Protein 1NE5 (pdb70)

Secondary structure (DSSP, 8-state):
----GGGTS---SEE--HHHHHHHHHHTSS-EEEESS-EEE-

Solvent-accessible surface area: 3560 Å² total; per-residue (Å²): 198,228,108,68,18,60,128,147,26,187,10,53,121,146,39,159,68,132,99,0,33,59,37,2,97,115,76,56,109,131,8,11,60,4,122,137,96,109,3,124,59,117

InterPro domains:
  IPR012622 Potassium channel toxin gamma/Ergtoxin [PF08086] (21-61)
  IPR012622 Potassium channel toxin gamma/Ergtoxin [PS60026] (25-61)
  IPR036574 Knottin, scorpion toxin-like superfamily [G3DSA:3.30.30.10] (21-62)
  IPR036574 Knottin, scorpion toxin-like superfamily [SSF57095] (21-61)

GO terms:
  GO:0005576 extracellular region (C, EXP)

Radius of gyration: 8.89 Å; Cα contacts (8 Å, |Δi|>4): 90; chains: 1; bounding box: 24×22×12 Å

Sequence (42 aa):
DRDSCVDKSRCAKYGYYQECQDCCKNAGHNGGTCMFFKCKCADRDSCVDKSRCAKYGYYQECQDCCKNAGHNGGTCMFFKCKCADRDSCVDKSRCAKYGYYQECQDCCKNAGHNGGTCMFFKCKCADRDSCVDKSRCAKYGYYQECQDCCKNAGHNGGTCMFFKCKCADRDSCVDKSRCAKYGYYQECQDCCKNAGHNGGTCMFFKCKCADRDSCVDKSRCAKYGYYQECQDCCKNAGHNGGTCMFFKCKCADRDSCVDKSRCAKYGYYQECQDCCKNAGHNGGTCMFFKCKCADRDSCVDKSRCAKYGYYQECQDCCKNAGHNGGTCMFFKCKCADRDSCVDKSRCAKYGYYQECQDCCKNAGHNGGTCMFFKCKCADRDSCVDKSRCAKYGYYQECQDCCKNAGHNGGTCMFFKCKCADRDSCVDKSRCAKYGYYQECQDCCKNAGHNGGTCMFFKCKCADRDSCVDKSRCAKYGYYQECQDCCKNAGHNGGTCMFFKCKCADRDSCVDKSRCAKYGYYQECQDCCKNAGHNGGTCMFFKCKCADRDSCVDKSRCAKYGYYQECQDCCKNAGHNGGTCMFFKCKCADRDSCVDKSRCAKYGYYQECQDCCKNAGHNGGTCMFFKCKCADRDSCVDKSRCAKYGYYQECQDCCKNAGHNGGTCMFFKCKCADRDSCVDKSRCAKYGYYQECQDCCKNAGHNGGTCMFFKCKCADRDSCVDKSRCAKYGYYQECQDCCKNAGHNGGTCMFFKCKCADRDSCVDKSRCAKYGYYQECQDCCKNAGHNGGTCMFFKCKCADRDSCVDKSRCAKYGYYQECQDCCKNAGHNGGTCMFFKCKCA

Nearest PDB structures (foldseek):
  1ne5-assembly1_A  TM=9.470E-01  e=3.489E-07  unclassified
  1px9-assembly1_A  TM=7.264E-01  e=2.891E-05  Centruroides noxius
  7c2p-assembly4_D  TM=6.410E-01  e=8.863E-01  Elaeis guineensis
  7c31-assembly1_A  TM=5.500E-01  e=1.179E+00  Vitis vinifera
  1ne5-assembly1_A  TM=1.004E+00  e=2.932E-07  unclassified

B-factor: mean 1.0, std 0.0, range [1.0, 1.0]

CATH classification: 3.30.30.10

Foldseek 3Di:
DVCLCQPPDWDDQWFDDCVLQVSNVVVPDRGFTDHGRGRGGD

Organism: Centruroides noxius (NCBI:txid6878)

Structure (mmCIF, N/CA/C/O backbone):
data_1NE5
#
_entry.id   1NE5
#
loop_
_atom_site.group_PDB
_atom_site.id
_atom_site.type_symbol
_atom_site.label_atom_id
_atom_site.label_alt_id
_atom_site.label_comp_id
_atom_site.label_asym_id
_atom_site.label_entity_id
_atom_site.label_seq_id
_atom_site.pdbx_PDB_ins_code
_atom_site.Cartn_x
_atom_site.Cartn_y
_atom_site.Cartn_z
_atom_site.occupancy
_atom_site.B_iso_or_equiv
_atom_site.auth_seq_id
_atom_site.auth_comp_id
_atom_site.auth_asym_id
_atom_site.auth_atom_id
_atom_site.pdbx_PDB_model_num
ATOM 1 N N . ASP A 1 1 ? -10.669 15.256 -3.119 1.00 0.00 1 ASP A N 1
ATOM 2 C CA . ASP A 1 1 ? -10.756 14.134 -4.091 1.00 0.00 1 ASP A CA 1
ATOM 3 C C . ASP A 1 1 ? -9.408 13.877 -4.759 1.00 0.00 1 ASP A C 1
ATOM 4 O O . ASP A 1 1 ? -9.329 13.709 -5.976 1.00 0.00 1 ASP A O 1
ATOM 15 N N . ARG A 1 2 ? -8.351 13.849 -3.953 1.00 0.00 2 ARG A N 1
ATOM 16 C CA . ARG A 1 2 ? -7.007 13.612 -4.465 1.00 0.00 2 ARG A CA 1
ATOM 17 C C . ARG A 1 2 ? -6.152 12.881 -3.434 1.00 0.00 2 ARG A C 1
ATOM 18 O O . ARG A 1 2 ? -5.014 13.270 -3.166 1.00 0.00 2 ARG A O 1
ATOM 39 N N . ASP A 1 3 ? -6.707 11.820 -2.859 1.00 0.00 3 ASP A N 1
ATOM 40 C CA . ASP A 1 3 ? -5.995 11.034 -1.858 1.00 0.00 3 ASP A CA 1
ATOM 41 C C . ASP A 1 3 ? -4.799 10.320 -2.478 1.00 0.00 3 ASP A C 1
ATOM 42 O O . ASP A 1 3 ? -3.651 10.716 -2.273 1.00 0.00 3 ASP A O 1
ATOM 51 N N . SER A 1 4 ? -5.075 9.265 -3.239 1.00 0.00 4 SER A N 1
ATOM 52 C CA . SER A 1 4 ? -4.021 8.495 -3.892 1.00 0.00 4 SER A CA 1
ATOM 53 C C . SER A 1 4 ? -3.030 7.948 -2.869 1.00 0.00 4 SER A C 1
ATOM 54 O O . SER A 1 4 ? -2.094 8.639 -2.466 1.00 0.00 4 SER A O 1
ATOM 62 N N . CYS A 1 5 ? -3.242 6.703 -2.453 1.00 0.00 5 CYS A N 1
ATOM 63 C CA . CYS A 1 5 ? -2.368 6.064 -1.478 1.00 0.00 5 CYS A CA 1
ATOM 64 C C . CYS A 1 5 ? -0.963 5.871 -2.045 1.00 0.00 5 CYS A C 1
ATOM 65 O O . CYS A 1 5 ? 0.013 5.797 -1.298 1.00 0.00 5 CYS A O 1
ATOM 72 N N . VAL A 1 6 ? -0.867 5.790 -3.370 1.00 0.00 6 VAL A N 1
ATOM 73 C CA . VAL A 1 6 ? 0.420 5.606 -4.036 1.00 0.00 6 VAL A CA 1
ATOM 74 C C . VAL A 1 6 ? 1.430 6.660 -3.593 1.00 0.00 6 VAL A C 1
ATOM 75 O O . VAL A 1 6 ? 2.596 6.349 -3.344 1.00 0.00 6 VAL A O 1
ATOM 88 N N . ASP A 1 7 ? 0.978 7.905 -3.497 1.00 0.00 7 ASP A N 1
ATOM 89 C CA . ASP A 1 7 ? 1.845 9.003 -3.084 1.00 0.00 7 ASP A CA 1
ATOM 90 C C . ASP A 1 7 ? 1.536 9.437 -1.654 1.00 0.00 7 ASP A C 1
ATOM 91 O O . ASP A 1 7 ? 1.781 10.583 -1.278 1.00 0.00 7 ASP A O 1
ATOM 100 N N . LYS A 1 8 ? 0.995 8.516 -0.861 1.00 0.00 8 LYS A N 1
ATOM 101 C CA . LYS A 1 8 ? 0.653 8.808 0.525 1.00 0.00 8 LYS A CA 1
ATOM 102 C C . LYS A 1 8 ? 1.186 7.722 1.455 1.00 0.00 8 LYS A C 1
ATOM 103 O O . LYS A 1 8 ? 1.891 8.010 2.421 1.00 0.00 8 LYS A O 1
ATOM 122 N N . SER A 1 9 ? 0.841 6.473 1.156 1.00 0.00 9 SER A N 1
ATOM 123 C CA . SER A 1 9 ? 1.284 5.343 1.964 1.00 0.00 9 SER A CA 1
ATOM 124 C C . SER A 1 9 ? 2.539 4.711 1.372 1.00 0.00 9 SER A C 1
ATOM 125 O O . SER A 1 9 ? 2.554 4.308 0.211 1.00 0.00 9 SER A O 1
ATOM 133 N N . ARG A 1 10 ? 3.591 4.629 2.181 1.00 0.00 10 ARG A N 1
ATOM 134 C CA . ARG A 1 10 ? 4.852 4.044 1.736 1.00 0.00 10 ARG A CA 1
ATOM 135 C C . ARG A 1 10 ? 4.682 2.560 1.425 1.00 0.00 10 ARG A C 1
ATOM 136 O O . ARG A 1 10 ? 3.562 2.067 1.296 1.00 0.00 10 ARG A O 1
ATOM 157 N N . CYS A 1 11 ? 5.802 1.853 1.306 1.00 0.00 11 CYS A N 1
ATOM 158 C CA . CYS A 1 11 ? 5.778 0.428 1.008 1.00 0.00 11 CYS A CA 1
ATOM 159 C C . CYS A 1 11 ? 7.191 -0.148 1.007 1.00 0.00 11 CYS A C 1
ATOM 160 O O . CYS A 1 11 ? 8.171 0.589 1.110 1.00 0.00 11 CYS A O 1
ATOM 167 N N . ALA A 1 12 ? 7.291 -1.468 0.888 1.00 0.00 12 ALA A N 1
ATOM 168 C CA . ALA A 1 12 ? 8.582 -2.140 0.870 1.00 0.00 12 ALA A CA 1
ATOM 169 C C . ALA A 1 12 ? 9.119 -2.246 -0.554 1.00 0.00 12 ALA A C 1
ATOM 170 O O . ALA A 1 12 ? 8.493 -1.763 -1.498 1.00 0.00 12 ALA A O 1
ATOM 177 N N . LYS A 1 13 ? 10.283 -2.872 -0.703 1.00 0.00 13 LYS A N 1
ATOM 178 C CA . LYS A 1 13 ? 10.907 -3.033 -2.015 1.00 0.00 13 LYS A CA 1
ATOM 179 C C . LYS A 1 13 ? 9.901 -3.523 -3.055 1.00 0.00 13 LYS A C 1
ATOM 180 O O . LYS A 1 13 ? 9.804 -2.966 -4.147 1.00 0.00 13 LYS A O 1
ATOM 199 N N . TYR A 1 14 ? 9.153 -4.566 -2.708 1.00 0.00 14 TYR A N 1
ATOM 200 C CA . TYR A 1 14 ? 8.154 -5.122 -3.616 1.00 0.00 14 TYR A CA 1
ATOM 201 C C . TYR A 1 14 ? 7.493 -6.354 -3.012 1.00 0.00 14 TYR A C 1
ATOM 202 O O . TYR A 1 14 ? 8.023 -6.967 -2.086 1.00 0.00 14 TYR A O 1
ATOM 220 N N . GLY A 1 15 ? 6.332 -6.715 -3.549 1.00 0.00 15 GLY A N 1
ATOM 221 C CA . GLY A 1 15 ? 5.617 -7.877 -3.054 1.00 0.00 15 GLY A CA 1
ATOM 222 C C . GLY A 1 15 ? 4.251 -7.529 -2.497 1.00 0.00 15 GLY A C 1
ATOM 223 O O . GLY A 1 15 ? 3.501 -6.766 -3.105 1.00 0.00 15 GLY A O 1
ATOM 227 N N . TYR A 1 16 ? 3.925 -8.093 -1.338 1.00 0.00 16 TYR A N 1
ATOM 228 C CA . TYR A 1 16 ? 2.639 -7.842 -0.700 1.00 0.00 16 TYR A CA 1
ATOM 229 C C . TYR A 1 16 ? 2.814 -7.069 0.603 1.00 0.00 16 TYR A C 1
ATOM 230 O O . TYR A 1 16 ? 3.432 -7.559 1.549 1.00 0.00 16 TYR A O 1
ATOM 248 N N . TYR A 1 17 ? 2.262 -5.862 0.647 1.00 0.00 17 TYR A N 1
ATOM 249 C CA . TYR A 1 17 ? 2.350 -5.020 1.835 1.00 0.00 17 TYR A CA 1
ATOM 250 C C . TYR A 1 17 ? 0.958 -4.749 2.399 1.00 0.00 17 TYR A C 1
ATOM 251 O O . TYR A 1 17 ? 0.182 -3.985 1.825 1.00 0.00 17 TYR A O 1
ATOM 269 N N . GLN A 1 18 ? 0.647 -5.392 3.522 1.00 0.00 18 GLN A N 1
ATOM 270 C CA . GLN A 1 18 ? -0.656 -5.238 4.166 1.00 0.00 18 GLN A CA 1
ATOM 271 C C . GLN A 1 18 ? -1.066 -3.771 4.270 1.00 0.00 18 GLN A C 1
ATOM 272 O O . GLN A 1 18 ? -2.253 -3.449 4.258 1.00 0.00 18 GLN A O 1
ATOM 286 N N . GLU A 1 19 ? -0.080 -2.888 4.369 1.00 0.00 19 GLU A N 1
ATOM 287 C CA . GLU A 1 19 ? -0.351 -1.459 4.472 1.00 0.00 19 GLU A CA 1
ATOM 288 C C . GLU A 1 19 ? -0.991 -0.938 3.189 1.00 0.00 19 GLU A C 1
ATOM 289 O O . GLU A 1 19 ? -1.968 -0.188 3.228 1.00 0.00 19 GLU A O 1
ATOM 301 N N . CYS A 1 20 ? -0.432 -1.340 2.053 1.00 0.00 20 CYS A N 1
ATOM 302 C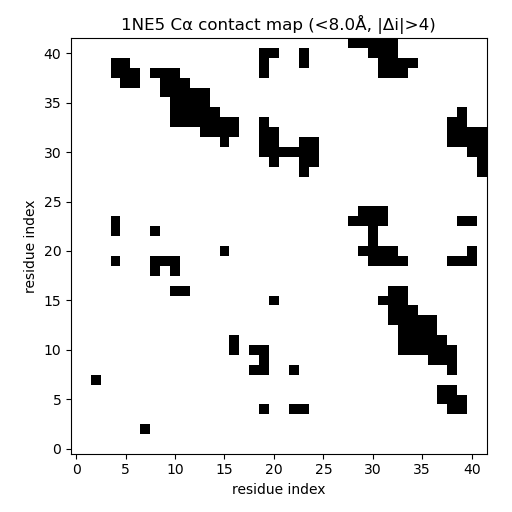 CA . CYS A 1 20 ? -0.943 -0.916 0.755 1.00 0.00 20 CYS A CA 1
ATOM 303 C C . CYS A 1 20 ? -2.331 -1.491 0.498 1.00 0.00 20 CYS A C 1
ATOM 304 O O . CYS A 1 20 ? -3.283 -0.751 0.245 1.00 0.00 20 CYS A O 1
ATOM 311 N N . GLN A 1 21 ? -2.442 -2.815 0.560 1.00 0.00 21 GLN A N 1
ATOM 312 C CA . GLN A 1 21 ? -3.718 -3.486 0.328 1.00 0.00 21 GLN A CA 1
ATOM 313 C C . GLN A 1 21 ? -4.806 -2.930 1.245 1.00 0.00 21 GLN A C 1
ATOM 314 O O . GLN A 1 21 ? -5.981 -2.887 0.875 1.00 0.00 21 GLN A O 1
ATOM 328 N N . ASP A 1 22 ? -4.406 -2.499 2.437 1.00 0.00 22 ASP A N 1
ATOM 329 C CA . ASP A 1 22 ? -5.346 -1.943 3.402 1.00 0.00 22 ASP A CA 1
ATOM 330 C C . ASP A 1 22 ? -5.863 -0.589 2.930 1.00 0.00 22 ASP A C 1
ATOM 331 O O . ASP A 1 22 ? -7.059 -0.309 3.006 1.00 0.00 22 ASP A O 1
ATOM 340 N N . CYS A 1 23 ? -4.955 0.247 2.436 1.00 0.00 23 CYS A N 1
ATOM 341 C CA . CYS A 1 23 ? -5.317 1.569 1.946 1.00 0.00 23 CYS A CA 1
ATOM 342 C C . CYS A 1 23 ? -6.349 1.471 0.830 1.00 0.00 23 CYS A C 1
ATOM 343 O O . CYS A 1 23 ? -7.455 1.999 0.941 1.00 0.00 23 CYS A O 1
ATOM 350 N N . CYS A 1 24 ? -5.975 0.790 -0.247 1.00 0.00 24 CYS A N 1
ATOM 351 C CA . CYS A 1 24 ? -6.859 0.613 -1.395 1.00 0.00 24 CYS A CA 1
ATOM 352 C C . CYS A 1 24 ? -8.233 0.108 -0.959 1.00 0.00 24 CYS A C 1
ATOM 353 O O . CYS A 1 24 ? -9.255 0.743 -1.225 1.00 0.00 24 CYS A O 1
ATOM 360 N N . LYS A 1 25 ? -8.249 -1.039 -0.285 1.00 0.00 25 LYS A N 1
ATOM 361 C CA . LYS A 1 25 ? -9.489 -1.636 0.194 1.00 0.00 25 LYS A CA 1
ATOM 362 C C . LYS A 1 25 ? -10.335 -0.617 0.960 1.00 0.00 25 LYS A C 1
ATOM 363 O O . LYS A 1 25 ? -11.559 -0.596 0.835 1.00 0.00 25 LYS A O 1
ATOM 382 N N . ASN A 1 26 ? -9.674 0.221 1.751 1.00 0.00 26 ASN A N 1
ATOM 383 C CA . ASN A 1 26 ? -10.366 1.238 2.537 1.00 0.00 26 ASN A CA 1
ATOM 384 C C . ASN A 1 26 ? -10.890 2.361 1.646 1.00 0.00 26 ASN A C 1
ATOM 385 O O . ASN A 1 26 ? -11.841 3.056 2.005 1.00 0.00 26 ASN A O 1
ATOM 396 N N . ALA A 1 27 ? -10.265 2.535 0.487 1.00 0.00 27 ALA A N 1
ATOM 397 C CA . ALA A 1 27 ? -10.672 3.575 -0.449 1.00 0.00 27 ALA A CA 1
ATOM 398 C C . ALA A 1 27 ? -11.953 3.182 -1.174 1.00 0.00 27 ALA A C 1
ATOM 399 O O . ALA A 1 27 ? -12.784 4.031 -1.494 1.00 0.00 27 ALA A O 1
ATOM 406 N N . GLY A 1 28 ? -12.103 1.888 -1.427 1.00 0.00 28 GLY A N 1
ATOM 407 C CA . GLY A 1 28 ? -13.280 1.396 -2.109 1.00 0.00 28 GLY A CA 1
ATOM 408 C C . GLY A 1 28 ? -12.960 0.304 -3.110 1.00 0.00 28 GLY A C 1
ATOM 409 O O . GLY A 1 28 ? -13.582 0.221 -4.168 1.00 0.00 28 GLY A O 1
ATOM 413 N N . HIS A 1 29 ? -11.986 -0.537 -2.775 1.00 0.00 29 HIS A N 1
ATOM 414 C CA . HIS A 1 29 ? -11.585 -1.627 -3.653 1.00 0.00 29 HIS A CA 1
ATOM 415 C C . HIS A 1 29 ? -11.318 -2.899 -2.845 1.00 0.00 29 HIS A C 1
ATOM 416 O O . HIS A 1 29 ? -11.907 -3.097 -1.782 1.00 0.00 29 HIS A O 1
ATOM 431 N N . ASN A 1 30 ? -10.438 -3.761 -3.349 1.00 0.00 30 ASN A N 1
ATOM 432 C CA . ASN A 1 30 ? -10.113 -5.007 -2.666 1.00 0.00 30 ASN A CA 1
ATOM 433 C C . ASN A 1 30 ? -8.728 -4.939 -2.031 1.00 0.00 30 ASN A C 1
ATOM 434 O O . ASN A 1 30 ? -8.539 -5.349 -0.886 1.00 0.00 30 ASN A O 1
ATOM 445 N N . GLY A 1 31 ? -7.760 -4.421 -2.781 1.00 0.00 31 GLY A N 1
ATOM 446 C CA . GLY A 1 31 ? -6.408 -4.313 -2.270 1.00 0.00 31 GLY A CA 1
ATOM 447 C C . GLY A 1 31 ? -5.443 -3.766 -3.301 1.00 0.00 31 GLY A C 1
ATOM 448 O O . GLY A 1 31 ? -5.834 -3.006 -4.187 1.00 0.00 31 GLY A O 1
ATOM 452 N N . GLY A 1 32 ? -4.179 -4.154 -3.184 1.00 0.00 32 GLY A N 1
ATOM 453 C CA . GLY A 1 32 ? -3.172 -3.690 -4.118 1.00 0.00 32 GLY A CA 1
ATOM 454 C C . GLY A 1 32 ? -1.879 -4.474 -4.014 1.00 0.00 32 GLY A C 1
ATOM 455 O O . GLY A 1 32 ? -1.838 -5.538 -3.396 1.00 0.00 32 GLY A O 1
ATOM 459 N N . THR A 1 33 ? -0.820 -3.947 -4.620 1.00 0.00 33 THR A N 1
ATOM 460 C CA . THR A 1 33 ? 0.480 -4.605 -4.593 1.00 0.00 33 THR A CA 1
ATOM 461 C C . THR A 1 33 ? 1.594 -3.602 -4.308 1.00 0.00 33 THR A C 1
ATOM 462 O O . THR A 1 33 ? 1.379 -2.390 -4.347 1.00 0.00 33 THR A O 1
ATOM 473 N N . CYS A 1 34 ? 2.785 -4.118 -4.020 1.00 0.00 34 CYS A N 1
ATOM 474 C CA . CYS A 1 34 ? 3.937 -3.274 -3.726 1.00 0.00 34 CYS A CA 1
ATOM 475 C C . CYS A 1 34 ? 4.925 -3.285 -4.889 1.00 0.00 34 CYS A C 1
ATOM 476 O O . CYS A 1 34 ? 5.326 -4.348 -5.365 1.00 0.00 34 CYS A O 1
ATOM 483 N N . MET A 1 35 ? 5.308 -2.095 -5.345 1.00 0.00 35 MET A N 1
ATOM 484 C CA . MET A 1 35 ? 6.241 -1.970 -6.459 1.00 0.00 35 MET A CA 1
ATOM 485 C C . MET A 1 35 ? 7.306 -0.911 -6.182 1.00 0.00 35 MET A C 1
ATOM 486 O O . MET A 1 35 ? 7.064 0.283 -6.345 1.00 0.00 35 MET A O 1
ATOM 500 N N . PHE A 1 36 ? 8.492 -1.356 -5.778 1.00 0.00 36 PHE A N 1
ATOM 501 C CA . PHE A 1 36 ? 9.602 -0.451 -5.498 1.00 0.00 36 PHE A CA 1
ATOM 502 C C . PHE A 1 36 ? 9.169 0.722 -4.617 1.00 0.00 36 PHE A C 1
ATOM 503 O O . PHE A 1 36 ? 9.168 1.873 -5.053 1.00 0.00 36 PHE A O 1
ATOM 520 N N . PHE A 1 37 ? 8.819 0.421 -3.372 1.00 0.00 37 PHE A N 1
ATOM 521 C CA . PHE A 1 37 ? 8.404 1.444 -2.420 1.00 0.00 37 PHE A CA 1
ATOM 522 C C . PHE A 1 37 ? 7.187 2.225 -2.912 1.00 0.00 37 PHE A C 1
ATOM 523 O O . PHE A 1 37 ? 6.904 3.317 -2.420 1.00 0.00 37 PHE A O 1
ATOM 540 N N . LYS A 1 38 ? 6.458 1.659 -3.871 1.00 0.00 38 LYS A N 1
ATOM 541 C CA . LYS A 1 38 ? 5.265 2.311 -4.401 1.00 0.00 38 LYS A CA 1
ATOM 542 C C . LYS A 1 38 ? 4.021 1.506 -4.045 1.00 0.00 38 LYS A C 1
ATOM 543 O O . LYS A 1 38 ? 4.031 0.276 -4.092 1.00 0.00 38 LYS A O 1
ATOM 562 N N . CYS A 1 39 ? 2.954 2.205 -3.678 1.00 0.00 39 CYS A N 1
ATOM 563 C CA . CYS A 1 39 ? 1.708 1.551 -3.303 1.00 0.00 39 CYS A CA 1
ATOM 564 C C . CYS A 1 39 ? 0.674 1.646 -4.419 1.00 0.00 39 CYS A C 1
ATOM 565 O O . CYS A 1 39 ? 0.092 2.704 -4.652 1.00 0.00 39 CYS A O 1
ATOM 572 N N . LYS A 1 40 ? 0.445 0.528 -5.099 1.00 0.00 40 LYS A N 1
ATOM 573 C CA . LYS A 1 40 ? -0.526 0.478 -6.183 1.00 0.00 40 LYS A CA 1
ATOM 574 C C . LYS A 1 40 ? -1.712 -0.395 -5.790 1.00 0.00 40 LYS A C 1
ATOM 575 O O . LYS A 1 40 ? -1.626 -1.179 -4.847 1.00 0.00 40 LYS A O 1
ATOM 594 N N . CYS A 1 41 ? -2.819 -0.252 -6.510 1.00 0.00 41 CYS A N 1
ATOM 595 C CA . CYS A 1 41 ? -4.014 -1.025 -6.225 1.00 0.00 41 CYS A CA 1
ATOM 596 C C . CYS A 1 41 ? -4.051 -2.301 -7.056 1.00 0.00 41 CYS A C 1
ATOM 597 O O . CYS A 1 41 ? -3.092 -2.632 -7.752 1.00 0.00 41 CYS A O 1
ATOM 604 N N . ALA A 1 42 ? -5.168 -3.013 -6.973 1.00 0.00 42 ALA A N 1
ATOM 605 C CA . ALA A 1 42 ? -5.341 -4.257 -7.715 1.00 0.00 42 ALA A CA 1
ATOM 606 C C . ALA A 1 42 ? -6.620 -4.228 -8.544 1.00 0.00 42 ALA A C 1
ATOM 607 O O . ALA A 1 42 ? -6.569 -4.638 -9.722 1.00 0.00 42 ALA A O 1
ATOM 615 N N . ASP A 1 1 ? -10.132 16.722 -4.499 1.00 0.00 1 ASP A N 2
ATOM 616 C CA . ASP A 1 1 ? -10.859 15.426 -4.544 1.00 0.00 1 ASP A CA 2
ATOM 617 C C . ASP A 1 1 ? -9.999 14.332 -5.171 1.00 0.00 1 ASP A C 2
ATOM 618 O O . ASP A 1 1 ? -10.130 14.030 -6.357 1.00 0.00 1 ASP A O 2
ATOM 629 N N . ARG A 1 2 ? -9.122 13.742 -4.365 1.00 0.00 2 ARG A N 2
ATOM 630 C CA . ARG A 1 2 ? -8.241 12.681 -4.837 1.00 0.00 2 ARG A CA 2
ATOM 631 C C . ARG A 1 2 ? -7.366 12.159 -3.704 1.00 0.00 2 ARG A C 2
ATOM 632 O O . ARG A 1 2 ? -6.440 12.835 -3.257 1.00 0.00 2 ARG A O 2
ATOM 653 N N . ASP A 1 3 ? -7.670 10.952 -3.246 1.00 0.00 3 ASP A N 2
ATOM 654 C CA . ASP A 1 3 ? -6.916 10.332 -2.164 1.00 0.00 3 ASP A CA 2
ATOM 655 C C . ASP A 1 3 ? -5.510 9.956 -2.625 1.00 0.00 3 ASP A C 2
ATOM 656 O O . ASP A 1 3 ? -4.527 10.575 -2.220 1.00 0.00 3 ASP A O 2
ATOM 665 N N . SER A 1 4 ? -5.424 8.937 -3.474 1.00 0.00 4 SER A N 2
ATOM 666 C CA . SER A 1 4 ? -4.139 8.478 -3.991 1.00 0.00 4 SER A CA 2
ATOM 667 C C . SER A 1 4 ? -3.209 8.068 -2.852 1.00 0.00 4 SER A C 2
ATOM 668 O O . SER A 1 4 ? -2.502 8.900 -2.285 1.00 0.00 4 SER A O 2
ATOM 676 N N . CYS A 1 5 ? -3.218 6.780 -2.524 1.00 0.00 5 CYS A N 2
ATOM 677 C CA . CYS A 1 5 ? -2.376 6.259 -1.454 1.00 0.00 5 CYS A CA 2
ATOM 678 C C . CYS A 1 5 ? -0.977 5.919 -1.965 1.00 0.00 5 CYS A C 2
ATOM 679 O O . CYS A 1 5 ? -0.034 5.806 -1.183 1.00 0.00 5 CYS A O 2
ATOM 686 N N . VAL A 1 6 ? -0.848 5.756 -3.280 1.00 0.00 6 VAL A N 2
ATOM 687 C CA . VAL A 1 6 ? 0.438 5.428 -3.890 1.00 0.00 6 VAL A CA 2
ATOM 688 C C . VAL A 1 6 ? 1.542 6.360 -3.400 1.00 0.00 6 VAL A C 2
ATOM 689 O O . VAL A 1 6 ? 2.627 5.912 -3.031 1.00 0.00 6 VAL A O 2
ATOM 702 N N . ASP A 1 7 ? 1.256 7.658 -3.400 1.00 0.00 7 ASP A N 2
ATOM 703 C CA . ASP A 1 7 ? 2.225 8.653 -2.954 1.00 0.00 7 ASP A CA 2
ATOM 704 C C . ASP A 1 7 ? 2.018 8.999 -1.482 1.00 0.00 7 ASP A C 2
ATOM 705 O O . ASP A 1 7 ? 2.947 9.434 -0.802 1.00 0.00 7 ASP A O 2
ATOM 714 N N . LYS A 1 8 ? 0.795 8.804 -0.997 1.00 0.00 8 LYS A N 2
ATOM 715 C CA . LYS A 1 8 ? 0.469 9.098 0.394 1.00 0.00 8 LYS A CA 2
ATOM 716 C C . LYS A 1 8 ? 1.227 8.173 1.343 1.00 0.00 8 LYS A C 2
ATOM 717 O O . LYS A 1 8 ? 2.085 8.619 2.104 1.00 0.00 8 LYS A O 2
ATOM 736 N N . SER A 1 9 ? 0.903 6.885 1.294 1.00 0.00 9 SER A N 2
ATOM 737 C CA . SER A 1 9 ? 1.552 5.901 2.152 1.00 0.00 9 SER A CA 2
ATOM 738 C C . SER A 1 9 ? 2.798 5.326 1.483 1.00 0.00 9 SER A C 2
ATOM 739 O O . SER A 1 9 ? 2.977 5.447 0.271 1.00 0.00 9 SER A O 2
ATOM 747 N N . ARG A 1 10 ? 3.658 4.703 2.285 1.00 0.00 10 ARG A N 2
ATOM 748 C CA . ARG A 1 10 ? 4.888 4.110 1.778 1.00 0.00 10 ARG A CA 2
ATOM 749 C C . ARG A 1 10 ? 4.686 2.635 1.440 1.00 0.00 10 ARG A C 2
ATOM 750 O O . ARG A 1 10 ? 3.555 2.161 1.337 1.00 0.00 10 ARG A O 2
ATOM 771 N N . CYS A 1 11 ? 5.792 1.917 1.268 1.00 0.00 11 CYS A N 2
ATOM 772 C CA . CYS A 1 11 ? 5.740 0.498 0.940 1.00 0.00 11 CYS A CA 2
ATOM 773 C C . CYS A 1 11 ? 7.127 -0.132 1.038 1.00 0.00 11 CYS A C 2
ATOM 774 O O . CYS A 1 11 ? 8.121 0.564 1.250 1.00 0.00 11 CYS A O 2
ATOM 781 N N . ALA A 1 12 ? 7.189 -1.451 0.877 1.00 0.00 12 ALA A N 2
ATOM 782 C CA . ALA A 1 12 ? 8.452 -2.172 0.943 1.00 0.00 12 ALA A CA 2
ATOM 783 C C . ALA A 1 12 ? 9.101 -2.251 -0.435 1.00 0.00 12 ALA A C 2
ATOM 784 O O . ALA A 1 12 ? 8.570 -1.718 -1.409 1.00 0.00 12 ALA A O 2
ATOM 791 N N . LYS A 1 13 ? 10.252 -2.913 -0.514 1.00 0.00 13 LYS A N 2
ATOM 792 C CA . LYS A 1 13 ? 10.972 -3.056 -1.768 1.00 0.00 13 LYS A CA 2
ATOM 793 C C . LYS A 1 13 ? 10.058 -3.555 -2.886 1.00 0.00 13 LYS A C 2
ATOM 794 O O . LYS A 1 13 ? 10.086 -3.035 -4.000 1.00 0.00 13 LYS A O 2
ATOM 813 N N . TYR A 1 14 ? 9.247 -4.563 -2.580 1.00 0.00 14 TYR A N 2
ATOM 814 C CA . TYR A 1 14 ? 8.323 -5.126 -3.563 1.00 0.00 14 TYR A CA 2
ATOM 815 C C . TYR A 1 14 ? 7.611 -6.353 -3.005 1.00 0.00 14 TYR A C 2
ATOM 816 O O . TYR A 1 14 ? 8.105 -7.004 -2.084 1.00 0.00 14 TYR A O 2
ATOM 834 N N . GLY A 1 15 ? 6.449 -6.663 -3.570 1.00 0.00 15 GLY A N 2
ATOM 835 C CA . GLY A 1 15 ? 5.690 -7.815 -3.116 1.00 0.00 15 GLY A CA 2
ATOM 836 C C . GLY A 1 15 ? 4.348 -7.436 -2.522 1.00 0.00 15 GLY A C 2
ATOM 837 O O . GLY A 1 15 ? 3.614 -6.631 -3.093 1.00 0.00 15 GLY A O 2
ATOM 841 N N . TYR A 1 16 ? 4.026 -8.022 -1.373 1.00 0.00 16 TYR A N 2
ATOM 842 C CA . TYR A 1 16 ? 2.762 -7.746 -0.701 1.00 0.00 16 TYR A CA 2
ATOM 843 C C . TYR A 1 16 ? 2.980 -6.905 0.554 1.00 0.00 16 TYR A C 2
ATOM 844 O O . TYR A 1 16 ? 3.841 -7.212 1.377 1.00 0.00 16 TYR A O 2
ATOM 862 N N . TYR A 1 17 ? 2.188 -5.847 0.691 1.00 0.00 17 TYR A N 2
ATOM 863 C CA . TYR A 1 17 ? 2.287 -4.960 1.846 1.00 0.00 17 TYR A CA 2
ATOM 864 C C . TYR A 1 17 ? 0.909 -4.718 2.454 1.00 0.00 17 TYR A C 2
ATOM 865 O O . TYR A 1 17 ? 0.071 -4.035 1.866 1.00 0.00 17 TYR A O 2
ATOM 883 N N . GLN A 1 18 ? 0.681 -5.289 3.633 1.00 0.00 18 GLN A N 2
ATOM 884 C CA . GLN A 1 18 ? -0.599 -5.146 4.324 1.00 0.00 18 GLN A CA 2
ATOM 885 C C . GLN A 1 18 ? -1.032 -3.684 4.398 1.00 0.00 18 GLN A C 2
ATOM 886 O O . GLN A 1 18 ? -2.226 -3.382 4.407 1.00 0.00 18 GLN A O 2
ATOM 900 N N . GLU A 1 19 ? -0.060 -2.782 4.449 1.00 0.00 19 GLU A N 2
ATOM 901 C CA . GLU A 1 19 ? -0.349 -1.355 4.518 1.00 0.00 19 GLU A CA 2
ATOM 902 C C . GLU A 1 19 ? -0.997 -0.873 3.225 1.00 0.00 19 GLU A C 2
ATOM 903 O O . GLU A 1 19 ? -1.928 -0.066 3.246 1.00 0.00 19 GLU A O 2
ATOM 915 N N . CYS A 1 20 ? -0.499 -1.374 2.100 1.00 0.00 20 CYS A N 2
ATOM 916 C CA . CYS A 1 20 ? -1.025 -0.997 0.795 1.00 0.00 20 CYS A CA 2
ATOM 917 C C . CYS A 1 20 ? -2.409 -1.595 0.570 1.00 0.00 20 CYS A C 2
ATOM 918 O O . CYS A 1 20 ? -3.368 -0.876 0.283 1.00 0.00 20 CYS A O 2
ATOM 925 N N . GLN A 1 21 ? -2.509 -2.915 0.698 1.00 0.00 21 GLN A N 2
ATOM 926 C CA . GLN A 1 21 ? -3.779 -3.606 0.505 1.00 0.00 21 GLN A CA 2
ATOM 927 C C . GLN A 1 21 ? -4.861 -3.026 1.412 1.00 0.00 21 GLN A C 2
ATOM 928 O O . GLN A 1 21 ? -6.035 -2.979 1.043 1.00 0.00 21 GLN A O 2
ATOM 942 N N . ASP A 1 22 ? -4.456 -2.580 2.598 1.00 0.00 22 ASP A N 2
ATOM 943 C CA . ASP A 1 22 ? -5.388 -1.999 3.555 1.00 0.00 22 ASP A CA 2
ATOM 944 C C . ASP A 1 22 ? -5.897 -0.652 3.061 1.00 0.00 22 ASP A C 2
ATOM 945 O O . ASP A 1 22 ? -7.096 -0.377 3.100 1.00 0.00 22 ASP A O 2
ATOM 954 N N . CYS A 1 23 ? -4.979 0.184 2.589 1.00 0.00 23 CYS A N 2
ATOM 955 C CA . CYS A 1 23 ? -5.329 1.501 2.081 1.00 0.00 23 CYS A CA 2
ATOM 956 C C . CYS A 1 23 ? -6.350 1.397 0.955 1.00 0.00 23 CYS A C 2
ATOM 957 O O . CYS A 1 23 ? -7.420 2.004 1.010 1.00 0.00 23 CYS A O 2
ATOM 964 N N . CYS A 1 24 ? -6.001 0.629 -0.069 1.00 0.00 24 CYS A N 2
ATOM 965 C CA . CYS A 1 24 ? -6.870 0.438 -1.225 1.00 0.00 24 CYS A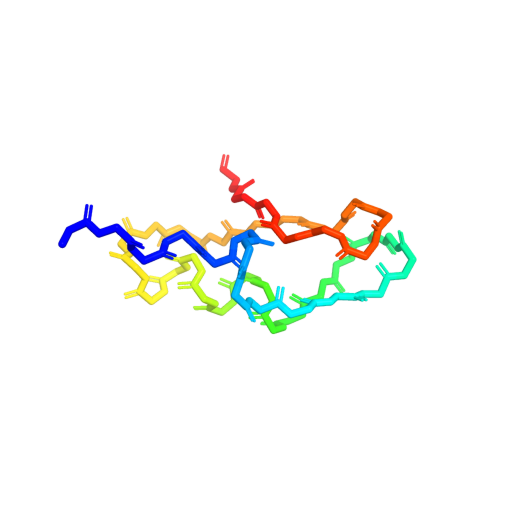 CA 2
ATOM 966 C C . CYS A 1 24 ? -8.270 -0.014 -0.808 1.00 0.00 24 CYS A C 2
ATOM 967 O O . CYS A 1 24 ? -9.260 0.661 -1.094 1.00 0.00 24 CYS A O 2
ATOM 974 N N . LYS A 1 25 ? -8.351 -1.163 -0.139 1.00 0.00 25 LYS A N 2
ATOM 975 C CA . LYS A 1 25 ? -9.635 -1.701 0.304 1.00 0.00 25 LYS A CA 2
ATOM 976 C C . LYS A 1 25 ? -10.425 -0.663 1.100 1.00 0.00 25 LYS A C 2
ATOM 977 O O . LYS A 1 25 ? -11.656 -0.673 1.097 1.00 0.00 25 LYS A O 2
ATOM 996 N N . ASN A 1 26 ? -9.712 0.233 1.773 1.00 0.00 26 ASN A N 2
ATOM 997 C CA . ASN A 1 26 ? -10.350 1.279 2.564 1.00 0.00 26 ASN A CA 2
ATOM 998 C C . ASN A 1 26 ? -10.831 2.418 1.671 1.00 0.00 26 ASN A C 2
ATOM 999 O O . ASN A 1 26 ? -11.741 3.162 2.034 1.00 0.00 26 ASN A O 2
ATOM 1010 N N . ALA A 1 27 ? -10.214 2.547 0.501 1.00 0.00 27 ALA A N 2
ATOM 1011 C CA . ALA A 1 27 ? -10.579 3.596 -0.442 1.00 0.00 27 ALA A CA 2
ATOM 1012 C C . ALA A 1 27 ? -11.854 3.231 -1.191 1.00 0.00 27 ALA A C 2
ATOM 1013 O O . ALA A 1 27 ? -12.644 4.102 -1.556 1.00 0.00 27 ALA A O 2
ATOM 1020 N N . GLY A 1 28 ? -12.047 1.938 -1.415 1.00 0.00 28 GLY A N 2
ATOM 1021 C CA . GLY A 1 28 ? -13.224 1.473 -2.117 1.00 0.00 28 GLY A CA 2
ATOM 1022 C C . GLY A 1 28 ? -12.907 0.394 -3.132 1.00 0.00 28 GLY A C 2
ATOM 1023 O O . GLY A 1 28 ? -13.492 0.359 -4.215 1.00 0.00 28 GLY A O 2
ATOM 1027 N N . HIS A 1 29 ? -11.975 -0.490 -2.786 1.00 0.00 29 HIS A N 2
ATOM 1028 C CA . HIS A 1 29 ? -11.582 -1.572 -3.677 1.00 0.00 29 HIS A CA 2
ATOM 1029 C C . HIS A 1 29 ? -11.329 -2.858 -2.887 1.00 0.00 29 HIS A C 2
ATOM 1030 O O . HIS A 1 29 ? -11.935 -3.076 -1.838 1.00 0.00 29 HIS A O 2
ATOM 1045 N N . ASN A 1 30 ? -10.436 -3.707 -3.392 1.00 0.00 30 ASN A N 2
ATOM 1046 C CA . ASN A 1 30 ? -10.118 -4.966 -2.727 1.00 0.00 30 ASN A CA 2
ATOM 1047 C C . ASN A 1 30 ? -8.706 -4.941 -2.150 1.00 0.00 30 ASN A C 2
ATOM 1048 O O . ASN A 1 30 ? -8.503 -5.233 -0.972 1.00 0.00 30 ASN A O 2
ATOM 1059 N N . GLY A 1 31 ? -7.733 -4.590 -2.986 1.00 0.00 31 GLY A N 2
ATOM 1060 C CA . GLY A 1 31 ? -6.356 -4.536 -2.534 1.00 0.00 31 GLY A CA 2
ATOM 1061 C C . GLY A 1 31 ? -5.425 -3.967 -3.584 1.00 0.00 31 GLY A C 2
ATOM 1062 O O . GLY A 1 31 ? -5.840 -3.168 -4.423 1.00 0.00 31 GLY A O 2
ATOM 1066 N N . GLY A 1 32 ? -4.163 -4.377 -3.538 1.00 0.00 32 GLY A N 2
ATOM 1067 C CA . GLY A 1 32 ? -3.191 -3.891 -4.498 1.00 0.00 32 GLY A CA 2
ATOM 1068 C C . GLY A 1 32 ? -1.879 -4.649 -4.432 1.00 0.00 32 GLY A C 2
ATOM 1069 O O . GLY A 1 32 ? -1.840 -5.798 -3.994 1.00 0.00 32 GLY A O 2
ATOM 1073 N N . THR A 1 33 ? -0.802 -4.003 -4.871 1.00 0.00 33 THR A N 2
ATOM 1074 C CA . THR A 1 33 ? 0.516 -4.625 -4.861 1.00 0.00 33 THR A CA 2
ATOM 1075 C C . THR A 1 33 ? 1.603 -3.598 -4.551 1.00 0.00 33 THR A C 2
ATOM 1076 O O . THR A 1 33 ? 1.371 -2.391 -4.626 1.00 0.00 33 THR A O 2
ATOM 1087 N N . CYS A 1 34 ? 2.788 -4.089 -4.204 1.00 0.00 34 CYS A N 2
ATOM 1088 C CA . CYS A 1 34 ? 3.914 -3.220 -3.882 1.00 0.00 34 CYS A CA 2
ATOM 1089 C C . CYS A 1 34 ? 4.958 -3.253 -4.993 1.00 0.00 34 CYS A C 2
ATOM 1090 O O . CYS A 1 34 ? 5.389 -4.325 -5.421 1.00 0.00 34 CYS A O 2
ATOM 1097 N N . MET A 1 35 ? 5.356 -2.073 -5.461 1.00 0.00 35 MET A N 2
ATOM 1098 C CA . MET A 1 35 ? 6.343 -1.968 -6.530 1.00 0.00 35 MET A CA 2
ATOM 1099 C C . MET A 1 35 ? 7.402 -0.914 -6.214 1.00 0.00 35 MET A C 2
ATOM 1100 O O . MET A 1 35 ? 7.175 0.280 -6.400 1.00 0.00 35 MET A O 2
ATOM 1114 N N . PHE A 1 36 ? 8.563 -1.362 -5.751 1.00 0.00 36 PHE A N 2
ATOM 1115 C CA . PHE A 1 36 ? 9.662 -0.459 -5.427 1.00 0.00 36 PHE A CA 2
ATOM 1116 C C . PHE A 1 36 ? 9.193 0.713 -4.564 1.00 0.00 36 PHE A C 2
ATOM 1117 O O . PHE A 1 36 ? 9.277 1.872 -4.969 1.00 0.00 36 PHE A O 2
ATOM 1134 N N . PHE A 1 37 ? 8.716 0.400 -3.363 1.00 0.00 37 PHE A N 2
ATOM 1135 C CA . PHE A 1 37 ? 8.250 1.420 -2.429 1.00 0.00 37 PHE A CA 2
ATOM 1136 C C . PHE A 1 37 ? 7.019 2.158 -2.953 1.00 0.00 37 PHE A C 2
ATOM 1137 O O . PHE A 1 37 ? 6.672 3.228 -2.455 1.00 0.00 37 PHE A O 2
ATOM 1154 N N . LYS A 1 38 ? 6.348 1.576 -3.945 1.00 0.00 38 LYS A N 2
ATOM 1155 C CA . LYS A 1 38 ? 5.145 2.183 -4.505 1.00 0.00 38 LYS A CA 2
ATOM 1156 C C . LYS A 1 38 ? 3.914 1.377 -4.108 1.00 0.00 38 LYS A C 2
ATOM 1157 O O . LYS A 1 38 ? 3.942 0.147 -4.099 1.00 0.00 38 LYS A O 2
ATOM 1176 N N . CYS A 1 39 ? 2.839 2.078 -3.769 1.00 0.00 39 CYS A N 2
ATOM 1177 C CA . CYS A 1 39 ? 1.602 1.424 -3.358 1.00 0.00 39 CYS A CA 2
ATOM 1178 C C . CYS A 1 39 ? 0.525 1.552 -4.429 1.00 0.00 39 CYS A C 2
ATOM 1179 O O . CYS A 1 39 ? -0.160 2.570 -4.515 1.00 0.00 39 CYS A O 2
ATOM 1186 N N . LYS A 1 40 ? 0.372 0.507 -5.235 1.00 0.00 40 LYS A N 2
ATOM 1187 C CA . LYS A 1 40 ? -0.633 0.499 -6.290 1.00 0.00 40 LYS A CA 2
ATOM 1188 C C . LYS A 1 40 ? -1.792 -0.412 -5.909 1.00 0.00 40 LYS A C 2
ATOM 1189 O O . LYS A 1 40 ? -1.670 -1.241 -5.008 1.00 0.00 40 LYS A O 2
ATOM 1208 N N . CYS A 1 41 ? -2.919 -0.250 -6.591 1.00 0.00 41 CYS A N 2
ATOM 1209 C CA . CYS A 1 41 ? -4.097 -1.050 -6.318 1.00 0.00 41 CYS A CA 2
ATOM 1210 C C . CYS A 1 41 ? -4.211 -2.213 -7.298 1.00 0.00 41 CYS A C 2
ATOM 1211 O O . CYS A 1 41 ? -3.304 -2.461 -8.093 1.00 0.00 41 CYS A O 2
ATOM 1218 N N . ALA A 1 42 ? -5.333 -2.921 -7.235 1.00 0.00 42 ALA A N 2
ATOM 1219 C CA . ALA A 1 42 ? -5.570 -4.059 -8.115 1.00 0.00 42 ALA A CA 2
ATOM 1220 C C . ALA A 1 42 ? -7.038 -4.471 -8.095 1.00 0.00 42 ALA A C 2
ATOM 1221 O O . ALA A 1 42 ? -7.435 -5.194 -7.156 1.00 0.00 42 ALA A O 2
ATOM 1229 N N . ASP A 1 1 ? -11.766 13.387 -4.483 1.00 0.00 1 ASP A N 3
ATOM 1230 C CA . ASP A 1 1 ? -11.312 14.520 -5.331 1.00 0.00 1 ASP A CA 3
ATOM 1231 C C . ASP A 1 1 ? -9.825 14.403 -5.656 1.00 0.00 1 ASP A C 3
ATOM 1232 O O . ASP A 1 1 ? -9.397 14.710 -6.768 1.00 0.00 1 ASP A O 3
ATOM 1243 N N . ARG A 1 2 ? -9.046 13.956 -4.677 1.00 0.00 2 ARG A N 3
ATOM 1244 C CA . ARG A 1 2 ? -7.608 13.796 -4.855 1.00 0.00 2 ARG A CA 3
ATOM 1245 C C . ARG A 1 2 ? -6.965 13.223 -3.598 1.00 0.00 2 ARG A C 3
ATOM 1246 O O . ARG A 1 2 ? -6.833 13.909 -2.585 1.00 0.00 2 ARG A O 3
ATOM 1267 N N . ASP A 1 3 ? -6.569 11.960 -3.674 1.00 0.00 3 ASP A N 3
ATOM 1268 C CA . ASP A 1 3 ? -5.938 11.285 -2.545 1.00 0.00 3 ASP A CA 3
ATOM 1269 C C . ASP A 1 3 ? -4.698 10.518 -2.994 1.00 0.00 3 ASP A C 3
ATOM 1270 O O . ASP A 1 3 ? -3.571 10.912 -2.697 1.00 0.00 3 ASP A O 3
ATOM 1279 N N . SER A 1 4 ? -4.915 9.420 -3.715 1.00 0.00 4 SER A N 3
ATOM 1280 C CA . SER A 1 4 ? -3.815 8.598 -4.207 1.00 0.00 4 SER A CA 3
ATOM 1281 C C . SER A 1 4 ? -2.929 8.124 -3.059 1.00 0.00 4 SER A C 3
ATOM 1282 O O . SER A 1 4 ? -2.087 8.872 -2.563 1.00 0.00 4 SER A O 3
ATOM 1290 N N . CYS A 1 5 ? -3.124 6.878 -2.642 1.00 0.00 5 CYS A N 3
ATOM 1291 C CA . CYS A 1 5 ? -2.340 6.305 -1.554 1.00 0.00 5 CYS A CA 3
ATOM 1292 C C . CYS A 1 5 ? -0.930 5.948 -2.022 1.00 0.00 5 CYS A C 3
ATOM 1293 O O . CYS A 1 5 ? -0.013 5.823 -1.213 1.00 0.00 5 CYS A O 3
ATOM 1300 N N . VAL A 1 6 ? -0.765 5.787 -3.335 1.00 0.00 6 VAL A N 3
ATOM 1301 C CA . VAL A 1 6 ? 0.534 5.446 -3.908 1.00 0.00 6 VAL A CA 3
ATOM 1302 C C . VAL A 1 6 ? 1.635 6.359 -3.376 1.00 0.00 6 VAL A C 3
ATOM 1303 O O . VAL A 1 6 ? 2.648 5.890 -2.856 1.00 0.00 6 VAL A O 3
ATOM 1316 N N . ASP A 1 7 ? 1.430 7.665 -3.513 1.00 0.00 7 ASP A N 3
ATOM 1317 C CA . ASP A 1 7 ? 2.405 8.644 -3.048 1.00 0.00 7 ASP A CA 3
ATOM 1318 C C . ASP A 1 7 ? 2.193 8.967 -1.571 1.00 0.00 7 ASP A C 3
ATOM 1319 O O . ASP A 1 7 ? 3.136 9.319 -0.862 1.00 0.00 7 ASP A O 3
ATOM 1328 N N . LYS A 1 8 ? 0.951 8.848 -1.115 1.00 0.00 8 LYS A N 3
ATOM 1329 C CA . LYS A 1 8 ? 0.617 9.130 0.276 1.00 0.00 8 LYS A CA 3
ATOM 1330 C C . LYS A 1 8 ? 1.273 8.119 1.211 1.00 0.00 8 LYS A C 3
ATOM 1331 O O . LYS A 1 8 ? 2.146 8.470 2.006 1.00 0.00 8 LYS A O 3
ATOM 1350 N N . SER A 1 9 ? 0.846 6.865 1.114 1.00 0.00 9 SER A N 3
ATOM 1351 C CA . SER A 1 9 ? 1.392 5.805 1.955 1.00 0.00 9 SER A CA 3
ATOM 1352 C C . SER A 1 9 ? 2.652 5.209 1.336 1.00 0.00 9 SER A C 3
ATOM 1353 O O . SER A 1 9 ? 2.832 5.237 0.118 1.00 0.00 9 SER A O 3
ATOM 1361 N N . ARG A 1 10 ? 3.522 4.673 2.185 1.00 0.00 10 ARG A N 3
ATOM 1362 C CA . ARG A 1 10 ? 4.768 4.070 1.729 1.00 0.00 10 ARG A CA 3
ATOM 1363 C C . ARG A 1 10 ? 4.565 2.601 1.368 1.00 0.00 10 ARG A C 3
ATOM 1364 O O . ARG A 1 10 ? 3.434 2.142 1.204 1.00 0.00 10 ARG A O 3
ATOM 1385 N N . CYS A 1 11 ? 5.668 1.871 1.242 1.00 0.00 11 CYS A N 3
ATOM 1386 C CA . CYS A 1 11 ? 5.617 0.457 0.899 1.00 0.00 11 CYS A CA 3
ATOM 1387 C C . CYS A 1 11 ? 7.004 -0.172 0.998 1.00 0.00 11 CYS A C 3
ATOM 1388 O O . CYS A 1 11 ? 7.998 0.523 1.205 1.00 0.00 11 CYS A O 3
ATOM 1395 N N . ALA A 1 12 ? 7.066 -1.492 0.847 1.00 0.00 12 ALA A N 3
ATOM 1396 C CA . ALA A 1 12 ? 8.330 -2.212 0.918 1.00 0.00 12 ALA A CA 3
ATOM 1397 C C . ALA A 1 12 ? 8.982 -2.299 -0.459 1.00 0.00 12 ALA A C 3
ATOM 1398 O O . ALA A 1 12 ? 8.433 -1.809 -1.446 1.00 0.00 12 ALA A O 3
ATOM 1405 N N . LYS A 1 13 ? 10.160 -2.917 -0.519 1.00 0.00 13 LYS A N 3
ATOM 1406 C CA . LYS A 1 13 ? 10.889 -3.059 -1.778 1.00 0.00 13 LYS A CA 3
ATOM 1407 C C . LYS A 1 13 ? 9.970 -3.530 -2.903 1.00 0.00 13 LYS A C 3
ATOM 1408 O O . LYS A 1 13 ? 10.009 -2.998 -4.012 1.00 0.00 13 LYS A O 3
ATOM 1427 N N . TYR A 1 14 ? 9.136 -4.523 -2.610 1.00 0.00 14 TYR A N 3
ATOM 1428 C CA . TYR A 1 14 ? 8.200 -5.053 -3.596 1.00 0.00 14 TYR A CA 3
ATOM 1429 C C . TYR A 1 14 ? 7.458 -6.268 -3.050 1.00 0.00 14 TYR A C 3
ATOM 1430 O O . TYR A 1 14 ? 7.840 -6.835 -2.026 1.00 0.00 14 TYR A O 3
ATOM 1448 N N . GLY A 1 15 ? 6.394 -6.665 -3.740 1.00 0.00 15 GLY A N 3
ATOM 1449 C CA . GLY A 1 15 ? 5.619 -7.814 -3.308 1.00 0.00 15 GLY A CA 3
ATOM 1450 C C . GLY A 1 15 ? 4.291 -7.425 -2.690 1.00 0.00 15 GLY A C 3
ATOM 1451 O O . GLY A 1 15 ? 3.564 -6.595 -3.236 1.00 0.00 15 GLY A O 3
ATOM 1455 N N . TYR A 1 16 ? 3.972 -8.031 -1.552 1.00 0.00 16 TYR A N 3
ATOM 1456 C CA . TYR A 1 16 ? 2.722 -7.749 -0.859 1.00 0.00 16 TYR A CA 3
ATOM 1457 C C . TYR A 1 16 ? 2.968 -6.926 0.401 1.00 0.00 16 TYR A C 3
ATOM 1458 O O . TYR A 1 16 ? 3.908 -7.185 1.151 1.00 0.00 16 TYR A O 3
ATOM 1476 N N . TYR A 1 17 ? 2.110 -5.938 0.628 1.00 0.00 17 TYR A N 3
ATOM 1477 C CA . TYR A 1 17 ? 2.224 -5.076 1.799 1.00 0.00 17 TYR A CA 3
ATOM 1478 C C . TYR A 1 17 ? 0.862 -4.889 2.459 1.00 0.00 17 TYR A C 3
ATOM 1479 O O . TYR A 1 17 ? -0.009 -4.201 1.925 1.00 0.00 17 TYR A O 3
ATOM 1497 N N . GLN A 1 18 ? 0.683 -5.515 3.619 1.00 0.00 18 GLN A N 3
ATOM 1498 C CA . GLN A 1 18 ? -0.576 -5.433 4.358 1.00 0.00 18 GLN A CA 3
ATOM 1499 C C . GLN A 1 18 ? -1.094 -3.998 4.429 1.00 0.00 18 GLN A C 3
ATOM 1500 O O . GLN A 1 18 ? -2.301 -3.759 4.354 1.00 0.00 18 GLN A O 3
ATOM 1514 N N . GLU A 1 19 ? -0.180 -3.046 4.575 1.00 0.00 19 GLU A N 3
ATOM 1515 C CA . GLU A 1 19 ? -0.550 -1.639 4.658 1.00 0.00 19 GLU A CA 3
ATOM 1516 C C . GLU A 1 19 ? -1.217 -1.172 3.368 1.00 0.00 19 GLU A C 3
ATOM 1517 O O . GLU A 1 19 ? -2.249 -0.500 3.398 1.00 0.00 19 GLU A O 3
ATOM 1529 N N . CYS A 1 20 ? -0.619 -1.527 2.236 1.00 0.00 20 CYS A N 3
ATOM 1530 C CA . CYS A 1 20 ? -1.154 -1.139 0.938 1.00 0.00 20 CYS A CA 3
ATOM 1531 C C . CYS A 1 20 ? -2.570 -1.671 0.744 1.00 0.00 20 CYS A C 3
ATOM 1532 O O . CYS A 1 20 ? -3.487 -0.913 0.424 1.00 0.00 20 CYS A O 3
ATOM 1539 N N . GLN A 1 21 ? -2.743 -2.974 0.938 1.00 0.00 21 GLN A N 3
ATOM 1540 C CA . GLN A 1 21 ? -4.051 -3.600 0.782 1.00 0.00 21 GLN A CA 3
ATOM 1541 C C . GLN A 1 21 ? -5.088 -2.921 1.674 1.00 0.00 21 GLN A C 3
ATOM 1542 O O . GLN A 1 21 ? -6.254 -2.792 1.301 1.00 0.00 21 GLN A O 3
ATOM 1556 N N . ASP A 1 22 ? -4.653 -2.487 2.854 1.00 0.00 22 ASP A N 3
ATOM 1557 C CA . ASP A 1 22 ? -5.542 -1.821 3.799 1.00 0.00 22 ASP A CA 3
ATOM 1558 C C . ASP A 1 22 ? -5.996 -0.470 3.259 1.00 0.00 22 ASP A C 3
ATOM 1559 O O . ASP A 1 22 ? -7.136 -0.055 3.472 1.00 0.00 22 ASP A O 3
ATOM 1568 N N . CYS A 1 23 ? -5.096 0.214 2.562 1.00 0.00 23 CYS A N 3
ATOM 1569 C CA . CYS A 1 23 ? -5.401 1.521 1.992 1.00 0.00 23 CYS A CA 3
ATOM 1570 C C . CYS A 1 23 ? -6.419 1.406 0.865 1.00 0.00 23 CYS A C 3
ATOM 1571 O O . CYS A 1 23 ? -7.519 1.954 0.948 1.00 0.00 23 CYS A O 3
ATOM 1578 N N . CYS A 1 24 ? -6.044 0.690 -0.191 1.00 0.00 24 CYS A N 3
ATOM 1579 C CA . CYS A 1 24 ? -6.919 0.499 -1.341 1.00 0.00 24 CYS A CA 3
ATOM 1580 C C . CYS A 1 24 ? -8.323 0.099 -0.891 1.00 0.00 24 CYS A C 3
ATOM 1581 O O . CYS A 1 24 ? -9.317 0.696 -1.312 1.00 0.00 24 CYS A O 3
ATOM 1588 N N . LYS A 1 25 ? -8.395 -0.902 -0.019 1.00 0.00 25 LYS A N 3
ATOM 1589 C CA . LYS A 1 25 ? -9.673 -1.371 0.508 1.00 0.00 25 LYS A CA 3
ATOM 1590 C C . LYS A 1 25 ? -10.460 -0.209 1.108 1.00 0.00 25 LYS A C 3
ATOM 1591 O O . LYS A 1 25 ? -11.637 -0.016 0.804 1.00 0.00 25 LYS A O 3
ATOM 1610 N N . ASN A 1 26 ? -9.792 0.560 1.961 1.00 0.00 26 ASN A N 3
ATOM 1611 C CA . ASN A 1 26 ? -10.409 1.706 2.612 1.00 0.00 26 ASN A CA 3
ATOM 1612 C C . ASN A 1 26 ? -10.942 2.694 1.580 1.00 0.00 26 ASN A C 3
ATOM 1613 O O . ASN A 1 26 ? -11.876 3.448 1.854 1.00 0.00 26 ASN A O 3
ATOM 1624 N N . ALA A 1 27 ? -10.347 2.680 0.392 1.00 0.00 27 ALA A N 3
ATOM 1625 C CA . ALA A 1 27 ? -10.770 3.570 -0.681 1.00 0.00 27 ALA A CA 3
ATOM 1626 C C . ALA A 1 27 ? -12.034 3.043 -1.348 1.00 0.00 27 ALA A C 3
ATOM 1627 O O . ALA A 1 27 ? -12.868 3.814 -1.823 1.00 0.00 27 ALA A O 3
ATOM 1634 N N . GLY A 1 28 ? -12.165 1.721 -1.378 1.00 0.00 28 GLY A N 3
ATOM 1635 C CA . GLY A 1 28 ? -13.324 1.101 -1.982 1.00 0.00 28 GLY A CA 3
ATOM 1636 C C . GLY A 1 28 ? -12.948 0.014 -2.969 1.00 0.00 28 GLY A C 3
ATOM 1637 O O . GLY A 1 28 ? -13.578 -0.128 -4.016 1.00 0.00 28 GLY A O 3
ATOM 1641 N N . HIS A 1 29 ? -11.912 -0.749 -2.636 1.00 0.00 29 HIS A N 3
ATOM 1642 C CA . HIS A 1 29 ? -11.447 -1.825 -3.503 1.00 0.00 29 HIS A CA 3
ATOM 1643 C C . HIS A 1 29 ? -11.171 -3.098 -2.697 1.00 0.00 29 HIS A C 3
ATOM 1644 O O . HIS A 1 29 ? -11.837 -3.356 -1.693 1.00 0.00 29 HIS A O 3
ATOM 1659 N N . ASN A 1 30 ? -10.197 -3.897 -3.136 1.00 0.00 30 ASN A N 3
ATOM 1660 C CA . ASN A 1 30 ? -9.858 -5.137 -2.446 1.00 0.00 30 ASN A CA 3
ATOM 1661 C C . ASN A 1 30 ? -8.416 -5.118 -1.949 1.00 0.00 30 ASN A C 3
ATOM 1662 O O . ASN A 1 30 ? -8.120 -5.619 -0.865 1.00 0.00 30 ASN A O 3
ATOM 1673 N N . GLY A 1 31 ? -7.517 -4.544 -2.746 1.00 0.00 31 GLY A N 3
ATOM 1674 C CA . GLY A 1 31 ? -6.123 -4.483 -2.354 1.00 0.00 31 GLY A CA 3
ATOM 1675 C C . GLY A 1 31 ? -5.242 -3.900 -3.437 1.00 0.00 31 GLY A C 3
ATOM 1676 O O . GLY A 1 31 ? -5.697 -3.096 -4.250 1.00 0.00 31 GLY A O 3
ATOM 1680 N N . GLY A 1 32 ? -3.979 -4.307 -3.449 1.00 0.00 32 GLY A N 3
ATOM 1681 C CA . GLY A 1 32 ? -3.051 -3.810 -4.446 1.00 0.00 32 GLY A CA 3
ATOM 1682 C C . GLY A 1 32 ? -1.722 -4.538 -4.418 1.00 0.00 32 GLY A C 3
ATOM 1683 O O . GLY A 1 32 ? -1.611 -5.619 -3.841 1.00 0.00 32 GLY A O 3
ATOM 1687 N N . THR A 1 33 ? -0.711 -3.945 -5.047 1.00 0.00 33 THR A N 3
ATOM 1688 C CA . THR A 1 33 ? 0.617 -4.546 -5.094 1.00 0.00 33 THR A CA 3
ATOM 1689 C C . THR A 1 33 ? 1.692 -3.529 -4.722 1.00 0.00 33 THR A C 3
ATOM 1690 O O . THR A 1 33 ? 1.452 -2.321 -4.734 1.00 0.00 33 THR A O 3
ATOM 1701 N N . CYS A 1 34 ? 2.877 -4.030 -4.391 1.00 0.00 34 CYS A N 3
ATOM 1702 C CA . CYS A 1 34 ? 3.995 -3.173 -4.015 1.00 0.00 34 CYS A CA 3
ATOM 1703 C C . CYS A 1 34 ? 5.070 -3.180 -5.096 1.00 0.00 34 CYS A C 3
ATOM 1704 O O . CYS A 1 34 ? 5.558 -4.240 -5.493 1.00 0.00 34 CYS A O 3
ATOM 1711 N N . MET A 1 35 ? 5.430 -1.991 -5.572 1.00 0.00 35 MET A N 3
ATOM 1712 C CA . MET A 1 35 ? 6.442 -1.860 -6.615 1.00 0.00 35 MET A CA 3
ATOM 1713 C C . MET A 1 35 ? 7.502 -0.827 -6.241 1.00 0.00 35 MET A C 3
ATOM 1714 O O . MET A 1 35 ? 7.301 0.374 -6.411 1.00 0.00 35 MET A O 3
ATOM 1728 N N . PHE A 1 36 ? 8.640 -1.303 -5.745 1.00 0.00 36 PHE A N 3
ATOM 1729 C CA . PHE A 1 36 ? 9.739 -0.423 -5.364 1.00 0.00 36 PHE A CA 3
ATOM 1730 C C . PHE A 1 36 ? 9.254 0.728 -4.482 1.00 0.00 36 PHE A C 3
ATOM 1731 O O . PHE A 1 36 ? 9.376 1.899 -4.844 1.00 0.00 36 PHE A O 3
ATOM 1748 N N . PHE A 1 37 ? 8.714 0.385 -3.317 1.00 0.00 37 PHE A N 3
ATOM 1749 C CA . PHE A 1 37 ? 8.222 1.383 -2.372 1.00 0.00 37 PHE A CA 3
ATOM 1750 C C . PHE A 1 37 ? 7.000 2.125 -2.908 1.00 0.00 37 PHE A C 3
ATOM 1751 O O . PHE A 1 37 ? 6.623 3.171 -2.381 1.00 0.00 37 PHE A O 3
ATOM 1768 N N . LYS A 1 38 ? 6.370 1.574 -3.943 1.00 0.00 38 LYS A N 3
ATOM 1769 C CA . LYS A 1 38 ? 5.178 2.189 -4.519 1.00 0.00 38 LYS A CA 3
ATOM 1770 C C . LYS A 1 38 ? 3.930 1.440 -4.070 1.00 0.00 38 LYS A C 3
ATOM 1771 O O . LYS A 1 38 ? 3.931 0.212 -3.980 1.00 0.00 38 LYS A O 3
ATOM 1790 N N . CYS A 1 39 ? 2.870 2.183 -3.777 1.00 0.00 39 CYS A N 3
ATOM 1791 C CA . CYS A 1 39 ? 1.624 1.581 -3.326 1.00 0.00 39 CYS A CA 3
ATOM 1792 C C . CYS A 1 39 ? 0.552 1.643 -4.409 1.00 0.00 39 CYS A C 3
ATOM 1793 O O . CYS A 1 39 ? -0.193 2.617 -4.503 1.00 0.00 39 CYS A O 3
ATOM 1800 N N . LYS A 1 40 ? 0.471 0.592 -5.218 1.00 0.00 40 LYS A N 3
ATOM 1801 C CA . LYS A 1 40 ? -0.521 0.528 -6.284 1.00 0.00 40 LYS A CA 3
ATOM 1802 C C . LYS A 1 40 ? -1.681 -0.371 -5.874 1.00 0.00 40 LYS A C 3
ATOM 1803 O O . LYS A 1 40 ? -1.555 -1.172 -4.949 1.00 0.00 40 LYS A O 3
ATOM 1822 N N . CYS A 1 41 ? -2.810 -0.232 -6.559 1.00 0.00 41 CYS A N 3
ATOM 1823 C CA . CYS A 1 41 ? -3.986 -1.027 -6.256 1.00 0.00 41 CYS A CA 3
ATOM 1824 C C . CYS A 1 41 ? -4.069 -2.250 -7.159 1.00 0.00 41 CYS A C 3
ATOM 1825 O O . CYS A 1 41 ? -3.149 -2.536 -7.926 1.00 0.00 41 CYS A O 3
ATOM 1832 N N . ALA A 1 42 ? -5.181 -2.968 -7.061 1.00 0.00 42 ALA A N 3
ATOM 1833 C CA . ALA A 1 42 ? -5.394 -4.163 -7.868 1.00 0.00 42 ALA A CA 3
ATOM 1834 C C . ALA A 1 42 ? -6.482 -3.936 -8.912 1.00 0.00 42 ALA A C 3
ATOM 1835 O O . ALA A 1 42 ? -7.403 -3.137 -8.641 1.00 0.00 42 ALA A O 3
ATOM 1843 N N . ASP A 1 1 ? -11.589 12.740 -3.764 1.00 0.00 1 ASP A N 4
ATOM 1844 C CA . ASP A 1 1 ? -11.799 12.589 -5.228 1.00 0.00 1 ASP A CA 4
ATOM 1845 C C . ASP A 1 1 ? -10.556 12.024 -5.907 1.00 0.00 1 ASP A C 4
ATOM 1846 O O . ASP A 1 1 ? -10.651 11.154 -6.775 1.00 0.00 1 ASP A O 4
ATOM 1857 N N . ARG A 1 2 ? -9.391 12.523 -5.509 1.00 0.00 2 ARG A N 4
ATOM 1858 C CA . ARG A 1 2 ? -8.128 12.068 -6.079 1.00 0.00 2 ARG A CA 4
ATOM 1859 C C . ARG A 1 2 ? -7.094 11.823 -4.983 1.00 0.00 2 ARG A C 4
ATOM 1860 O O . ARG A 1 2 ? -5.967 12.313 -5.054 1.00 0.00 2 ARG A O 4
ATOM 1881 N N . ASP A 1 3 ? -7.489 11.059 -3.970 1.00 0.00 3 ASP A N 4
ATOM 1882 C CA . ASP A 1 3 ? -6.601 10.746 -2.856 1.00 0.00 3 ASP A CA 4
ATOM 1883 C C . ASP A 1 3 ? -5.350 10.023 -3.343 1.00 0.00 3 ASP A C 4
ATOM 1884 O O . ASP A 1 3 ? -4.247 10.571 -3.302 1.00 0.00 3 ASP A O 4
ATOM 1893 N N . SER A 1 4 ? -5.526 8.788 -3.801 1.00 0.00 4 SER A N 4
ATOM 1894 C CA . SER A 1 4 ? -4.411 7.988 -4.294 1.00 0.00 4 SER A CA 4
ATOM 1895 C C . SER A 1 4 ? -3.390 7.737 -3.188 1.00 0.00 4 SER A C 4
ATOM 1896 O O . SER A 1 4 ? -2.607 8.621 -2.840 1.00 0.00 4 SER A O 4
ATOM 1904 N N . CYS A 1 5 ? -3.406 6.527 -2.640 1.00 0.00 5 CYS A N 4
ATOM 1905 C CA . CYS A 1 5 ? -2.481 6.158 -1.574 1.00 0.00 5 CYS A CA 4
ATOM 1906 C C . CYS A 1 5 ? -1.070 5.933 -2.116 1.00 0.00 5 CYS A C 4
ATOM 1907 O O . CYS A 1 5 ? -0.106 5.884 -1.351 1.00 0.00 5 CYS A O 4
ATOM 1914 N N . VAL A 1 6 ? -0.954 5.797 -3.434 1.00 0.00 6 VAL A N 4
ATOM 1915 C CA . VAL A 1 6 ? 0.341 5.576 -4.072 1.00 0.00 6 VAL A CA 4
ATOM 1916 C C . VAL A 1 6 ? 1.368 6.611 -3.621 1.00 0.00 6 VAL A C 4
ATOM 1917 O O . VAL A 1 6 ? 2.560 6.318 -3.531 1.00 0.00 6 VAL A O 4
ATOM 1930 N N . ASP A 1 7 ? 0.897 7.822 -3.341 1.00 0.00 7 ASP A N 4
ATOM 1931 C CA . ASP A 1 7 ? 1.774 8.900 -2.900 1.00 0.00 7 ASP A CA 4
ATOM 1932 C C . ASP A 1 7 ? 1.406 9.359 -1.493 1.00 0.00 7 ASP A C 4
ATOM 1933 O O . ASP A 1 7 ? 1.567 10.529 -1.148 1.00 0.00 7 ASP A O 4
ATOM 1942 N N . LYS A 1 8 ? 0.907 8.429 -0.684 1.00 0.00 8 LYS A N 4
ATOM 1943 C CA . LYS A 1 8 ? 0.514 8.738 0.686 1.00 0.00 8 LYS A CA 4
ATOM 1944 C C . LYS A 1 8 ? 1.122 7.741 1.667 1.00 0.00 8 LYS A C 4
ATOM 1945 O O . LYS A 1 8 ? 1.749 8.129 2.653 1.00 0.00 8 LYS A O 4
ATOM 1964 N N . SER A 1 9 ? 0.930 6.455 1.393 1.00 0.00 9 SER A N 4
ATOM 1965 C CA . SER A 1 9 ? 1.455 5.403 2.254 1.00 0.00 9 SER A CA 4
ATOM 1966 C C . SER A 1 9 ? 2.675 4.735 1.626 1.00 0.00 9 SER A C 4
ATOM 1967 O O . SER A 1 9 ? 2.630 4.291 0.478 1.00 0.00 9 SER A O 4
ATOM 1975 N N . ARG A 1 10 ? 3.762 4.669 2.387 1.00 0.00 10 ARG A N 4
ATOM 1976 C CA . ARG A 1 10 ? 4.994 4.058 1.917 1.00 0.00 10 ARG A CA 4
ATOM 1977 C C . ARG A 1 10 ? 4.775 2.598 1.530 1.00 0.00 10 ARG A C 4
ATOM 1978 O O . ARG A 1 10 ? 3.640 2.151 1.362 1.00 0.00 10 ARG A O 4
ATOM 1999 N N . CYS A 1 11 ? 5.872 1.860 1.392 1.00 0.00 11 CYS A N 4
ATOM 2000 C CA . CYS A 1 11 ? 5.815 0.451 1.028 1.00 0.00 11 CYS A CA 4
ATOM 2001 C C . CYS A 1 11 ? 7.208 -0.168 1.074 1.00 0.00 11 CYS A C 4
ATOM 2002 O O . CYS A 1 11 ? 8.202 0.533 1.262 1.00 0.00 11 CYS A O 4
ATOM 2009 N N . ALA A 1 12 ? 7.276 -1.483 0.896 1.00 0.00 12 ALA A N 4
ATOM 2010 C CA . ALA A 1 12 ? 8.549 -2.190 0.915 1.00 0.00 12 ALA A CA 4
ATOM 2011 C C . ALA A 1 12 ? 9.155 -2.244 -0.483 1.00 0.00 12 ALA A C 4
ATOM 2012 O O . ALA A 1 12 ? 8.626 -1.647 -1.421 1.00 0.00 12 ALA A O 4
ATOM 2019 N N . LYS A 1 13 ? 10.270 -2.955 -0.619 1.00 0.00 13 LYS A N 4
ATOM 2020 C CA . LYS A 1 13 ? 10.946 -3.077 -1.905 1.00 0.00 13 LYS A CA 4
ATOM 2021 C C . LYS A 1 13 ? 9.984 -3.560 -2.988 1.00 0.00 13 LYS A C 4
ATOM 2022 O O . LYS A 1 13 ? 9.981 -3.043 -4.103 1.00 0.00 13 LYS A O 4
ATOM 2041 N N . TYR A 1 14 ? 9.163 -4.550 -2.651 1.00 0.00 14 TYR A N 4
ATOM 2042 C CA . TYR A 1 14 ? 8.190 -5.096 -3.594 1.00 0.00 14 TYR A CA 4
ATOM 2043 C C . TYR A 1 14 ? 7.526 -6.346 -3.031 1.00 0.00 14 TYR A C 4
ATOM 2044 O O . TYR A 1 14 ? 8.049 -6.983 -2.115 1.00 0.00 14 TYR A O 4
ATOM 2062 N N . GLY A 1 15 ? 6.372 -6.696 -3.588 1.00 0.00 15 GLY A N 4
ATOM 2063 C CA . GLY A 1 15 ? 5.659 -7.874 -3.130 1.00 0.00 15 GLY A CA 4
ATOM 2064 C C . GLY A 1 15 ? 4.356 -7.541 -2.433 1.00 0.00 15 GLY A C 4
ATOM 2065 O O . GLY A 1 15 ? 3.566 -6.736 -2.925 1.00 0.00 15 GLY A O 4
ATOM 2069 N N . TYR A 1 16 ? 4.129 -8.173 -1.286 1.00 0.00 16 TYR A N 4
ATOM 2070 C CA . TYR A 1 16 ? 2.911 -7.952 -0.517 1.00 0.00 16 TYR A CA 4
ATOM 2071 C C . TYR A 1 16 ? 3.153 -6.982 0.636 1.00 0.00 16 TYR A C 4
ATOM 2072 O O . TYR A 1 16 ? 4.213 -6.996 1.262 1.00 0.00 16 TYR A O 4
ATOM 2090 N N . TYR A 1 17 ? 2.156 -6.149 0.913 1.00 0.00 17 TYR A N 4
ATOM 2091 C CA . TYR A 1 17 ? 2.244 -5.174 1.994 1.00 0.00 17 TYR A CA 4
ATOM 2092 C C . TYR A 1 17 ? 0.852 -4.836 2.519 1.00 0.00 17 TYR A C 4
ATOM 2093 O O . TYR A 1 17 ? 0.112 -4.071 1.898 1.00 0.00 17 TYR A O 4
ATOM 2111 N N . GLN A 1 18 ? 0.497 -5.423 3.659 1.00 0.00 18 GLN A N 4
ATOM 2112 C CA . GLN A 1 18 ? -0.811 -5.203 4.269 1.00 0.00 18 GLN A CA 4
ATOM 2113 C C . GLN A 1 18 ? -1.161 -3.718 4.329 1.00 0.00 18 GLN A C 4
ATOM 2114 O O . GLN A 1 18 ? -2.333 -3.348 4.290 1.00 0.00 18 GLN A O 4
ATOM 2128 N N . GLU A 1 19 ? -0.141 -2.874 4.424 1.00 0.00 19 GLU A N 4
ATOM 2129 C CA . GLU A 1 19 ? -0.354 -1.433 4.490 1.00 0.00 19 GLU A CA 4
ATOM 2130 C C . GLU A 1 19 ? -0.988 -0.918 3.202 1.00 0.00 19 GLU A C 4
ATOM 2131 O O . GLU A 1 19 ? -1.968 -0.171 3.232 1.00 0.00 19 GLU A O 4
ATOM 2143 N N . CYS A 1 20 ? -0.421 -1.322 2.069 1.00 0.00 20 CYS A N 4
ATOM 2144 C CA . CYS A 1 20 ? -0.925 -0.902 0.768 1.00 0.00 20 CYS A CA 4
ATOM 2145 C C . CYS A 1 20 ? -2.316 -1.470 0.507 1.00 0.00 20 CYS A C 4
ATOM 2146 O O . CYS A 1 20 ? -3.261 -0.727 0.239 1.00 0.00 20 CYS A O 4
ATOM 2153 N N . GLN A 1 21 ? -2.433 -2.793 0.578 1.00 0.00 21 GLN A N 4
ATOM 2154 C CA . GLN A 1 21 ? -3.711 -3.460 0.341 1.00 0.00 21 GLN A CA 4
ATOM 2155 C C . GLN A 1 21 ? -4.800 -2.910 1.258 1.00 0.00 21 GLN A C 4
ATOM 2156 O O . GLN A 1 21 ? -5.972 -2.857 0.883 1.00 0.00 21 GLN A O 4
ATOM 2170 N N . ASP A 1 22 ? -4.405 -2.501 2.460 1.00 0.00 22 ASP A N 4
ATOM 2171 C CA . ASP A 1 22 ? -5.348 -1.955 3.429 1.00 0.00 22 ASP A CA 4
ATOM 2172 C C . ASP A 1 22 ? -5.882 -0.607 2.960 1.00 0.00 22 ASP A C 4
ATOM 2173 O O . ASP A 1 22 ? -7.083 -0.350 3.023 1.00 0.00 22 ASP A O 4
ATOM 2182 N N . CYS A 1 23 ? -4.981 0.248 2.487 1.00 0.00 23 CYS A N 4
ATOM 2183 C CA . CYS A 1 23 ? -5.359 1.569 2.005 1.00 0.00 23 CYS A CA 4
ATOM 2184 C C . CYS A 1 23 ? -6.370 1.467 0.870 1.00 0.00 23 CYS A C 4
ATOM 2185 O O . CYS A 1 23 ? -7.499 1.947 0.982 1.00 0.00 23 CYS A O 4
ATOM 2192 N N . CYS A 1 24 ? -5.957 0.835 -0.224 1.00 0.00 24 CYS A N 4
ATOM 2193 C CA . CYS A 1 24 ? -6.822 0.662 -1.388 1.00 0.00 24 CYS A CA 4
ATOM 2194 C C . CYS A 1 24 ? -8.200 0.147 -0.976 1.00 0.00 24 CYS A C 4
ATOM 2195 O O . CYS A 1 24 ? -9.222 0.760 -1.286 1.00 0.00 24 CYS A O 4
ATOM 2202 N N . LYS A 1 25 ? -8.216 -0.979 -0.270 1.00 0.00 25 LYS A N 4
ATOM 2203 C CA . LYS A 1 25 ? -9.460 -1.581 0.194 1.00 0.00 25 LYS A CA 4
ATOM 2204 C C . LYS A 1 25 ? -10.283 -0.580 1.004 1.00 0.00 25 LYS A C 4
ATOM 2205 O O . LYS A 1 25 ? -11.513 -0.624 0.996 1.00 0.00 25 LYS A O 4
ATOM 2224 N N . ASN A 1 26 ? -9.596 0.318 1.704 1.00 0.00 26 ASN A N 4
ATOM 2225 C CA . ASN A 1 26 ? -10.263 1.326 2.519 1.00 0.00 26 ASN A CA 4
ATOM 2226 C C . ASN A 1 26 ? -10.852 2.434 1.652 1.00 0.00 26 ASN A C 4
ATOM 2227 O O . ASN A 1 26 ? -11.787 3.123 2.058 1.00 0.00 26 ASN A O 4
ATOM 2238 N N . ALA A 1 27 ? -10.298 2.603 0.457 1.00 0.00 27 ALA A N 4
ATOM 2239 C CA . ALA A 1 27 ? -10.771 3.631 -0.461 1.00 0.00 27 ALA A CA 4
ATOM 2240 C C . ALA A 1 27 ? -12.059 3.195 -1.149 1.00 0.00 27 ALA A C 4
ATOM 2241 O O . ALA A 1 27 ? -13.024 3.955 -1.225 1.00 0.00 27 ALA A O 4
ATOM 2248 N N . GLY A 1 28 ? -12.063 1.966 -1.646 1.00 0.00 28 GLY A N 4
ATOM 2249 C CA . GLY A 1 28 ? -13.231 1.440 -2.322 1.00 0.00 28 GLY A CA 4
ATOM 2250 C C . GLY A 1 28 ? -12.885 0.319 -3.280 1.00 0.00 28 GLY A C 4
ATOM 2251 O O . GLY A 1 28 ? -13.464 0.218 -4.362 1.00 0.00 28 GLY A O 4
ATOM 2255 N N . HIS A 1 29 ? -11.937 -0.524 -2.885 1.00 0.00 29 HIS A N 4
ATOM 2256 C CA . HIS A 1 29 ? -11.515 -1.639 -3.719 1.00 0.00 29 HIS A CA 4
ATOM 2257 C C . HIS A 1 29 ? -11.265 -2.889 -2.869 1.00 0.00 29 HIS A C 4
ATOM 2258 O O . HIS A 1 29 ? -11.890 -3.067 -1.824 1.00 0.00 29 HIS A O 4
ATOM 2273 N N . ASN A 1 30 ? -10.358 -3.754 -3.320 1.00 0.00 30 ASN A N 4
ATOM 2274 C CA . ASN A 1 30 ? -10.047 -4.980 -2.594 1.00 0.00 30 ASN A CA 4
ATOM 2275 C C . ASN A 1 30 ? -8.648 -4.920 -1.993 1.00 0.00 30 ASN A C 4
ATOM 2276 O O . ASN A 1 30 ? -8.427 -5.364 -0.866 1.00 0.00 30 ASN A O 4
ATOM 2287 N N . GLY A 1 31 ? -7.703 -4.372 -2.751 1.00 0.00 31 GLY A N 4
ATOM 2288 C CA . GLY A 1 31 ? -6.339 -4.269 -2.270 1.00 0.00 31 GLY A CA 4
ATOM 2289 C C . GLY A 1 31 ? -5.392 -3.737 -3.325 1.00 0.00 31 GLY A C 4
ATOM 2290 O O . GLY A 1 31 ? -5.794 -2.970 -4.200 1.00 0.00 31 GLY A O 4
ATOM 2294 N N . GLY A 1 32 ? -4.133 -4.147 -3.240 1.00 0.00 32 GLY A N 4
ATOM 2295 C CA . GLY A 1 32 ? -3.141 -3.699 -4.199 1.00 0.00 32 GLY A CA 4
ATOM 2296 C C . GLY A 1 32 ? -1.848 -4.486 -4.108 1.00 0.00 32 GLY A C 4
ATOM 2297 O O . GLY A 1 32 ? -1.812 -5.566 -3.517 1.00 0.00 32 GLY A O 4
ATOM 2301 N N . THR A 1 33 ? -0.786 -3.945 -4.694 1.00 0.00 33 THR A N 4
ATOM 2302 C CA . THR A 1 33 ? 0.515 -4.603 -4.677 1.00 0.00 33 THR A CA 4
ATOM 2303 C C . THR A 1 33 ? 1.636 -3.593 -4.455 1.00 0.00 33 THR A C 4
ATOM 2304 O O . THR A 1 33 ? 1.455 -2.393 -4.665 1.00 0.00 33 THR A O 4
ATOM 2315 N N . CYS A 1 34 ? 2.796 -4.087 -4.033 1.00 0.00 34 CYS A N 4
ATOM 2316 C CA . CYS A 1 34 ? 3.948 -3.229 -3.784 1.00 0.00 34 CYS A CA 4
ATOM 2317 C C . CYS A 1 34 ? 4.919 -3.274 -4.960 1.00 0.00 34 CYS A C 4
ATOM 2318 O O . CYS A 1 34 ? 5.305 -4.349 -5.419 1.00 0.00 34 CYS A O 4
ATOM 2325 N N . MET A 1 35 ? 5.303 -2.096 -5.445 1.00 0.00 35 MET A N 4
ATOM 2326 C CA . MET A 1 35 ? 6.221 -1.995 -6.573 1.00 0.00 35 MET A CA 4
ATOM 2327 C C . MET A 1 35 ? 7.308 -0.955 -6.315 1.00 0.00 35 MET A C 4
ATOM 2328 O O . MET A 1 35 ? 7.115 0.232 -6.569 1.00 0.00 35 MET A O 4
ATOM 2342 N N . PHE A 1 36 ? 8.455 -1.408 -5.821 1.00 0.00 36 PHE A N 4
ATOM 2343 C CA . PHE A 1 36 ? 9.576 -0.518 -5.541 1.00 0.00 36 PHE A CA 4
ATOM 2344 C C . PHE A 1 36 ? 9.133 0.697 -4.725 1.00 0.00 36 PHE A C 4
ATOM 2345 O O . PHE A 1 36 ? 9.237 1.837 -5.177 1.00 0.00 36 PHE A O 4
ATOM 2362 N N . PHE A 1 37 ? 8.651 0.441 -3.514 1.00 0.00 37 PHE A N 4
ATOM 2363 C CA . PHE A 1 37 ? 8.203 1.505 -2.621 1.00 0.00 37 PHE A CA 4
ATOM 2364 C C . PHE A 1 37 ? 7.001 2.260 -3.189 1.00 0.00 37 PHE A C 4
ATOM 2365 O O . PHE A 1 37 ? 6.676 3.354 -2.729 1.00 0.00 37 PHE A O 4
ATOM 2382 N N . LYS A 1 38 ? 6.330 1.665 -4.173 1.00 0.00 38 LYS A N 4
ATOM 2383 C CA . LYS A 1 38 ? 5.154 2.287 -4.774 1.00 0.00 38 LYS A CA 4
ATOM 2384 C C . LYS A 1 38 ? 3.899 1.497 -4.416 1.00 0.00 38 LYS A C 4
ATOM 2385 O O . LYS A 1 38 ? 3.803 0.303 -4.699 1.00 0.00 38 LYS A O 4
ATOM 2404 N N . CYS A 1 39 ? 2.946 2.166 -3.781 1.00 0.00 39 CYS A N 4
ATOM 2405 C CA . CYS A 1 39 ? 1.704 1.522 -3.371 1.00 0.00 39 CYS A CA 4
ATOM 2406 C C . CYS A 1 39 ? 0.643 1.618 -4.462 1.00 0.00 39 CYS A C 4
ATOM 2407 O O . CYS A 1 39 ? -0.018 2.646 -4.613 1.00 0.00 39 CYS A O 4
ATOM 2414 N N . LYS A 1 40 ? 0.476 0.534 -5.212 1.00 0.00 40 LYS A N 4
ATOM 2415 C CA . LYS A 1 40 ? -0.513 0.489 -6.280 1.00 0.00 40 LYS A CA 4
ATOM 2416 C C . LYS A 1 40 ? -1.694 -0.381 -5.869 1.00 0.00 40 LYS A C 4
ATOM 2417 O O . LYS A 1 40 ? -1.593 -1.171 -4.931 1.00 0.00 40 LYS A O 4
ATOM 2436 N N . CYS A 1 41 ? -2.814 -0.230 -6.566 1.00 0.00 41 CYS A N 4
ATOM 2437 C CA . CYS A 1 41 ? -4.007 -1.000 -6.264 1.00 0.00 41 CYS A CA 4
ATOM 2438 C C . CYS A 1 41 ? -4.065 -2.273 -7.097 1.00 0.00 41 CYS A C 4
ATOM 2439 O O . CYS A 1 41 ? -3.121 -2.605 -7.814 1.00 0.00 41 CYS A O 4
ATOM 2446 N N . ALA A 1 42 ? -5.183 -2.981 -6.997 1.00 0.00 42 ALA A N 4
ATOM 2447 C CA . ALA A 1 42 ? -5.374 -4.220 -7.739 1.00 0.00 42 ALA A CA 4
ATOM 2448 C C . ALA A 1 42 ? -6.813 -4.349 -8.229 1.00 0.00 42 ALA A C 4
ATOM 2449 O O . ALA A 1 42 ? -7.584 -3.383 -8.053 1.00 0.00 42 ALA A O 4
ATOM 2457 N N . ASP A 1 1 ? -3.470 11.730 -8.439 1.00 0.00 1 ASP A N 5
ATOM 2458 C CA . ASP A 1 1 ? -2.180 11.699 -7.700 1.00 0.00 1 ASP A CA 5
ATOM 2459 C C . ASP A 1 1 ? -2.232 10.707 -6.542 1.00 0.00 1 ASP A C 5
ATOM 2460 O O . ASP A 1 1 ? -1.381 9.825 -6.428 1.00 0.00 1 ASP A O 5
ATOM 2471 N N . ARG A 1 2 ? -3.237 10.859 -5.684 1.00 0.00 2 ARG A N 5
ATOM 2472 C CA . ARG A 1 2 ? -3.400 9.976 -4.534 1.00 0.00 2 ARG A CA 5
ATOM 2473 C C . ARG A 1 2 ? -4.702 9.188 -4.634 1.00 0.00 2 ARG A C 5
ATOM 2474 O O . ARG A 1 2 ? -5.578 9.304 -3.776 1.00 0.00 2 ARG A O 5
ATOM 2495 N N . ASP A 1 3 ? -4.823 8.388 -5.687 1.00 0.00 3 ASP A N 5
ATOM 2496 C CA . ASP A 1 3 ? -6.018 7.581 -5.901 1.00 0.00 3 ASP A CA 5
ATOM 2497 C C . ASP A 1 3 ? -5.785 6.136 -5.467 1.00 0.00 3 ASP A C 5
ATOM 2498 O O . ASP A 1 3 ? -6.714 5.451 -5.038 1.00 0.00 3 ASP A O 5
ATOM 2507 N N . SER A 1 4 ? -4.543 5.679 -5.584 1.00 0.00 4 SER A N 5
ATOM 2508 C CA . SER A 1 4 ? -4.192 4.315 -5.204 1.00 0.00 4 SER A CA 5
ATOM 2509 C C . SER A 1 4 ? -3.247 4.303 -4.005 1.00 0.00 4 SER A C 5
ATOM 2510 O O . SER A 1 4 ? -2.465 3.369 -3.828 1.00 0.00 4 SER A O 5
ATOM 2518 N N . CYS A 1 5 ? -3.324 5.345 -3.182 1.00 0.00 5 CYS A N 5
ATOM 2519 C CA . CYS A 1 5 ? -2.477 5.451 -1.999 1.00 0.00 5 CYS A CA 5
ATOM 2520 C C . CYS A 1 5 ? -0.999 5.340 -2.367 1.00 0.00 5 CYS A C 5
ATOM 2521 O O . CYS A 1 5 ? -0.170 4.962 -1.539 1.00 0.00 5 CYS A O 5
ATOM 2528 N N . VAL A 1 6 ? -0.675 5.670 -3.614 1.00 0.00 6 VAL A N 5
ATOM 2529 C CA . VAL A 1 6 ? 0.702 5.604 -4.090 1.00 0.00 6 VAL A CA 5
ATOM 2530 C C . VAL A 1 6 ? 1.601 6.580 -3.337 1.00 0.00 6 VAL A C 5
ATOM 2531 O O . VAL A 1 6 ? 2.655 6.200 -2.829 1.00 0.00 6 VAL A O 5
ATOM 2544 N N . ASP A 1 7 ? 1.181 7.840 -3.272 1.00 0.00 7 ASP A N 5
ATOM 2545 C CA . ASP A 1 7 ? 1.953 8.868 -2.586 1.00 0.00 7 ASP A CA 5
ATOM 2546 C C . ASP A 1 7 ? 1.343 9.205 -1.228 1.00 0.00 7 ASP A C 5
ATOM 2547 O O . ASP A 1 7 ? 1.527 10.308 -0.712 1.00 0.00 7 ASP A O 5
ATOM 2556 N N . LYS A 1 8 ? 0.619 8.251 -0.650 1.00 0.00 8 LYS A N 5
ATOM 2557 C CA . LYS A 1 8 ? -0.011 8.454 0.649 1.00 0.00 8 LYS A CA 5
ATOM 2558 C C . LYS A 1 8 ? 0.579 7.508 1.690 1.00 0.00 8 LYS A C 5
ATOM 2559 O O . LYS A 1 8 ? 0.917 7.921 2.800 1.00 0.00 8 LYS A O 5
ATOM 2578 N N . SER A 1 9 ? 0.703 6.237 1.323 1.00 0.00 9 SER A N 5
ATOM 2579 C CA . SER A 1 9 ? 1.256 5.228 2.221 1.00 0.00 9 SER A CA 5
ATOM 2580 C C . SER A 1 9 ? 2.565 4.674 1.669 1.00 0.00 9 SER A C 5
ATOM 2581 O O . SER A 1 9 ? 2.716 4.502 0.460 1.00 0.00 9 SER A O 5
ATOM 2589 N N . ARG A 1 10 ? 3.510 4.397 2.562 1.00 0.00 10 ARG A N 5
ATOM 2590 C CA . ARG A 1 10 ? 4.805 3.865 2.166 1.00 0.00 10 ARG A CA 5
ATOM 2591 C C . ARG A 1 10 ? 4.738 2.355 1.966 1.00 0.00 10 ARG A C 5
ATOM 2592 O O . ARG A 1 10 ? 3.918 1.673 2.579 1.00 0.00 10 ARG A O 5
ATOM 2613 N N . CYS A 1 11 ? 5.608 1.841 1.104 1.00 0.00 11 CYS A N 5
ATOM 2614 C CA . CYS A 1 11 ? 5.653 0.413 0.821 1.00 0.00 11 CYS A CA 5
ATOM 2615 C C . CYS A 1 11 ? 7.096 -0.086 0.798 1.00 0.00 11 CYS A C 5
ATOM 2616 O O . CYS A 1 11 ? 8.036 0.706 0.856 1.00 0.00 11 CYS A O 5
ATOM 2623 N N . ALA A 1 12 ? 7.265 -1.402 0.711 1.00 0.00 12 ALA A N 5
ATOM 2624 C CA . ALA A 1 12 ? 8.593 -2.001 0.677 1.00 0.00 12 ALA A CA 5
ATOM 2625 C C . ALA A 1 12 ? 9.097 -2.112 -0.757 1.00 0.00 12 ALA A C 5
ATOM 2626 O O . ALA A 1 12 ? 8.431 -1.669 -1.691 1.00 0.00 12 ALA A O 5
ATOM 2633 N N . LYS A 1 13 ? 10.279 -2.699 -0.929 1.00 0.00 13 LYS A N 5
ATOM 2634 C CA . LYS A 1 13 ? 10.873 -2.858 -2.254 1.00 0.00 13 LYS A CA 5
ATOM 2635 C C . LYS A 1 13 ? 9.855 -3.392 -3.261 1.00 0.00 13 LYS A C 5
ATOM 2636 O O . LYS A 1 13 ? 9.743 -2.878 -4.372 1.00 0.00 13 LYS A O 5
ATOM 2655 N N . TYR A 1 14 ? 9.113 -4.421 -2.865 1.00 0.00 14 TYR A N 5
ATOM 2656 C CA . TYR A 1 14 ? 8.103 -5.011 -3.734 1.00 0.00 14 TYR A CA 5
ATOM 2657 C C . TYR A 1 14 ? 7.454 -6.222 -3.074 1.00 0.00 14 TYR A C 5
ATOM 2658 O O . TYR A 1 14 ? 7.988 -6.781 -2.116 1.00 0.00 14 TYR A O 5
ATOM 2676 N N . GLY A 1 15 ? 6.300 -6.624 -3.596 1.00 0.00 15 GLY A N 5
ATOM 2677 C CA . GLY A 1 15 ? 5.600 -7.771 -3.046 1.00 0.00 15 GLY A CA 5
ATOM 2678 C C . GLY A 1 15 ? 4.259 -7.406 -2.439 1.00 0.00 15 GLY A C 5
ATOM 2679 O O . GLY A 1 15 ? 3.478 -6.669 -3.040 1.00 0.00 15 GLY A O 5
ATOM 2683 N N . TYR A 1 16 ? 3.988 -7.932 -1.248 1.00 0.00 16 TYR A N 5
ATOM 2684 C CA . TYR A 1 16 ? 2.731 -7.667 -0.561 1.00 0.00 16 TYR A CA 5
ATOM 2685 C C . TYR A 1 16 ? 2.961 -6.909 0.743 1.00 0.00 16 TYR A C 5
ATOM 2686 O O . TYR A 1 16 ? 3.801 -7.292 1.556 1.00 0.00 16 TYR A O 5
ATOM 2704 N N . TYR A 1 17 ? 2.198 -5.838 0.939 1.00 0.00 17 TYR A N 5
ATOM 2705 C CA . TYR A 1 17 ? 2.305 -5.029 2.148 1.00 0.00 17 TYR A CA 5
ATOM 2706 C C . TYR A 1 17 ? 0.918 -4.696 2.687 1.00 0.00 17 TYR A C 5
ATOM 2707 O O . TYR A 1 17 ? 0.179 -3.911 2.090 1.00 0.00 17 TYR A O 5
ATOM 2725 N N . GLN A 1 18 ? 0.566 -5.309 3.814 1.00 0.00 18 GLN A N 5
ATOM 2726 C CA . GLN A 1 18 ? -0.740 -5.098 4.438 1.00 0.00 18 GLN A CA 5
ATOM 2727 C C . GLN A 1 18 ? -1.113 -3.618 4.478 1.00 0.00 18 GLN A C 5
ATOM 2728 O O . GLN A 1 18 ? -2.289 -3.264 4.399 1.00 0.00 18 GLN A O 5
ATOM 2742 N N . GLU A 1 19 ? -0.108 -2.758 4.600 1.00 0.00 19 GLU A N 5
ATOM 2743 C CA . GLU A 1 19 ? -0.341 -1.320 4.647 1.00 0.00 19 GLU A CA 5
ATOM 2744 C C . GLU A 1 19 ? -0.953 -0.827 3.340 1.00 0.00 19 GLU A C 5
ATOM 2745 O O . GLU A 1 19 ? -1.892 -0.031 3.344 1.00 0.00 19 GLU A O 5
ATOM 2757 N N . CYS A 1 20 ? -0.413 -1.305 2.225 1.00 0.00 20 CYS A N 5
ATOM 2758 C CA . CYS A 1 20 ? -0.903 -0.913 0.909 1.00 0.00 20 CYS A CA 5
ATOM 2759 C C . CYS A 1 20 ? -2.291 -1.487 0.647 1.00 0.00 20 CYS A C 5
ATOM 2760 O O . CYS A 1 20 ? -3.238 -0.747 0.378 1.00 0.00 20 CYS A O 5
ATOM 2767 N N . GLN A 1 21 ? -2.406 -2.809 0.723 1.00 0.00 21 GLN A N 5
ATOM 2768 C CA . GLN A 1 21 ? -3.682 -3.479 0.488 1.00 0.00 21 GLN A CA 5
ATOM 2769 C C . GLN A 1 21 ? -4.778 -2.900 1.379 1.00 0.00 21 GLN A C 5
ATOM 2770 O O . GLN A 1 21 ? -5.946 -2.848 0.989 1.00 0.00 21 GLN A O 5
ATOM 2784 N N . ASP A 1 22 ? -4.393 -2.460 2.573 1.00 0.00 22 ASP A N 5
ATOM 2785 C CA . ASP A 1 22 ? -5.341 -1.881 3.516 1.00 0.00 22 ASP A CA 5
ATOM 2786 C C . ASP A 1 22 ? -5.834 -0.528 3.017 1.00 0.00 22 ASP A C 5
ATOM 2787 O O . ASP A 1 22 ? -7.030 -0.245 3.038 1.00 0.00 22 ASP A O 5
ATOM 2796 N N . CYS A 1 23 ? -4.901 0.300 2.562 1.00 0.00 23 CYS A N 5
ATOM 2797 C CA . CYS A 1 23 ? -5.231 1.621 2.050 1.00 0.00 23 CYS A CA 5
ATOM 2798 C C . CYS A 1 23 ? -6.235 1.529 0.908 1.00 0.00 23 CYS A C 5
ATOM 2799 O O . CYS A 1 23 ? -7.301 2.142 0.949 1.00 0.00 23 CYS A O 5
ATOM 2806 N N . CYS A 1 24 ? -5.875 0.763 -0.113 1.00 0.00 24 CYS A N 5
ATOM 2807 C CA . CYS A 1 24 ? -6.728 0.583 -1.284 1.00 0.00 24 CYS A CA 5
ATOM 2808 C C . CYS A 1 24 ? -8.132 0.123 -0.892 1.00 0.00 24 CYS A C 5
ATOM 2809 O O . CYS A 1 24 ? -9.118 0.809 -1.167 1.00 0.00 24 CYS A O 5
ATOM 2816 N N . LYS A 1 25 ? -8.220 -1.047 -0.260 1.00 0.00 25 LYS A N 5
ATOM 2817 C CA . LYS A 1 25 ? -9.509 -1.597 0.154 1.00 0.00 25 LYS A CA 5
ATOM 2818 C C . LYS A 1 25 ? -10.328 -0.570 0.933 1.00 0.00 25 LYS A C 5
ATOM 2819 O O . LYS A 1 25 ? -11.559 -0.583 0.889 1.00 0.00 25 LYS A O 5
ATOM 2838 N N . ASN A 1 26 ? -9.642 0.321 1.641 1.00 0.00 26 ASN A N 5
ATOM 2839 C CA . ASN A 1 26 ? -10.311 1.354 2.421 1.00 0.00 26 ASN A CA 5
ATOM 2840 C C . ASN A 1 26 ? -10.748 2.511 1.528 1.00 0.00 26 ASN A C 5
ATOM 2841 O O . ASN A 1 26 ? -11.665 3.259 1.868 1.00 0.00 26 ASN A O 5
ATOM 2852 N N . ALA A 1 27 ? -10.086 2.653 0.384 1.00 0.00 27 ALA A N 5
ATOM 2853 C CA . ALA A 1 27 ? -10.407 3.719 -0.555 1.00 0.00 27 ALA A CA 5
ATOM 2854 C C . ALA A 1 27 ? -11.674 3.392 -1.333 1.00 0.00 27 ALA A C 5
ATOM 2855 O O . ALA A 1 27 ? -12.445 4.283 -1.693 1.00 0.00 27 ALA A O 5
ATOM 2862 N N . GLY A 1 28 ? -11.884 2.107 -1.589 1.00 0.00 28 GLY A N 5
ATOM 2863 C CA . GLY A 1 28 ? -13.057 1.676 -2.320 1.00 0.00 28 GLY A CA 5
ATOM 2864 C C . GLY A 1 28 ? -12.750 0.573 -3.314 1.00 0.00 28 GLY A C 5
ATOM 2865 O O . GLY A 1 28 ? -13.316 0.539 -4.406 1.00 0.00 28 GLY A O 5
ATOM 2869 N N . HIS A 1 29 ? -11.851 -0.331 -2.936 1.00 0.00 29 HIS A N 5
ATOM 2870 C CA . HIS A 1 29 ? -11.473 -1.438 -3.803 1.00 0.00 29 HIS A CA 5
ATOM 2871 C C . HIS A 1 29 ? -11.302 -2.726 -2.992 1.00 0.00 29 HIS A C 5
ATOM 2872 O O . HIS A 1 29 ? -11.950 -2.904 -1.961 1.00 0.00 29 HIS A O 5
ATOM 2887 N N . ASN A 1 30 ? -10.434 -3.622 -3.459 1.00 0.00 30 ASN A N 5
ATOM 2888 C CA . ASN A 1 30 ? -10.196 -4.885 -2.769 1.00 0.00 30 ASN A CA 5
ATOM 2889 C C . ASN A 1 30 ? -8.810 -4.908 -2.131 1.00 0.00 30 ASN A C 5
ATOM 2890 O O . ASN A 1 30 ? -8.664 -5.241 -0.955 1.00 0.00 30 ASN A O 5
ATOM 2901 N N . GLY A 1 31 ? -7.795 -4.553 -2.913 1.00 0.00 31 GLY A N 5
ATOM 2902 C CA . GLY A 1 31 ? -6.438 -4.542 -2.405 1.00 0.00 31 GLY A CA 5
ATOM 2903 C C . GLY A 1 31 ? -5.464 -3.912 -3.380 1.00 0.00 31 GLY A C 5
ATOM 2904 O O . GLY A 1 31 ? -5.860 -3.136 -4.249 1.00 0.00 31 GLY A O 5
ATOM 2908 N N . GLY A 1 32 ? -4.187 -4.246 -3.235 1.00 0.00 32 GLY A N 5
ATOM 2909 C CA . GLY A 1 32 ? -3.173 -3.699 -4.117 1.00 0.00 32 GLY A CA 5
ATOM 2910 C C . GLY A 1 32 ? -1.880 -4.490 -4.077 1.00 0.00 32 GLY A C 5
ATOM 2911 O O . GLY A 1 32 ? -1.842 -5.605 -3.556 1.00 0.00 32 GLY A O 5
ATOM 2915 N N . THR A 1 33 ? -0.818 -3.912 -4.628 1.00 0.00 33 THR A N 5
ATOM 2916 C CA . THR A 1 33 ? 0.483 -4.570 -4.654 1.00 0.00 33 THR A CA 5
ATOM 2917 C C . THR A 1 33 ? 1.601 -3.585 -4.333 1.00 0.00 33 THR A C 5
ATOM 2918 O O . THR A 1 33 ? 1.370 -2.382 -4.214 1.00 0.00 33 THR A O 5
ATOM 2929 N N . CYS A 1 34 ? 2.816 -4.107 -4.193 1.00 0.00 34 CYS A N 5
ATOM 2930 C CA . CYS A 1 34 ? 3.978 -3.282 -3.883 1.00 0.00 34 CYS A CA 5
ATOM 2931 C C . CYS A 1 34 ? 4.958 -3.263 -5.051 1.00 0.00 34 CYS A C 5
ATOM 2932 O O . CYS A 1 34 ? 5.376 -4.315 -5.537 1.00 0.00 34 CYS A O 5
ATOM 2939 N N . MET A 1 35 ? 5.318 -2.062 -5.500 1.00 0.00 35 MET A N 5
ATOM 2940 C CA . MET A 1 35 ? 6.243 -1.911 -6.617 1.00 0.00 35 MET A CA 5
ATOM 2941 C C . MET A 1 35 ? 7.301 -0.842 -6.343 1.00 0.00 35 MET A C 5
ATOM 2942 O O . MET A 1 35 ? 7.041 0.352 -6.478 1.00 0.00 35 MET A O 5
ATOM 2956 N N . PHE A 1 36 ? 8.502 -1.282 -5.980 1.00 0.00 36 PHE A N 5
ATOM 2957 C CA . PHE A 1 36 ? 9.614 -0.374 -5.712 1.00 0.00 36 PHE A CA 5
ATOM 2958 C C . PHE A 1 36 ? 9.199 0.791 -4.808 1.00 0.00 36 PHE A C 5
ATOM 2959 O O . PHE A 1 36 ? 9.233 1.950 -5.219 1.00 0.00 36 PHE A O 5
ATOM 2976 N N . PHE A 1 37 ? 8.828 0.474 -3.574 1.00 0.00 37 PHE A N 5
ATOM 2977 C CA . PHE A 1 37 ? 8.429 1.491 -2.605 1.00 0.00 37 PHE A CA 5
ATOM 2978 C C . PHE A 1 37 ? 7.181 2.248 -3.057 1.00 0.00 37 PHE A C 5
ATOM 2979 O O . PHE A 1 37 ? 6.898 3.339 -2.562 1.00 0.00 37 PHE A O 5
ATOM 2996 N N . LYS A 1 38 ? 6.427 1.661 -3.983 1.00 0.00 38 LYS A N 5
ATOM 2997 C CA . LYS A 1 38 ? 5.203 2.287 -4.475 1.00 0.00 38 LYS A CA 5
ATOM 2998 C C . LYS A 1 38 ? 3.987 1.462 -4.074 1.00 0.00 38 LYS A C 5
ATOM 2999 O O . LYS A 1 38 ? 4.017 0.232 -4.116 1.00 0.00 38 LYS A O 5
ATOM 3018 N N . CYS A 1 39 ? 2.920 2.145 -3.680 1.00 0.00 39 CYS A N 5
ATOM 3019 C CA . CYS A 1 39 ? 1.694 1.475 -3.266 1.00 0.00 39 CYS A CA 5
ATOM 3020 C C . CYS A 1 39 ? 0.636 1.547 -4.361 1.00 0.00 39 CYS A C 5
ATOM 3021 O O . CYS A 1 39 ? -0.046 2.560 -4.514 1.00 0.00 39 CYS A O 5
ATOM 3028 N N . LYS A 1 40 ? 0.501 0.462 -5.115 1.00 0.00 40 LYS A N 5
ATOM 3029 C CA . LYS A 1 40 ? -0.479 0.401 -6.193 1.00 0.00 40 LYS A CA 5
ATOM 3030 C C . LYS A 1 40 ? -1.684 -0.432 -5.770 1.00 0.00 40 LYS A C 5
ATOM 3031 O O . LYS A 1 40 ? -1.637 -1.141 -4.765 1.00 0.00 40 LYS A O 5
ATOM 3050 N N . CYS A 1 41 ? -2.764 -0.341 -6.537 1.00 0.00 41 CYS A N 5
ATOM 3051 C CA . CYS A 1 41 ? -3.974 -1.082 -6.235 1.00 0.00 41 CYS A CA 5
ATOM 3052 C C . CYS A 1 41 ? -4.090 -2.320 -7.116 1.00 0.00 41 CYS A C 5
ATOM 3053 O O . CYS A 1 41 ? -3.163 -2.665 -7.849 1.00 0.00 41 CYS A O 5
ATOM 3060 N N . ALA A 1 42 ? -5.236 -2.984 -7.035 1.00 0.00 42 ALA A N 5
ATOM 3061 C CA . ALA A 1 42 ? -5.483 -4.187 -7.821 1.00 0.00 42 ALA A CA 5
ATOM 3062 C C . ALA A 1 42 ? -6.975 -4.496 -7.896 1.00 0.00 42 ALA A C 5
ATOM 3063 O O . ALA A 1 42 ? -7.598 -4.664 -6.827 1.00 0.00 42 ALA A O 5
ATOM 3071 N N . ASP A 1 1 ? -11.217 14.701 -1.426 1.00 0.00 1 ASP A N 6
ATOM 3072 C CA . ASP A 1 1 ? -10.388 15.925 -1.578 1.00 0.00 1 ASP A CA 6
ATOM 3073 C C . ASP A 1 1 ? -9.040 15.604 -2.215 1.00 0.00 1 ASP A C 6
ATOM 3074 O O . ASP A 1 1 ? -8.667 16.191 -3.230 1.00 0.00 1 ASP A O 6
ATOM 3085 N N . ARG A 1 2 ? -8.315 14.667 -1.611 1.00 0.00 2 ARG A N 6
ATOM 3086 C CA . ARG A 1 2 ? -7.008 14.264 -2.117 1.00 0.00 2 ARG A CA 6
ATOM 3087 C C . ARG A 1 2 ? -6.406 13.165 -1.251 1.00 0.00 2 ARG A C 6
ATOM 3088 O O . ARG A 1 2 ? -5.978 13.412 -0.123 1.00 0.00 2 ARG A O 6
ATOM 3109 N N . ASP A 1 3 ? -6.377 11.952 -1.786 1.00 0.00 3 ASP A N 6
ATOM 3110 C CA . ASP A 1 3 ? -5.826 10.810 -1.067 1.00 0.00 3 ASP A CA 6
ATOM 3111 C C . ASP A 1 3 ? -4.674 10.182 -1.848 1.00 0.00 3 ASP A C 6
ATOM 3112 O O . ASP A 1 3 ? -3.505 10.419 -1.543 1.00 0.00 3 ASP A O 6
ATOM 3121 N N . SER A 1 4 ? -5.010 9.382 -2.856 1.00 0.00 4 SER A N 6
ATOM 3122 C CA . SER A 1 4 ? -4.003 8.721 -3.683 1.00 0.00 4 SER A CA 6
ATOM 3123 C C . SER A 1 4 ? -2.981 7.984 -2.821 1.00 0.00 4 SER A C 6
ATOM 3124 O O . SER A 1 4 ? -1.975 8.559 -2.407 1.00 0.00 4 SER A O 6
ATOM 3132 N N . CYS A 1 5 ? -3.246 6.709 -2.556 1.00 0.00 5 CYS A N 6
ATOM 3133 C CA . CYS A 1 5 ? -2.348 5.896 -1.745 1.00 0.00 5 CYS A CA 6
ATOM 3134 C C . CYS A 1 5 ? -0.966 5.804 -2.387 1.00 0.00 5 CYS A C 6
ATOM 3135 O O . CYS A 1 5 ? 0.041 5.659 -1.694 1.00 0.00 5 CYS A O 6
ATOM 3142 N N . VAL A 1 6 ? -0.925 5.893 -3.714 1.00 0.00 6 VAL A N 6
ATOM 3143 C CA . VAL A 1 6 ? 0.334 5.823 -4.449 1.00 0.00 6 VAL A CA 6
ATOM 3144 C C . VAL A 1 6 ? 1.370 6.785 -3.873 1.00 0.00 6 VAL A C 6
ATOM 3145 O O . VAL A 1 6 ? 2.563 6.482 -3.842 1.00 0.00 6 VAL A O 6
ATOM 3158 N N . ASP A 1 7 ? 0.906 7.943 -3.416 1.00 0.00 7 ASP A N 6
ATOM 3159 C CA . ASP A 1 7 ? 1.791 8.948 -2.840 1.00 0.00 7 ASP A CA 6
ATOM 3160 C C . ASP A 1 7 ? 1.297 9.382 -1.464 1.00 0.00 7 ASP A C 6
ATOM 3161 O O . ASP A 1 7 ? 1.389 10.556 -1.102 1.00 0.00 7 ASP A O 6
ATOM 3170 N N . LYS A 1 8 ? 0.773 8.428 -0.701 1.00 0.00 8 LYS A N 6
ATOM 3171 C CA . LYS A 1 8 ? 0.264 8.710 0.636 1.00 0.00 8 LYS A CA 6
ATOM 3172 C C . LYS A 1 8 ? 0.913 7.795 1.668 1.00 0.00 8 LYS A C 6
ATOM 3173 O O . LYS A 1 8 ? 1.421 8.258 2.690 1.00 0.00 8 LYS A O 6
ATOM 3192 N N . SER A 1 9 ? 0.894 6.494 1.394 1.00 0.00 9 SER A N 6
ATOM 3193 C CA . SER A 1 9 ? 1.482 5.514 2.298 1.00 0.00 9 SER A CA 6
ATOM 3194 C C . SER A 1 9 ? 2.767 4.936 1.712 1.00 0.00 9 SER A C 6
ATOM 3195 O O . SER A 1 9 ? 2.934 4.882 0.494 1.00 0.00 9 SER A O 6
ATOM 3203 N N . ARG A 1 10 ? 3.671 4.508 2.587 1.00 0.00 10 ARG A N 6
ATOM 3204 C CA . ARG A 1 10 ? 4.938 3.936 2.158 1.00 0.00 10 ARG A CA 6
ATOM 3205 C C . ARG A 1 10 ? 4.809 2.434 1.936 1.00 0.00 10 ARG A C 6
ATOM 3206 O O . ARG A 1 10 ? 3.926 1.787 2.499 1.00 0.00 10 ARG A O 6
ATOM 3227 N N . CYS A 1 11 ? 5.697 1.883 1.114 1.00 0.00 11 CYS A N 6
ATOM 3228 C CA . CYS A 1 11 ? 5.682 0.456 0.821 1.00 0.00 11 CYS A CA 6
ATOM 3229 C C . CYS A 1 11 ? 7.095 -0.117 0.838 1.00 0.00 11 CYS A C 6
ATOM 3230 O O . CYS A 1 11 ? 8.075 0.623 0.914 1.00 0.00 11 CYS A O 6
ATOM 3237 N N . ALA A 1 12 ? 7.191 -1.441 0.763 1.00 0.00 12 ALA A N 6
ATOM 3238 C CA . ALA A 1 12 ? 8.482 -2.115 0.765 1.00 0.00 12 ALA A CA 6
ATOM 3239 C C . ALA A 1 12 ? 9.011 -2.270 -0.656 1.00 0.00 12 ALA A C 6
ATOM 3240 O O . ALA A 1 12 ? 8.382 -1.819 -1.612 1.00 0.00 12 ALA A O 6
ATOM 3247 N N . LYS A 1 13 ? 10.174 -2.902 -0.792 1.00 0.00 13 LYS A N 6
ATOM 3248 C CA . LYS A 1 13 ? 10.787 -3.106 -2.103 1.00 0.00 13 LYS A CA 6
ATOM 3249 C C . LYS A 1 13 ? 9.772 -3.633 -3.115 1.00 0.00 13 LYS A C 6
ATOM 3250 O O . LYS A 1 13 ? 9.732 -3.182 -4.259 1.00 0.00 13 LYS A O 6
ATOM 3269 N N . TYR A 1 14 ? 8.948 -4.584 -2.684 1.00 0.00 14 TYR A N 6
ATOM 3270 C CA . TYR A 1 14 ? 7.927 -5.163 -3.552 1.00 0.00 14 TYR A CA 6
ATOM 3271 C C . TYR A 1 14 ? 7.267 -6.365 -2.888 1.00 0.00 14 TYR A C 6
ATOM 3272 O O . TYR A 1 14 ? 7.775 -6.903 -1.904 1.00 0.00 14 TYR A O 6
ATOM 3290 N N . GLY A 1 15 ? 6.131 -6.787 -3.436 1.00 0.00 15 GLY A N 6
ATOM 3291 C CA . GLY A 1 15 ? 5.425 -7.929 -2.886 1.00 0.00 15 GLY A CA 6
ATOM 3292 C C . GLY A 1 15 ? 4.145 -7.546 -2.170 1.00 0.00 15 GLY A C 6
ATOM 3293 O O . GLY A 1 15 ? 3.345 -6.765 -2.686 1.0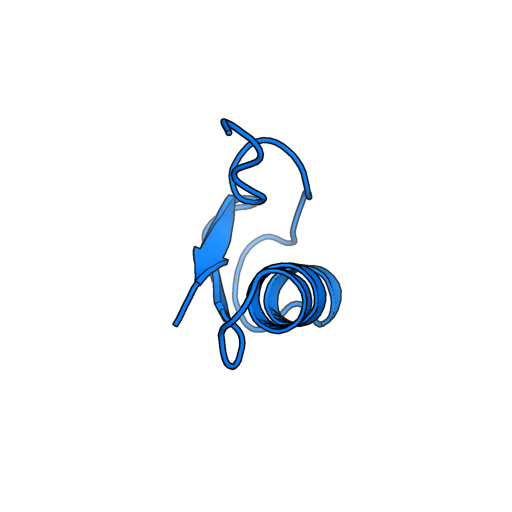0 0.00 15 GLY A O 6
ATOM 3297 N N . TYR A 1 16 ? 3.949 -8.108 -0.982 1.00 0.00 16 TYR A N 6
ATOM 3298 C CA . TYR A 1 16 ? 2.756 -7.835 -0.189 1.00 0.00 16 TYR A CA 6
ATOM 3299 C C . TYR A 1 16 ? 3.063 -6.880 0.962 1.00 0.00 16 TYR A C 6
ATOM 3300 O O . TYR A 1 16 ? 4.098 -6.993 1.617 1.00 0.00 16 TYR A O 6
ATOM 3318 N N . TYR A 1 17 ? 2.150 -5.944 1.202 1.00 0.00 17 TYR A N 6
ATOM 3319 C CA . TYR A 1 17 ? 2.312 -4.971 2.277 1.00 0.00 17 TYR A CA 6
ATOM 3320 C C . TYR A 1 17 ? 0.958 -4.620 2.887 1.00 0.00 17 TYR A C 6
ATOM 3321 O O . TYR A 1 17 ? 0.125 -3.976 2.249 1.00 0.00 17 TYR A O 6
ATOM 3339 N N . GLN A 1 18 ? 0.741 -5.059 4.124 1.00 0.00 18 GLN A N 6
ATOM 3340 C CA . GLN A 1 18 ? -0.514 -4.808 4.829 1.00 0.00 18 GLN A CA 6
ATOM 3341 C C . GLN A 1 18 ? -0.948 -3.348 4.710 1.00 0.00 18 GLN A C 6
ATOM 3342 O O . GLN A 1 18 ? -2.141 -3.047 4.678 1.00 0.00 18 GLN A O 6
ATOM 3356 N N . GLU A 1 19 ? 0.025 -2.446 4.651 1.00 0.00 19 GLU A N 6
ATOM 3357 C CA . GLU A 1 19 ? -0.265 -1.020 4.540 1.00 0.00 19 GLU A CA 6
ATOM 3358 C C . GLU A 1 19 ? -0.986 -0.707 3.233 1.00 0.00 19 GLU A C 6
ATOM 3359 O O . GLU A 1 19 ? -2.137 -0.269 3.236 1.00 0.00 19 GLU A O 6
ATOM 3371 N N . CYS A 1 20 ? -0.304 -0.935 2.115 1.00 0.00 20 CYS A N 6
ATOM 3372 C CA . CYS A 1 20 ? -0.880 -0.678 0.798 1.00 0.00 20 CYS A CA 6
ATOM 3373 C C . CYS A 1 20 ? -2.228 -1.372 0.648 1.00 0.00 20 CYS A C 6
ATOM 3374 O O . CYS A 1 20 ? -3.212 -0.762 0.232 1.00 0.00 20 CYS A O 6
ATOM 3381 N N . GLN A 1 21 ? -2.261 -2.654 0.991 1.00 0.00 21 GLN A N 6
ATOM 3382 C CA . GLN A 1 21 ? -3.483 -3.447 0.899 1.00 0.00 21 GLN A CA 6
ATOM 3383 C C . GLN A 1 21 ? -4.636 -2.772 1.638 1.00 0.00 21 GLN A C 6
ATOM 3384 O O . GLN A 1 21 ? -5.700 -2.539 1.066 1.00 0.00 21 GLN A O 6
ATOM 3398 N N . ASP A 1 22 ? -4.418 -2.461 2.912 1.00 0.00 22 ASP A N 6
ATOM 3399 C CA . ASP A 1 22 ? -5.442 -1.817 3.724 1.00 0.00 22 ASP A CA 6
ATOM 3400 C C . ASP A 1 22 ? -5.850 -0.477 3.122 1.00 0.00 22 ASP A C 6
ATOM 3401 O O . ASP A 1 22 ? -6.987 -0.036 3.276 1.00 0.00 22 ASP A O 6
ATOM 3410 N N . CYS A 1 23 ? -4.914 0.165 2.435 1.00 0.00 23 CYS A N 6
ATOM 3411 C CA . CYS A 1 23 ? -5.172 1.453 1.809 1.00 0.00 23 CYS A CA 6
ATOM 3412 C C . CYS A 1 23 ? -6.238 1.337 0.727 1.00 0.00 23 CYS A C 6
ATOM 3413 O O . CYS A 1 23 ? -7.264 2.015 0.774 1.00 0.00 23 CYS A O 6
ATOM 3420 N N . CYS A 1 24 ? -5.980 0.479 -0.251 1.00 0.00 24 CYS A N 6
ATOM 3421 C CA . CYS A 1 24 ? -6.901 0.268 -1.357 1.00 0.00 24 CYS A CA 6
ATOM 3422 C C . CYS A 1 24 ? -8.261 -0.226 -0.864 1.00 0.00 24 CYS A C 6
ATOM 3423 O O . CYS A 1 24 ? -9.281 0.445 -1.032 1.00 0.00 24 CYS A O 6
ATOM 3430 N N . LYS A 1 25 ? -8.260 -1.409 -0.257 1.00 0.00 25 LYS A N 6
ATOM 3431 C CA . LYS A 1 25 ? -9.474 -2.023 0.268 1.00 0.00 25 LYS A CA 6
ATOM 3432 C C . LYS A 1 25 ? -10.362 -0.997 0.978 1.00 0.00 25 LYS A C 6
ATOM 3433 O O . LYS A 1 25 ? -11.541 -0.857 0.652 1.00 0.00 25 LYS A O 6
ATOM 3452 N N . ASN A 1 26 ? -9.792 -0.286 1.944 1.00 0.00 26 ASN A N 6
ATOM 3453 C CA . ASN A 1 26 ? -10.540 0.721 2.691 1.00 0.00 26 ASN A CA 6
ATOM 3454 C C . ASN A 1 26 ? -10.930 1.892 1.794 1.00 0.00 26 ASN A C 6
ATOM 3455 O O . ASN A 1 26 ? -11.923 2.574 2.046 1.00 0.00 26 ASN A O 6
ATOM 3466 N N . ALA A 1 27 ? -10.145 2.117 0.747 1.00 0.00 27 ALA A N 6
ATOM 3467 C CA . ALA A 1 27 ? -10.413 3.205 -0.185 1.00 0.00 27 ALA A CA 6
ATOM 3468 C C . ALA A 1 27 ? -11.719 2.967 -0.927 1.00 0.00 27 ALA A C 6
ATOM 3469 O O . ALA A 1 27 ? -12.419 3.910 -1.296 1.00 0.00 27 ALA A O 6
ATOM 3476 N N . GLY A 1 28 ? -12.044 1.696 -1.141 1.00 0.00 28 GLY A N 6
ATOM 3477 C CA . GLY A 1 28 ? -13.267 1.352 -1.836 1.00 0.00 28 GLY A CA 6
ATOM 3478 C C . GLY A 1 28 ? -13.082 0.227 -2.838 1.00 0.00 28 GLY A C 6
ATOM 3479 O O . GLY A 1 28 ? -14.047 -0.223 -3.456 1.00 0.00 28 GLY A O 6
ATOM 3483 N N . HIS A 1 29 ? -11.843 -0.229 -3.003 1.00 0.00 29 HIS A N 6
ATOM 3484 C CA . HIS A 1 29 ? -11.548 -1.304 -3.942 1.00 0.00 29 HIS A CA 6
ATOM 3485 C C . HIS A 1 29 ? -11.345 -2.630 -3.201 1.00 0.00 29 HIS A C 6
ATOM 3486 O O . HIS A 1 29 ? -11.971 -2.869 -2.168 1.00 0.00 29 HIS A O 6
ATOM 3501 N N . ASN A 1 30 ? -10.475 -3.489 -3.729 1.00 0.00 30 ASN A N 6
ATOM 3502 C CA . ASN A 1 30 ? -10.207 -4.781 -3.110 1.00 0.00 30 ASN A CA 6
ATOM 3503 C C . ASN A 1 30 ? -8.833 -4.796 -2.449 1.00 0.00 30 ASN A C 6
ATOM 3504 O O . ASN A 1 30 ? -8.702 -5.145 -1.276 1.00 0.00 30 ASN A O 6
ATOM 3515 N N . GLY A 1 31 ? -7.809 -4.416 -3.208 1.00 0.00 31 GLY A N 6
ATOM 3516 C CA . GLY A 1 31 ? -6.466 -4.397 -2.676 1.00 0.00 31 GLY A CA 6
ATOM 3517 C C . GLY A 1 31 ? -5.469 -3.832 -3.663 1.00 0.00 31 GLY A C 6
ATOM 3518 O O . GLY A 1 31 ? -5.849 -3.178 -4.632 1.00 0.00 31 GLY A O 6
ATOM 3522 N N . GLY A 1 32 ? -4.192 -4.086 -3.418 1.00 0.00 32 GLY A N 6
ATOM 3523 C CA . GLY A 1 32 ? -3.156 -3.590 -4.304 1.00 0.00 32 GLY A CA 6
ATOM 3524 C C . GLY A 1 32 ? -1.872 -4.388 -4.202 1.00 0.00 32 GLY A C 6
ATOM 3525 O O . GLY A 1 32 ? -1.815 -5.403 -3.507 1.00 0.00 32 GLY A O 6
ATOM 3529 N N . THR A 1 33 ? -0.836 -3.928 -4.896 1.00 0.00 33 THR A N 6
ATOM 3530 C CA . THR A 1 33 ? 0.455 -4.604 -4.883 1.00 0.00 33 THR A CA 6
ATOM 3531 C C . THR A 1 33 ? 1.586 -3.619 -4.606 1.00 0.00 33 THR A C 6
ATOM 3532 O O . THR A 1 33 ? 1.434 -2.411 -4.796 1.00 0.00 33 THR A O 6
ATOM 3543 N N . CYS A 1 34 ? 2.720 -4.146 -4.155 1.00 0.00 34 CYS A N 6
ATOM 3544 C CA . CYS A 1 34 ? 3.881 -3.321 -3.850 1.00 0.00 34 CYS A CA 6
ATOM 3545 C C . CYS A 1 34 ? 4.900 -3.382 -4.982 1.00 0.00 34 CYS A C 6
ATOM 3546 O O . CYS A 1 34 ? 5.351 -4.462 -5.366 1.00 0.00 34 CYS A O 6
ATOM 3553 N N . MET A 1 35 ? 5.255 -2.215 -5.517 1.00 0.00 35 MET A N 6
ATOM 3554 C CA . MET A 1 35 ? 6.214 -2.138 -6.613 1.00 0.00 35 MET A CA 6
ATOM 3555 C C . MET A 1 35 ? 7.296 -1.096 -6.338 1.00 0.00 35 MET A C 6
ATOM 3556 O O . MET A 1 35 ? 7.067 0.103 -6.487 1.00 0.00 35 MET A O 6
ATOM 3570 N N . PHE A 1 36 ? 8.480 -1.564 -5.952 1.00 0.00 36 PHE A N 6
ATOM 3571 C CA . PHE A 1 36 ? 9.608 -0.680 -5.673 1.00 0.00 36 PHE A CA 6
ATOM 3572 C C . PHE A 1 36 ? 9.195 0.520 -4.821 1.00 0.00 36 PHE A C 6
ATOM 3573 O O . PHE A 1 36 ? 9.143 1.650 -5.305 1.00 0.00 36 PHE A O 6
ATOM 3590 N N . PHE A 1 37 ? 8.914 0.266 -3.548 1.00 0.00 37 PHE A N 6
ATOM 3591 C CA . PHE A 1 37 ? 8.521 1.320 -2.619 1.00 0.00 37 PHE A CA 6
ATOM 3592 C C . PHE A 1 37 ? 7.314 2.106 -3.126 1.00 0.00 37 PHE A C 6
ATOM 3593 O O . PHE A 1 37 ? 7.077 3.235 -2.698 1.00 0.00 37 PHE A O 6
ATOM 3610 N N . LYS A 1 38 ? 6.547 1.504 -4.031 1.00 0.00 38 LYS A N 6
ATOM 3611 C CA . LYS A 1 38 ? 5.362 2.153 -4.579 1.00 0.00 38 LYS A CA 6
ATOM 3612 C C . LYS A 1 38 ? 4.102 1.402 -4.165 1.00 0.00 38 LYS A C 6
ATOM 3613 O O . LYS A 1 38 ? 4.084 0.171 -4.131 1.00 0.00 38 LYS A O 6
ATOM 3632 N N . CYS A 1 39 ? 3.052 2.148 -3.843 1.00 0.00 39 CYS A N 6
ATOM 3633 C CA . CYS A 1 39 ? 1.789 1.550 -3.423 1.00 0.00 39 CYS A CA 6
ATOM 3634 C C . CYS A 1 39 ? 0.738 1.661 -4.522 1.00 0.00 39 CYS A C 6
ATOM 3635 O O . CYS A 1 39 ? 0.118 2.710 -4.697 1.00 0.00 39 CYS A O 6
ATOM 3642 N N . LYS A 1 40 ? 0.535 0.572 -5.255 1.00 0.00 40 LYS A N 6
ATOM 3643 C CA . LYS A 1 40 ? -0.449 0.549 -6.331 1.00 0.00 40 LYS A CA 6
ATOM 3644 C C . LYS A 1 40 ? -1.634 -0.333 -5.955 1.00 0.00 40 LYS A C 6
ATOM 3645 O O . LYS A 1 40 ? -1.553 -1.128 -5.020 1.00 0.00 40 LYS A O 6
ATOM 3664 N N . CYS A 1 41 ? -2.735 -0.184 -6.682 1.00 0.00 41 CYS A N 6
ATOM 3665 C CA . CYS A 1 41 ? -3.933 -0.960 -6.419 1.00 0.00 41 CYS A CA 6
ATOM 3666 C C . CYS A 1 41 ? -4.084 -2.093 -7.428 1.00 0.00 41 CYS A C 6
ATOM 3667 O O . CYS A 1 41 ? -3.178 -2.362 -8.217 1.00 0.00 41 CYS A O 6
ATOM 3674 N N . ALA A 1 42 ? -5.235 -2.754 -7.394 1.00 0.00 42 ALA A N 6
ATOM 3675 C CA . ALA A 1 42 ? -5.511 -3.859 -8.302 1.00 0.00 42 ALA A CA 6
ATOM 3676 C C . ALA A 1 42 ? -6.359 -3.401 -9.484 1.00 0.00 42 ALA A C 6
ATOM 3677 O O . ALA A 1 42 ? -5.904 -3.562 -10.636 1.00 0.00 42 ALA A O 6
ATOM 3685 N N . ASP A 1 1 ? -10.717 11.832 -5.745 1.00 0.00 1 ASP A N 7
ATOM 3686 C CA . ASP A 1 1 ? -10.287 12.711 -4.626 1.00 0.00 1 ASP A CA 7
ATOM 3687 C C . ASP A 1 1 ? -8.794 13.013 -4.707 1.00 0.00 1 ASP A C 7
ATOM 3688 O O . ASP A 1 1 ? -8.153 12.758 -5.727 1.00 0.00 1 ASP A O 7
ATOM 3699 N N . ARG A 1 2 ? -8.246 13.561 -3.627 1.00 0.00 2 ARG A N 7
ATOM 3700 C CA . ARG A 1 2 ? -6.828 13.899 -3.577 1.00 0.00 2 ARG A CA 7
ATOM 3701 C C . ARG A 1 2 ? -6.086 12.989 -2.604 1.00 0.00 2 ARG A C 7
ATOM 3702 O O . ARG A 1 2 ? -5.170 13.425 -1.905 1.00 0.00 2 ARG A O 7
ATOM 3723 N N . ASP A 1 3 ? -6.484 11.721 -2.565 1.00 0.00 3 ASP A N 7
ATOM 3724 C CA . ASP A 1 3 ? -5.855 10.750 -1.679 1.00 0.00 3 ASP A CA 7
ATOM 3725 C C . ASP A 1 3 ? -4.609 10.149 -2.326 1.00 0.00 3 ASP A C 7
ATOM 3726 O O . ASP A 1 3 ? -3.485 10.444 -1.921 1.00 0.00 3 ASP A O 7
ATOM 3735 N N . SER A 1 4 ? -4.819 9.306 -3.334 1.00 0.00 4 SER A N 7
ATOM 3736 C CA . SER A 1 4 ? -3.714 8.662 -4.040 1.00 0.00 4 SER A CA 7
ATOM 3737 C C . SER A 1 4 ? -2.735 8.018 -3.061 1.00 0.00 4 SER A C 7
ATOM 3738 O O . SER A 1 4 ? -1.728 8.621 -2.688 1.00 0.00 4 SER A O 7
ATOM 3746 N N . CYS A 1 5 ? -3.036 6.790 -2.649 1.00 0.00 5 CYS A N 7
ATOM 3747 C CA . CYS A 1 5 ? -2.182 6.066 -1.714 1.00 0.00 5 CYS A CA 7
ATOM 3748 C C . CYS A 1 5 ? -0.806 5.803 -2.323 1.00 0.00 5 CYS A C 7
ATOM 3749 O O . CYS A 1 5 ? 0.183 5.662 -1.605 1.00 0.00 5 CYS A O 7
ATOM 3756 N N . VAL A 1 6 ? -0.750 5.738 -3.652 1.00 0.00 6 VAL A N 7
ATOM 3757 C CA . VAL A 1 6 ? 0.505 5.494 -4.356 1.00 0.00 6 VAL A CA 7
ATOM 3758 C C . VAL A 1 6 ? 1.594 6.459 -3.898 1.00 0.00 6 VAL A C 7
ATOM 3759 O O . VAL A 1 6 ? 2.764 6.091 -3.801 1.00 0.00 6 VAL A O 7
ATOM 3772 N N . ASP A 1 7 ? 1.199 7.697 -3.618 1.00 0.00 7 ASP A N 7
ATOM 3773 C CA . ASP A 1 7 ? 2.140 8.717 -3.169 1.00 0.00 7 ASP A CA 7
ATOM 3774 C C . ASP A 1 7 ? 1.755 9.240 -1.789 1.00 0.00 7 ASP A C 7
ATOM 3775 O O . ASP A 1 7 ? 1.905 10.427 -1.500 1.00 0.00 7 ASP A O 7
ATOM 3784 N N . LYS A 1 8 ? 1.257 8.345 -0.941 1.00 0.00 8 LYS A N 7
ATOM 3785 C CA . LYS A 1 8 ? 0.849 8.716 0.409 1.00 0.00 8 LYS A CA 7
ATOM 3786 C C . LYS A 1 8 ? 1.406 7.733 1.434 1.00 0.00 8 LYS A C 7
ATOM 3787 O O . LYS A 1 8 ? 2.089 8.128 2.380 1.00 0.00 8 LYS A O 7
ATOM 3806 N N . SER A 1 9 ? 1.110 6.452 1.241 1.00 0.00 9 SER A N 7
ATOM 3807 C CA . SER A 1 9 ? 1.580 5.413 2.150 1.00 0.00 9 SER A CA 7
ATOM 3808 C C . SER A 1 9 ? 2.918 4.847 1.684 1.00 0.00 9 SER A C 7
ATOM 3809 O O . SER A 1 9 ? 3.245 4.894 0.499 1.00 0.00 9 SER A O 7
ATOM 3817 N N . ARG A 1 10 ? 3.691 4.314 2.626 1.00 0.00 10 ARG A N 7
ATOM 3818 C CA . ARG A 1 10 ? 4.994 3.742 2.313 1.00 0.00 10 ARG A CA 7
ATOM 3819 C C . ARG A 1 10 ? 4.863 2.299 1.838 1.00 0.00 10 ARG A C 7
ATOM 3820 O O . ARG A 1 10 ? 3.926 1.593 2.210 1.00 0.00 10 ARG A O 7
ATOM 3841 N N . CYS A 1 11 ? 5.814 1.868 1.017 1.00 0.00 11 CYS A N 7
ATOM 3842 C CA . CYS A 1 11 ? 5.816 0.511 0.489 1.00 0.00 11 CYS A CA 7
ATOM 3843 C C . CYS A 1 11 ? 7.204 -0.111 0.620 1.00 0.00 11 CYS A C 7
ATOM 3844 O O . CYS A 1 11 ? 8.188 0.588 0.860 1.00 0.00 11 CYS A O 7
ATOM 3851 N N . ALA A 1 12 ? 7.276 -1.425 0.453 1.00 0.00 12 ALA A N 7
ATOM 3852 C CA . ALA A 1 12 ? 8.544 -2.138 0.542 1.00 0.00 12 ALA A CA 7
ATOM 3853 C C . ALA A 1 12 ? 9.213 -2.205 -0.825 1.00 0.00 12 ALA A C 7
ATOM 3854 O O . ALA A 1 12 ? 8.684 -1.686 -1.807 1.00 0.00 12 ALA A O 7
ATOM 3861 N N . LYS A 1 13 ? 10.375 -2.848 -0.889 1.00 0.00 13 LYS A N 7
ATOM 3862 C CA . LYS A 1 13 ? 11.102 -2.978 -2.148 1.00 0.00 13 LYS A CA 7
ATOM 3863 C C . LYS A 1 13 ? 10.185 -3.507 -3.248 1.00 0.00 13 LYS A C 7
ATOM 3864 O O . LYS A 1 13 ? 10.209 -3.020 -4.379 1.00 0.00 13 LYS A O 7
ATOM 3883 N N . TYR A 1 14 ? 9.367 -4.496 -2.901 1.00 0.00 14 TYR A N 7
ATOM 3884 C CA . TYR A 1 14 ? 8.425 -5.090 -3.847 1.00 0.00 14 TYR A CA 7
ATOM 3885 C C . TYR A 1 14 ? 7.747 -6.313 -3.242 1.00 0.00 14 TYR A C 7
ATOM 3886 O O . TYR A 1 14 ? 8.300 -6.973 -2.362 1.00 0.00 14 TYR A O 7
ATOM 3904 N N . GLY A 1 15 ? 6.544 -6.613 -3.722 1.00 0.00 15 GLY A N 7
ATOM 3905 C CA . GLY A 1 15 ? 5.814 -7.763 -3.220 1.00 0.00 15 GLY A CA 7
ATOM 3906 C C . GLY A 1 15 ? 4.495 -7.389 -2.570 1.00 0.00 15 GLY A C 7
ATOM 3907 O O . GLY A 1 15 ? 3.819 -6.457 -3.007 1.00 0.00 15 GLY A O 7
ATOM 3911 N N . TYR A 1 16 ? 4.128 -8.125 -1.525 1.00 0.00 16 TYR A N 7
ATOM 3912 C CA . TYR A 1 16 ? 2.881 -7.880 -0.810 1.00 0.00 16 TYR A CA 7
ATOM 3913 C C . TYR A 1 16 ? 3.111 -6.998 0.413 1.00 0.00 16 TYR A C 7
ATOM 3914 O O . TYR A 1 16 ? 4.199 -6.991 0.990 1.00 0.00 16 TYR A O 7
ATOM 3932 N N . TYR A 1 17 ? 2.078 -6.261 0.804 1.00 0.00 17 TYR A N 7
ATOM 3933 C CA . TYR A 1 17 ? 2.156 -5.379 1.963 1.00 0.00 17 TYR A CA 7
ATOM 3934 C C . TYR A 1 17 ? 0.763 -5.096 2.517 1.00 0.00 17 TYR A C 7
ATOM 3935 O O . TYR A 1 17 ? -0.002 -4.323 1.939 1.00 0.00 17 TYR A O 7
ATOM 3953 N N . GLN A 1 18 ? 0.436 -5.738 3.636 1.00 0.00 18 GLN A N 7
ATOM 3954 C CA . GLN A 1 18 ? -0.869 -5.568 4.271 1.00 0.00 18 GLN A CA 7
ATOM 3955 C C . GLN A 1 18 ? -1.247 -4.093 4.385 1.00 0.00 18 GLN A C 7
ATOM 3956 O O . GLN A 1 18 ? -2.424 -3.740 4.316 1.00 0.00 18 GLN A O 7
ATOM 3970 N N . GLU A 1 19 ? -0.245 -3.239 4.557 1.00 0.00 19 GLU A N 7
ATOM 3971 C CA . GLU A 1 19 ? -0.481 -1.803 4.677 1.00 0.00 19 GLU A CA 7
ATOM 3972 C C . GLU A 1 19 ? -1.222 -1.273 3.452 1.00 0.00 19 GLU A C 7
ATOM 3973 O O . GLU A 1 19 ? -2.335 -0.758 3.562 1.00 0.00 19 GLU A O 7
ATOM 3985 N N . CYS A 1 20 ? -0.598 -1.409 2.285 1.00 0.00 20 CYS A N 7
ATOM 3986 C CA . CYS A 1 20 ? -1.202 -0.951 1.038 1.00 0.00 20 CYS A CA 7
ATOM 3987 C C . CYS A 1 20 ? -2.578 -1.575 0.847 1.00 0.00 20 CYS A C 7
ATOM 3988 O O . CYS A 1 20 ? -3.506 -0.927 0.363 1.00 0.00 20 CYS A O 7
ATOM 3995 N N . GLN A 1 21 ? -2.702 -2.839 1.237 1.00 0.00 21 GLN A N 7
ATOM 3996 C CA . GLN A 1 21 ? -3.965 -3.558 1.119 1.00 0.00 21 GLN A CA 7
ATOM 3997 C C . GLN A 1 21 ? -5.086 -2.796 1.818 1.00 0.00 21 GLN A C 7
ATOM 3998 O O . GLN A 1 21 ? -6.103 -2.470 1.206 1.00 0.00 21 GLN A O 7
ATOM 4012 N N . ASP A 1 22 ? -4.888 -2.511 3.101 1.00 0.00 22 ASP A N 7
ATOM 4013 C CA . ASP A 1 22 ? -5.878 -1.781 3.883 1.00 0.00 22 ASP A CA 7
ATOM 4014 C C . ASP A 1 22 ? -6.205 -0.447 3.221 1.00 0.00 22 ASP A C 7
ATOM 4015 O O . ASP A 1 22 ? -7.349 0.001 3.233 1.00 0.00 22 ASP A O 7
ATOM 4024 N N . CYS A 1 23 ? -5.188 0.177 2.640 1.00 0.00 23 CYS A N 7
ATOM 4025 C CA . CYS A 1 23 ? -5.355 1.460 1.968 1.00 0.00 23 CYS A CA 7
ATOM 4026 C C . CYS A 1 23 ? -6.375 1.366 0.839 1.00 0.00 23 CYS A C 7
ATOM 4027 O O . CYS A 1 23 ? -7.400 2.049 0.848 1.00 0.00 23 CYS A O 7
ATOM 4034 N N . CYS A 1 24 ? -6.075 0.522 -0.141 1.00 0.00 24 CYS A N 7
ATOM 4035 C CA . CYS A 1 24 ? -6.944 0.337 -1.294 1.00 0.00 24 CYS A CA 7
ATOM 4036 C C . CYS A 1 24 ? -8.370 -0.026 -0.878 1.00 0.00 24 CYS A C 7
ATOM 4037 O O . CYS A 1 24 ? -9.321 0.681 -1.215 1.00 0.00 24 CYS A O 7
ATOM 4044 N N . LYS A 1 25 ? -8.516 -1.131 -0.152 1.00 0.00 25 LYS A N 7
ATOM 4045 C CA . LYS A 1 25 ? -9.834 -1.582 0.294 1.00 0.00 25 LYS A CA 7
ATOM 4046 C C . LYS A 1 25 ? -10.607 -0.452 0.971 1.00 0.00 25 LYS A C 7
ATOM 4047 O O . LYS A 1 25 ? -11.832 -0.381 0.867 1.00 0.00 25 LYS A O 7
ATOM 4066 N N . ASN A 1 26 ? -9.889 0.436 1.655 1.00 0.00 26 ASN A N 7
ATOM 4067 C CA . ASN A 1 26 ? -10.524 1.563 2.330 1.00 0.00 26 ASN A CA 7
ATOM 4068 C C . ASN A 1 26 ? -10.920 2.635 1.321 1.00 0.00 26 ASN A C 7
ATOM 4069 O O . ASN A 1 26 ? -11.851 3.406 1.551 1.00 0.00 26 ASN A O 7
ATOM 4080 N N . ALA A 1 27 ? -10.207 2.674 0.200 1.00 0.00 27 ALA A N 7
ATOM 4081 C CA . ALA A 1 27 ? -10.486 3.647 -0.848 1.00 0.00 27 ALA A CA 7
ATOM 4082 C C . ALA A 1 27 ? -11.744 3.267 -1.619 1.00 0.00 27 ALA A C 7
ATOM 4083 O O . ALA A 1 27 ? -12.445 4.129 -2.150 1.00 0.00 27 ALA A O 7
ATOM 4090 N N . GLY A 1 28 ? -12.026 1.968 -1.674 1.00 0.00 28 GLY A N 7
ATOM 4091 C CA . GLY A 1 28 ? -13.198 1.492 -2.378 1.00 0.00 28 GLY A CA 7
ATOM 4092 C C . GLY A 1 28 ? -12.887 0.357 -3.334 1.00 0.00 28 GLY A C 7
ATOM 4093 O O . GLY A 1 28 ? -13.500 0.248 -4.396 1.00 0.00 28 GLY A O 7
ATOM 4097 N N . HIS A 1 29 ? -11.933 -0.492 -2.961 1.00 0.00 29 HIS A N 7
ATOM 4098 C CA . HIS A 1 29 ? -11.548 -1.620 -3.801 1.00 0.00 29 HIS A CA 7
ATOM 4099 C C . HIS A 1 29 ? -11.274 -2.862 -2.949 1.00 0.00 29 HIS A C 7
ATOM 4100 O O . HIS A 1 29 ? -11.859 -3.028 -1.879 1.00 0.00 29 HIS A O 7
ATOM 4115 N N . ASN A 1 30 ? -10.391 -3.737 -3.430 1.00 0.00 30 ASN A N 7
ATOM 4116 C CA . ASN A 1 30 ? -10.057 -4.960 -2.710 1.00 0.00 30 ASN A CA 7
ATOM 4117 C C . ASN A 1 30 ? -8.695 -4.847 -2.030 1.00 0.00 30 ASN A C 7
ATOM 4118 O O . ASN A 1 30 ? -8.584 -5.003 -0.813 1.00 0.00 30 ASN A O 7
ATOM 4129 N N . GLY A 1 31 ? -7.658 -4.580 -2.819 1.00 0.00 31 GLY A N 7
ATOM 4130 C CA . GLY A 1 31 ? -6.323 -4.458 -2.267 1.00 0.00 31 GLY A CA 7
ATOM 4131 C C . GLY A 1 31 ? -5.332 -3.911 -3.272 1.00 0.00 31 GLY A C 7
ATOM 4132 O O . GLY A 1 31 ? -5.717 -3.247 -4.233 1.00 0.00 31 GLY A O 7
ATOM 4136 N N . GLY A 1 32 ? -4.053 -4.188 -3.050 1.00 0.00 32 GLY A N 7
ATOM 4137 C CA . GLY A 1 32 ? -3.024 -3.708 -3.954 1.00 0.00 32 GLY A CA 7
ATOM 4138 C C . GLY A 1 32 ? -1.697 -4.414 -3.755 1.00 0.00 32 GLY A C 7
ATOM 4139 O O . GLY A 1 32 ? -1.620 -5.421 -3.051 1.00 0.00 32 GLY A O 7
ATOM 4143 N N . THR A 1 33 ? -0.650 -3.882 -4.378 1.00 0.00 33 THR A N 7
ATOM 4144 C CA . THR A 1 33 ? 0.682 -4.464 -4.268 1.00 0.00 33 THR A CA 7
ATOM 4145 C C . THR A 1 33 ? 1.744 -3.374 -4.158 1.00 0.00 33 THR A C 7
ATOM 4146 O O . THR A 1 33 ? 1.530 -2.239 -4.589 1.00 0.00 33 THR A O 7
ATOM 4157 N N . CYS A 1 34 ? 2.888 -3.725 -3.580 1.00 0.00 34 CYS A N 7
ATOM 4158 C CA . CYS A 1 34 ? 3.979 -2.786 -3.409 1.00 0.00 34 CYS A CA 7
ATOM 4159 C C . CYS A 1 34 ? 4.967 -2.892 -4.568 1.00 0.00 34 CYS A C 7
ATOM 4160 O O . CYS A 1 34 ? 5.598 -3.932 -4.766 1.00 0.00 34 CYS A O 7
ATOM 4167 N N . MET A 1 35 ? 5.092 -1.812 -5.333 1.00 0.00 35 MET A N 7
ATOM 4168 C CA . MET A 1 35 ? 5.997 -1.782 -6.477 1.00 0.00 35 MET A CA 7
ATOM 4169 C C . MET A 1 35 ? 7.090 -0.735 -6.283 1.00 0.00 35 MET A C 7
ATOM 4170 O O . MET A 1 35 ? 6.869 0.455 -6.497 1.00 0.00 35 MET A O 7
ATOM 4184 N N . PHE A 1 36 ? 8.274 -1.187 -5.884 1.00 0.00 36 PHE A N 7
ATOM 4185 C CA . PHE A 1 36 ? 9.406 -0.293 -5.670 1.00 0.00 36 PHE A CA 7
ATOM 4186 C C . PHE A 1 36 ? 9.015 0.900 -4.795 1.00 0.00 36 PHE A C 7
ATOM 4187 O O . PHE A 1 36 ? 9.095 2.052 -5.222 1.00 0.00 36 PHE A O 7
ATOM 4204 N N . PHE A 1 37 ? 8.600 0.612 -3.566 1.00 0.00 37 PHE A N 7
ATOM 4205 C CA . PHE A 1 37 ? 8.206 1.653 -2.622 1.00 0.00 37 PHE A CA 7
ATOM 4206 C C . PHE A 1 37 ? 6.972 2.416 -3.102 1.00 0.00 37 PHE A C 7
ATOM 4207 O O . PHE A 1 37 ? 6.693 3.516 -2.626 1.00 0.00 37 PHE A O 7
ATOM 4224 N N . LYS A 1 38 ? 6.231 1.826 -4.036 1.00 0.00 38 LYS A N 7
ATOM 4225 C CA . LYS A 1 38 ? 5.022 2.456 -4.558 1.00 0.00 38 LYS A CA 7
ATOM 4226 C C . LYS A 1 38 ? 3.783 1.697 -4.097 1.00 0.00 38 LYS A C 7
ATOM 4227 O O . LYS A 1 38 ? 3.761 0.468 -4.101 1.00 0.00 38 LYS A O 7
ATOM 4246 N N . CYS A 1 39 ? 2.756 2.435 -3.694 1.00 0.00 39 CYS A N 7
ATOM 4247 C CA . CYS A 1 39 ? 1.519 1.824 -3.223 1.00 0.00 39 CYS A CA 7
ATOM 4248 C C . CYS A 1 39 ? 0.487 1.732 -4.342 1.00 0.00 39 CYS A C 7
ATOM 4249 O O . CYS A 1 39 ? -0.320 2.642 -4.531 1.00 0.00 39 CYS A O 7
ATOM 4256 N N . LYS A 1 40 ? 0.513 0.626 -5.079 1.00 0.00 40 LYS A N 7
ATOM 4257 C CA . LYS A 1 40 ? -0.428 0.420 -6.174 1.00 0.00 40 LYS A CA 7
ATOM 4258 C C . LYS A 1 40 ? -1.593 -0.453 -5.726 1.00 0.00 40 LYS A C 7
ATOM 4259 O O . LYS A 1 40 ? -1.515 -1.134 -4.704 1.00 0.00 40 LYS A O 7
ATOM 4278 N N . CYS A 1 41 ? -2.675 -0.427 -6.495 1.00 0.00 41 CYS A N 7
ATOM 4279 C CA . CYS A 1 41 ? -3.856 -1.208 -6.181 1.00 0.00 41 CYS A CA 7
ATOM 4280 C C . CYS A 1 41 ? -3.960 -2.429 -7.089 1.00 0.00 41 CYS A C 7
ATOM 4281 O O . CYS A 1 41 ? -3.031 -2.745 -7.831 1.00 0.00 41 CYS A O 7
ATOM 4288 N N . ALA A 1 42 ? -5.097 -3.111 -7.023 1.00 0.00 42 ALA A N 7
ATOM 4289 C CA . ALA A 1 42 ? -5.327 -4.297 -7.836 1.00 0.00 42 ALA A CA 7
ATOM 4290 C C . ALA A 1 42 ? -6.726 -4.285 -8.442 1.00 0.00 42 ALA A C 7
ATOM 4291 O O . ALA A 1 42 ? -6.857 -4.627 -9.637 1.00 0.00 42 ALA A O 7
ATOM 4299 N N . ASP A 1 1 ? -9.638 14.914 -0.189 1.00 0.00 1 ASP A N 8
ATOM 4300 C CA . ASP A 1 1 ? -9.533 15.243 -1.636 1.00 0.00 1 ASP A CA 8
ATOM 4301 C C . ASP A 1 1 ? -8.322 14.565 -2.268 1.00 0.00 1 ASP A C 8
ATOM 4302 O O . ASP A 1 1 ? -7.180 14.847 -1.904 1.00 0.00 1 ASP A O 8
ATOM 4313 N N . ARG A 1 2 ? -8.579 13.671 -3.219 1.00 0.00 2 ARG A N 8
ATOM 4314 C CA . ARG A 1 2 ? -7.511 12.953 -3.906 1.00 0.00 2 ARG A CA 8
ATOM 4315 C C . ARG A 1 2 ? -6.574 12.278 -2.909 1.00 0.00 2 ARG A C 8
ATOM 4316 O O . ARG A 1 2 ? -5.621 12.889 -2.424 1.00 0.00 2 ARG A O 8
ATOM 4337 N N . ASP A 1 3 ? -6.850 11.013 -2.606 1.00 0.00 3 ASP A N 8
ATOM 4338 C CA . ASP A 1 3 ? -6.032 10.256 -1.666 1.00 0.00 3 ASP A CA 8
ATOM 4339 C C . ASP A 1 3 ? -4.784 9.707 -2.351 1.00 0.00 3 ASP A C 8
ATOM 4340 O O . ASP A 1 3 ? -3.677 10.200 -2.131 1.00 0.00 3 ASP A O 8
ATOM 4349 N N . SER A 1 4 ? -4.969 8.685 -3.182 1.00 0.00 4 SER A N 8
ATOM 4350 C CA . SER A 1 4 ? -3.857 8.070 -3.900 1.00 0.00 4 SER A CA 8
ATOM 4351 C C . SER A 1 4 ? -2.759 7.632 -2.935 1.00 0.00 4 SER A C 8
ATOM 4352 O O . SER A 1 4 ? -1.773 8.341 -2.739 1.00 0.00 4 SER A O 8
ATOM 4360 N N . CYS A 1 5 ? -2.937 6.460 -2.335 1.00 0.00 5 CYS A N 8
ATOM 4361 C CA . CYS A 1 5 ? -1.961 5.929 -1.390 1.00 0.00 5 CYS A CA 8
ATOM 4362 C C . CYS A 1 5 ? -0.593 5.762 -2.049 1.00 0.00 5 CYS A C 8
ATOM 4363 O O . CYS A 1 5 ? 0.429 5.701 -1.364 1.00 0.00 5 CYS A O 8
ATOM 4370 N N . VAL A 1 6 ? -0.578 5.688 -3.378 1.00 0.00 6 VAL A N 8
ATOM 4371 C CA . VAL A 1 6 ? 0.668 5.530 -4.122 1.00 0.00 6 VAL A CA 8
ATOM 4372 C C . VAL A 1 6 ? 1.695 6.574 -3.697 1.00 0.00 6 VAL A C 8
ATOM 4373 O O . VAL A 1 6 ? 2.862 6.259 -3.464 1.00 0.00 6 VAL A O 8
ATOM 4386 N N . ASP A 1 7 ? 1.243 7.816 -3.598 1.00 0.00 7 ASP A N 8
ATOM 4387 C CA . ASP A 1 7 ? 2.109 8.919 -3.199 1.00 0.00 7 ASP A CA 8
ATOM 4388 C C . ASP A 1 7 ? 1.733 9.432 -1.812 1.00 0.00 7 ASP A C 8
ATOM 4389 O O . ASP A 1 7 ? 1.908 10.611 -1.506 1.00 0.00 7 ASP A O 8
ATOM 4398 N N . LYS A 1 8 ? 1.215 8.536 -0.976 1.00 0.00 8 LYS A N 8
ATOM 4399 C CA . LYS A 1 8 ? 0.815 8.897 0.379 1.00 0.00 8 LYS A CA 8
ATOM 4400 C C . LYS A 1 8 ? 1.482 7.982 1.402 1.00 0.00 8 LYS A C 8
ATOM 4401 O O . LYS A 1 8 ? 2.304 8.424 2.203 1.00 0.00 8 LYS A O 8
ATOM 4420 N N . SER A 1 9 ? 1.123 6.703 1.363 1.00 0.00 9 SER A N 8
ATOM 4421 C CA . SER A 1 9 ? 1.689 5.723 2.285 1.00 0.00 9 SER A CA 8
ATOM 4422 C C . SER A 1 9 ? 2.938 5.081 1.691 1.00 0.00 9 SER A C 8
ATOM 4423 O O . SER A 1 9 ? 3.067 4.960 0.472 1.00 0.00 9 SER A O 8
ATOM 4431 N N . ARG A 1 10 ? 3.857 4.670 2.558 1.00 0.00 10 ARG A N 8
ATOM 4432 C CA . ARG A 1 10 ? 5.097 4.042 2.116 1.00 0.00 10 ARG A CA 8
ATOM 4433 C C . ARG A 1 10 ? 4.857 2.592 1.708 1.00 0.00 10 ARG A C 8
ATOM 4434 O O . ARG A 1 10 ? 3.717 2.173 1.507 1.00 0.00 10 ARG A O 8
ATOM 4455 N N . CYS A 1 11 ? 5.940 1.832 1.583 1.00 0.00 11 CYS A N 8
ATOM 4456 C CA . CYS A 1 11 ? 5.854 0.431 1.194 1.00 0.00 11 CYS A CA 8
ATOM 4457 C C . CYS A 1 11 ? 7.230 -0.226 1.249 1.00 0.00 11 CYS A C 8
ATOM 4458 O O . CYS A 1 11 ? 8.234 0.435 1.518 1.00 0.00 11 CYS A O 8
ATOM 4465 N N . ALA A 1 12 ? 7.273 -1.529 0.990 1.00 0.00 12 ALA A N 8
ATOM 4466 C CA . ALA A 1 12 ? 8.525 -2.271 1.006 1.00 0.00 12 ALA A CA 8
ATOM 4467 C C . ALA A 1 12 ? 9.180 -2.254 -0.371 1.00 0.00 12 ALA A C 8
ATOM 4468 O O . ALA A 1 12 ? 8.700 -1.583 -1.286 1.00 0.00 12 ALA A O 8
ATOM 4475 N N . LYS A 1 13 ? 10.277 -2.990 -0.516 1.00 0.00 13 LYS A N 8
ATOM 4476 C CA . LYS A 1 13 ? 10.993 -3.052 -1.778 1.00 0.00 13 LYS A CA 8
ATOM 4477 C C . LYS A 1 13 ? 10.089 -3.551 -2.901 1.00 0.00 13 LYS A C 8
ATOM 4478 O O . LYS A 1 13 ? 10.101 -3.010 -4.006 1.00 0.00 13 LYS A O 8
ATOM 4497 N N . TYR A 1 14 ? 9.305 -4.585 -2.615 1.00 0.00 14 TYR A N 8
ATOM 4498 C CA . TYR A 1 14 ? 8.394 -5.151 -3.607 1.00 0.00 14 TYR A CA 8
ATOM 4499 C C . TYR A 1 14 ? 7.680 -6.382 -3.056 1.00 0.00 14 TYR A C 8
ATOM 4500 O O . TYR A 1 14 ? 8.196 -7.069 -2.174 1.00 0.00 14 TYR A O 8
ATOM 4518 N N . GLY A 1 15 ? 6.491 -6.655 -3.583 1.00 0.00 15 GLY A N 8
ATOM 4519 C CA . GLY A 1 15 ? 5.729 -7.805 -3.133 1.00 0.00 15 GLY A CA 8
ATOM 4520 C C . GLY A 1 15 ? 4.377 -7.424 -2.561 1.00 0.00 15 GLY A C 8
ATOM 4521 O O . GLY A 1 15 ? 3.655 -6.617 -3.145 1.00 0.00 15 GLY A O 8
ATOM 4525 N N . TYR A 1 16 ? 4.035 -8.009 -1.418 1.00 0.00 16 TYR A N 8
ATOM 4526 C CA . TYR A 1 16 ? 2.760 -7.731 -0.768 1.00 0.00 16 TYR A CA 8
ATOM 4527 C C . TYR A 1 16 ? 2.961 -6.919 0.508 1.00 0.00 16 TYR A C 8
ATOM 4528 O O . TYR A 1 16 ? 3.819 -7.238 1.331 1.00 0.00 16 TYR A O 8
ATOM 4546 N N . TYR A 1 17 ? 2.160 -5.871 0.667 1.00 0.00 17 TYR A N 8
ATOM 4547 C CA . TYR A 1 17 ? 2.243 -5.014 1.844 1.00 0.00 17 TYR A CA 8
ATOM 4548 C C . TYR A 1 17 ? 0.852 -4.743 2.409 1.00 0.00 17 TYR A C 8
ATOM 4549 O O . TYR A 1 17 ? 0.043 -4.049 1.792 1.00 0.00 17 TYR A O 8
ATOM 4567 N N . GLN A 1 18 ? 0.578 -5.305 3.584 1.00 0.00 18 GLN A N 8
ATOM 4568 C CA . GLN A 1 18 ? -0.719 -5.137 4.236 1.00 0.00 18 GLN A CA 8
ATOM 4569 C C . GLN A 1 18 ? -1.143 -3.671 4.267 1.00 0.00 18 GLN A C 8
ATOM 4570 O O . GLN A 1 18 ? -2.334 -3.361 4.271 1.00 0.00 18 GLN A O 8
ATOM 4584 N N . GLU A 1 19 ? -0.164 -2.774 4.286 1.00 0.00 19 GLU A N 8
ATOM 4585 C CA . GLU A 1 19 ? -0.444 -1.344 4.314 1.00 0.00 19 GLU A CA 8
ATOM 4586 C C . GLU A 1 19 ? -1.108 -0.896 3.016 1.00 0.00 19 GLU A C 8
ATOM 4587 O O . GLU A 1 19 ? -2.032 -0.082 3.027 1.00 0.00 19 GLU A O 8
ATOM 4599 N N . CYS A 1 20 ? -0.631 -1.433 1.898 1.00 0.00 20 CYS A N 8
ATOM 4600 C CA . CYS A 1 20 ? -1.177 -1.089 0.590 1.00 0.00 20 CYS A CA 8
ATOM 4601 C C . CYS A 1 20 ? -2.564 -1.693 0.397 1.00 0.00 20 CYS A C 8
ATOM 4602 O O . CYS A 1 20 ? -3.518 -0.986 0.067 1.00 0.00 20 CYS A O 8
ATOM 4609 N N . GLN A 1 21 ? -2.674 -3.003 0.598 1.00 0.00 21 GLN A N 8
ATOM 4610 C CA . GLN A 1 21 ? -3.950 -3.693 0.441 1.00 0.00 21 GLN A CA 8
ATOM 4611 C C . GLN A 1 21 ? -5.009 -3.102 1.366 1.00 0.00 21 GLN A C 8
ATOM 4612 O O . GLN A 1 21 ? -6.194 -3.075 1.033 1.00 0.00 21 GLN A O 8
ATOM 4626 N N . ASP A 1 22 ? -4.572 -2.625 2.528 1.00 0.00 22 ASP A N 8
ATOM 4627 C CA . ASP A 1 22 ? -5.482 -2.030 3.499 1.00 0.00 22 ASP A CA 8
ATOM 4628 C C . ASP A 1 22 ? -5.948 -0.659 3.026 1.00 0.00 22 ASP A C 8
ATOM 4629 O O . ASP A 1 22 ? -7.112 -0.295 3.193 1.00 0.00 22 ASP A O 8
ATOM 4638 N N . CYS A 1 23 ? -5.031 0.096 2.430 1.00 0.00 23 CYS A N 8
ATOM 4639 C CA . CYS A 1 23 ? -5.341 1.425 1.926 1.00 0.00 23 CYS A CA 8
ATOM 4640 C C . CYS A 1 23 ? -6.389 1.354 0.821 1.00 0.00 23 CYS A C 8
ATOM 4641 O O . CYS A 1 23 ? -7.459 1.954 0.922 1.00 0.00 23 CYS A O 8
ATOM 4648 N N . CYS A 1 24 ? -6.068 0.613 -0.235 1.00 0.00 24 CYS A N 8
ATOM 4649 C CA . CYS A 1 24 ? -6.974 0.456 -1.368 1.00 0.00 24 CYS A CA 8
ATOM 4650 C C . CYS A 1 24 ? -8.343 -0.037 -0.905 1.00 0.00 24 CYS A C 8
ATOM 4651 O O . CYS A 1 24 ? -9.369 0.585 -1.187 1.00 0.00 24 CYS A O 8
ATOM 4658 N N . LYS A 1 25 ? -8.350 -1.159 -0.190 1.00 0.00 25 LYS A N 8
ATOM 4659 C CA . LYS A 1 25 ? -9.585 -1.741 0.321 1.00 0.00 25 LYS A CA 8
ATOM 4660 C C . LYS A 1 25 ? -10.435 -0.689 1.035 1.00 0.00 25 LYS A C 8
ATOM 4661 O O . LYS A 1 25 ? -11.659 -0.677 0.910 1.00 0.00 25 LYS A O 8
ATOM 4680 N N . ASN A 1 26 ? -9.775 0.190 1.783 1.00 0.00 26 ASN A N 8
ATOM 4681 C CA . ASN A 1 26 ? -10.468 1.243 2.517 1.00 0.00 26 ASN A CA 8
ATOM 4682 C C . ASN A 1 26 ? -10.937 2.349 1.577 1.00 0.00 26 ASN A C 8
ATOM 4683 O O . ASN A 1 26 ? -11.888 3.071 1.880 1.00 0.00 26 ASN A O 8
ATOM 4694 N N . ALA A 1 27 ? -10.267 2.479 0.438 1.00 0.00 27 ALA A N 8
ATOM 4695 C CA . ALA A 1 27 ? -10.618 3.498 -0.543 1.00 0.00 27 ALA A CA 8
ATOM 4696 C C . ALA A 1 27 ? -11.903 3.127 -1.272 1.00 0.00 27 ALA A C 8
ATOM 4697 O O . ALA A 1 27 ? -12.661 3.996 -1.701 1.00 0.00 27 ALA A O 8
ATOM 4704 N N . GLY A 1 28 ? -12.139 1.827 -1.408 1.00 0.00 28 GLY A N 8
ATOM 4705 C CA . GLY A 1 28 ? -13.329 1.354 -2.082 1.00 0.00 28 GLY A CA 8
ATOM 4706 C C . GLY A 1 28 ? -13.032 0.246 -3.074 1.00 0.00 28 GLY A C 8
ATOM 4707 O O . GLY A 1 28 ? -13.672 0.154 -4.122 1.00 0.00 28 GLY A O 8
ATOM 4711 N N . HIS A 1 29 ? -12.058 -0.596 -2.744 1.00 0.00 29 HIS A N 8
ATOM 4712 C CA . HIS A 1 29 ? -11.677 -1.700 -3.614 1.00 0.00 29 HIS A CA 8
ATOM 4713 C C . HIS A 1 29 ? -11.380 -2.957 -2.793 1.00 0.00 29 HIS A C 8
ATOM 4714 O O . HIS A 1 29 ? -11.958 -3.154 -1.723 1.00 0.00 29 HIS A O 8
ATOM 4729 N N . ASN A 1 30 ? -10.486 -3.809 -3.291 1.00 0.00 30 ASN A N 8
ATOM 4730 C CA . ASN A 1 30 ? -10.133 -5.040 -2.595 1.00 0.00 30 ASN A CA 8
ATOM 4731 C C . ASN A 1 30 ? -8.738 -4.943 -1.986 1.00 0.00 30 ASN A C 8
ATOM 4732 O O . ASN A 1 30 ? -8.531 -5.299 -0.825 1.00 0.00 30 ASN A O 8
ATOM 4743 N N . GLY A 1 31 ? -7.780 -4.464 -2.773 1.00 0.00 31 GLY A N 8
ATOM 4744 C CA . GLY A 1 31 ? -6.421 -4.334 -2.287 1.00 0.00 31 GLY A CA 8
ATOM 4745 C C . GLY A 1 31 ? -5.477 -3.796 -3.342 1.00 0.00 31 GLY A C 8
ATOM 4746 O O . GLY A 1 31 ? -5.889 -3.052 -4.232 1.00 0.00 31 GLY A O 8
ATOM 4750 N N . GLY A 1 32 ? -4.209 -4.173 -3.241 1.00 0.00 32 GLY A N 8
ATOM 4751 C CA . GLY A 1 32 ? -3.221 -3.714 -4.199 1.00 0.00 32 GLY A CA 8
ATOM 4752 C C . GLY A 1 32 ? -1.917 -4.480 -4.099 1.00 0.00 32 GLY A C 8
ATOM 4753 O O . GLY A 1 32 ? -1.869 -5.567 -3.524 1.00 0.00 32 GLY A O 8
ATOM 4757 N N . THR A 1 33 ? -0.855 -3.912 -4.663 1.00 0.00 33 THR A N 8
ATOM 4758 C CA . THR A 1 33 ? 0.456 -4.548 -4.636 1.00 0.00 33 THR A CA 8
ATOM 4759 C C . THR A 1 33 ? 1.556 -3.522 -4.375 1.00 0.00 33 THR A C 8
ATOM 4760 O O . THR A 1 33 ? 1.335 -2.316 -4.490 1.00 0.00 33 THR A O 8
ATOM 4771 N N . CYS A 1 34 ? 2.739 -4.012 -4.025 1.00 0.00 34 CYS A N 8
ATOM 4772 C CA . CYS A 1 34 ? 3.878 -3.144 -3.747 1.00 0.00 34 CYS A CA 8
ATOM 4773 C C . CYS A 1 34 ? 4.885 -3.192 -4.890 1.00 0.00 34 CYS A C 8
ATOM 4774 O O . CYS A 1 34 ? 5.311 -4.270 -5.311 1.00 0.00 34 CYS A O 8
ATOM 4781 N N . MET A 1 35 ? 5.256 -2.019 -5.397 1.00 0.00 35 MET A N 8
ATOM 4782 C CA . MET A 1 35 ? 6.204 -1.930 -6.502 1.00 0.00 35 MET A CA 8
ATOM 4783 C C . MET A 1 35 ? 7.293 -0.894 -6.230 1.00 0.00 35 MET A C 8
ATOM 4784 O O . MET A 1 35 ? 7.132 0.282 -6.545 1.00 0.00 35 MET A O 8
ATOM 4798 N N . PHE A 1 36 ? 8.410 -1.341 -5.664 1.00 0.00 36 PHE A N 8
ATOM 4799 C CA . PHE A 1 36 ? 9.533 -0.457 -5.374 1.00 0.00 36 PHE A CA 8
ATOM 4800 C C . PHE A 1 36 ? 9.095 0.776 -4.580 1.00 0.00 36 PHE A C 8
ATOM 4801 O O . PHE A 1 36 ? 9.226 1.908 -5.046 1.00 0.00 36 PHE A O 8
ATOM 4818 N N . PHE A 1 37 ? 8.587 0.546 -3.373 1.00 0.00 37 PHE A N 8
ATOM 4819 C CA . PHE A 1 37 ? 8.146 1.632 -2.500 1.00 0.00 37 PHE A CA 8
ATOM 4820 C C . PHE A 1 37 ? 6.946 2.388 -3.074 1.00 0.00 37 PHE A C 8
ATOM 4821 O O . PHE A 1 37 ? 6.544 3.419 -2.536 1.00 0.00 37 PHE A O 8
ATOM 4838 N N . LYS A 1 38 ? 6.368 1.874 -4.158 1.00 0.00 38 LYS A N 8
ATOM 4839 C CA . LYS A 1 38 ? 5.213 2.511 -4.772 1.00 0.00 38 LYS A CA 8
ATOM 4840 C C . LYS A 1 38 ? 3.949 1.714 -4.469 1.00 0.00 38 LYS A C 8
ATOM 4841 O O . LYS A 1 38 ? 3.890 0.508 -4.708 1.00 0.00 38 LYS A O 8
ATOM 4860 N N . CYS A 1 39 ? 2.945 2.391 -3.926 1.00 0.00 39 CYS A N 8
ATOM 4861 C CA . CYS A 1 39 ? 1.689 1.742 -3.572 1.00 0.00 39 CYS A CA 8
ATOM 4862 C C . CYS A 1 39 ? 0.698 1.772 -4.731 1.00 0.00 39 CYS A C 8
ATOM 4863 O O . CYS A 1 39 ? 0.274 2.840 -5.172 1.00 0.00 39 CYS A O 8
ATOM 4870 N N . LYS A 1 40 ? 0.327 0.589 -5.209 1.00 0.00 40 LYS A N 8
ATOM 4871 C CA . LYS A 1 40 ? -0.624 0.467 -6.306 1.00 0.00 40 LYS A CA 8
ATOM 4872 C C . LYS A 1 40 ? -1.804 -0.400 -5.885 1.00 0.00 40 LYS A C 8
ATOM 4873 O O . LYS A 1 40 ? -1.706 -1.167 -4.927 1.00 0.00 40 LYS A O 8
ATOM 4892 N N . CYS A 1 41 ? -2.918 -0.274 -6.595 1.00 0.00 41 CYS A N 8
ATOM 4893 C CA . CYS A 1 41 ? -4.108 -1.045 -6.283 1.00 0.00 41 CYS A CA 8
ATOM 4894 C C . CYS A 1 41 ? -4.188 -2.299 -7.143 1.00 0.00 41 CYS A C 8
ATOM 4895 O O . CYS A 1 41 ? -3.260 -2.621 -7.883 1.00 0.00 41 CYS A O 8
ATOM 4902 N N . ALA A 1 42 ? -5.310 -3.002 -7.039 1.00 0.00 42 ALA A N 8
ATOM 4903 C CA . ALA A 1 42 ? -5.522 -4.223 -7.805 1.00 0.00 42 ALA A CA 8
ATOM 4904 C C . ALA A 1 42 ? -6.982 -4.362 -8.223 1.00 0.00 42 ALA A C 8
ATOM 4905 O O . ALA A 1 42 ? -7.243 -4.440 -9.442 1.00 0.00 42 ALA A O 8
ATOM 4913 N N . ASP A 1 1 ? -10.119 13.690 -1.597 1.00 0.00 1 ASP A N 9
ATOM 4914 C CA . ASP A 1 1 ? -9.724 14.802 -2.501 1.00 0.00 1 ASP A CA 9
ATOM 4915 C C . ASP A 1 1 ? -8.305 14.609 -3.024 1.00 0.00 1 ASP A C 9
ATOM 4916 O O . ASP A 1 1 ? -7.346 15.122 -2.448 1.00 0.00 1 ASP A O 9
ATOM 4927 N N . ARG A 1 2 ? -8.179 13.867 -4.119 1.00 0.00 2 ARG A N 9
ATOM 4928 C CA . ARG A 1 2 ? -6.876 13.607 -4.721 1.00 0.00 2 ARG A CA 9
ATOM 4929 C C . ARG A 1 2 ? -5.944 12.923 -3.729 1.00 0.00 2 ARG A C 9
ATOM 4930 O O . ARG A 1 2 ? -4.731 13.123 -3.759 1.00 0.00 2 ARG A O 9
ATOM 4951 N N . ASP A 1 3 ? -6.524 12.116 -2.850 1.00 0.00 3 ASP A N 9
ATOM 4952 C CA . ASP A 1 3 ? -5.752 11.398 -1.843 1.00 0.00 3 ASP A CA 9
ATOM 4953 C C . ASP A 1 3 ? -4.713 10.493 -2.497 1.00 0.00 3 ASP A C 9
ATOM 4954 O O . ASP A 1 3 ? -3.512 10.753 -2.418 1.00 0.00 3 ASP A O 9
ATOM 4963 N N . SER A 1 4 ? -5.180 9.428 -3.143 1.00 0.00 4 SER A N 9
ATOM 4964 C CA . SER A 1 4 ? -4.290 8.486 -3.811 1.00 0.00 4 SER A CA 9
ATOM 4965 C C . SER A 1 4 ? -3.248 7.937 -2.840 1.00 0.00 4 SER A C 9
ATOM 4966 O O . SER A 1 4 ? -2.245 8.591 -2.558 1.00 0.00 4 SER A O 9
ATOM 4974 N N . CYS A 1 5 ? -3.494 6.733 -2.332 1.00 0.00 5 CYS A N 9
ATOM 4975 C CA . CYS A 1 5 ? -2.578 6.099 -1.392 1.00 0.00 5 CYS A CA 9
ATOM 4976 C C . CYS A 1 5 ? -1.197 5.917 -2.014 1.00 0.00 5 CYS A C 9
ATOM 4977 O O . CYS A 1 5 ? -0.187 5.891 -1.309 1.00 0.00 5 CYS A O 9
ATOM 4984 N N . VAL A 1 6 ? -1.157 5.790 -3.338 1.00 0.00 6 VAL A N 9
ATOM 4985 C CA . VAL A 1 6 ? 0.104 5.613 -4.053 1.00 0.00 6 VAL A CA 9
ATOM 4986 C C . VAL A 1 6 ? 1.112 6.694 -3.676 1.00 0.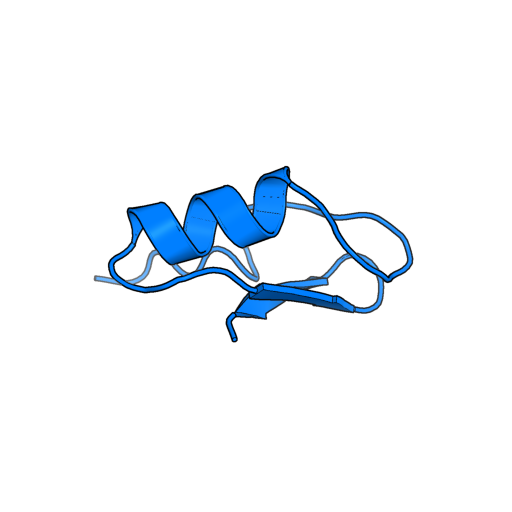00 6 VAL A C 9
ATOM 4987 O O . VAL A 1 6 ? 2.319 6.452 -3.660 1.00 0.00 6 VAL A O 9
ATOM 5000 N N . ASP A 1 7 ? 0.608 7.885 -3.371 1.00 0.00 7 ASP A N 9
ATOM 5001 C CA . ASP A 1 7 ? 1.465 9.002 -2.991 1.00 0.00 7 ASP A CA 9
ATOM 5002 C C . ASP A 1 7 ? 1.221 9.404 -1.539 1.00 0.00 7 ASP A C 9
ATOM 5003 O O . ASP A 1 7 ? 1.389 10.566 -1.169 1.00 0.00 7 ASP A O 9
ATOM 5012 N N . LYS A 1 8 ? 0.821 8.434 -0.721 1.00 0.00 8 LYS A N 9
ATOM 5013 C CA . LYS A 1 8 ? 0.553 8.688 0.689 1.00 0.00 8 LYS A CA 9
ATOM 5014 C C . LYS A 1 8 ? 1.121 7.572 1.561 1.00 0.00 8 LYS A C 9
ATOM 5015 O O . LYS A 1 8 ? 1.949 7.817 2.438 1.00 0.00 8 LYS A O 9
ATOM 5034 N N . SER A 1 9 ? 0.670 6.347 1.313 1.00 0.00 9 SER A N 9
ATOM 5035 C CA . SER A 1 9 ? 1.131 5.193 2.076 1.00 0.00 9 SER A CA 9
ATOM 5036 C C . SER A 1 9 ? 2.339 4.544 1.407 1.00 0.00 9 SER A C 9
ATOM 5037 O O . SER A 1 9 ? 2.230 3.984 0.317 1.00 0.00 9 SER A O 9
ATOM 5045 N N . ARG A 1 10 ? 3.489 4.626 2.068 1.00 0.00 10 ARG A N 9
ATOM 5046 C CA . ARG A 1 10 ? 4.719 4.050 1.542 1.00 0.00 10 ARG A CA 9
ATOM 5047 C C . ARG A 1 10 ? 4.566 2.552 1.297 1.00 0.00 10 ARG A C 9
ATOM 5048 O O . ARG A 1 10 ? 3.453 2.026 1.271 1.00 0.00 10 ARG A O 9
ATOM 5069 N N . CYS A 1 11 ? 5.694 1.872 1.119 1.00 0.00 11 CYS A N 9
ATOM 5070 C CA . CYS A 1 11 ? 5.694 0.436 0.878 1.00 0.00 11 CYS A CA 9
ATOM 5071 C C . CYS A 1 11 ? 7.114 -0.118 0.920 1.00 0.00 11 CYS A C 9
ATOM 5072 O O . CYS A 1 11 ? 8.079 0.633 1.066 1.00 0.00 11 CYS A O 9
ATOM 5079 N N . ALA A 1 12 ? 7.237 -1.434 0.792 1.00 0.00 12 ALA A N 9
ATOM 5080 C CA . ALA A 1 12 ? 8.540 -2.085 0.816 1.00 0.00 12 ALA A CA 9
ATOM 5081 C C . ALA A 1 12 ? 9.132 -2.175 -0.587 1.00 0.00 12 ALA A C 9
ATOM 5082 O O . ALA A 1 12 ? 8.553 -1.669 -1.548 1.00 0.00 12 ALA A O 9
ATOM 5089 N N . LYS A 1 13 ? 10.290 -2.820 -0.696 1.00 0.00 13 LYS A N 9
ATOM 5090 C CA . LYS A 1 13 ? 10.964 -2.973 -1.981 1.00 0.00 13 LYS A CA 9
ATOM 5091 C C . LYS A 1 13 ? 10.023 -3.561 -3.031 1.00 0.00 13 LYS A C 9
ATOM 5092 O O . LYS A 1 13 ? 9.989 -3.103 -4.173 1.00 0.00 13 LYS A O 9
ATOM 5111 N N . TYR A 1 14 ? 9.256 -4.573 -2.637 1.00 0.00 14 TYR A N 9
ATOM 5112 C CA . TYR A 1 14 ? 8.311 -5.215 -3.547 1.00 0.00 14 TYR A CA 9
ATOM 5113 C C . TYR A 1 14 ? 7.580 -6.363 -2.858 1.00 0.00 14 TYR A C 9
ATOM 5114 O O . TYR A 1 14 ? 7.955 -6.787 -1.765 1.00 0.00 14 TYR A O 9
ATOM 5132 N N . GLY A 1 15 ? 6.531 -6.863 -3.507 1.00 0.00 15 GLY A N 9
ATOM 5133 C CA . GLY A 1 15 ? 5.765 -7.959 -2.944 1.00 0.00 15 GLY A CA 9
ATOM 5134 C C . GLY A 1 15 ? 4.410 -7.517 -2.424 1.00 0.00 15 GLY A C 9
ATOM 5135 O O . GLY A 1 15 ? 3.715 -6.731 -3.069 1.00 0.00 15 GLY A O 9
ATOM 5139 N N . TYR A 1 16 ? 4.035 -8.027 -1.256 1.00 0.00 16 TYR A N 9
ATOM 5140 C CA . TYR A 1 16 ? 2.755 -7.689 -0.647 1.00 0.00 16 TYR A CA 9
ATOM 5141 C C . TYR A 1 16 ? 2.957 -6.899 0.643 1.00 0.00 16 TYR A C 9
ATOM 5142 O O . TYR A 1 16 ? 3.769 -7.270 1.491 1.00 0.00 16 TYR A O 9
ATOM 5160 N N . TYR A 1 17 ? 2.208 -5.810 0.785 1.00 0.00 17 TYR A N 9
ATOM 5161 C CA . TYR A 1 17 ? 2.299 -4.967 1.972 1.00 0.00 17 TYR A CA 9
ATOM 5162 C C . TYR A 1 17 ? 0.908 -4.685 2.533 1.00 0.00 17 TYR A C 9
ATOM 5163 O O . TYR A 1 17 ? 0.142 -3.909 1.961 1.00 0.00 17 TYR A O 9
ATOM 5181 N N . GLN A 1 18 ? 0.586 -5.330 3.653 1.00 0.00 18 GLN A N 9
ATOM 5182 C CA . GLN A 1 18 ? -0.717 -5.163 4.295 1.00 0.00 18 GLN A CA 9
ATOM 5183 C C . GLN A 1 18 ? -1.114 -3.693 4.384 1.00 0.00 18 GLN A C 9
ATOM 5184 O O . GLN A 1 18 ? -2.298 -3.358 4.353 1.00 0.00 18 GLN A O 9
ATOM 5198 N N . GLU A 1 19 ? -0.121 -2.818 4.490 1.00 0.00 19 GLU A N 9
ATOM 5199 C CA . GLU A 1 19 ? -0.377 -1.386 4.578 1.00 0.00 19 GLU A CA 9
ATOM 5200 C C . GLU A 1 19 ? -0.983 -0.870 3.276 1.00 0.00 19 GLU A C 9
ATOM 5201 O O . GLU A 1 19 ? -1.902 -0.050 3.288 1.00 0.00 19 GLU A O 9
ATOM 5213 N N . CYS A 1 20 ? -0.463 -1.360 2.156 1.00 0.00 20 CYS A N 9
ATOM 5214 C CA . CYS A 1 20 ? -0.950 -0.954 0.844 1.00 0.00 20 CYS A CA 9
ATOM 5215 C C . CYS A 1 20 ? -2.349 -1.502 0.591 1.00 0.00 20 CYS A C 9
ATOM 5216 O O . CYS A 1 20 ? -3.281 -0.749 0.310 1.00 0.00 20 CYS A O 9
ATOM 5223 N N . GLN A 1 21 ? -2.490 -2.821 0.689 1.00 0.00 21 GLN A N 9
ATOM 5224 C CA . GLN A 1 21 ? -3.778 -3.469 0.469 1.00 0.00 21 GLN A CA 9
ATOM 5225 C C . GLN A 1 21 ? -4.843 -2.895 1.398 1.00 0.00 21 GLN A C 9
ATOM 5226 O O . GLN A 1 21 ? -6.021 -2.829 1.045 1.00 0.00 21 GLN A O 9
ATOM 5240 N N . ASP A 1 22 ? -4.418 -2.473 2.586 1.00 0.00 22 ASP A N 9
ATOM 5241 C CA . ASP A 1 22 ? -5.331 -1.898 3.564 1.00 0.00 22 ASP A CA 9
ATOM 5242 C C . ASP A 1 22 ? -5.853 -0.550 3.083 1.00 0.00 22 ASP A C 9
ATOM 5243 O O . ASP A 1 22 ? -7.054 -0.282 3.139 1.00 0.00 22 ASP A O 9
ATOM 5252 N N . CYS A 1 23 ? -4.943 0.292 2.604 1.00 0.00 23 CYS A N 9
ATOM 5253 C CA . CYS A 1 23 ? -5.308 1.611 2.105 1.00 0.00 23 CYS A CA 9
ATOM 5254 C C . CYS A 1 23 ? -6.307 1.500 0.961 1.00 0.00 23 CYS A C 9
ATOM 5255 O O . CYS A 1 23 ? -7.421 2.020 1.038 1.00 0.00 23 CYS A O 9
ATOM 5262 N N . CYS A 1 24 ? -5.895 0.816 -0.101 1.00 0.00 24 CYS A N 9
ATOM 5263 C CA . CYS A 1 24 ? -6.742 0.625 -1.276 1.00 0.00 24 CYS A CA 9
ATOM 5264 C C . CYS A 1 24 ? -8.152 0.189 -0.879 1.00 0.00 24 CYS A C 9
ATOM 5265 O O . CYS A 1 24 ? -9.137 0.839 -1.238 1.00 0.00 24 CYS A O 9
ATOM 5272 N N . LYS A 1 25 ? -8.242 -0.909 -0.135 1.00 0.00 25 LYS A N 9
ATOM 5273 C CA . LYS A 1 25 ? -9.529 -1.427 0.312 1.00 0.00 25 LYS A CA 9
ATOM 5274 C C . LYS A 1 25 ? -10.307 -0.358 1.078 1.00 0.00 25 LYS A C 9
ATOM 5275 O O . LYS A 1 25 ? -11.533 -0.283 0.987 1.00 0.00 25 LYS A O 9
ATOM 5294 N N . ASN A 1 26 ? -9.585 0.464 1.831 1.00 0.00 26 ASN A N 9
ATOM 5295 C CA . ASN A 1 26 ? -10.200 1.527 2.616 1.00 0.00 26 ASN A CA 9
ATOM 5296 C C . ASN A 1 26 ? -10.759 2.623 1.713 1.00 0.00 26 ASN A C 9
ATOM 5297 O O . ASN A 1 26 ? -11.672 3.352 2.099 1.00 0.00 26 ASN A O 9
ATOM 5308 N N . ALA A 1 27 ? -10.204 2.735 0.511 1.00 0.00 27 ALA A N 9
ATOM 5309 C CA . ALA A 1 27 ? -10.648 3.746 -0.441 1.00 0.00 27 ALA A CA 9
ATOM 5310 C C . ALA A 1 27 ? -11.935 3.312 -1.131 1.00 0.00 27 ALA A C 9
ATOM 5311 O O . ALA A 1 27 ? -12.835 4.120 -1.358 1.00 0.00 27 ALA A O 9
ATOM 5318 N N . GLY A 1 28 ? -12.013 2.029 -1.460 1.00 0.00 28 GLY A N 9
ATOM 5319 C CA . GLY A 1 28 ? -13.189 1.502 -2.120 1.00 0.00 28 GLY A CA 9
ATOM 5320 C C . GLY A 1 28 ? -12.858 0.389 -3.094 1.00 0.00 28 GLY A C 9
ATOM 5321 O O . GLY A 1 28 ? -13.458 0.294 -4.165 1.00 0.00 28 GLY A O 9
ATOM 5325 N N . HIS A 1 29 ? -11.898 -0.454 -2.726 1.00 0.00 29 HIS A N 9
ATOM 5326 C CA . HIS A 1 29 ? -11.489 -1.561 -3.579 1.00 0.00 29 HIS A CA 9
ATOM 5327 C C . HIS A 1 29 ? -11.236 -2.823 -2.748 1.00 0.00 29 HIS A C 9
ATOM 5328 O O . HIS A 1 29 ? -11.862 -3.020 -1.707 1.00 0.00 29 HIS A O 9
ATOM 5343 N N . ASN A 1 30 ? -10.326 -3.678 -3.213 1.00 0.00 30 ASN A N 9
ATOM 5344 C CA . ASN A 1 30 ? -10.011 -4.914 -2.507 1.00 0.00 30 ASN A CA 9
ATOM 5345 C C . ASN A 1 30 ? -8.575 -4.910 -1.991 1.00 0.00 30 ASN A C 9
ATOM 5346 O O . ASN A 1 30 ? -8.324 -5.232 -0.830 1.00 0.00 30 ASN A O 9
ATOM 5357 N N . GLY A 1 31 ? -7.634 -4.548 -2.859 1.00 0.00 31 GLY A N 9
ATOM 5358 C CA . GLY A 1 31 ? -6.239 -4.519 -2.462 1.00 0.00 31 GLY A CA 9
ATOM 5359 C C . GLY A 1 31 ? -5.342 -3.971 -3.549 1.00 0.00 31 GLY A C 9
ATOM 5360 O O . GLY A 1 31 ? -5.765 -3.136 -4.347 1.00 0.00 31 GLY A O 9
ATOM 5364 N N . GLY A 1 32 ? -4.102 -4.442 -3.580 1.00 0.00 32 GLY A N 9
ATOM 5365 C CA . GLY A 1 32 ? -3.162 -3.981 -4.584 1.00 0.00 32 GLY A CA 9
ATOM 5366 C C . GLY A 1 32 ? -1.820 -4.681 -4.496 1.00 0.00 32 GLY A C 9
ATOM 5367 O O . GLY A 1 32 ? -1.672 -5.668 -3.774 1.00 0.00 32 GLY A O 9
ATOM 5371 N N . THR A 1 33 ? -0.839 -4.169 -5.233 1.00 0.00 33 THR A N 9
ATOM 5372 C CA . THR A 1 33 ? 0.500 -4.747 -5.237 1.00 0.00 33 THR A CA 9
ATOM 5373 C C . THR A 1 33 ? 1.522 -3.744 -4.714 1.00 0.00 33 THR A C 9
ATOM 5374 O O . THR A 1 33 ? 1.248 -2.545 -4.643 1.00 0.00 33 THR A O 9
ATOM 5385 N N . CYS A 1 34 ? 2.700 -4.239 -4.345 1.00 0.00 34 CYS A N 9
ATOM 5386 C CA . CYS A 1 34 ? 3.756 -3.380 -3.826 1.00 0.00 34 CYS A CA 9
ATOM 5387 C C . CYS A 1 34 ? 4.989 -3.415 -4.722 1.00 0.00 34 CYS A C 9
ATOM 5388 O O . CYS A 1 34 ? 5.617 -4.460 -4.893 1.00 0.00 34 CYS A O 9
ATOM 5395 N N . MET A 1 35 ? 5.332 -2.263 -5.290 1.00 0.00 35 MET A N 9
ATOM 5396 C CA . MET A 1 35 ? 6.489 -2.152 -6.164 1.00 0.00 35 MET A CA 9
ATOM 5397 C C . MET A 1 35 ? 7.658 -1.500 -5.427 1.00 0.00 35 MET A C 9
ATOM 5398 O O . MET A 1 35 ? 7.660 -1.435 -4.200 1.00 0.00 35 MET A O 9
ATOM 5412 N N . PHE A 1 36 ? 8.644 -1.020 -6.189 1.00 0.00 36 PHE A N 9
ATOM 5413 C CA . PHE A 1 36 ? 9.827 -0.370 -5.633 1.00 0.00 36 PHE A CA 9
ATOM 5414 C C . PHE A 1 36 ? 9.438 0.767 -4.699 1.00 0.00 36 PHE A C 9
ATOM 5415 O O . PHE A 1 36 ? 9.622 1.944 -5.010 1.00 0.00 36 PHE A O 9
ATOM 5432 N N . PHE A 1 37 ? 8.887 0.390 -3.558 1.00 0.00 37 PHE A N 9
ATOM 5433 C CA . PHE A 1 37 ? 8.442 1.345 -2.551 1.00 0.00 37 PHE A CA 9
ATOM 5434 C C . PHE A 1 37 ? 7.257 2.147 -3.068 1.00 0.00 37 PHE A C 9
ATOM 5435 O O . PHE A 1 37 ? 7.088 3.320 -2.733 1.00 0.00 37 PHE A O 9
ATOM 5452 N N . LYS A 1 38 ? 6.435 1.497 -3.887 1.00 0.00 38 LYS A N 9
ATOM 5453 C CA . LYS A 1 38 ? 5.255 2.135 -4.457 1.00 0.00 38 LYS A CA 9
ATOM 5454 C C . LYS A 1 38 ? 3.996 1.346 -4.110 1.00 0.00 38 LYS A C 9
ATOM 5455 O O . LYS A 1 38 ? 3.965 0.122 -4.238 1.00 0.00 38 LYS A O 9
ATOM 5474 N N . CYS A 1 39 ? 2.963 2.053 -3.667 1.00 0.00 39 CYS A N 9
ATOM 5475 C CA . CYS A 1 39 ? 1.706 1.415 -3.297 1.00 0.00 39 CYS A CA 9
ATOM 5476 C C . CYS A 1 39 ? 0.671 1.561 -4.408 1.00 0.00 39 CYS A C 9
ATOM 5477 O O . CYS A 1 39 ? 0.135 2.645 -4.632 1.00 0.00 39 CYS A O 9
ATOM 5484 N N . LYS A 1 40 ? 0.388 0.460 -5.097 1.00 0.00 40 LYS A N 9
ATOM 5485 C CA . LYS A 1 40 ? -0.590 0.467 -6.179 1.00 0.00 40 LYS A CA 9
ATOM 5486 C C . LYS A 1 40 ? -1.749 -0.468 -5.855 1.00 0.00 40 LYS A C 9
ATOM 5487 O O . LYS A 1 40 ? -1.605 -1.387 -5.052 1.00 0.00 40 LYS A O 9
ATOM 5506 N N . CYS A 1 41 ? -2.898 -0.223 -6.474 1.00 0.00 41 CYS A N 9
ATOM 5507 C CA . CYS A 1 41 ? -4.078 -1.037 -6.244 1.00 0.00 41 CYS A CA 9
ATOM 5508 C C . CYS A 1 41 ? -4.115 -2.231 -7.190 1.00 0.00 41 CYS A C 9
ATOM 5509 O O . CYS A 1 41 ? -3.171 -2.474 -7.941 1.00 0.00 41 CYS A O 9
ATOM 5516 N N . ALA A 1 42 ? -5.216 -2.974 -7.145 1.00 0.00 42 ALA A N 9
ATOM 5517 C CA . ALA A 1 42 ? -5.384 -4.146 -7.997 1.00 0.00 42 ALA A CA 9
ATOM 5518 C C . ALA A 1 42 ? -6.152 -3.796 -9.266 1.00 0.00 42 ALA A C 9
ATOM 5519 O O . ALA A 1 42 ? -5.559 -3.888 -10.361 1.00 0.00 42 ALA A O 9
ATOM 5527 N N . ASP A 1 1 ? -11.237 11.365 -3.758 1.00 0.00 1 ASP A N 10
ATOM 5528 C CA . ASP A 1 1 ? -10.532 12.201 -4.766 1.00 0.00 1 ASP A CA 10
ATOM 5529 C C . ASP A 1 1 ? -9.259 12.807 -4.184 1.00 0.00 1 ASP A C 10
ATOM 5530 O O . ASP A 1 1 ? -8.273 13.005 -4.894 1.00 0.00 1 ASP A O 10
ATOM 5541 N N . ARG A 1 2 ? -9.288 13.099 -2.888 1.00 0.00 2 ARG A N 10
ATOM 5542 C CA . ARG A 1 2 ? -8.137 13.683 -2.209 1.00 0.00 2 ARG A CA 10
ATOM 5543 C C . ARG A 1 2 ? -7.364 12.618 -1.439 1.00 0.00 2 ARG A C 10
ATOM 5544 O O . ARG A 1 2 ? -6.778 12.895 -0.392 1.00 0.00 2 ARG A O 10
ATOM 5565 N N . ASP A 1 3 ? -7.370 11.401 -1.967 1.00 0.00 3 ASP A N 10
ATOM 5566 C CA . ASP A 1 3 ? -6.671 10.289 -1.333 1.00 0.00 3 ASP A CA 10
ATOM 5567 C C . ASP A 1 3 ? -5.308 10.057 -1.983 1.00 0.00 3 ASP A C 10
ATOM 5568 O O . ASP A 1 3 ? -4.285 10.522 -1.481 1.00 0.00 3 ASP A O 10
ATOM 5577 N N . SER A 1 4 ? -5.300 9.336 -3.102 1.00 0.00 4 SER A N 10
ATOM 5578 C CA . SER A 1 4 ? -4.061 9.043 -3.816 1.00 0.00 4 SER A CA 10
ATOM 5579 C C . SER A 1 4 ? -3.024 8.421 -2.882 1.00 0.00 4 SER A C 10
ATOM 5580 O O . SER A 1 4 ? -1.985 9.020 -2.602 1.00 0.00 4 SER A O 10
ATOM 5588 N N . CYS A 1 5 ? -3.314 7.215 -2.403 1.00 0.00 5 CYS A N 10
ATOM 5589 C CA . CYS A 1 5 ? -2.408 6.514 -1.501 1.00 0.00 5 CYS A CA 10
ATOM 5590 C C . CYS A 1 5 ? -1.064 6.246 -2.172 1.00 0.00 5 CYS A C 10
ATOM 5591 O O . CYS A 1 5 ? -0.035 6.157 -1.503 1.00 0.00 5 CYS A O 10
ATOM 5598 N N . VAL A 1 6 ? -1.083 6.116 -3.499 1.00 0.00 6 VAL A N 10
ATOM 5599 C CA . VAL A 1 6 ? 0.131 5.858 -4.272 1.00 0.00 6 VAL A CA 10
ATOM 5600 C C . VAL A 1 6 ? 1.309 6.682 -3.759 1.00 0.00 6 VAL A C 10
ATOM 5601 O O . VAL A 1 6 ? 2.413 6.168 -3.581 1.00 0.00 6 VAL A O 10
ATOM 5614 N N . ASP A 1 7 ? 1.057 7.961 -3.523 1.00 0.00 7 ASP A N 10
ATOM 5615 C CA . ASP A 1 7 ? 2.087 8.867 -3.028 1.00 0.00 7 ASP A CA 10
ATOM 5616 C C . ASP A 1 7 ? 1.721 9.400 -1.647 1.00 0.00 7 ASP A C 10
ATOM 5617 O O . ASP A 1 7 ? 1.930 10.575 -1.347 1.00 0.00 7 ASP A O 10
ATOM 5626 N N . LYS A 1 8 ? 1.170 8.527 -0.809 1.00 0.00 8 LYS A N 10
ATOM 5627 C CA . LYS A 1 8 ? 0.772 8.910 0.540 1.00 0.00 8 LYS A CA 10
ATOM 5628 C C . LYS A 1 8 ? 1.324 7.930 1.571 1.00 0.00 8 LYS A C 10
ATOM 5629 O O . LYS A 1 8 ? 1.871 8.335 2.596 1.00 0.00 8 LYS A O 10
ATOM 5648 N N . SER A 1 9 ? 1.173 6.639 1.294 1.00 0.00 9 SER A N 10
ATOM 5649 C CA . SER A 1 9 ? 1.654 5.602 2.199 1.00 0.00 9 SER A CA 10
ATOM 5650 C C . SER A 1 9 ? 2.947 4.979 1.683 1.00 0.00 9 SER A C 10
ATOM 5651 O O . SER A 1 9 ? 3.174 4.901 0.475 1.00 0.00 9 SER A O 10
ATOM 5659 N N . ARG A 1 10 ? 3.792 4.535 2.609 1.00 0.00 10 ARG A N 10
ATOM 5660 C CA . ARG A 1 10 ? 5.062 3.916 2.255 1.00 0.00 10 ARG A CA 10
ATOM 5661 C C . ARG A 1 10 ? 4.887 2.424 1.997 1.00 0.00 10 ARG A C 10
ATOM 5662 O O . ARG A 1 10 ? 3.984 1.792 2.544 1.00 0.00 10 ARG A O 10
ATOM 5683 N N . CYS A 1 11 ? 5.759 1.868 1.165 1.00 0.00 11 CYS A N 10
ATOM 5684 C CA . CYS A 1 11 ? 5.705 0.450 0.838 1.00 0.00 11 CYS A CA 10
ATOM 5685 C C . CYS A 1 11 ? 7.082 -0.192 0.980 1.00 0.00 11 CYS A C 10
ATOM 5686 O O . CYS A 1 11 ? 8.075 0.495 1.221 1.00 0.00 11 CYS A O 10
ATOM 5693 N N . ALA A 1 12 ? 7.134 -1.511 0.826 1.00 0.00 12 ALA A N 10
ATOM 5694 C CA . ALA A 1 12 ? 8.387 -2.243 0.934 1.00 0.00 12 ALA A CA 10
ATOM 5695 C C . ALA A 1 12 ? 9.080 -2.330 -0.421 1.00 0.00 12 ALA A C 10
ATOM 5696 O O . ALA A 1 12 ? 8.652 -1.698 -1.387 1.00 0.00 12 ALA A O 10
ATOM 5703 N N . LYS A 1 13 ? 10.155 -3.108 -0.488 1.00 0.00 13 LYS A N 10
ATOM 5704 C CA . LYS A 1 13 ? 10.908 -3.267 -1.722 1.00 0.00 13 LYS A CA 10
ATOM 5705 C C . LYS A 1 13 ? 10.021 -3.775 -2.854 1.00 0.00 13 LYS A C 10
ATOM 5706 O O . LYS A 1 13 ? 10.102 -3.291 -3.981 1.00 0.00 13 LYS A O 10
ATOM 5725 N N . TYR A 1 14 ? 9.172 -4.752 -2.551 1.00 0.00 14 TYR A N 10
ATOM 5726 C CA . TYR A 1 14 ? 8.270 -5.317 -3.555 1.00 0.00 14 TYR A CA 10
ATOM 5727 C C . TYR A 1 14 ? 7.505 -6.512 -2.998 1.00 0.00 14 TYR A C 10
ATOM 5728 O O . TYR A 1 14 ? 7.960 -7.176 -2.068 1.00 0.00 14 TYR A O 10
ATOM 5746 N N . GLY A 1 15 ? 6.340 -6.783 -3.579 1.00 0.00 15 GLY A N 10
ATOM 5747 C CA . GLY A 1 15 ? 5.534 -7.904 -3.130 1.00 0.00 15 GLY A CA 10
ATOM 5748 C C . GLY A 1 15 ? 4.194 -7.477 -2.566 1.00 0.00 15 GLY A C 10
ATOM 5749 O O . GLY A 1 15 ? 3.513 -6.623 -3.136 1.00 0.00 15 GLY A O 10
ATOM 5753 N N . TYR A 1 16 ? 3.811 -8.080 -1.446 1.00 0.00 16 TYR A N 10
ATOM 5754 C CA . TYR A 1 16 ? 2.542 -7.769 -0.801 1.00 0.00 16 TYR A CA 10
ATOM 5755 C C . TYR A 1 16 ? 2.757 -6.959 0.474 1.00 0.00 16 TYR A C 10
ATOM 5756 O O . TYR A 1 16 ? 3.513 -7.362 1.358 1.00 0.00 16 TYR A O 10
ATOM 5774 N N . TYR A 1 17 ? 2.082 -5.817 0.562 1.00 0.00 17 TYR A N 10
ATOM 5775 C CA . TYR A 1 17 ? 2.191 -4.949 1.728 1.00 0.00 17 TYR A CA 10
ATOM 5776 C C . TYR A 1 17 ? 0.814 -4.705 2.341 1.00 0.00 17 TYR A C 10
ATOM 5777 O O . TYR A 1 17 ? -0.040 -4.058 1.736 1.00 0.00 17 TYR A O 10
ATOM 5795 N N . GLN A 1 18 ? 0.605 -5.236 3.542 1.00 0.00 18 GLN A N 10
ATOM 5796 C CA . GLN A 1 18 ? -0.670 -5.085 4.238 1.00 0.00 18 GLN A CA 10
ATOM 5797 C C . GLN A 1 18 ? -1.105 -3.622 4.292 1.00 0.00 18 GLN A C 10
ATOM 5798 O O . GLN A 1 18 ? -2.297 -3.322 4.373 1.00 0.00 18 GLN A O 10
ATOM 5812 N N . GLU A 1 19 ? -0.135 -2.717 4.246 1.00 0.00 19 GLU A N 10
ATOM 5813 C CA . GLU A 1 19 ? -0.424 -1.289 4.289 1.00 0.00 19 GLU A CA 10
ATOM 5814 C C . GLU A 1 19 ? -1.079 -0.830 2.989 1.00 0.00 19 GLU A C 10
ATOM 5815 O O . GLU A 1 19 ? -2.010 -0.024 3.001 1.00 0.00 19 GLU A O 10
ATOM 5827 N N . CYS A 1 20 ? -0.585 -1.348 1.870 1.00 0.00 20 CYS A N 10
ATOM 5828 C CA . CYS A 1 20 ? -1.118 -0.991 0.562 1.00 0.00 20 CYS A CA 10
ATOM 5829 C C . CYS A 1 20 ? -2.504 -1.592 0.352 1.00 0.00 20 CYS A C 10
ATOM 5830 O O . CYS A 1 20 ? -3.432 -0.901 -0.067 1.00 0.00 20 CYS A O 10
ATOM 5837 N N . GLN A 1 21 ? -2.641 -2.883 0.644 1.00 0.00 21 GLN A N 10
ATOM 5838 C CA . GLN A 1 21 ? -3.920 -3.565 0.482 1.00 0.00 21 GLN A CA 10
ATOM 5839 C C . GLN A 1 21 ? -4.978 -2.958 1.397 1.00 0.00 21 GLN A C 10
ATOM 5840 O O . GLN A 1 21 ? -6.161 -2.928 1.059 1.00 0.00 21 GLN A O 10
ATOM 5854 N N . ASP A 1 22 ? -4.544 -2.473 2.556 1.00 0.00 22 ASP A N 10
ATOM 5855 C CA . ASP A 1 22 ? -5.456 -1.863 3.517 1.00 0.00 22 ASP A CA 10
ATOM 5856 C C . ASP A 1 22 ? -5.981 -0.532 2.993 1.00 0.00 22 ASP A C 10
ATOM 5857 O O . ASP A 1 22 ? -7.176 -0.248 3.078 1.00 0.00 22 ASP A O 10
ATOM 5866 N N . CYS A 1 23 ? -5.081 0.279 2.447 1.00 0.00 23 CYS A N 10
ATOM 5867 C CA . CYS A 1 23 ? -5.449 1.580 1.904 1.00 0.00 23 CYS A CA 10
ATOM 5868 C C . CYS A 1 23 ? -6.496 1.441 0.805 1.00 0.00 23 CYS A C 10
ATOM 5869 O O . CYS A 1 23 ? -7.605 1.964 0.916 1.00 0.00 23 CYS A O 10
ATOM 5876 N N . CYS A 1 24 ? -6.132 0.730 -0.257 1.00 0.00 24 CYS A N 10
ATOM 5877 C CA . CYS A 1 24 ? -7.030 0.514 -1.385 1.00 0.00 24 CYS A CA 10
ATOM 5878 C C . CYS A 1 24 ? -8.388 -0.007 -0.919 1.00 0.00 24 CYS A C 10
ATOM 5879 O O . CYS A 1 24 ? -9.427 0.594 -1.198 1.00 0.00 24 CYS A O 10
ATOM 5886 N N . LYS A 1 25 ? -8.372 -1.130 -0.203 1.00 0.00 25 LYS A N 10
ATOM 5887 C CA . LYS A 1 25 ? -9.598 -1.734 0.308 1.00 0.00 25 LYS A CA 10
ATOM 5888 C C . LYS A 1 25 ? -10.454 -0.700 1.038 1.00 0.00 25 LYS A C 10
ATOM 5889 O O . LYS A 1 25 ? -11.680 -0.701 0.922 1.00 0.00 25 LYS A O 10
ATOM 5908 N N . ASN A 1 26 ? -9.800 0.180 1.788 1.00 0.00 26 ASN A N 10
ATOM 5909 C CA . ASN A 1 26 ? -10.499 1.219 2.534 1.00 0.00 26 ASN A CA 10
ATOM 5910 C C . ASN A 1 26 ? -11.081 2.269 1.592 1.00 0.00 26 ASN A C 10
ATOM 5911 O O . ASN A 1 26 ? -12.062 2.935 1.920 1.00 0.00 26 ASN A O 10
ATOM 5922 N N . ALA A 1 27 ? -10.471 2.409 0.419 1.00 0.00 27 ALA A N 10
ATOM 5923 C CA . ALA A 1 27 ? -10.932 3.376 -0.568 1.00 0.00 27 ALA A CA 10
ATOM 5924 C C . ALA A 1 27 ? -12.199 2.884 -1.256 1.00 0.00 27 ALA A C 10
ATOM 5925 O O . ALA A 1 27 ? -13.052 3.677 -1.654 1.00 0.00 27 ALA A O 10
ATOM 5932 N N . GLY A 1 28 ? -12.313 1.568 -1.391 1.00 0.00 28 GLY A N 10
ATOM 5933 C CA . GLY A 1 28 ? -13.475 0.984 -2.027 1.00 0.00 28 GLY A CA 10
ATOM 5934 C C . GLY A 1 28 ? -13.112 -0.102 -3.019 1.00 0.00 28 GLY A C 10
ATOM 5935 O O . GLY A 1 28 ? -13.767 -0.252 -4.051 1.00 0.00 28 GLY A O 10
ATOM 5939 N N . HIS A 1 29 ? -12.067 -0.863 -2.710 1.00 0.00 29 HIS A N 10
ATOM 5940 C CA . HIS A 1 29 ? -11.621 -1.938 -3.587 1.00 0.00 29 HIS A CA 10
ATOM 5941 C C . HIS A 1 29 ? -11.273 -3.189 -2.773 1.00 0.00 29 HIS A C 10
ATOM 5942 O O . HIS A 1 29 ? -11.839 -3.415 -1.704 1.00 0.00 29 HIS A O 10
ATOM 5957 N N . ASN A 1 30 ? -10.348 -4.001 -3.281 1.00 0.00 30 ASN A N 10
ATOM 5958 C CA . ASN A 1 30 ? -9.945 -5.223 -2.596 1.00 0.00 30 ASN A CA 10
ATOM 5959 C C . ASN A 1 30 ? -8.584 -5.054 -1.927 1.00 0.00 30 ASN A C 10
ATOM 5960 O O . ASN A 1 30 ? -8.423 -5.354 -0.745 1.00 0.00 30 ASN A O 10
ATOM 5971 N N . GLY A 1 31 ? -7.607 -4.575 -2.690 1.00 0.00 31 GLY A N 10
ATOM 5972 C CA . GLY A 1 31 ? -6.277 -4.380 -2.150 1.00 0.00 31 GLY A CA 10
ATOM 5973 C C . GLY A 1 31 ? -5.342 -3.715 -3.137 1.00 0.00 31 GLY A C 10
ATOM 5974 O O . GLY A 1 31 ? -5.785 -3.018 -4.052 1.00 0.00 31 GLY A O 10
ATOM 5978 N N . GLY A 1 32 ? -4.045 -3.931 -2.952 1.00 0.00 32 GLY A N 10
ATOM 5979 C CA . GLY A 1 32 ? -3.063 -3.340 -3.839 1.00 0.00 32 GLY A CA 10
ATOM 5980 C C . GLY A 1 32 ? -1.756 -4.107 -3.862 1.00 0.00 32 GLY A C 10
ATOM 5981 O O . GLY A 1 32 ? -1.542 -5.010 -3.054 1.00 0.00 32 GLY A O 10
ATOM 5985 N N . THR A 1 33 ? -0.879 -3.742 -4.792 1.00 0.00 33 THR A N 10
ATOM 5986 C CA . THR A 1 33 ? 0.417 -4.395 -4.924 1.00 0.00 33 THR A CA 10
ATOM 5987 C C . THR A 1 33 ? 1.546 -3.443 -4.545 1.00 0.00 33 THR A C 10
ATOM 5988 O O . THR A 1 33 ? 1.345 -2.230 -4.445 1.00 0.00 33 THR A O 10
ATOM 5999 N N . CYS A 1 34 ? 2.733 -4.000 -4.337 1.00 0.00 34 CYS A N 10
ATOM 6000 C CA . CYS A 1 34 ? 3.899 -3.204 -3.969 1.00 0.00 34 CYS A CA 10
ATOM 6001 C C . CYS A 1 34 ? 4.972 -3.279 -5.051 1.00 0.00 34 CYS A C 10
ATOM 6002 O O . CYS A 1 34 ? 5.443 -4.364 -5.396 1.00 0.00 34 CYS A O 10
ATOM 6009 N N . MET A 1 35 ? 5.348 -2.120 -5.586 1.00 0.00 35 MET A N 10
ATOM 6010 C CA . MET A 1 35 ? 6.360 -2.057 -6.636 1.00 0.00 35 MET A CA 10
ATOM 6011 C C . MET A 1 35 ? 7.470 -1.063 -6.290 1.00 0.00 35 MET A C 10
ATOM 6012 O O . MET A 1 35 ? 7.311 0.142 -6.462 1.00 0.00 35 MET A O 10
ATOM 6026 N N . PHE A 1 36 ? 8.602 -1.583 -5.820 1.00 0.00 36 PHE A N 10
ATOM 6027 C CA . PHE A 1 36 ? 9.753 -0.753 -5.470 1.00 0.00 36 PHE A CA 10
ATOM 6028 C C . PHE A 1 36 ? 9.346 0.502 -4.696 1.00 0.00 36 PHE A C 10
ATOM 6029 O O . PHE A 1 36 ? 9.337 1.605 -5.241 1.00 0.00 36 PHE A O 10
ATOM 6046 N N . PHE A 1 37 ? 9.024 0.323 -3.418 1.00 0.00 37 PHE A N 10
ATOM 6047 C CA . PHE A 1 37 ? 8.634 1.437 -2.559 1.00 0.00 37 PHE A CA 10
ATOM 6048 C C . PHE A 1 37 ? 7.472 2.234 -3.150 1.00 0.00 37 PHE A C 10
ATOM 6049 O O . PHE A 1 37 ? 7.242 3.381 -2.769 1.00 0.00 37 PHE A O 10
ATOM 6066 N N . LYS A 1 38 ? 6.732 1.618 -4.069 1.00 0.00 38 LYS A N 10
ATOM 6067 C CA . LYS A 1 38 ? 5.587 2.272 -4.689 1.00 0.00 38 LYS A CA 10
ATOM 6068 C C . LYS A 1 38 ? 4.300 1.550 -4.309 1.00 0.00 38 LYS A C 10
ATOM 6069 O O . LYS A 1 38 ? 4.237 0.321 -4.334 1.00 0.00 38 LYS A O 10
ATOM 6088 N N . CYS A 1 39 ? 3.281 2.315 -3.945 1.00 0.00 39 CYS A N 10
ATOM 6089 C CA . CYS A 1 39 ? 2.003 1.739 -3.546 1.00 0.00 39 CYS A CA 10
ATOM 6090 C C . CYS A 1 39 ? 0.970 1.857 -4.661 1.00 0.00 39 CYS A C 10
ATOM 6091 O O . CYS A 1 39 ? 0.687 2.950 -5.148 1.00 0.00 39 CYS A O 10
ATOM 6098 N N . LYS A 1 40 ? 0.404 0.724 -5.054 1.00 0.00 40 LYS A N 10
ATOM 6099 C CA . LYS A 1 40 ? -0.608 0.703 -6.103 1.00 0.00 40 LYS A CA 10
ATOM 6100 C C . LYS A 1 40 ? -1.765 -0.206 -5.706 1.00 0.00 40 LYS A C 10
ATOM 6101 O O . LYS A 1 40 ? -1.657 -0.975 -4.753 1.00 0.00 40 LYS A O 10
ATOM 6120 N N . CYS A 1 41 ? -2.874 -0.110 -6.430 1.00 0.00 41 CYS A N 10
ATOM 6121 C CA . CYS A 1 41 ? -4.042 -0.923 -6.138 1.00 0.00 41 CYS A CA 10
ATOM 6122 C C . CYS A 1 41 ? -4.027 -2.214 -6.945 1.00 0.00 41 CYS A C 10
ATOM 6123 O O . CYS A 1 41 ? -3.059 -2.518 -7.640 1.00 0.00 41 CYS A O 10
ATOM 6130 N N . ALA A 1 42 ? -5.114 -2.967 -6.842 1.00 0.00 42 ALA A N 10
ATOM 6131 C CA . ALA A 1 42 ? -5.244 -4.230 -7.557 1.00 0.00 42 ALA A CA 10
ATOM 6132 C C . ALA A 1 42 ? -6.433 -4.203 -8.511 1.00 0.00 42 ALA A C 10
ATOM 6133 O O . ALA A 1 42 ? -6.242 -4.524 -9.703 1.00 0.00 42 ALA A O 10
ATOM 6141 N N . ASP A 1 1 ? -10.071 15.453 -3.894 1.00 0.00 1 ASP A N 11
ATOM 6142 C CA . ASP A 1 1 ? -9.348 16.170 -4.977 1.00 0.00 1 ASP A CA 11
ATOM 6143 C C . ASP A 1 1 ? -8.235 15.305 -5.561 1.00 0.00 1 ASP A C 11
ATOM 6144 O O . ASP A 1 1 ? -8.159 15.108 -6.774 1.00 0.00 1 ASP A O 11
ATOM 6155 N N . ARG A 1 2 ? -7.373 14.793 -4.689 1.00 0.00 2 ARG A N 11
ATOM 6156 C CA . ARG A 1 2 ? -6.263 13.951 -5.115 1.00 0.00 2 ARG A CA 11
ATOM 6157 C C . ARG A 1 2 ? -5.757 13.095 -3.959 1.00 0.00 2 ARG A C 11
ATOM 6158 O O . ARG A 1 2 ? -4.974 13.556 -3.129 1.00 0.00 2 ARG A O 11
ATOM 6179 N N . ASP A 1 3 ? -6.208 11.847 -3.913 1.00 0.00 3 ASP A N 11
ATOM 6180 C CA . ASP A 1 3 ? -5.801 10.926 -2.860 1.00 0.00 3 ASP A CA 11
ATOM 6181 C C . ASP A 1 3 ? -4.565 10.135 -3.283 1.00 0.00 3 ASP A C 11
ATOM 6182 O O . ASP A 1 3 ? -3.443 10.477 -2.911 1.00 0.00 3 ASP A O 11
ATOM 6191 N N . SER A 1 4 ? -4.777 9.077 -4.061 1.00 0.00 4 SER A N 11
ATOM 6192 C CA . SER A 1 4 ? -3.678 8.241 -4.534 1.00 0.00 4 SER A CA 11
ATOM 6193 C C . SER A 1 4 ? -2.809 7.765 -3.373 1.00 0.00 4 SER A C 11
ATOM 6194 O O . SER A 1 4 ? -1.932 8.491 -2.904 1.00 0.00 4 SER A O 11
ATOM 6202 N N . CYS A 1 5 ? -3.058 6.542 -2.914 1.00 0.00 5 CYS A N 11
ATOM 6203 C CA . CYS A 1 5 ? -2.295 5.972 -1.809 1.00 0.00 5 CYS A CA 11
ATOM 6204 C C . CYS A 1 5 ? -0.825 5.794 -2.189 1.00 0.00 5 CYS A C 11
ATOM 6205 O O . CYS A 1 5 ? 0.031 5.626 -1.321 1.00 0.00 5 CYS A O 11
ATOM 6212 N N . VAL A 1 6 ? -0.538 5.832 -3.490 1.00 0.00 6 VAL A N 11
ATOM 6213 C CA . VAL A 1 6 ? 0.828 5.675 -3.979 1.00 0.00 6 VAL A CA 11
AT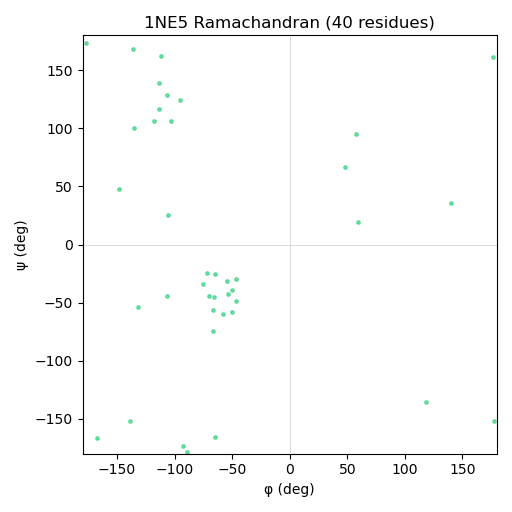OM 6214 C C . VAL A 1 6 ? 1.788 6.618 -3.261 1.00 0.00 6 VAL A C 11
ATOM 6215 O O . VAL A 1 6 ? 2.911 6.241 -2.925 1.00 0.00 6 VAL A O 11
ATOM 6228 N N . ASP A 1 7 ? 1.339 7.847 -3.031 1.00 0.00 7 ASP A N 11
ATOM 6229 C CA . ASP A 1 7 ? 2.158 8.846 -2.353 1.00 0.00 7 ASP A CA 11
ATOM 6230 C C . ASP A 1 7 ? 1.758 8.972 -0.886 1.00 0.00 7 ASP A C 11
ATOM 6231 O O . ASP A 1 7 ? 2.578 9.325 -0.038 1.00 0.00 7 ASP A O 11
ATOM 6240 N N . LYS A 1 8 ? 0.495 8.683 -0.593 1.00 0.00 8 LYS A N 11
ATOM 6241 C CA . LYS A 1 8 ? -0.013 8.765 0.772 1.00 0.00 8 LYS A CA 11
ATOM 6242 C C . LYS A 1 8 ? 0.650 7.723 1.666 1.00 0.00 8 LYS A C 11
ATOM 6243 O O . LYS A 1 8 ? 1.377 8.063 2.600 1.00 0.00 8 LYS A O 11
ATOM 6262 N N . SER A 1 9 ? 0.393 6.450 1.377 1.00 0.00 9 SER A N 11
ATOM 6263 C CA . SER A 1 9 ? 0.964 5.359 2.159 1.00 0.00 9 SER A CA 11
ATOM 6264 C C . SER A 1 9 ? 2.257 4.850 1.528 1.00 0.00 9 SER A C 11
ATOM 6265 O O . SER A 1 9 ? 2.395 4.824 0.305 1.00 0.00 9 SER A O 11
ATOM 6273 N N . ARG A 1 10 ? 3.201 4.448 2.372 1.00 0.00 10 ARG A N 11
ATOM 6274 C CA . ARG A 1 10 ? 4.483 3.940 1.906 1.00 0.00 10 ARG A CA 11
ATOM 6275 C C . ARG A 1 10 ? 4.423 2.433 1.685 1.00 0.00 10 ARG A C 11
ATOM 6276 O O . ARG A 1 10 ? 3.497 1.763 2.143 1.00 0.00 10 ARG A O 11
ATOM 6297 N N . CYS A 1 11 ? 5.419 1.901 0.981 1.00 0.00 11 CYS A N 11
ATOM 6298 C CA . CYS A 1 11 ? 5.477 0.471 0.703 1.00 0.00 11 CYS A CA 11
ATOM 6299 C C . CYS A 1 11 ? 6.912 -0.042 0.778 1.00 0.00 11 CYS A C 11
ATOM 6300 O O . CYS A 1 11 ? 7.860 0.740 0.838 1.00 0.00 11 CYS A O 11
ATOM 6307 N N . ALA A 1 12 ? 7.061 -1.362 0.773 1.00 0.00 12 ALA A N 11
ATOM 6308 C CA . ALA A 1 12 ? 8.376 -1.985 0.839 1.00 0.00 12 ALA A CA 11
ATOM 6309 C C . ALA A 1 12 ? 8.951 -2.196 -0.561 1.00 0.00 12 ALA A C 11
ATOM 6310 O O . ALA A 1 12 ? 8.418 -1.679 -1.542 1.00 0.00 12 ALA A O 11
ATOM 6317 N N . LYS A 1 13 ? 10.042 -2.952 -0.645 1.00 0.00 13 LYS A N 11
ATOM 6318 C CA . LYS A 1 13 ? 10.693 -3.227 -1.921 1.00 0.00 13 LYS A CA 11
ATOM 6319 C C . LYS A 1 13 ? 9.679 -3.646 -2.985 1.00 0.00 13 LYS A C 11
ATOM 6320 O O . LYS A 1 13 ? 9.545 -2.993 -4.018 1.00 0.00 13 LYS A O 11
ATOM 6339 N N . TYR A 1 14 ? 8.962 -4.733 -2.721 1.00 0.00 14 TYR A N 11
ATOM 6340 C CA . TYR A 1 14 ? 7.957 -5.228 -3.657 1.00 0.00 14 TYR A CA 11
ATOM 6341 C C . TYR A 1 14 ? 7.244 -6.453 -3.096 1.00 0.00 14 TYR A C 11
ATOM 6342 O O . TYR A 1 14 ? 7.734 -7.099 -2.169 1.00 0.00 14 TYR A O 11
ATOM 6360 N N . GLY A 1 15 ? 6.085 -6.767 -3.664 1.00 0.00 15 GLY A N 11
ATOM 6361 C CA . GLY A 1 15 ? 5.324 -7.916 -3.205 1.00 0.00 15 GLY A CA 11
ATOM 6362 C C . GLY A 1 15 ? 4.023 -7.524 -2.534 1.00 0.00 15 GLY A C 11
ATOM 6363 O O . GLY A 1 15 ? 3.262 -6.714 -3.063 1.00 0.00 15 GLY A O 11
ATOM 6367 N N . TYR A 1 16 ? 3.764 -8.105 -1.369 1.00 0.00 16 TYR A N 11
ATOM 6368 C CA . TYR A 1 16 ? 2.544 -7.818 -0.625 1.00 0.00 16 TYR A CA 11
ATOM 6369 C C . TYR A 1 16 ? 2.839 -6.968 0.607 1.00 0.00 16 TYR A C 11
ATOM 6370 O O . TYR A 1 16 ? 3.786 -7.236 1.348 1.00 0.00 16 TYR A O 11
ATOM 6388 N N . TYR A 1 17 ? 2.019 -5.945 0.822 1.00 0.00 17 TYR A N 11
ATOM 6389 C CA . TYR A 1 17 ? 2.184 -5.054 1.965 1.00 0.00 17 TYR A CA 11
ATOM 6390 C C . TYR A 1 17 ? 0.828 -4.722 2.582 1.00 0.00 17 TYR A C 11
ATOM 6391 O O . TYR A 1 17 ? 0.022 -4.005 1.987 1.00 0.00 17 TYR A O 11
ATOM 6409 N N . GLN A 1 18 ? 0.579 -5.258 3.774 1.00 0.00 18 GLN A N 11
ATOM 6410 C CA . GLN A 1 18 ? -0.684 -5.034 4.476 1.00 0.00 18 GLN A CA 11
ATOM 6411 C C . GLN A 1 18 ? -1.071 -3.557 4.479 1.00 0.00 18 GLN A C 11
ATOM 6412 O O . GLN A 1 18 ? -2.253 -3.216 4.491 1.00 0.00 18 GLN A O 11
ATOM 6426 N N . GLU A 1 19 ? -0.071 -2.684 4.467 1.00 0.00 19 GLU A N 11
ATOM 6427 C CA . GLU A 1 19 ? -0.316 -1.247 4.469 1.00 0.00 19 GLU A CA 11
ATOM 6428 C C . GLU A 1 19 ? -0.971 -0.806 3.163 1.00 0.00 19 GLU A C 11
ATOM 6429 O O . GLU A 1 19 ? -1.929 -0.032 3.165 1.00 0.00 19 GLU A O 11
ATOM 6441 N N . CYS A 1 20 ? -0.444 -1.303 2.048 1.00 0.00 20 CYS A N 11
ATOM 6442 C CA . CYS A 1 20 ? -0.975 -0.959 0.734 1.00 0.00 20 CYS A CA 11
ATOM 6443 C C . CYS A 1 20 ? -2.372 -1.542 0.533 1.00 0.00 20 CYS A C 11
ATOM 6444 O O . CYS A 1 20 ? -3.307 -0.824 0.181 1.00 0.00 20 CYS A O 11
ATOM 6451 N N . GLN A 1 21 ? -2.506 -2.846 0.757 1.00 0.00 21 GLN A N 11
ATOM 6452 C CA . GLN A 1 21 ? -3.791 -3.519 0.595 1.00 0.00 21 GLN A CA 11
ATOM 6453 C C . GLN A 1 21 ? -4.854 -2.891 1.491 1.00 0.00 21 GLN A C 11
ATOM 6454 O O . GLN A 1 21 ? -6.038 -2.882 1.152 1.00 0.00 21 GLN A O 11
ATOM 6468 N N . ASP A 1 22 ? -4.425 -2.361 2.632 1.00 0.00 22 ASP A N 11
ATOM 6469 C CA . ASP A 1 22 ? -5.343 -1.726 3.570 1.00 0.00 22 ASP A CA 11
ATOM 6470 C C . ASP A 1 22 ? -5.830 -0.389 3.022 1.00 0.00 22 ASP A C 11
ATOM 6471 O O . ASP A 1 22 ? -7.008 -0.054 3.134 1.00 0.00 22 ASP A O 11
ATOM 6480 N N . CYS A 1 23 ? -4.913 0.365 2.424 1.00 0.00 23 CYS A N 11
ATOM 6481 C C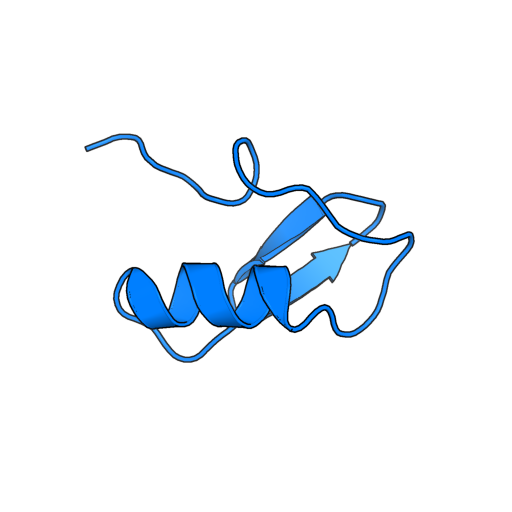A . CYS A 1 23 ? -5.243 1.663 1.852 1.00 0.00 23 CYS A CA 11
ATOM 6482 C C . CYS A 1 23 ? -6.299 1.525 0.763 1.00 0.00 23 CYS A C 11
ATOM 6483 O O . CYS A 1 23 ? -7.389 2.091 0.862 1.00 0.00 23 CYS A O 11
ATOM 6490 N N . CYS A 1 24 ? -5.968 0.767 -0.274 1.00 0.00 24 CYS A N 11
ATOM 6491 C CA . CYS A 1 24 ? -6.879 0.545 -1.389 1.00 0.00 24 CYS A CA 11
ATOM 6492 C C . CYS A 1 24 ? -8.228 0.028 -0.897 1.00 0.00 24 CYS A C 11
ATOM 6493 O O . CYS A 1 24 ? -9.274 0.616 -1.180 1.00 0.00 24 CYS A O 11
ATOM 6500 N N . LYS A 1 25 ? -8.197 -1.073 -0.151 1.00 0.00 25 LYS A N 11
ATOM 6501 C CA . LYS A 1 25 ? -9.413 -1.669 0.393 1.00 0.00 25 LYS A CA 11
ATOM 6502 C C . LYS A 1 25 ? -10.282 -0.604 1.060 1.00 0.00 25 LYS A C 11
ATOM 6503 O O . LYS A 1 25 ? -11.502 -0.589 0.894 1.00 0.00 25 LYS A O 11
ATOM 6522 N N . ASN A 1 26 ? -9.641 0.288 1.808 1.00 0.00 26 ASN A N 11
ATOM 6523 C CA . ASN A 1 26 ? -10.349 1.359 2.494 1.00 0.00 26 ASN A CA 11
ATOM 6524 C C . ASN A 1 26 ? -10.918 2.357 1.493 1.00 0.00 26 ASN A C 11
ATOM 6525 O O . ASN A 1 26 ? -11.922 3.018 1.761 1.00 0.00 26 ASN A O 11
ATOM 6536 N N . ALA A 1 27 ? -10.273 2.461 0.334 1.00 0.00 27 ALA A N 11
ATOM 6537 C CA . ALA A 1 27 ? -10.719 3.375 -0.708 1.00 0.00 27 ALA A CA 11
ATOM 6538 C C . ALA A 1 27 ? -12.018 2.886 -1.337 1.00 0.00 27 ALA A C 11
ATOM 6539 O O . ALA A 1 27 ? -12.861 3.683 -1.747 1.00 0.00 27 ALA A O 11
ATOM 6546 N N . GLY A 1 28 ? -12.174 1.567 -1.404 1.00 0.00 28 GLY A N 11
ATOM 6547 C CA . GLY A 1 28 ? -13.373 0.994 -1.979 1.00 0.00 28 GLY A CA 11
ATOM 6548 C C . GLY A 1 28 ? -13.101 -0.250 -2.806 1.00 0.00 28 GLY A C 11
ATOM 6549 O O . GLY A 1 28 ? -14.034 -0.924 -3.243 1.00 0.00 28 GLY A O 11
ATOM 6553 N N . HIS A 1 29 ? -11.826 -0.558 -3.028 1.00 0.00 29 HIS A N 11
ATOM 6554 C CA . HIS A 1 29 ? -11.451 -1.727 -3.812 1.00 0.00 29 HIS A CA 11
ATOM 6555 C C . HIS A 1 29 ? -11.182 -2.929 -2.901 1.00 0.00 29 HIS A C 11
ATOM 6556 O O . HIS A 1 29 ? -11.824 -3.080 -1.862 1.00 0.00 29 HIS A O 11
ATOM 6571 N N . ASN A 1 30 ? -10.241 -3.787 -3.294 1.00 0.00 30 ASN A N 11
ATOM 6572 C CA . ASN A 1 30 ? -9.910 -4.970 -2.507 1.00 0.00 30 ASN A CA 11
ATOM 6573 C C . ASN A 1 30 ? -8.537 -4.834 -1.857 1.00 0.00 30 ASN A C 11
ATOM 6574 O O . ASN A 1 30 ? -8.369 -5.133 -0.675 1.00 0.00 30 ASN A O 11
ATOM 6585 N N . GLY A 1 31 ? -7.556 -4.382 -2.633 1.00 0.00 31 GLY A N 11
ATOM 6586 C CA . GLY A 1 31 ? -6.217 -4.219 -2.108 1.00 0.00 31 GLY A CA 11
ATOM 6587 C C . GLY A 1 31 ? -5.264 -3.631 -3.126 1.00 0.00 31 GLY A C 11
ATOM 6588 O O . GLY A 1 31 ? -5.687 -2.968 -4.074 1.00 0.00 31 GLY A O 11
ATOM 6592 N N . GLY A 1 32 ? -3.974 -3.872 -2.931 1.00 0.00 32 GLY A N 11
ATOM 6593 C CA . GLY A 1 32 ? -2.976 -3.354 -3.846 1.00 0.00 32 GLY A CA 11
ATOM 6594 C C . GLY A 1 32 ? -1.689 -4.154 -3.821 1.00 0.00 32 GLY A C 11
ATOM 6595 O O . GLY A 1 32 ? -1.532 -5.067 -3.010 1.00 0.00 32 GLY A O 11
ATOM 6599 N N . THR A 1 33 ? -0.766 -3.811 -4.713 1.00 0.00 33 THR A N 11
ATOM 6600 C CA . THR A 1 33 ? 0.516 -4.502 -4.795 1.00 0.00 33 THR A CA 11
ATOM 6601 C C . THR A 1 33 ? 1.671 -3.540 -4.534 1.00 0.00 33 THR A C 11
ATOM 6602 O O . THR A 1 33 ? 1.513 -2.322 -4.625 1.00 0.00 33 THR A O 11
ATOM 6613 N N . CYS A 1 34 ? 2.832 -4.098 -4.210 1.00 0.00 34 CYS A N 11
ATOM 6614 C CA . CYS A 1 34 ? 4.020 -3.298 -3.936 1.00 0.00 34 CYS A CA 11
ATOM 6615 C C . CYS A 1 34 ? 4.975 -3.321 -5.124 1.00 0.00 34 CYS A C 11
ATOM 6616 O O . CYS A 1 34 ? 5.350 -4.391 -5.607 1.00 0.00 34 CYS A O 11
ATOM 6623 N N . MET A 1 35 ? 5.360 -2.137 -5.595 1.00 0.00 35 MET A N 11
ATOM 6624 C CA . MET A 1 35 ? 6.263 -2.029 -6.733 1.00 0.00 35 MET A CA 11
ATOM 6625 C C . MET A 1 35 ? 7.390 -1.032 -6.467 1.00 0.00 35 MET A C 11
ATOM 6626 O O . MET A 1 35 ? 7.239 0.165 -6.700 1.00 0.00 35 MET A O 11
ATOM 6640 N N . PHE A 1 36 ? 8.524 -1.538 -5.993 1.00 0.00 36 PHE A N 11
ATOM 6641 C CA . PHE A 1 36 ? 9.685 -0.699 -5.713 1.00 0.00 36 PHE A CA 11
ATOM 6642 C C . PHE A 1 36 ? 9.310 0.529 -4.883 1.00 0.00 36 PHE A C 11
ATOM 6643 O O . PHE A 1 36 ? 9.440 1.665 -5.340 1.00 0.00 36 PHE A O 11
ATOM 6660 N N . PHE A 1 37 ? 8.860 0.292 -3.656 1.00 0.00 37 PHE A N 11
ATOM 6661 C CA . PHE A 1 37 ? 8.486 1.376 -2.755 1.00 0.00 37 PHE A CA 11
ATOM 6662 C C . PHE A 1 37 ? 7.320 2.198 -3.301 1.00 0.00 37 PHE A C 11
ATOM 6663 O O . PHE A 1 37 ? 7.060 3.306 -2.831 1.00 0.00 37 PHE A O 11
ATOM 6680 N N . LYS A 1 38 ? 6.608 1.645 -4.279 1.00 0.00 38 LYS A N 11
ATOM 6681 C CA . LYS A 1 38 ? 5.458 2.328 -4.862 1.00 0.00 38 LYS A CA 11
ATOM 6682 C C . LYS A 1 38 ? 4.174 1.596 -4.490 1.00 0.00 38 LYS A C 11
ATOM 6683 O O . LYS A 1 38 ? 4.049 0.393 -4.714 1.00 0.00 38 LYS A O 11
ATOM 6702 N N . CYS A 1 39 ? 3.229 2.324 -3.907 1.00 0.00 39 CYS A N 11
ATOM 6703 C CA . CYS A 1 39 ? 1.965 1.732 -3.489 1.00 0.00 39 CYS A CA 11
ATOM 6704 C C . CYS A 1 39 ? 0.924 1.798 -4.602 1.00 0.00 39 CYS A C 11
ATOM 6705 O O . CYS A 1 39 ? 0.420 2.870 -4.933 1.00 0.00 39 CYS A O 11
ATOM 6712 N N . LYS A 1 40 ? 0.599 0.639 -5.164 1.00 0.00 40 LYS A N 11
ATOM 6713 C CA . LYS A 1 40 ? -0.391 0.554 -6.230 1.00 0.00 40 LYS A CA 11
ATOM 6714 C C . LYS A 1 40 ? -1.571 -0.302 -5.786 1.00 0.00 40 LYS A C 11
ATOM 6715 O O . LYS A 1 40 ? -1.486 -1.013 -4.785 1.00 0.00 40 LYS A O 11
ATOM 6734 N N . CYS A 1 41 ? -2.673 -0.231 -6.525 1.00 0.00 41 CYS A N 11
ATOM 6735 C CA . CYS A 1 41 ? -3.860 -0.998 -6.191 1.00 0.00 41 CYS A CA 11
ATOM 6736 C C . CYS A 1 41 ? -3.922 -2.290 -6.996 1.00 0.00 41 CYS A C 11
ATOM 6737 O O . CYS A 1 41 ? -2.981 -2.639 -7.710 1.00 0.00 41 CYS A O 11
ATOM 6744 N N . ALA A 1 42 ? -5.039 -2.993 -6.873 1.00 0.00 42 ALA A N 11
ATOM 6745 C CA . ALA A 1 42 ? -5.237 -4.249 -7.585 1.00 0.00 42 ALA A CA 11
ATOM 6746 C C . ALA A 1 42 ? -6.038 -4.035 -8.864 1.00 0.00 42 ALA A C 11
ATOM 6747 O O . ALA A 1 42 ? -5.483 -4.275 -9.957 1.00 0.00 42 ALA A O 11
ATOM 6755 N N . ASP A 1 1 ? -11.147 15.011 -2.803 1.00 0.00 1 ASP A N 12
ATOM 6756 C CA . ASP A 1 1 ? -11.151 14.235 -4.071 1.00 0.00 1 ASP A CA 12
ATOM 6757 C C . ASP A 1 1 ? -9.738 14.062 -4.618 1.00 0.00 1 ASP A C 12
ATOM 6758 O O . ASP A 1 1 ? -9.521 14.111 -5.829 1.00 0.00 1 ASP A O 12
ATOM 6769 N N . ARG A 1 2 ? -8.781 13.860 -3.718 1.00 0.00 2 ARG A N 12
ATOM 6770 C CA . ARG A 1 2 ? -7.389 13.681 -4.112 1.00 0.00 2 ARG A CA 12
ATOM 6771 C C . ARG A 1 2 ? -6.662 12.762 -3.133 1.00 0.00 2 ARG A C 12
ATOM 6772 O O . ARG A 1 2 ? -5.595 13.100 -2.622 1.00 0.00 2 ARG A O 12
ATOM 6793 N N . ASP A 1 3 ? -7.249 11.598 -2.876 1.00 0.00 3 ASP A N 12
ATOM 6794 C CA . ASP A 1 3 ? -6.659 10.630 -1.959 1.00 0.00 3 ASP A CA 12
ATOM 6795 C C . ASP A 1 3 ? -5.320 10.125 -2.490 1.00 0.00 3 ASP A C 12
ATOM 6796 O O . ASP A 1 3 ? -4.260 10.539 -2.024 1.00 0.00 3 ASP A O 12
ATOM 6805 N N . SER A 1 4 ? -5.378 9.226 -3.469 1.00 0.00 4 SER A N 12
ATOM 6806 C CA . SER A 1 4 ? -4.171 8.662 -4.065 1.00 0.00 4 SER A CA 12
ATOM 6807 C C . SER A 1 4 ? -3.265 8.054 -2.998 1.00 0.00 4 SER A C 12
ATOM 6808 O O . SER A 1 4 ? -2.350 8.710 -2.501 1.00 0.00 4 SER A O 12
ATOM 6816 N N . CYS A 1 5 ? -3.526 6.799 -2.652 1.00 0.00 5 CYS A N 12
ATOM 6817 C CA . CYS A 1 5 ? -2.733 6.104 -1.644 1.00 0.00 5 CYS A CA 12
ATOM 6818 C C . CYS A 1 5 ? -1.296 5.912 -2.117 1.00 0.00 5 CYS A C 12
ATOM 6819 O O . CYS A 1 5 ? -0.372 5.832 -1.307 1.00 0.00 5 CYS A O 12
ATOM 6826 N N . VAL A 1 6 ? -1.111 5.839 -3.433 1.00 0.00 6 VAL A N 12
ATOM 6827 C CA . VAL A 1 6 ? 0.218 5.658 -4.011 1.00 0.00 6 VAL A CA 12
ATOM 6828 C C . VAL A 1 6 ? 1.206 6.678 -3.455 1.00 0.00 6 VAL A C 12
ATOM 6829 O O . VAL A 1 6 ? 2.356 6.349 -3.162 1.00 0.00 6 VAL A O 12
ATOM 6842 N N . ASP A 1 7 ? 0.748 7.916 -3.308 1.00 0.00 7 ASP A N 12
ATOM 6843 C CA . ASP A 1 7 ? 1.590 8.985 -2.782 1.00 0.00 7 ASP A CA 12
ATOM 6844 C C . ASP A 1 7 ? 1.223 9.304 -1.334 1.00 0.00 7 ASP A C 12
ATOM 6845 O O . ASP A 1 7 ? 1.446 10.417 -0.859 1.00 0.00 7 ASP A O 12
ATOM 6854 N N . LYS A 1 8 ? 0.660 8.319 -0.639 1.00 0.00 8 LYS A N 12
ATOM 6855 C CA . LYS A 1 8 ? 0.263 8.497 0.752 1.00 0.00 8 LYS A CA 12
ATOM 6856 C C . LYS A 1 8 ? 0.826 7.379 1.625 1.00 0.00 8 LYS A C 12
ATOM 6857 O O . LYS A 1 8 ? 1.441 7.636 2.660 1.00 0.00 8 LYS A O 12
ATOM 6876 N N . SER A 1 9 ? 0.612 6.137 1.199 1.00 0.00 9 SER A N 12
ATOM 6877 C CA . SER A 1 9 ? 1.098 4.980 1.942 1.00 0.00 9 SER A CA 12
ATOM 6878 C C . SER A 1 9 ? 2.409 4.467 1.352 1.00 0.00 9 SER A C 12
ATOM 6879 O O . SER A 1 9 ? 2.524 4.276 0.142 1.00 0.00 9 SER A O 12
ATOM 6887 N N . ARG A 1 10 ? 3.394 4.247 2.217 1.00 0.00 10 ARG A N 12
ATOM 6888 C CA . ARG A 1 10 ? 4.694 3.760 1.791 1.00 0.00 10 ARG A CA 12
ATOM 6889 C C . ARG A 1 10 ? 4.655 2.261 1.513 1.00 0.00 10 ARG A C 12
ATOM 6890 O O . ARG A 1 10 ? 3.830 1.537 2.072 1.00 0.00 10 ARG A O 12
ATOM 6911 N N . CYS A 1 11 ? 5.550 1.804 0.644 1.00 0.00 11 CYS A N 12
ATOM 6912 C CA . CYS A 1 11 ? 5.619 0.393 0.288 1.00 0.00 11 CYS A CA 12
ATOM 6913 C C . CYS A 1 11 ? 7.046 -0.130 0.416 1.00 0.00 11 CYS A C 12
ATOM 6914 O O . CYS A 1 11 ? 7.996 0.647 0.509 1.00 0.00 11 CYS A O 12
ATOM 6921 N N . ALA A 1 12 ? 7.190 -1.451 0.412 1.00 0.00 12 ALA A N 12
ATOM 6922 C CA . ALA A 1 12 ? 8.503 -2.075 0.521 1.00 0.00 12 ALA A CA 12
ATOM 6923 C C . ALA A 1 12 ? 9.112 -2.288 -0.859 1.00 0.00 12 ALA A C 12
ATOM 6924 O O . ALA A 1 12 ? 8.493 -1.970 -1.873 1.00 0.00 12 ALA A O 12
ATOM 6931 N N . LYS A 1 13 ? 10.330 -2.826 -0.892 1.00 0.00 13 LYS A N 12
ATOM 6932 C CA . LYS A 1 13 ? 11.029 -3.081 -2.151 1.00 0.00 13 LYS A CA 12
ATOM 6933 C C . LYS A 1 13 ? 10.088 -3.666 -3.203 1.00 0.00 13 LYS A C 12
ATOM 6934 O O . LYS A 1 13 ? 10.101 -3.248 -4.361 1.00 0.00 13 LYS A O 12
ATOM 6953 N N . TYR A 1 14 ? 9.264 -4.624 -2.790 1.00 0.00 14 TYR A N 12
ATOM 6954 C CA . TYR A 1 14 ? 8.307 -5.254 -3.694 1.00 0.00 14 TYR A CA 12
ATOM 6955 C C . TYR A 1 14 ? 7.592 -6.418 -3.017 1.00 0.00 14 TYR A C 12
ATOM 6956 O O . TYR A 1 14 ? 8.066 -6.957 -2.016 1.00 0.00 14 TYR A O 12
ATOM 6974 N N . GLY A 1 15 ? 6.448 -6.804 -3.572 1.00 0.00 15 GLY A N 12
ATOM 6975 C CA . GLY A 1 15 ? 5.689 -7.908 -3.011 1.00 0.00 15 GLY A CA 12
ATOM 6976 C C . GLY A 1 15 ? 4.359 -7.475 -2.431 1.00 0.00 15 GLY A C 12
ATOM 6977 O O . GLY A 1 15 ? 3.643 -6.672 -3.030 1.00 0.00 15 GLY A O 12
ATOM 6981 N N . TYR A 1 16 ? 4.025 -8.014 -1.263 1.00 0.00 16 TYR A N 12
ATOM 6982 C CA . TYR A 1 16 ? 2.769 -7.687 -0.600 1.00 0.00 16 TYR A CA 12
ATOM 6983 C C . TYR A 1 16 ? 3.014 -6.860 0.658 1.00 0.00 16 TYR A C 12
ATOM 6984 O O . TYR A 1 16 ? 4.089 -6.922 1.256 1.00 0.00 16 TYR A O 12
ATOM 7002 N N . TYR A 1 17 ? 2.009 -6.087 1.053 1.00 0.00 17 TYR A N 12
ATOM 7003 C CA . TYR A 1 17 ? 2.108 -5.246 2.240 1.00 0.00 17 TYR A CA 12
ATOM 7004 C C . TYR A 1 17 ? 0.718 -4.878 2.751 1.00 0.00 17 TYR A C 12
ATOM 7005 O O . TYR A 1 17 ? -0.014 -4.129 2.106 1.00 0.00 17 TYR A O 12
ATOM 7023 N N . GLN A 1 18 ? 0.359 -5.420 3.910 1.00 0.00 18 GLN A N 12
ATOM 7024 C CA . GLN A 1 18 ? -0.948 -5.163 4.511 1.00 0.00 18 GLN A CA 12
ATOM 7025 C C . GLN A 1 18 ? -1.271 -3.671 4.533 1.00 0.00 18 GLN A C 12
ATOM 7026 O O . GLN A 1 18 ? -2.438 -3.281 4.500 1.00 0.00 18 GLN A O 12
ATOM 7040 N N . GLU A 1 19 ? -0.236 -2.842 4.593 1.00 0.00 19 GLU A N 12
ATOM 7041 C CA . GLU A 1 19 ? -0.419 -1.395 4.622 1.00 0.00 19 GLU A CA 12
ATOM 7042 C C . GLU A 1 19 ? -1.021 -0.893 3.313 1.00 0.00 19 GLU A C 12
ATOM 7043 O O . GLU A 1 19 ? -2.015 -0.167 3.314 1.00 0.00 19 GLU A O 12
ATOM 7055 N N . CYS A 1 20 ? -0.413 -1.286 2.198 1.00 0.00 20 CYS A N 12
ATOM 7056 C CA . CYS A 1 20 ? -0.889 -0.874 0.882 1.00 0.00 20 CYS A CA 12
ATOM 7057 C C . CYS A 1 20 ? -2.281 -1.431 0.607 1.00 0.00 20 CYS A C 12
ATOM 7058 O O . CYS A 1 20 ? -3.215 -0.682 0.315 1.00 0.00 20 CYS A O 12
ATOM 7065 N N . GLN A 1 21 ? -2.414 -2.751 0.697 1.00 0.00 21 GLN A N 12
ATOM 7066 C CA . GLN A 1 21 ? -3.693 -3.409 0.455 1.00 0.00 21 GLN A CA 12
ATOM 7067 C C . GLN A 1 21 ? -4.790 -2.824 1.342 1.00 0.00 21 GLN A C 12
ATOM 7068 O O . GLN A 1 21 ? -5.958 -2.780 0.954 1.00 0.00 21 GLN A O 12
ATOM 7082 N N . ASP A 1 22 ? -4.404 -2.372 2.531 1.00 0.00 22 ASP A N 12
ATOM 7083 C CA . ASP A 1 22 ? -5.353 -1.786 3.470 1.00 0.00 22 ASP A CA 12
ATOM 7084 C C . ASP A 1 22 ? -5.863 -0.445 2.955 1.00 0.00 22 ASP A C 12
ATOM 7085 O O . ASP A 1 22 ? -7.058 -0.159 3.017 1.00 0.00 22 ASP A O 12
ATOM 7094 N N . CYS A 1 23 ? -4.948 0.369 2.442 1.00 0.00 23 CYS A N 12
ATOM 7095 C CA . CYS A 1 23 ? -5.298 1.680 1.911 1.00 0.00 23 CYS A CA 12
ATOM 7096 C C . CYS A 1 23 ? -6.316 1.555 0.786 1.00 0.00 23 CYS A C 12
ATOM 7097 O O . CYS A 1 23 ? -7.414 2.106 0.861 1.00 0.00 23 CYS A O 12
ATOM 7104 N N . CYS A 1 24 ? -5.938 0.828 -0.258 1.00 0.00 24 CYS A N 12
ATOM 7105 C CA . CYS A 1 24 ? -6.809 0.622 -1.412 1.00 0.00 24 CYS A CA 12
ATOM 7106 C C . CYS A 1 24 ? -8.197 0.154 -0.977 1.00 0.00 24 CYS A C 12
ATOM 7107 O O . CYS A 1 24 ? -9.205 0.788 -1.292 1.00 0.00 24 CYS A O 12
ATOM 7114 N N . LYS A 1 25 ? -8.238 -0.957 -0.248 1.00 0.00 25 LYS A N 12
ATOM 7115 C CA . LYS A 1 25 ? -9.494 -1.514 0.239 1.00 0.00 25 LYS A CA 12
ATOM 7116 C C . LYS A 1 25 ? -10.321 -0.457 0.972 1.00 0.00 25 LYS A C 12
ATOM 7117 O O . LYS A 1 25 ? -11.537 -0.378 0.800 1.00 0.00 25 LYS A O 12
ATOM 7136 N N . ASN A 1 26 ? -9.654 0.348 1.793 1.00 0.00 26 ASN A N 12
ATOM 7137 C CA . ASN A 1 26 ? -10.328 1.393 2.555 1.00 0.00 26 ASN A CA 12
ATOM 7138 C C . ASN A 1 26 ? -10.857 2.493 1.637 1.00 0.00 26 ASN A C 12
ATOM 7139 O O . ASN A 1 26 ? -11.812 3.191 1.978 1.00 0.00 26 ASN A O 12
ATOM 7150 N N . ALA A 1 27 ? -10.231 2.643 0.476 1.00 0.00 27 ALA A N 12
ATOM 7151 C CA . ALA A 1 27 ? -10.643 3.660 -0.485 1.00 0.00 27 ALA A CA 12
ATOM 7152 C C . ALA A 1 27 ? -11.921 3.243 -1.198 1.00 0.00 27 ALA A C 12
ATOM 7153 O O . ALA A 1 27 ? -12.765 4.077 -1.525 1.00 0.00 27 ALA A O 12
ATOM 7160 N N . GLY A 1 28 ? -12.056 1.944 -1.434 1.00 0.00 28 GLY A N 12
ATOM 7161 C CA . GLY A 1 28 ? -13.230 1.429 -2.104 1.00 0.00 28 GLY A CA 12
ATOM 7162 C C . GLY A 1 28 ? -12.900 0.336 -3.102 1.00 0.00 28 GLY A C 12
ATOM 7163 O O . GLY A 1 28 ? -13.534 0.233 -4.151 1.00 0.00 28 GLY A O 12
ATOM 7167 N N . HIS A 1 29 ? -11.902 -0.481 -2.777 1.00 0.00 29 HIS A N 12
ATOM 7168 C CA . HIS A 1 29 ? -11.490 -1.566 -3.655 1.00 0.00 29 HIS A CA 12
ATOM 7169 C C . HIS A 1 29 ? -11.203 -2.834 -2.847 1.00 0.00 29 HIS A C 12
ATOM 7170 O O . HIS A 1 29 ? -11.788 -3.045 -1.785 1.00 0.00 29 HIS A O 12
ATOM 7185 N N . ASN A 1 30 ? -10.308 -3.680 -3.354 1.00 0.00 30 ASN A N 12
ATOM 7186 C CA . ASN A 1 30 ? -9.961 -4.923 -2.672 1.00 0.00 30 ASN A CA 12
ATOM 7187 C C . ASN A 1 30 ? -8.576 -4.836 -2.041 1.00 0.00 30 ASN A C 12
ATOM 7188 O O . ASN A 1 30 ? -8.398 -5.159 -0.867 1.00 0.00 30 ASN A O 12
ATOM 7199 N N . GLY A 1 31 ? -7.595 -4.402 -2.827 1.00 0.00 31 GLY A N 12
ATOM 7200 C CA . GLY A 1 31 ? -6.241 -4.286 -2.320 1.00 0.00 31 GLY A CA 12
ATOM 7201 C C . GLY A 1 31 ? -5.273 -3.776 -3.366 1.00 0.00 31 GLY A C 12
ATOM 7202 O O . GLY A 1 31 ? -5.659 -3.031 -4.268 1.00 0.00 31 GLY A O 12
ATOM 7206 N N . GLY A 1 32 ? -4.014 -4.178 -3.245 1.00 0.00 32 GLY A N 12
ATOM 7207 C CA . GLY A 1 32 ? -3.004 -3.748 -4.194 1.00 0.00 32 GLY A CA 12
ATOM 7208 C C . GLY A 1 32 ? -1.707 -4.519 -4.049 1.00 0.00 32 GLY A C 12
ATOM 7209 O O . GLY A 1 32 ? -1.695 -5.637 -3.533 1.00 0.00 32 GLY A O 12
ATOM 7213 N N . THR A 1 33 ? -0.611 -3.919 -4.504 1.00 0.00 33 THR A N 12
ATOM 7214 C CA . THR A 1 33 ? 0.697 -4.556 -4.423 1.00 0.00 33 THR A CA 12
ATOM 7215 C C . THR A 1 33 ? 1.803 -3.513 -4.295 1.00 0.00 33 THR A C 12
ATOM 7216 O O . THR A 1 33 ? 1.656 -2.376 -4.749 1.00 0.00 33 THR A O 12
ATOM 7227 N N . CYS A 1 34 ? 2.910 -3.908 -3.674 1.00 0.00 34 CYS A N 12
ATOM 7228 C CA . CYS A 1 34 ? 4.039 -3.022 -3.482 1.00 0.00 34 CYS A CA 12
ATOM 7229 C C . CYS A 1 34 ? 5.026 -3.152 -4.638 1.00 0.00 34 CYS A C 12
ATOM 7230 O O . CYS A 1 34 ? 5.574 -4.230 -4.883 1.00 0.00 34 CYS A O 12
ATOM 7237 N N . MET A 1 35 ? 5.246 -2.050 -5.349 1.00 0.00 35 MET A N 12
ATOM 7238 C CA . MET A 1 35 ? 6.163 -2.037 -6.483 1.00 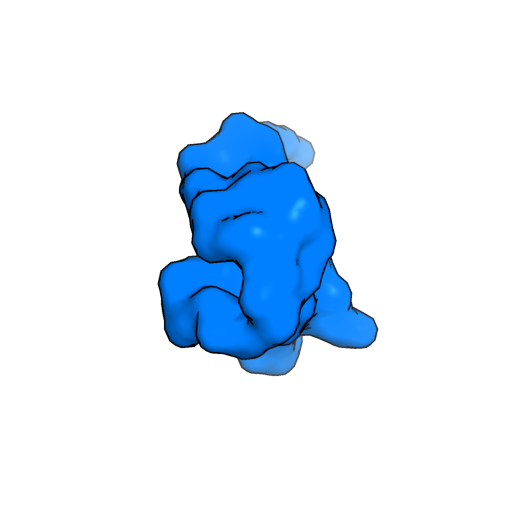0.00 35 MET A CA 12
ATOM 7239 C C . MET A 1 35 ? 7.256 -0.988 -6.295 1.00 0.00 35 MET A C 12
ATOM 7240 O O . MET A 1 35 ? 7.010 0.208 -6.424 1.00 0.00 35 MET A O 12
ATOM 7254 N N . PHE A 1 36 ? 8.465 -1.448 -5.998 1.00 0.00 36 PHE A N 12
ATOM 7255 C CA . PHE A 1 36 ? 9.604 -0.556 -5.800 1.00 0.00 36 PHE A CA 12
ATOM 7256 C C . PHE A 1 36 ? 9.256 0.604 -4.864 1.00 0.00 36 PHE A C 12
ATOM 7257 O O . PHE A 1 36 ? 9.300 1.769 -5.257 1.00 0.00 36 PHE A O 12
ATOM 7274 N N . PHE A 1 37 ? 8.924 0.272 -3.621 1.00 0.00 37 PHE A N 12
ATOM 7275 C CA . PHE A 1 37 ? 8.585 1.275 -2.618 1.00 0.00 37 PHE A CA 12
ATOM 7276 C C . PHE A 1 37 ? 7.368 2.103 -3.027 1.00 0.00 37 PHE A C 12
ATOM 7277 O O . PHE A 1 37 ? 7.169 3.212 -2.529 1.00 0.00 37 PHE A O 12
ATOM 7294 N N . LYS A 1 38 ? 6.547 1.558 -3.920 1.00 0.00 38 LYS A N 12
ATOM 7295 C CA . LYS A 1 38 ? 5.342 2.249 -4.371 1.00 0.00 38 LYS A CA 12
ATOM 7296 C C . LYS A 1 38 ? 4.099 1.460 -3.973 1.00 0.00 38 LYS A C 12
ATOM 7297 O O . LYS A 1 38 ? 4.123 0.231 -3.930 1.00 0.00 38 LYS A O 12
ATOM 7316 N N . CYS A 1 39 ? 3.018 2.170 -3.674 1.00 0.00 39 CYS A N 12
ATOM 7317 C CA . CYS A 1 39 ? 1.772 1.525 -3.271 1.00 0.00 39 CYS A CA 12
ATOM 7318 C C . CYS A 1 39 ? 0.715 1.628 -4.365 1.00 0.00 39 CYS A C 12
ATOM 7319 O O . CYS A 1 39 ? 0.038 2.646 -4.496 1.00 0.00 39 CYS A O 12
ATOM 7326 N N . LYS A 1 40 ? 0.572 0.560 -5.143 1.00 0.00 40 LYS A N 12
ATOM 7327 C CA . LYS A 1 40 ? -0.413 0.528 -6.218 1.00 0.00 40 LYS A CA 12
ATOM 7328 C C . LYS A 1 40 ? -1.584 -0.370 -5.839 1.00 0.00 40 LYS A C 12
ATOM 7329 O O . LYS A 1 40 ? -1.474 -1.192 -4.931 1.00 0.00 40 LYS A O 12
ATOM 7348 N N . CYS A 1 41 ? -2.705 -0.207 -6.530 1.00 0.00 41 CYS A N 12
ATOM 7349 C CA . CYS A 1 41 ? -3.890 -1.000 -6.256 1.00 0.00 41 CYS A CA 12
ATOM 7350 C C . CYS A 1 41 ? -3.926 -2.249 -7.128 1.00 0.00 41 CYS A C 12
ATOM 7351 O O . CYS A 1 41 ? -2.971 -2.550 -7.843 1.00 0.00 41 CYS A O 12
ATOM 7358 N N . ALA A 1 42 ? -5.038 -2.972 -7.061 1.00 0.00 42 ALA A N 12
ATOM 7359 C CA . ALA A 1 42 ? -5.209 -4.191 -7.841 1.00 0.00 42 ALA A CA 12
ATOM 7360 C C . ALA A 1 42 ? -6.269 -4.008 -8.922 1.00 0.00 42 ALA A C 12
ATOM 7361 O O . ALA A 1 42 ? -6.370 -4.884 -9.805 1.00 0.00 42 ALA A O 12
ATOM 7369 N N . ASP A 1 1 ? -10.613 16.107 -5.292 1.00 0.00 1 ASP A N 13
ATOM 7370 C CA . ASP A 1 1 ? -9.382 16.178 -4.462 1.00 0.00 1 ASP A CA 13
ATOM 7371 C C . ASP A 1 1 ? -8.371 15.115 -4.881 1.00 0.00 1 ASP A C 13
ATOM 7372 O O . ASP A 1 1 ? -7.174 15.385 -4.973 1.00 0.00 1 ASP A O 13
ATOM 7383 N N . ARG A 1 2 ? -8.863 13.905 -5.133 1.00 0.00 2 ARG A N 13
ATOM 7384 C CA . ARG A 1 2 ? -8.005 12.799 -5.540 1.00 0.00 2 ARG A CA 13
ATOM 7385 C C . ARG A 1 2 ? -7.025 12.437 -4.433 1.00 0.00 2 ARG A C 13
ATOM 7386 O O . ARG A 1 2 ? -6.083 13.177 -4.153 1.00 0.00 2 ARG A O 13
ATOM 7407 N N . ASP A 1 3 ? -7.257 11.290 -3.807 1.00 0.00 3 ASP A N 13
ATOM 7408 C CA . ASP A 1 3 ? -6.397 10.819 -2.726 1.00 0.00 3 ASP A CA 13
ATOM 7409 C C . ASP A 1 3 ? -5.220 10.022 -3.280 1.00 0.00 3 ASP A C 13
ATOM 7410 O O . ASP A 1 3 ? -4.096 10.519 -3.340 1.00 0.00 3 ASP A O 13
ATOM 7419 N N . SER A 1 4 ? -5.487 8.784 -3.683 1.00 0.00 4 SER A N 13
ATOM 7420 C CA . SER A 1 4 ? -4.447 7.919 -4.230 1.00 0.00 4 SER A CA 13
ATOM 7421 C C . SER A 1 4 ? -3.344 7.677 -3.205 1.00 0.00 4 SER A C 13
ATOM 7422 O O . SER A 1 4 ? -2.496 8.540 -2.975 1.00 0.00 4 SER A O 13
ATOM 7430 N N . CYS A 1 5 ? -3.363 6.499 -2.590 1.00 0.00 5 CYS A N 13
ATOM 7431 C CA . CYS A 1 5 ? -2.364 6.144 -1.587 1.00 0.00 5 CYS A CA 13
ATOM 7432 C C . CYS A 1 5 ? -0.971 6.032 -2.206 1.00 0.00 5 CYS A C 13
ATOM 7433 O O . CYS A 1 5 ? 0.033 6.026 -1.493 1.00 0.00 5 CYS A O 13
ATOM 7440 N N . VAL A 1 6 ? -0.915 5.944 -3.535 1.00 0.00 6 VAL A N 13
ATOM 7441 C CA . VAL A 1 6 ? 0.359 5.833 -4.244 1.00 0.00 6 VAL A CA 13
ATOM 7442 C C . VAL A 1 6 ? 1.376 6.849 -3.734 1.00 0.00 6 VAL A C 13
ATOM 7443 O O . VAL A 1 6 ? 2.581 6.600 -3.754 1.00 0.00 6 VAL A O 13
ATOM 7456 N N . ASP A 1 7 ? 0.882 7.995 -3.275 1.00 0.00 7 ASP A N 13
ATOM 7457 C CA . ASP A 1 7 ? 1.748 9.048 -2.759 1.00 0.00 7 ASP A CA 13
ATOM 7458 C C . ASP A 1 7 ? 1.334 9.450 -1.347 1.00 0.00 7 ASP A C 13
ATOM 7459 O O . ASP A 1 7 ? 1.431 10.617 -0.968 1.00 0.00 7 ASP A O 13
ATOM 7468 N N . LYS A 1 8 ? 0.872 8.474 -0.572 1.00 0.00 8 LYS A N 13
ATOM 7469 C CA . LYS A 1 8 ? 0.442 8.725 0.799 1.00 0.00 8 LYS A CA 13
ATOM 7470 C C . LYS A 1 8 ? 1.113 7.756 1.767 1.00 0.00 8 LYS A C 13
ATOM 7471 O O . LYS A 1 8 ? 1.817 8.170 2.688 1.00 0.00 8 LYS A O 13
ATOM 7490 N N . SER A 1 9 ? 0.888 6.463 1.553 1.00 0.00 9 SER A N 13
ATOM 7491 C CA . SER A 1 9 ? 1.471 5.435 2.410 1.00 0.00 9 SER A CA 13
ATOM 7492 C C . SER A 1 9 ? 2.743 4.865 1.792 1.00 0.00 9 SER A C 13
ATOM 7493 O O . SER A 1 9 ? 2.898 4.842 0.570 1.00 0.00 9 SER A O 13
ATOM 7501 N N . ARG A 1 10 ? 3.653 4.406 2.645 1.00 0.00 10 ARG A N 13
ATOM 7502 C CA . ARG A 1 10 ? 4.914 3.837 2.190 1.00 0.00 10 ARG A CA 13
ATOM 7503 C C . ARG A 1 10 ? 4.765 2.349 1.891 1.00 0.00 10 ARG A C 13
ATOM 7504 O O . ARG A 1 10 ? 3.791 1.717 2.299 1.00 0.00 10 ARG A O 13
ATOM 7525 N N . CYS A 1 11 ? 5.740 1.796 1.178 1.00 0.00 11 CYS A N 13
ATOM 7526 C CA . CYS A 1 11 ? 5.722 0.381 0.825 1.00 0.00 11 CYS A CA 13
ATOM 7527 C C . CYS A 1 11 ? 7.126 -0.215 0.904 1.00 0.00 11 CYS A C 13
ATOM 7528 O O . CYS A 1 11 ? 8.107 0.506 1.093 1.00 0.00 11 CYS A O 13
ATOM 7535 N N . ALA A 1 12 ? 7.215 -1.532 0.757 1.00 0.00 12 ALA A N 13
ATOM 7536 C CA . ALA A 1 12 ? 8.496 -2.224 0.809 1.00 0.00 12 ALA A CA 13
ATOM 7537 C C . ALA A 1 12 ? 9.130 -2.304 -0.576 1.00 0.00 12 ALA A C 13
ATOM 7538 O O . ALA A 1 12 ? 8.637 -1.701 -1.529 1.00 0.00 12 ALA A O 13
ATOM 7545 N N . LYS A 1 13 ? 10.228 -3.047 -0.682 1.00 0.00 13 LYS A N 13
ATOM 7546 C CA . LYS A 1 13 ? 10.933 -3.197 -1.950 1.00 0.00 13 LYS A CA 13
ATOM 7547 C C . LYS A 1 13 ? 9.997 -3.692 -3.051 1.00 0.00 13 LYS A C 13
ATOM 7548 O O . LYS A 1 13 ? 10.059 -3.221 -4.184 1.00 0.00 13 LYS A O 13
ATOM 7567 N N . TYR A 1 14 ? 9.130 -4.641 -2.713 1.00 0.00 14 TYR A N 13
ATOM 7568 C CA . TYR A 1 14 ? 8.182 -5.187 -3.680 1.00 0.00 14 TYR A CA 13
ATOM 7569 C C . TYR A 1 14 ? 7.447 -6.391 -3.106 1.00 0.00 14 TYR A C 13
ATOM 7570 O O . TYR A 1 14 ? 7.918 -7.030 -2.165 1.00 0.00 14 TYR A O 13
ATOM 7588 N N . GLY A 1 15 ? 6.290 -6.701 -3.683 1.00 0.00 15 GLY A N 13
ATOM 7589 C CA . GLY A 1 15 ? 5.511 -7.833 -3.216 1.00 0.00 15 GLY A CA 13
ATOM 7590 C C . GLY A 1 15 ? 4.171 -7.427 -2.637 1.00 0.00 15 GLY A C 13
ATOM 7591 O O . GLY A 1 15 ? 3.450 -6.623 -3.227 1.00 0.00 15 GLY A O 13
ATOM 7595 N N . TYR A 1 16 ? 3.835 -7.989 -1.482 1.00 0.00 16 TYR A N 13
ATOM 7596 C CA . TYR A 1 16 ? 2.570 -7.689 -0.822 1.00 0.00 16 TYR A CA 13
ATOM 7597 C C . TYR A 1 16 ? 2.796 -6.928 0.481 1.00 0.00 16 TYR A C 13
ATOM 7598 O O . TYR A 1 16 ? 3.533 -7.381 1.355 1.00 0.00 16 TYR A O 13
ATOM 7616 N N . TYR A 1 17 ? 2.148 -5.775 0.605 1.00 0.00 17 TYR A N 13
ATOM 7617 C CA . TYR A 1 17 ? 2.269 -4.953 1.803 1.00 0.00 17 TYR A CA 13
ATOM 7618 C C . TYR A 1 17 ? 0.895 -4.705 2.419 1.00 0.00 17 TYR A C 13
ATOM 7619 O O . TYR A 1 17 ? 0.072 -3.983 1.856 1.00 0.00 17 TYR A O 13
ATOM 7637 N N . GLN A 1 18 ? 0.653 -5.322 3.573 1.00 0.00 18 GLN A N 13
ATOM 7638 C CA . GLN A 1 18 ? -0.626 -5.189 4.272 1.00 0.00 18 GLN A CA 13
ATOM 7639 C C . GLN A 1 18 ? -1.106 -3.740 4.306 1.00 0.00 18 GLN A C 13
ATOM 7640 O O . GLN A 1 18 ? -2.291 -3.466 4.123 1.00 0.00 18 GLN A O 13
ATOM 7654 N N . GLU A 1 19 ? -0.182 -2.817 4.546 1.00 0.00 19 GLU A N 13
ATOM 7655 C CA . GLU A 1 19 ? -0.520 -1.400 4.606 1.00 0.00 19 GLU A CA 13
ATOM 7656 C C . GLU A 1 19 ? -1.143 -0.931 3.293 1.00 0.00 19 GLU A C 13
ATOM 7657 O O . GLU A 1 19 ? -2.111 -0.169 3.289 1.00 0.00 19 GLU A O 13
ATOM 7669 N N . CYS A 1 20 ? -0.579 -1.390 2.182 1.00 0.00 20 CYS A N 13
ATOM 7670 C CA . CYS A 1 20 ? -1.074 -1.016 0.862 1.00 0.00 20 CYS A CA 13
ATOM 7671 C C . CYS A 1 20 ? -2.483 -1.556 0.627 1.00 0.00 20 CYS A C 13
ATOM 7672 O O . CYS A 1 20 ? -3.399 -0.799 0.306 1.00 0.00 20 CYS A O 13
ATOM 7679 N N . GLN A 1 21 ? -2.649 -2.866 0.783 1.00 0.00 21 GLN A N 13
ATOM 7680 C CA . GLN A 1 21 ? -3.948 -3.497 0.579 1.00 0.00 21 GLN A CA 13
ATOM 7681 C C . GLN A 1 21 ? -5.010 -2.874 1.482 1.00 0.00 21 GLN A C 13
ATOM 7682 O O . GLN A 1 21 ? -6.191 -2.842 1.135 1.00 0.00 21 GLN A O 13
ATOM 7696 N N . ASP A 1 22 ? -4.580 -2.376 2.638 1.00 0.00 22 ASP A N 13
ATOM 7697 C CA . ASP A 1 22 ? -5.494 -1.752 3.587 1.00 0.00 22 ASP A CA 13
ATOM 7698 C C . ASP A 1 22 ? -5.997 -0.415 3.056 1.00 0.00 22 ASP A C 13
ATOM 7699 O O . ASP A 1 22 ? -7.186 -0.110 3.141 1.00 0.00 22 ASP A O 13
ATOM 7708 N N . CYS A 1 23 ? -5.085 0.378 2.505 1.00 0.00 23 CYS A N 13
ATOM 7709 C CA . CYS A 1 23 ? -5.434 1.679 1.954 1.00 0.00 23 CYS A CA 13
ATOM 7710 C C . CYS A 1 23 ? -6.431 1.534 0.811 1.00 0.00 23 CYS A C 13
ATOM 7711 O O . CYS A 1 23 ? -7.526 2.100 0.845 1.00 0.00 23 CYS A O 13
ATOM 7718 N N . CYS A 1 24 ? -6.040 0.771 -0.204 1.00 0.00 24 CYS A N 13
ATOM 7719 C CA . CYS A 1 24 ? -6.886 0.542 -1.370 1.00 0.00 24 CYS A CA 13
ATOM 7720 C C . CYS A 1 24 ? -8.286 0.088 -0.960 1.00 0.00 24 CYS A C 13
ATOM 7721 O O . CYS A 1 24 ? -9.281 0.730 -1.301 1.00 0.00 24 CYS A O 13
ATOM 7728 N N . LYS A 1 25 ? -8.360 -1.021 -0.226 1.00 0.00 25 LYS A N 13
ATOM 7729 C CA . LYS A 1 25 ? -9.642 -1.554 0.226 1.00 0.00 25 LYS A CA 13
ATOM 7730 C C . LYS A 1 25 ? -10.464 -0.477 0.932 1.00 0.00 25 LYS A C 13
ATOM 7731 O O . LYS A 1 25 ? -11.688 -0.442 0.815 1.00 0.00 25 LYS A O 13
ATOM 7750 N N . ASN A 1 26 ? -9.780 0.402 1.660 1.00 0.00 26 ASN A N 13
ATOM 7751 C CA . ASN A 1 26 ? -10.445 1.480 2.379 1.00 0.00 26 ASN A CA 13
ATOM 7752 C C . ASN A 1 26 ? -10.972 2.533 1.408 1.00 0.00 26 ASN A C 13
ATOM 7753 O O . ASN A 1 26 ? -11.926 3.249 1.712 1.00 0.00 26 ASN A O 13
ATOM 7764 N N . ALA A 1 27 ? -10.347 2.619 0.237 1.00 0.00 27 ALA A N 13
ATOM 7765 C CA . ALA A 1 27 ? -10.758 3.582 -0.776 1.00 0.00 27 ALA A CA 13
ATOM 7766 C C . ALA A 1 27 ? -12.010 3.107 -1.500 1.00 0.00 27 ALA A C 13
ATOM 7767 O O . ALA A 1 27 ? -12.844 3.910 -1.917 1.00 0.00 27 ALA A O 13
ATOM 7774 N N . GLY A 1 28 ? -12.135 1.792 -1.642 1.00 0.00 28 GLY A N 13
ATOM 7775 C CA . GLY A 1 28 ? -13.287 1.224 -2.312 1.00 0.00 28 GLY A CA 13
ATOM 7776 C C . GLY A 1 28 ? -12.915 0.103 -3.263 1.00 0.00 28 GLY A C 13
ATOM 7777 O O . GLY A 1 28 ? -13.513 -0.036 -4.329 1.00 0.00 28 GLY A O 13
ATOM 7781 N N . HIS A 1 29 ? -11.922 -0.695 -2.881 1.00 0.00 29 HIS A N 13
ATOM 7782 C CA . HIS A 1 29 ? -11.475 -1.803 -3.711 1.00 0.00 29 HIS A CA 13
ATOM 7783 C C . HIS A 1 29 ? -11.195 -3.042 -2.856 1.00 0.00 29 HIS A C 13
ATOM 7784 O O . HIS A 1 29 ? -11.799 -3.220 -1.798 1.00 0.00 29 HIS A O 13
ATOM 7799 N N . ASN A 1 30 ? -10.287 -3.898 -3.317 1.00 0.00 30 ASN A N 13
ATOM 7800 C CA . ASN A 1 30 ? -9.943 -5.115 -2.589 1.00 0.00 30 ASN A CA 13
ATOM 7801 C C . ASN A 1 30 ? -8.596 -4.973 -1.889 1.00 0.00 30 ASN A C 13
ATOM 7802 O O . ASN A 1 30 ? -8.495 -5.156 -0.676 1.00 0.00 30 ASN A O 13
ATOM 7813 N N . GLY A 1 31 ? -7.562 -4.649 -2.658 1.00 0.00 31 GLY A N 13
ATOM 7814 C CA . GLY A 1 31 ? -6.239 -4.490 -2.091 1.00 0.00 31 GLY A CA 13
ATOM 7815 C C . GLY A 1 31 ? -5.280 -3.813 -3.048 1.00 0.00 31 GLY A C 13
ATOM 7816 O O . GLY A 1 31 ? -5.702 -3.152 -3.997 1.00 0.00 31 GLY A O 13
ATOM 7820 N N . GLY A 1 32 ? -3.987 -3.979 -2.799 1.00 0.00 32 GLY A N 13
ATOM 7821 C CA . GLY A 1 32 ? -2.985 -3.373 -3.654 1.00 0.00 32 GLY A CA 13
ATOM 7822 C C . GLY A 1 32 ? -1.691 -4.164 -3.689 1.00 0.00 32 GLY A C 13
ATOM 7823 O O . GLY A 1 32 ? -1.531 -5.138 -2.954 1.00 0.00 32 GLY A O 13
ATOM 7827 N N . THR A 1 33 ? -0.768 -3.743 -4.548 1.00 0.00 33 THR A N 13
ATOM 7828 C CA . THR A 1 33 ? 0.519 -4.417 -4.680 1.00 0.00 33 THR A CA 13
ATOM 7829 C C . THR A 1 33 ? 1.668 -3.461 -4.377 1.00 0.00 33 THR A C 13
ATOM 7830 O O . THR A 1 33 ? 1.465 -2.256 -4.217 1.00 0.00 33 THR A O 13
ATOM 7841 N N . CYS A 1 34 ? 2.877 -4.008 -4.298 1.00 0.00 34 CYS A N 13
ATOM 7842 C CA . CYS A 1 34 ? 4.064 -3.211 -4.012 1.00 0.00 34 CYS A CA 13
ATOM 7843 C C . CYS A 1 34 ? 5.037 -3.247 -5.186 1.00 0.00 34 CYS A C 13
ATOM 7844 O O . CYS A 1 34 ? 5.468 -4.320 -5.614 1.00 0.00 34 CYS A O 13
ATOM 7851 N N . MET A 1 35 ? 5.374 -2.069 -5.704 1.00 0.00 35 MET A N 13
ATOM 7852 C CA . MET A 1 35 ? 6.289 -1.962 -6.835 1.00 0.00 35 MET A CA 13
ATOM 7853 C C . MET A 1 35 ? 7.436 -0.996 -6.541 1.00 0.00 35 MET A C 13
ATOM 7854 O O . MET A 1 35 ? 7.345 0.194 -6.830 1.00 0.00 35 MET A O 13
ATOM 7868 N N . PHE A 1 36 ? 8.522 -1.517 -5.983 1.00 0.00 36 PHE A N 13
ATOM 7869 C CA . PHE A 1 36 ? 9.686 -0.700 -5.671 1.00 0.00 36 PHE A CA 13
ATOM 7870 C C . PHE A 1 36 ? 9.304 0.526 -4.842 1.00 0.00 36 PHE A C 13
ATOM 7871 O O . PHE A 1 36 ? 9.523 1.665 -5.256 1.00 0.00 36 PHE A O 13
ATOM 7888 N N . PHE A 1 37 ? 8.744 0.282 -3.660 1.00 0.00 37 PHE A N 13
ATOM 7889 C CA . PHE A 1 37 ? 8.345 1.356 -2.755 1.00 0.00 37 PHE A CA 13
ATOM 7890 C C . PHE A 1 37 ? 7.115 2.114 -3.259 1.00 0.00 37 PHE A C 13
ATOM 7891 O O . PHE A 1 37 ? 6.719 3.118 -2.668 1.00 0.00 37 PHE A O 13
ATOM 7908 N N . LYS A 1 38 ? 6.500 1.629 -4.336 1.00 0.00 38 LYS A N 13
ATOM 7909 C CA . LYS A 1 38 ? 5.306 2.275 -4.876 1.00 0.00 38 LYS A CA 13
ATOM 7910 C C . LYS A 1 38 ? 4.054 1.527 -4.435 1.00 0.00 38 LYS A C 13
ATOM 7911 O O . LYS A 1 38 ? 3.938 0.318 -4.636 1.00 0.00 38 LYS A O 13
ATOM 7930 N N . CYS A 1 39 ? 3.125 2.251 -3.822 1.00 0.00 39 CYS A N 13
ATOM 7931 C CA . CYS A 1 39 ? 1.886 1.652 -3.341 1.00 0.00 39 CYS A CA 13
ATOM 7932 C C . CYS A 1 39 ? 0.795 1.712 -4.404 1.00 0.00 39 CYS A C 13
ATOM 7933 O O . CYS A 1 39 ? 0.137 2.738 -4.575 1.00 0.00 39 CYS A O 13
ATOM 7940 N N . LYS A 1 40 ? 0.603 0.602 -5.109 1.00 0.00 40 LYS A N 13
ATOM 7941 C CA . LYS A 1 40 ? -0.417 0.524 -6.148 1.00 0.00 40 LYS A CA 13
ATOM 7942 C C . LYS A 1 40 ? -1.587 -0.332 -5.681 1.00 0.00 40 LYS A C 13
ATOM 7943 O O . LYS A 1 40 ? -1.524 -0.957 -4.622 1.00 0.00 40 LYS A O 13
ATOM 7962 N N . CYS A 1 41 ? -2.658 -0.356 -6.467 1.00 0.00 41 CYS A N 13
ATOM 7963 C CA . CYS A 1 41 ? -3.835 -1.131 -6.121 1.00 0.00 41 CYS A CA 13
ATOM 7964 C C . CYS A 1 41 ? -3.879 -2.438 -6.901 1.00 0.00 41 CYS A C 13
ATOM 7965 O O . CYS A 1 41 ? -2.928 -2.795 -7.596 1.00 0.00 41 CYS A O 13
ATOM 7972 N N . ALA A 1 42 ? -4.995 -3.146 -6.777 1.00 0.00 42 ALA A N 13
ATOM 7973 C CA . ALA A 1 42 ? -5.176 -4.420 -7.465 1.00 0.00 42 ALA A CA 13
ATOM 7974 C C . ALA A 1 42 ? -6.361 -4.360 -8.424 1.00 0.00 42 ALA A C 13
ATOM 7975 O O . ALA A 1 42 ? -6.476 -5.264 -9.278 1.00 0.00 42 ALA A O 13
ATOM 7983 N N . ASP A 1 1 ? -11.575 14.167 -4.209 1.00 0.00 1 ASP A N 14
ATOM 7984 C CA . ASP A 1 1 ? -10.687 14.945 -5.111 1.00 0.00 1 ASP A CA 14
ATOM 7985 C C . ASP A 1 1 ? -9.615 14.054 -5.731 1.00 0.00 1 ASP A C 14
ATOM 7986 O O . ASP A 1 1 ? -9.517 13.944 -6.954 1.00 0.00 1 ASP A O 14
ATOM 7997 N N . ARG A 1 2 ? -8.815 13.420 -4.880 1.00 0.00 2 ARG A N 14
ATOM 7998 C CA . ARG A 1 2 ? -7.751 12.537 -5.343 1.00 0.00 2 ARG A CA 14
ATOM 7999 C C . ARG A 1 2 ? -7.019 11.907 -4.165 1.00 0.00 2 ARG A C 14
ATOM 8000 O O . ARG A 1 2 ? -6.257 12.573 -3.463 1.00 0.00 2 ARG A O 14
ATOM 8021 N N . ASP A 1 3 ? -7.257 10.620 -3.955 1.00 0.00 3 ASP A N 14
ATOM 8022 C CA . ASP A 1 3 ? -6.623 9.891 -2.863 1.00 0.00 3 ASP A CA 14
ATOM 8023 C C . ASP A 1 3 ? -5.215 9.446 -3.252 1.00 0.00 3 ASP A C 14
ATOM 8024 O O . ASP A 1 3 ? -4.225 10.011 -2.788 1.00 0.00 3 ASP A O 14
ATOM 8033 N N . SER A 1 4 ? -5.133 8.430 -4.108 1.00 0.00 4 SER A N 14
ATOM 8034 C CA . SER A 1 4 ? -3.847 7.912 -4.561 1.00 0.00 4 SER A CA 14
ATOM 8035 C C . SER A 1 4 ? -2.961 7.528 -3.378 1.00 0.00 4 SER A C 14
ATOM 8036 O O . SER A 1 4 ? -2.205 8.354 -2.864 1.00 0.00 4 SER A O 14
ATOM 8044 N N . CYS A 1 5 ? -3.058 6.272 -2.954 1.00 0.00 5 CYS A N 14
ATOM 8045 C CA . CYS A 1 5 ? -2.262 5.780 -1.834 1.00 0.00 5 CYS A CA 14
ATOM 8046 C C . CYS A 1 5 ? -0.791 5.633 -2.222 1.00 0.00 5 CYS A C 14
ATOM 8047 O O . CYS A 1 5 ? 0.073 5.471 -1.361 1.00 0.00 5 CYS A O 14
ATOM 8054 N N . VAL A 1 6 ? -0.511 5.690 -3.523 1.00 0.00 6 VAL A N 14
ATOM 8055 C CA . VAL A 1 6 ? 0.855 5.562 -4.021 1.00 0.00 6 VAL A CA 14
ATOM 8056 C C . VAL A 1 6 ? 1.793 6.540 -3.319 1.00 0.00 6 VAL A C 14
ATOM 8057 O O . VAL A 1 6 ? 2.892 6.177 -2.902 1.00 0.00 6 VAL A O 14
ATOM 8070 N N . ASP A 1 7 ? 1.341 7.781 -3.195 1.00 0.00 7 ASP A N 14
ATOM 8071 C CA . ASP A 1 7 ? 2.130 8.822 -2.545 1.00 0.00 7 ASP A CA 14
ATOM 8072 C C . ASP A 1 7 ? 1.700 9.007 -1.091 1.00 0.00 7 ASP A C 14
ATOM 8073 O O . ASP A 1 7 ? 2.462 9.524 -0.272 1.00 0.00 7 ASP A O 14
ATOM 8082 N N . LYS A 1 8 ? 0.480 8.585 -0.772 1.00 0.00 8 LYS A N 14
ATOM 8083 C CA . LYS A 1 8 ? -0.040 8.710 0.585 1.00 0.00 8 LYS A CA 14
ATOM 8084 C C . LYS A 1 8 ? 0.666 7.742 1.532 1.00 0.00 8 LYS A C 14
ATOM 8085 O O . LYS A 1 8 ? 1.399 8.161 2.428 1.00 0.00 8 LYS A O 14
ATOM 8104 N N . SER A 1 9 ? 0.439 6.448 1.329 1.00 0.00 9 SER A N 14
ATOM 8105 C CA . SER A 1 9 ? 1.053 5.424 2.166 1.00 0.00 9 SER A CA 14
ATOM 8106 C C . SER A 1 9 ? 2.366 4.939 1.560 1.00 0.00 9 SER A C 14
ATOM 8107 O O . SER A 1 9 ? 2.549 4.971 0.344 1.00 0.00 9 SER A O 14
ATOM 8115 N N . ARG A 1 10 ? 3.276 4.489 2.418 1.00 0.00 10 ARG A N 14
ATOM 8116 C CA . ARG A 1 10 ? 4.569 3.998 1.974 1.00 0.00 10 ARG A CA 14
ATOM 8117 C C . ARG A 1 10 ? 4.519 2.496 1.721 1.00 0.00 10 ARG A C 14
ATOM 8118 O O . ARG A 1 10 ? 3.579 1.818 2.137 1.00 0.00 10 ARG A O 14
ATOM 8139 N N . CYS A 1 11 ? 5.534 1.978 1.038 1.00 0.00 11 CYS A N 14
ATOM 8140 C CA . CYS A 1 11 ? 5.598 0.555 0.736 1.00 0.00 11 CYS A CA 14
ATOM 8141 C C . CYS A 1 11 ? 7.026 0.031 0.858 1.00 0.00 11 CYS A C 14
ATOM 8142 O O . CYS A 1 11 ? 7.973 0.804 0.992 1.00 0.00 11 CYS A O 14
ATOM 8149 N N . ALA A 1 12 ? 7.167 -1.290 0.806 1.00 0.00 12 ALA A N 14
ATOM 8150 C CA . ALA A 1 12 ? 8.474 -1.925 0.908 1.00 0.00 12 ALA A CA 14
ATOM 8151 C C . ALA A 1 12 ? 9.108 -2.083 -0.470 1.00 0.00 12 ALA A C 14
ATOM 8152 O O . ALA A 1 12 ? 8.596 -1.564 -1.461 1.00 0.00 12 ALA A O 14
ATOM 8159 N N . LYS A 1 13 ? 10.227 -2.800 -0.527 1.00 0.00 13 LYS A N 14
ATOM 8160 C CA . LYS A 1 13 ? 10.933 -3.020 -1.784 1.00 0.00 13 LYS A CA 14
ATOM 8161 C C . LYS A 1 13 ? 9.994 -3.558 -2.861 1.00 0.00 13 LYS A C 14
ATOM 8162 O O . LYS A 1 13 ? 10.044 -3.126 -4.012 1.00 0.00 13 LYS A O 14
ATOM 8181 N N . TYR A 1 14 ? 9.135 -4.503 -2.485 1.00 0.00 14 TYR A N 14
ATOM 8182 C CA . TYR A 1 14 ? 8.186 -5.090 -3.425 1.00 0.00 14 TYR A CA 14
ATOM 8183 C C . TYR A 1 14 ? 7.464 -6.280 -2.805 1.00 0.00 14 TYR A C 14
ATOM 8184 O O . TYR A 1 14 ? 7.921 -6.849 -1.814 1.00 0.00 14 TYR A O 14
ATOM 8202 N N . GLY A 1 15 ? 6.336 -6.654 -3.400 1.00 0.00 15 GLY A N 14
ATOM 8203 C CA . GLY A 1 15 ? 5.573 -7.782 -2.896 1.00 0.00 15 GLY A CA 14
ATOM 8204 C C . GLY A 1 15 ? 4.273 -7.368 -2.237 1.00 0.00 15 GLY A C 14
ATOM 8205 O O . GLY A 1 15 ? 3.751 -6.285 -2.498 1.00 0.00 15 GLY A O 14
ATOM 8209 N N . TYR A 1 16 ? 3.746 -8.240 -1.382 1.00 0.00 16 TYR A N 14
ATOM 8210 C CA . TYR A 1 16 ? 2.496 -7.973 -0.682 1.00 0.00 16 TYR A CA 14
ATOM 8211 C C . TYR A 1 16 ? 2.734 -7.142 0.577 1.00 0.00 16 TYR A C 14
ATOM 8212 O O . TYR A 1 16 ? 3.358 -7.606 1.532 1.00 0.00 16 TYR A O 14
ATOM 8230 N N . TYR A 1 17 ? 2.214 -5.919 0.573 1.00 0.00 17 TYR A N 14
ATOM 8231 C CA . TYR A 1 17 ? 2.348 -5.023 1.715 1.00 0.00 17 TYR A CA 14
ATOM 8232 C C . TYR A 1 17 ? 0.977 -4.737 2.318 1.00 0.00 17 TYR A C 14
ATOM 8233 O O . TYR A 1 17 ? 0.239 -3.880 1.829 1.00 0.00 17 TYR A O 14
ATOM 8251 N N . GLN A 1 18 ? 0.637 -5.472 3.375 1.00 0.00 18 GLN A N 14
ATOM 8252 C CA . GLN A 1 18 ? -0.652 -5.318 4.050 1.00 0.00 18 GLN A CA 14
ATOM 8253 C C . GLN A 1 18 ? -1.053 -3.850 4.176 1.00 0.00 18 GLN A C 14
ATOM 8254 O O . GLN A 1 18 ? -2.237 -3.517 4.134 1.00 0.00 18 GLN A O 14
ATOM 8268 N N . GLU A 1 19 ? -0.063 -2.977 4.325 1.00 0.00 19 GLU A N 14
ATOM 8269 C CA . GLU A 1 19 ? -0.320 -1.547 4.450 1.00 0.00 19 GLU A CA 14
ATOM 8270 C C . GLU A 1 19 ? -1.041 -1.019 3.213 1.00 0.00 19 GLU A C 14
ATOM 8271 O O . GLU A 1 19 ? -2.064 -0.340 3.317 1.00 0.00 19 GLU A O 14
ATOM 8283 N N . CYS A 1 20 ? -0.501 -1.339 2.042 1.00 0.00 20 CYS A N 14
ATOM 8284 C CA . CYS A 1 20 ? -1.090 -0.902 0.782 1.00 0.00 20 CYS A CA 14
ATOM 8285 C C . CYS A 1 20 ? -2.468 -1.523 0.581 1.00 0.00 20 CYS A C 14
ATOM 8286 O O . CYS A 1 20 ? -3.399 -0.861 0.123 1.00 0.00 20 CYS A O 14
ATOM 8293 N N . GLN A 1 21 ? -2.590 -2.801 0.927 1.00 0.00 21 GLN A N 14
ATOM 8294 C CA . GLN A 1 21 ? -3.855 -3.514 0.785 1.00 0.00 21 GLN A CA 14
ATOM 8295 C C . GLN A 1 21 ? -4.958 -2.825 1.582 1.00 0.00 21 GLN A C 14
ATOM 8296 O O . GLN A 1 21 ? -6.065 -2.621 1.082 1.00 0.00 21 GLN A O 14
ATOM 8310 N N . ASP A 1 22 ? -4.648 -2.466 2.824 1.00 0.00 22 ASP A N 14
ATOM 8311 C CA . ASP A 1 22 ? -5.612 -1.798 3.688 1.00 0.00 22 ASP A CA 14
ATOM 8312 C C . ASP A 1 22 ? -5.991 -0.436 3.119 1.00 0.00 22 ASP A C 14
ATOM 8313 O O . ASP A 1 22 ? -7.145 -0.015 3.201 1.00 0.00 22 ASP A O 14
ATOM 8322 N N . CYS A 1 23 ? -5.011 0.248 2.534 1.00 0.00 23 CYS A N 14
ATOM 8323 C CA . CYS A 1 23 ? -5.238 1.560 1.944 1.00 0.00 23 CYS A CA 14
ATOM 8324 C C . CYS A 1 23 ? -6.287 1.485 0.842 1.00 0.00 23 CYS A C 14
ATOM 8325 O O . CYS A 1 23 ? -7.332 2.134 0.914 1.00 0.00 23 CYS A O 14
ATOM 8332 N N . CYS A 1 24 ? -5.998 0.687 -0.179 1.00 0.00 24 CYS A N 14
ATOM 8333 C CA . CYS A 1 24 ? -6.904 0.515 -1.305 1.00 0.00 24 CYS A CA 14
ATOM 8334 C C . CYS A 1 24 ? -8.280 0.050 -0.832 1.00 0.00 24 CYS A C 14
ATOM 8335 O O . CYS A 1 24 ? -9.301 0.670 -1.143 1.00 0.00 24 CYS A O 14
ATOM 8342 N N . LYS A 1 25 ? -8.299 -1.043 -0.074 1.00 0.00 25 LYS A N 14
ATOM 8343 C CA . LYS A 1 25 ? -9.542 -1.595 0.452 1.00 0.00 25 LYS A CA 14
ATOM 8344 C C . LYS A 1 25 ? -10.396 -0.501 1.092 1.00 0.00 25 LYS A C 14
ATOM 8345 O O . LYS A 1 25 ? -11.589 -0.387 0.812 1.00 0.00 25 LYS A O 14
ATOM 8364 N N . ASN A 1 26 ? -9.773 0.304 1.948 1.00 0.00 26 ASN A N 14
ATOM 8365 C CA . ASN A 1 26 ? -10.474 1.391 2.620 1.00 0.00 26 ASN A CA 14
ATOM 8366 C C . ASN A 1 26 ? -10.961 2.425 1.612 1.00 0.00 26 ASN A C 14
ATOM 8367 O O . ASN A 1 26 ? -11.962 3.104 1.839 1.00 0.00 26 ASN A O 14
ATOM 8378 N N . ALA A 1 27 ? -10.250 2.535 0.495 1.00 0.00 27 ALA A N 14
ATOM 8379 C CA . ALA A 1 27 ? -10.614 3.483 -0.551 1.00 0.00 27 ALA A CA 14
ATOM 8380 C C . ALA A 1 27 ? -11.912 3.067 -1.229 1.00 0.00 27 ALA A C 14
ATOM 8381 O O . ALA A 1 27 ? -12.697 3.910 -1.664 1.00 0.00 27 ALA A O 14
ATOM 8388 N N . GLY A 1 28 ? -12.134 1.759 -1.314 1.00 0.00 28 GLY A N 14
ATOM 8389 C CA . GLY A 1 28 ? -13.339 1.252 -1.937 1.00 0.00 28 GLY A CA 14
ATOM 8390 C C . GLY A 1 28 ? -13.093 0.021 -2.793 1.00 0.00 28 GLY A C 14
ATOM 8391 O O . GLY A 1 28 ? -14.037 -0.574 -3.313 1.00 0.00 28 GLY A O 14
ATOM 8395 N N . HIS A 1 29 ? -11.829 -0.362 -2.944 1.00 0.00 29 HIS A N 14
ATOM 8396 C CA . HIS A 1 29 ? -11.479 -1.526 -3.747 1.00 0.00 29 HIS A CA 14
ATOM 8397 C C . HIS A 1 29 ? -11.209 -2.740 -2.853 1.00 0.00 29 HIS A C 14
ATOM 8398 O O . HIS A 1 29 ? -11.826 -2.888 -1.798 1.00 0.00 29 HIS A O 14
ATOM 8413 N N . ASN A 1 30 ? -10.295 -3.613 -3.278 1.00 0.00 30 ASN A N 14
ATOM 8414 C CA . ASN A 1 30 ? -9.967 -4.809 -2.510 1.00 0.00 30 ASN A CA 14
ATOM 8415 C C . ASN A 1 30 ? -8.571 -4.710 -1.903 1.00 0.00 30 ASN A C 14
ATOM 8416 O O . ASN A 1 30 ? -8.386 -4.954 -0.710 1.00 0.00 30 ASN A O 14
ATOM 8427 N N . GLY A 1 31 ? -7.591 -4.356 -2.728 1.00 0.00 31 GLY A N 14
ATOM 8428 C CA . GLY A 1 31 ? -6.227 -4.237 -2.247 1.00 0.00 31 GLY A CA 14
ATOM 8429 C C . GLY A 1 31 ? -5.285 -3.692 -3.299 1.00 0.00 31 GLY A C 14
ATOM 8430 O O . GLY A 1 31 ? -5.701 -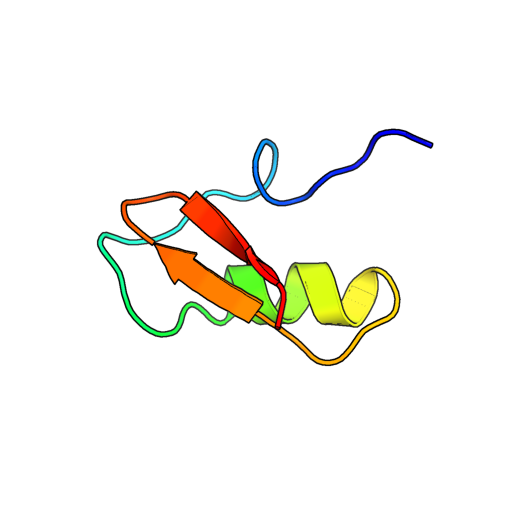2.951 -4.188 1.00 0.00 31 GLY A O 14
ATOM 8434 N N . GLY A 1 32 ? -4.012 -4.059 -3.198 1.00 0.00 32 GLY A N 14
ATOM 8435 C CA . GLY A 1 32 ? -3.029 -3.590 -4.156 1.00 0.00 32 GLY A CA 14
ATOM 8436 C C . GLY A 1 32 ? -1.744 -4.394 -4.117 1.00 0.00 32 GLY A C 14
ATOM 8437 O O . GLY A 1 32 ? -1.701 -5.481 -3.542 1.00 0.00 32 GLY A O 14
ATOM 8441 N N . THR A 1 33 ? -0.695 -3.857 -4.733 1.00 0.00 33 THR A N 14
ATOM 8442 C CA . THR A 1 33 ? 0.599 -4.531 -4.769 1.00 0.00 33 THR A CA 14
ATOM 8443 C C . THR A 1 33 ? 1.736 -3.551 -4.491 1.00 0.00 33 THR A C 14
ATOM 8444 O O . THR A 1 33 ? 1.550 -2.335 -4.543 1.00 0.00 33 THR A O 14
ATOM 8455 N N . CYS A 1 34 ? 2.915 -4.095 -4.198 1.00 0.00 34 CYS A N 14
ATOM 8456 C CA . CYS A 1 34 ? 4.088 -3.277 -3.911 1.00 0.00 34 CYS A CA 14
ATOM 8457 C C . CYS A 1 34 ? 5.084 -3.333 -5.064 1.00 0.00 34 CYS A C 14
ATOM 8458 O O . CYS A 1 34 ? 5.511 -4.414 -5.475 1.00 0.00 34 CYS A O 14
ATOM 8465 N N . MET A 1 35 ? 5.448 -2.163 -5.582 1.00 0.00 35 MET A N 14
ATOM 8466 C CA . MET A 1 35 ? 6.390 -2.079 -6.692 1.00 0.00 35 MET A CA 14
ATOM 8467 C C . MET A 1 35 ? 7.492 -1.058 -6.415 1.00 0.00 35 MET A C 14
ATOM 8468 O O . MET A 1 35 ? 7.340 0.126 -6.710 1.00 0.00 35 MET A O 14
ATOM 8482 N N . PHE A 1 36 ? 8.605 -1.523 -5.861 1.00 0.00 36 PHE A N 14
ATOM 8483 C CA . PHE A 1 36 ? 9.734 -0.651 -5.560 1.00 0.00 36 PHE A CA 14
ATOM 8484 C C . PHE A 1 36 ? 9.287 0.595 -4.796 1.00 0.00 36 PHE A C 14
ATOM 8485 O O . PHE A 1 36 ? 9.430 1.719 -5.277 1.00 0.00 36 PHE A O 14
ATOM 8502 N N . PHE A 1 37 ? 8.755 0.385 -3.597 1.00 0.00 37 PHE A N 14
ATOM 8503 C CA . PHE A 1 37 ? 8.297 1.484 -2.755 1.00 0.00 37 PHE A CA 14
ATOM 8504 C C . PHE A 1 37 ? 7.104 2.214 -3.372 1.00 0.00 37 PHE A C 14
ATOM 8505 O O . PHE A 1 37 ? 6.756 3.316 -2.947 1.00 0.00 37 PHE A O 14
ATOM 8522 N N . LYS A 1 38 ? 6.470 1.593 -4.364 1.00 0.00 38 LYS A N 14
ATOM 8523 C CA . LYS A 1 38 ? 5.308 2.191 -5.013 1.00 0.00 38 LYS A CA 14
ATOM 8524 C C . LYS A 1 38 ? 4.030 1.495 -4.561 1.00 0.00 38 LYS A C 14
ATOM 8525 O O . LYS A 1 38 ? 3.895 0.278 -4.689 1.00 0.00 38 LYS A O 14
ATOM 8544 N N . CYS A 1 39 ? 3.099 2.272 -4.023 1.00 0.00 39 CYS A N 14
ATOM 8545 C CA . CYS A 1 39 ? 1.835 1.729 -3.541 1.00 0.00 39 CYS A CA 14
ATOM 8546 C C . CYS A 1 39 ? 0.783 1.722 -4.645 1.00 0.00 39 CYS A C 14
ATOM 8547 O O . CYS A 1 39 ? 0.135 2.734 -4.905 1.00 0.00 39 CYS A O 14
ATOM 8554 N N . LYS A 1 40 ? 0.612 0.570 -5.285 1.00 0.00 40 LYS A N 14
ATOM 8555 C CA . LYS A 1 40 ? -0.369 0.429 -6.353 1.00 0.00 40 LYS A CA 14
ATOM 8556 C C . LYS A 1 40 ? -1.561 -0.390 -5.877 1.00 0.00 40 LYS A C 14
ATOM 8557 O O . LYS A 1 40 ? -1.481 -1.079 -4.860 1.00 0.00 40 LYS A O 14
ATOM 8576 N N . CYS A 1 41 ? -2.666 -0.309 -6.608 1.00 0.00 41 CYS A N 14
ATOM 8577 C CA . CYS A 1 41 ? -3.869 -1.039 -6.253 1.00 0.00 41 CYS A CA 14
ATOM 8578 C C . CYS A 1 41 ? -4.034 -2.275 -7.129 1.00 0.00 41 CYS A C 14
ATOM 8579 O O . CYS A 1 41 ? -3.138 -2.634 -7.893 1.00 0.00 41 CYS A O 14
ATOM 8586 N N . ALA A 1 42 ? -5.187 -2.922 -7.009 1.00 0.00 42 ALA A N 14
ATOM 8587 C CA . ALA A 1 42 ? -5.477 -4.119 -7.787 1.00 0.00 42 ALA A CA 14
ATOM 8588 C C . ALA A 1 42 ? -6.751 -3.945 -8.608 1.00 0.00 42 ALA A C 14
ATOM 8589 O O . ALA A 1 42 ? -7.318 -2.832 -8.590 1.00 0.00 42 ALA A O 14
ATOM 8597 N N . ASP A 1 1 ? -7.580 13.525 2.459 1.00 0.00 1 ASP A N 15
ATOM 8598 C CA . ASP A 1 1 ? -8.290 13.558 1.154 1.00 0.00 1 ASP A CA 15
ATOM 8599 C C . ASP A 1 1 ? -8.493 12.150 0.601 1.00 0.00 1 ASP A C 15
ATOM 8600 O O . ASP A 1 1 ? -7.860 11.197 1.054 1.00 0.00 1 ASP A O 15
ATOM 8611 N N . ARG A 1 2 ? -9.379 12.030 -0.382 1.00 0.00 2 ARG A N 15
ATOM 8612 C CA . ARG A 1 2 ? -9.665 10.739 -1.000 1.00 0.00 2 ARG A CA 15
ATOM 8613 C C . ARG A 1 2 ? -8.889 10.580 -2.302 1.00 0.00 2 ARG A C 15
ATOM 8614 O O . ARG A 1 2 ? -9.394 10.016 -3.273 1.00 0.00 2 ARG A O 15
ATOM 8635 N N . ASP A 1 3 ? -7.657 11.080 -2.316 1.00 0.00 3 ASP A N 15
ATOM 8636 C CA . ASP A 1 3 ? -6.809 10.996 -3.498 1.00 0.00 3 ASP A CA 15
ATOM 8637 C C . ASP A 1 3 ? -6.555 9.543 -3.886 1.00 0.00 3 ASP A C 15
ATOM 8638 O O . ASP A 1 3 ? -7.099 9.050 -4.874 1.00 0.00 3 ASP A O 15
ATOM 8647 N N . SER A 1 4 ? -5.723 8.863 -3.104 1.00 0.00 4 SER A N 15
ATOM 8648 C CA . SER A 1 4 ? -5.395 7.468 -3.369 1.00 0.00 4 SER A CA 15
ATOM 8649 C C . SER A 1 4 ? -4.518 6.891 -2.257 1.00 0.00 4 SER A C 15
ATOM 8650 O O . SER A 1 4 ? -4.988 6.653 -1.145 1.00 0.00 4 SER A O 15
ATOM 8658 N N . CYS A 1 5 ? -3.249 6.668 -2.564 1.00 0.00 5 CYS A N 15
ATOM 8659 C CA . CYS A 1 5 ? -2.309 6.118 -1.593 1.00 0.00 5 CYS A CA 15
ATOM 8660 C C . CYS A 1 5 ? -0.894 6.068 -2.166 1.00 0.00 5 CYS A C 15
ATOM 8661 O O . CYS A 1 5 ? 0.085 6.222 -1.436 1.00 0.00 5 CYS A O 15
ATOM 8668 N N . VAL A 1 6 ? -0.796 5.850 -3.478 1.00 0.00 6 VAL A N 15
ATOM 8669 C CA . VAL A 1 6 ? 0.497 5.778 -4.157 1.00 0.00 6 VAL A CA 15
ATOM 8670 C C . VAL A 1 6 ? 1.451 6.868 -3.670 1.00 0.00 6 VAL A C 15
ATOM 8671 O O . VAL A 1 6 ? 2.657 6.650 -3.568 1.00 0.00 6 VAL A O 15
ATOM 8684 N N . ASP A 1 7 ? 0.897 8.038 -3.369 1.00 0.00 7 ASP A N 15
ATOM 8685 C CA . ASP A 1 7 ? 1.696 9.160 -2.890 1.00 0.00 7 ASP A CA 15
ATOM 8686 C C . ASP A 1 7 ? 1.250 9.585 -1.495 1.00 0.00 7 ASP A C 15
ATOM 8687 O O . ASP A 1 7 ? 1.257 10.771 -1.164 1.00 0.00 7 ASP A O 15
ATOM 8696 N N . LYS A 1 8 ? 0.864 8.609 -0.682 1.00 0.00 8 LYS A N 15
ATOM 8697 C CA . LYS A 1 8 ? 0.414 8.881 0.678 1.00 0.00 8 LYS A CA 15
ATOM 8698 C C . LYS A 1 8 ? 1.046 7.904 1.666 1.00 0.00 8 LYS A C 15
ATOM 8699 O O . LYS A 1 8 ? 1.640 8.313 2.663 1.00 0.00 8 LYS A O 15
ATOM 8718 N N . SER A 1 9 ? 0.913 6.613 1.380 1.00 0.00 9 SER A N 15
ATOM 8719 C CA . SER A 1 9 ? 1.471 5.579 2.243 1.00 0.00 9 SER A CA 15
ATOM 8720 C C . SER A 1 9 ? 2.749 5.000 1.644 1.00 0.00 9 SER A C 15
ATOM 8721 O O . SER A 1 9 ? 2.915 4.967 0.425 1.00 0.00 9 SER A O 15
ATOM 8729 N N . ARG A 1 10 ? 3.649 4.547 2.509 1.00 0.00 10 ARG A N 15
ATOM 8730 C CA . ARG A 1 10 ? 4.911 3.970 2.071 1.00 0.00 10 ARG A CA 15
ATOM 8731 C C . ARG A 1 10 ? 4.763 2.480 1.794 1.00 0.00 10 ARG A C 15
ATOM 8732 O O . ARG A 1 10 ? 3.783 1.856 2.202 1.00 0.00 10 ARG A O 15
ATOM 8753 N N . CYS A 1 11 ? 5.744 1.913 1.102 1.00 0.00 11 CYS A N 15
ATOM 8754 C CA . CYS A 1 11 ? 5.727 0.494 0.775 1.00 0.00 11 CYS A CA 15
ATOM 8755 C C . CYS A 1 11 ? 7.137 -0.089 0.810 1.00 0.00 11 CYS A C 15
ATOM 8756 O O . CYS A 1 11 ? 8.120 0.646 0.903 1.00 0.00 11 CYS A O 15
ATOM 8763 N N . ALA A 1 12 ? 7.227 -1.412 0.730 1.00 0.00 12 ALA A N 15
ATOM 8764 C CA . ALA A 1 12 ? 8.514 -2.093 0.747 1.00 0.00 12 ALA A CA 15
ATOM 8765 C C . ALA A 1 12 ? 9.063 -2.241 -0.669 1.00 0.00 12 ALA A C 15
ATOM 8766 O O . ALA A 1 12 ? 8.500 -1.698 -1.618 1.00 0.00 12 ALA A O 15
ATOM 8773 N N . LYS A 1 13 ? 10.165 -2.972 -0.806 1.00 0.00 13 LYS A N 15
ATOM 8774 C CA . LYS A 1 13 ? 10.786 -3.179 -2.112 1.00 0.00 13 LYS A CA 15
ATOM 8775 C C . LYS A 1 13 ? 9.756 -3.621 -3.150 1.00 0.00 13 LYS A C 15
ATOM 8776 O O . LYS A 1 13 ? 9.692 -3.068 -4.247 1.00 0.00 13 LYS A O 15
ATOM 8795 N N . TYR A 1 14 ? 8.948 -4.615 -2.795 1.00 0.00 14 TYR A N 15
ATOM 8796 C CA . TYR A 1 14 ? 7.917 -5.123 -3.696 1.00 0.00 14 TYR A CA 15
ATOM 8797 C C . TYR A 1 14 ? 7.251 -6.366 -3.117 1.00 0.00 14 TYR A C 15
ATOM 8798 O O . TYR A 1 14 ? 7.769 -6.985 -2.189 1.00 0.00 14 TYR A O 15
ATOM 8816 N N . GLY A 1 15 ? 6.098 -6.726 -3.672 1.00 0.00 15 GLY A N 15
ATOM 8817 C CA . GLY A 1 15 ? 5.383 -7.897 -3.197 1.00 0.00 15 GLY A CA 15
ATOM 8818 C C . GLY A 1 15 ? 4.099 -7.547 -2.472 1.00 0.00 15 GLY A C 15
ATOM 8819 O O . GLY A 1 15 ? 3.312 -6.730 -2.949 1.00 0.00 15 GLY A O 15
ATOM 8823 N N . TYR A 1 16 ? 3.888 -8.172 -1.319 1.00 0.00 16 TYR A N 15
ATOM 8824 C CA . TYR A 1 16 ? 2.688 -7.928 -0.527 1.00 0.00 16 TYR A CA 15
ATOM 8825 C C . TYR A 1 16 ? 2.989 -7.029 0.669 1.00 0.00 16 TYR A C 15
ATOM 8826 O O . TYR A 1 16 ? 3.934 -7.269 1.420 1.00 0.00 16 TYR A O 15
ATOM 8844 N N . TYR A 1 17 ? 2.168 -5.999 0.841 1.00 0.00 17 TYR A N 15
ATOM 8845 C CA . TYR A 1 17 ? 2.329 -5.062 1.948 1.00 0.00 17 TYR A CA 15
ATOM 8846 C C . TYR A 1 17 ? 0.971 -4.738 2.563 1.00 0.00 17 TYR A C 15
ATOM 8847 O O . TYR A 1 17 ? 0.201 -3.949 2.015 1.00 0.00 17 TYR A O 15
ATOM 8865 N N . GLN A 1 18 ? 0.679 -5.369 3.700 1.00 0.00 18 GLN A N 15
ATOM 8866 C CA . GLN A 1 18 ? -0.592 -5.173 4.397 1.00 0.00 18 GLN A CA 15
ATOM 8867 C C . GLN A 1 18 ? -1.003 -3.702 4.435 1.00 0.00 18 GLN A C 15
ATOM 8868 O O . GLN A 1 18 ? -2.191 -3.382 4.377 1.00 0.00 18 GLN A O 15
ATOM 8882 N N . GLU A 1 19 ? -0.023 -2.812 4.531 1.00 0.00 19 GLU A N 15
ATOM 8883 C CA . GLU A 1 19 ? -0.299 -1.379 4.574 1.00 0.00 19 GLU A CA 15
ATOM 8884 C C . GLU A 1 19 ? -1.038 -0.931 3.318 1.00 0.00 19 GLU A C 15
ATOM 8885 O O . GLU A 1 19 ? -2.136 -0.380 3.392 1.00 0.00 19 GLU A O 15
ATOM 8897 N N . CYS A 1 20 ? -0.426 -1.172 2.163 1.00 0.00 20 CYS A N 15
ATOM 8898 C CA . CYS A 1 20 ? -1.022 -0.796 0.887 1.00 0.00 20 CYS A CA 15
ATOM 8899 C C . CYS A 1 20 ? -2.378 -1.468 0.699 1.00 0.00 20 CYS A C 15
ATOM 8900 O O . CYS A 1 20 ? -3.304 -0.881 0.140 1.00 0.00 20 CYS A O 15
ATOM 8907 N N . GLN A 1 21 ? -2.486 -2.707 1.169 1.00 0.00 21 GLN A N 15
ATOM 8908 C CA . GLN A 1 21 ? -3.727 -3.465 1.053 1.00 0.00 21 GLN A CA 15
ATOM 8909 C C . GLN A 1 21 ? -4.874 -2.749 1.761 1.00 0.00 21 GLN A C 15
ATOM 8910 O O . GLN A 1 21 ? -5.903 -2.453 1.153 1.00 0.00 21 GLN A O 15
ATOM 8924 N N . ASP A 1 22 ? -4.690 -2.475 3.048 1.00 0.00 22 ASP A N 15
ATOM 8925 C CA . ASP A 1 22 ? -5.710 -1.796 3.838 1.00 0.00 22 ASP A CA 15
ATOM 8926 C C . ASP A 1 22 ? -6.084 -0.457 3.211 1.00 0.00 22 ASP A C 15
ATOM 8927 O O . ASP A 1 22 ? -7.238 -0.037 3.261 1.00 0.00 22 ASP A O 15
ATOM 8936 N N . CYS A 1 23 ? -5.097 0.207 2.621 1.00 0.00 23 CYS A N 15
ATOM 8937 C CA . CYS A 1 23 ? -5.314 1.497 1.982 1.00 0.00 23 CYS A CA 15
ATOM 8938 C C . CYS A 1 23 ? -6.329 1.390 0.849 1.00 0.00 23 CYS A C 15
ATOM 8939 O O . CYS A 1 23 ? -7.346 2.083 0.840 1.00 0.00 23 CYS A O 15
ATOM 8946 N N . CYS A 1 24 ? -6.032 0.525 -0.112 1.00 0.00 24 CYS A N 15
ATOM 8947 C CA . CYS A 1 24 ? -6.898 0.327 -1.267 1.00 0.00 24 CYS A CA 15
ATOM 8948 C C . CYS A 1 24 ? -8.303 -0.116 -0.857 1.00 0.00 24 CYS A C 15
ATOM 8949 O O . CYS A 1 24 ? -9.283 0.584 -1.118 1.00 0.00 24 CYS A O 15
ATOM 8956 N N . LYS A 1 25 ? -8.397 -1.287 -0.230 1.00 0.00 25 LYS A N 15
ATOM 8957 C CA . LYS A 1 25 ? -9.685 -1.833 0.200 1.00 0.00 25 LYS A CA 15
ATOM 8958 C C . LYS A 1 25 ? -10.559 -0.771 0.868 1.00 0.00 25 LYS A C 15
ATOM 8959 O O . LYS A 1 25 ? -11.749 -0.660 0.571 1.00 0.00 25 LYS A O 15
ATOM 8978 N N . ASN A 1 26 ? -9.968 0.006 1.769 1.00 0.00 26 ASN A N 15
ATOM 8979 C CA . ASN A 1 26 ? -10.703 1.054 2.470 1.00 0.00 26 ASN A CA 15
ATOM 8980 C C . ASN A 1 26 ? -11.020 2.217 1.538 1.00 0.00 26 ASN A C 15
ATOM 8981 O O . ASN A 1 26 ? -11.977 2.960 1.760 1.00 0.00 26 ASN A O 15
ATOM 8992 N N . ALA A 1 27 ? -10.214 2.369 0.493 1.00 0.00 27 ALA A N 15
ATOM 8993 C CA . ALA A 1 27 ? -10.413 3.442 -0.474 1.00 0.00 27 ALA A CA 15
ATOM 8994 C C . ALA A 1 27 ? -11.646 3.181 -1.328 1.00 0.00 27 ALA A C 15
ATOM 8995 O O . ALA A 1 27 ? -12.298 4.113 -1.799 1.00 0.00 27 ALA A O 15
ATOM 9002 N N . GLY A 1 28 ? -11.963 1.906 -1.521 1.00 0.00 28 GLY A N 15
ATOM 9003 C CA . GLY A 1 28 ? -13.117 1.538 -2.314 1.00 0.00 28 GLY A CA 15
ATOM 9004 C C . GLY A 1 28 ? -12.811 0.450 -3.325 1.00 0.00 28 GLY A C 15
ATOM 9005 O O . GLY A 1 28 ? -13.406 0.411 -4.402 1.00 0.00 28 GLY A O 15
ATOM 9009 N N . HIS A 1 29 ? -11.882 -0.437 -2.978 1.00 0.00 29 HIS A N 15
ATOM 9010 C CA . HIS A 1 29 ? -11.504 -1.528 -3.867 1.00 0.00 29 HIS A CA 15
ATOM 9011 C C . HIS A 1 29 ? -11.305 -2.823 -3.078 1.00 0.00 29 HIS A C 15
ATOM 9012 O O . HIS A 1 29 ? -11.921 -3.019 -2.030 1.00 0.00 29 HIS A O 15
ATOM 9027 N N . ASN A 1 30 ? -10.449 -3.708 -3.584 1.00 0.00 30 ASN A N 15
ATOM 9028 C CA . ASN A 1 30 ? -10.182 -4.979 -2.922 1.00 0.00 30 ASN A CA 15
ATOM 9029 C C . ASN A 1 30 ? -8.835 -4.954 -2.206 1.00 0.00 30 ASN A C 15
ATOM 9030 O O . ASN A 1 30 ? -8.759 -5.179 -0.998 1.00 0.00 30 ASN A O 15
ATOM 9041 N N . GLY A 1 31 ? -7.772 -4.682 -2.959 1.00 0.00 31 GLY A N 15
ATOM 9042 C CA . GLY A 1 31 ? -6.446 -4.636 -2.375 1.00 0.00 31 GLY A CA 15
ATOM 9043 C C . GLY A 1 31 ? -5.441 -3.964 -3.288 1.00 0.00 31 GLY A C 15
ATOM 9044 O O . GLY A 1 31 ? -5.817 -3.256 -4.220 1.00 0.00 31 GLY A O 15
ATOM 9048 N N . GLY A 1 32 ? -4.162 -4.190 -3.021 1.00 0.00 32 GLY A N 15
ATOM 9049 C CA . GLY A 1 32 ? -3.118 -3.594 -3.834 1.00 0.00 32 GLY A CA 15
ATOM 9050 C C . GLY A 1 32 ? -1.821 -4.378 -3.782 1.00 0.00 32 GLY A C 15
ATOM 9051 O O . GLY A 1 32 ? -1.714 -5.367 -3.058 1.00 0.00 32 GLY A O 15
ATOM 9055 N N . THR A 1 33 ? -0.834 -3.934 -4.554 1.00 0.00 33 THR A N 15
ATOM 9056 C CA . THR A 1 33 ? 0.463 -4.599 -4.594 1.00 0.00 33 THR A CA 15
ATOM 9057 C C . THR A 1 33 ? 1.596 -3.598 -4.382 1.00 0.00 33 THR A C 15
ATOM 9058 O O . THR A 1 33 ? 1.397 -2.387 -4.483 1.00 0.00 33 THR A O 15
ATOM 9069 N N . CYS A 1 34 ? 2.784 -4.115 -4.088 1.00 0.00 34 CYS A N 15
ATOM 9070 C CA . CYS A 1 34 ? 3.952 -3.272 -3.861 1.00 0.00 34 CYS A CA 15
ATOM 9071 C C . CYS A 1 34 ? 4.890 -3.305 -5.063 1.00 0.00 34 CYS A C 15
ATOM 9072 O O . CYS A 1 34 ? 5.210 -4.377 -5.580 1.00 0.00 34 CYS A O 15
ATOM 9079 N N . MET A 1 35 ? 5.322 -2.128 -5.506 1.00 0.00 35 MET A N 15
ATOM 9080 C CA . MET A 1 35 ? 6.216 -2.028 -6.654 1.00 0.00 35 MET A CA 15
ATOM 9081 C C . MET A 1 35 ? 7.330 -1.009 -6.414 1.00 0.00 35 MET A C 15
ATOM 9082 O O . MET A 1 35 ? 7.145 0.188 -6.626 1.00 0.00 35 MET A O 15
ATOM 9096 N N . PHE A 1 36 ? 8.492 -1.493 -5.990 1.00 0.00 36 PHE A N 15
ATOM 9097 C CA . PHE A 1 36 ? 9.644 -0.630 -5.742 1.00 0.00 36 PHE A CA 15
ATOM 9098 C C . PHE A 1 36 ? 9.269 0.583 -4.890 1.00 0.00 36 PHE A C 15
ATOM 9099 O O . PHE A 1 36 ? 9.347 1.725 -5.347 1.00 0.00 36 PHE A O 15
ATOM 9116 N N . PHE A 1 37 ? 8.879 0.329 -3.647 1.00 0.00 37 PHE A N 15
ATOM 9117 C CA . PHE A 1 37 ? 8.512 1.396 -2.724 1.00 0.00 37 PHE A CA 15
ATOM 9118 C C . PHE A 1 37 ? 7.334 2.218 -3.240 1.00 0.00 37 PHE A C 15
ATOM 9119 O O . PHE A 1 37 ? 7.095 3.331 -2.771 1.00 0.00 37 PHE A O 15
ATOM 9136 N N . LYS A 1 38 ? 6.589 1.665 -4.193 1.00 0.00 38 LYS A N 15
ATOM 9137 C CA . LYS A 1 38 ? 5.429 2.354 -4.745 1.00 0.00 38 LYS A CA 15
ATOM 9138 C C . LYS A 1 38 ? 4.146 1.635 -4.346 1.00 0.00 38 LYS A C 15
ATOM 9139 O O . LYS A 1 38 ? 4.046 0.413 -4.463 1.00 0.00 38 LYS A O 15
ATOM 9158 N N . CYS A 1 39 ? 3.172 2.398 -3.867 1.00 0.00 39 CYS A N 15
ATOM 9159 C CA . CYS A 1 39 ? 1.899 1.832 -3.439 1.00 0.00 39 CYS A CA 15
ATOM 9160 C C . CYS A 1 39 ? 0.906 1.785 -4.595 1.00 0.00 39 CYS A C 15
ATOM 9161 O O . CYS A 1 39 ? 0.439 2.820 -5.068 1.00 0.00 39 CYS A O 15
ATOM 9168 N N . LYS A 1 40 ? 0.585 0.576 -5.043 1.00 0.00 40 LYS A N 15
ATOM 9169 C CA . LYS A 1 40 ? -0.357 0.392 -6.141 1.00 0.00 40 LYS A CA 15
ATOM 9170 C C . LYS A 1 40 ? -1.541 -0.456 -5.695 1.00 0.00 40 LYS A C 15
ATOM 9171 O O . LYS A 1 40 ? -1.485 -1.122 -4.662 1.00 0.00 40 LYS A O 15
ATOM 9190 N N . CYS A 1 41 ? -2.615 -0.424 -6.476 1.00 0.00 41 CYS A N 15
ATOM 9191 C CA . CYS A 1 41 ? -3.811 -1.183 -6.158 1.00 0.00 41 CYS A CA 15
ATOM 9192 C C . CYS A 1 41 ? -3.928 -2.413 -7.050 1.00 0.00 41 CYS A C 15
ATOM 9193 O O . CYS A 1 41 ? -2.998 -2.755 -7.780 1.00 0.00 41 CYS A O 15
ATOM 9200 N N . ALA A 1 42 ? -5.078 -3.073 -6.985 1.00 0.00 42 ALA A N 15
ATOM 9201 C CA . ALA A 1 42 ? -5.322 -4.266 -7.786 1.00 0.00 42 ALA A CA 15
ATOM 9202 C C . ALA A 1 42 ? -5.857 -3.900 -9.165 1.00 0.00 42 ALA A C 15
ATOM 9203 O O . ALA A 1 42 ? -5.861 -4.781 -10.050 1.00 0.00 42 ALA A O 15
ATOM 9211 N N . ASP A 1 1 ? -10.412 16.581 -5.648 1.00 0.00 1 ASP A N 16
ATOM 9212 C CA . ASP A 1 1 ? -10.423 15.451 -4.682 1.00 0.00 1 ASP A CA 16
ATOM 9213 C C . ASP A 1 1 ? -9.763 14.211 -5.277 1.00 0.00 1 ASP A C 16
ATOM 9214 O O . ASP A 1 1 ? -10.105 13.782 -6.380 1.00 0.00 1 ASP A O 16
ATOM 9225 N N . ARG A 1 2 ? -8.819 13.639 -4.538 1.00 0.00 2 ARG A N 16
ATOM 9226 C CA . ARG A 1 2 ? -8.111 12.447 -4.990 1.00 0.00 2 ARG A CA 16
ATOM 9227 C C . ARG A 1 2 ? -7.132 11.964 -3.928 1.00 0.00 2 ARG A C 16
ATOM 9228 O O . ARG A 1 2 ? -6.091 12.581 -3.697 1.00 0.00 2 ARG A O 16
ATOM 9249 N N . ASP A 1 3 ? -7.476 10.858 -3.285 1.00 0.00 3 ASP A N 16
ATOM 9250 C CA . ASP A 1 3 ? -6.634 10.282 -2.241 1.00 0.00 3 ASP A CA 16
ATOM 9251 C C . ASP A 1 3 ? -5.330 9.747 -2.825 1.00 0.00 3 ASP A C 16
ATOM 9252 O O . ASP A 1 3 ? -4.261 10.318 -2.608 1.00 0.00 3 ASP A O 16
ATOM 9261 N N . SER A 1 4 ? -5.426 8.647 -3.565 1.00 0.00 4 SER A N 16
ATOM 9262 C CA . SER A 1 4 ? -4.252 8.036 -4.178 1.00 0.00 4 SER A CA 16
ATOM 9263 C C . SER A 1 4 ? -3.238 7.621 -3.116 1.00 0.00 4 SER A C 16
ATOM 9264 O O . SER A 1 4 ? -2.386 8.415 -2.715 1.00 0.00 4 SER A O 16
ATOM 9272 N N . CYS A 1 5 ? -3.336 6.374 -2.666 1.00 0.00 5 CYS A N 16
ATOM 9273 C CA . CYS A 1 5 ? -2.426 5.855 -1.651 1.00 0.00 5 CYS A CA 16
ATOM 9274 C C . CYS A 1 5 ? -1.009 5.697 -2.202 1.00 0.00 5 CYS A C 16
ATOM 9275 O O . CYS A 1 5 ? -0.061 5.494 -1.444 1.00 0.00 5 CYS A O 16
ATOM 9282 N N . VAL A 1 6 ? -0.869 5.788 -3.524 1.00 0.00 6 VAL A N 16
ATOM 9283 C CA . VAL A 1 6 ? 0.435 5.653 -4.165 1.00 0.00 6 VAL A CA 16
ATOM 9284 C C . VAL A 1 6 ? 1.451 6.618 -3.564 1.00 0.00 6 VAL A C 16
ATOM 9285 O O . VAL A 1 6 ? 2.576 6.232 -3.243 1.00 0.00 6 VAL A O 16
ATOM 9298 N N . ASP A 1 7 ? 1.048 7.877 -3.412 1.00 0.00 7 ASP A N 16
ATOM 9299 C CA . ASP A 1 7 ? 1.924 8.896 -2.848 1.00 0.00 7 ASP A CA 16
ATOM 9300 C C . ASP A 1 7 ? 1.465 9.294 -1.449 1.00 0.00 7 ASP A C 16
ATOM 9301 O O . ASP A 1 7 ? 1.661 10.432 -1.020 1.00 0.00 7 ASP A O 16
ATOM 9310 N N . LYS A 1 8 ? 0.855 8.350 -0.740 1.00 0.00 8 LYS A N 16
ATOM 9311 C CA . LYS A 1 8 ? 0.368 8.601 0.611 1.00 0.00 8 LYS A CA 16
ATOM 9312 C C . LYS A 1 8 ? 0.818 7.498 1.564 1.00 0.00 8 LYS A C 16
ATOM 9313 O O . LYS A 1 8 ? 1.371 7.771 2.629 1.00 0.00 8 LYS A O 16
ATOM 9332 N N . SER A 1 9 ? 0.578 6.252 1.170 1.00 0.00 9 SER A N 16
ATOM 9333 C CA . SER A 1 9 ? 0.959 5.105 1.987 1.00 0.00 9 SER A CA 16
ATOM 9334 C C . SER A 1 9 ? 2.215 4.441 1.434 1.00 0.00 9 SER A C 16
ATOM 9335 O O . SER A 1 9 ? 2.182 3.815 0.375 1.00 0.00 9 SER A O 16
ATOM 9343 N N . ARG A 1 10 ? 3.322 4.583 2.157 1.00 0.00 10 ARG A N 16
ATOM 9344 C CA . ARG A 1 10 ? 4.589 3.999 1.740 1.00 0.00 10 ARG A CA 16
ATOM 9345 C C . ARG A 1 10 ? 4.455 2.499 1.500 1.00 0.00 10 ARG A C 16
ATOM 9346 O O . ARG A 1 10 ? 3.373 1.930 1.644 1.00 0.00 10 ARG A O 16
ATOM 9367 N N . CYS A 1 11 ? 5.564 1.867 1.131 1.00 0.00 11 CYS A N 16
ATOM 9368 C CA . CYS A 1 11 ? 5.578 0.435 0.867 1.00 0.00 11 CYS A CA 16
ATOM 9369 C C . CYS A 1 11 ? 7.003 -0.109 0.927 1.00 0.00 11 CYS A C 16
ATOM 9370 O O . CYS A 1 11 ? 7.963 0.652 1.048 1.00 0.00 11 CYS A O 16
ATOM 9377 N N . ALA A 1 12 ? 7.135 -1.430 0.841 1.00 0.00 12 ALA A N 16
ATOM 9378 C CA . ALA A 1 12 ? 8.442 -2.071 0.882 1.00 0.00 12 ALA A CA 16
ATOM 9379 C C . ALA A 1 12 ? 9.027 -2.193 -0.522 1.00 0.00 12 ALA A C 16
ATOM 9380 O O . ALA A 1 12 ? 8.427 -1.734 -1.492 1.00 0.00 12 ALA A O 16
ATOM 9387 N N . LYS A 1 13 ? 10.203 -2.807 -0.625 1.00 0.00 13 LYS A N 16
ATOM 9388 C CA . LYS A 1 13 ? 10.871 -2.980 -1.913 1.00 0.00 13 LYS A CA 16
ATOM 9389 C C . LYS A 1 13 ? 9.897 -3.475 -2.982 1.00 0.00 13 LYS A C 16
ATOM 9390 O O . LYS A 1 13 ? 9.874 -2.959 -4.099 1.00 0.00 13 LYS A O 16
ATOM 9409 N N . TYR A 1 14 ? 9.089 -4.471 -2.630 1.00 0.00 14 TYR A N 16
ATOM 9410 C CA . TYR A 1 14 ? 8.107 -5.027 -3.558 1.00 0.00 14 TYR A CA 16
ATOM 9411 C C . TYR A 1 14 ? 7.450 -6.273 -2.975 1.00 0.00 14 TYR A C 16
ATOM 9412 O O . TYR A 1 14 ? 7.970 -6.881 -2.038 1.00 0.00 14 TYR A O 16
ATOM 9430 N N . GLY A 1 15 ? 6.306 -6.649 -3.536 1.00 0.00 15 GLY A N 16
ATOM 9431 C CA . GLY A 1 15 ? 5.601 -7.824 -3.058 1.00 0.00 15 GLY A CA 16
ATOM 9432 C C . GLY A 1 15 ? 4.314 -7.485 -2.332 1.00 0.00 15 GLY A C 16
ATOM 9433 O O . GLY A 1 15 ? 3.546 -6.633 -2.779 1.00 0.00 15 GLY A O 16
ATOM 9437 N N . TYR A 1 16 ? 4.079 -8.157 -1.211 1.00 0.00 16 TYR A N 16
ATOM 9438 C CA . TYR A 1 16 ? 2.876 -7.931 -0.419 1.00 0.00 16 TYR A CA 16
ATOM 9439 C C . TYR A 1 16 ? 3.157 -6.988 0.748 1.00 0.00 16 TYR A C 16
ATOM 9440 O O . TYR A 1 16 ? 4.174 -7.113 1.429 1.00 0.00 16 TYR A O 16
ATOM 9458 N N . TYR A 1 17 ? 2.244 -6.051 0.974 1.00 0.00 17 TYR A N 16
ATOM 9459 C CA . TYR A 1 17 ? 2.385 -5.089 2.060 1.00 0.00 17 TYR A CA 16
ATOM 9460 C C . TYR A 1 17 ? 1.028 -4.784 2.686 1.00 0.00 17 TYR A C 16
ATOM 9461 O O . TYR A 1 17 ? 0.175 -4.149 2.065 1.00 0.00 17 TYR A O 16
ATOM 9479 N N . GLN A 1 18 ? 0.834 -5.245 3.918 1.00 0.00 18 GLN A N 16
ATOM 9480 C CA . GLN A 1 18 ? -0.423 -5.030 4.632 1.00 0.00 18 GLN A CA 16
ATOM 9481 C C . GLN A 1 18 ? -0.835 -3.561 4.602 1.00 0.00 18 GLN A C 16
ATOM 9482 O O . GLN A 1 18 ? -2.023 -3.239 4.616 1.00 0.00 18 GLN A O 16
ATOM 9496 N N . GLU A 1 19 ? 0.153 -2.673 4.559 1.00 0.00 19 GLU A N 16
ATOM 9497 C CA . GLU A 1 19 ? -0.112 -1.240 4.528 1.00 0.00 19 GLU A CA 16
ATOM 9498 C C . GLU A 1 19 ? -0.825 -0.849 3.237 1.00 0.00 19 GLU A C 16
ATOM 9499 O O . GLU A 1 19 ? -1.870 -0.199 3.266 1.00 0.00 19 GLU A O 16
ATOM 9511 N N . CYS A 1 20 ? -0.255 -1.250 2.106 1.00 0.00 20 CYS A N 16
ATOM 9512 C CA . CYS A 1 20 ? -0.839 -0.943 0.806 1.00 0.00 20 CYS A CA 16
ATOM 9513 C C . CYS A 1 20 ? -2.238 -1.536 0.690 1.00 0.00 20 CYS A C 16
ATOM 9514 O O . CYS A 1 20 ? -3.191 -0.843 0.341 1.00 0.00 20 CYS A O 16
ATOM 9521 N N . GLN A 1 21 ? -2.347 -2.825 0.988 1.00 0.00 21 GLN A N 16
ATOM 9522 C CA . GLN A 1 21 ? -3.626 -3.528 0.923 1.00 0.00 21 GLN A CA 16
ATOM 9523 C C . GLN A 1 21 ? -4.698 -2.803 1.734 1.00 0.00 21 GLN A C 16
ATOM 9524 O O . GLN A 1 21 ? -5.790 -2.518 1.233 1.00 0.00 21 GLN A O 16
ATOM 9538 N N . ASP A 1 22 ? -4.380 -2.514 2.994 1.00 0.00 22 ASP A N 16
ATOM 9539 C CA . ASP A 1 22 ? -5.310 -1.833 3.887 1.00 0.00 22 ASP A CA 16
ATOM 9540 C C . ASP A 1 22 ? -5.781 -0.513 3.289 1.00 0.00 22 ASP A C 16
ATOM 9541 O O . ASP A 1 22 ? -6.952 -0.152 3.401 1.00 0.00 22 ASP A O 16
ATOM 9550 N N . CYS A 1 23 ? -4.860 0.202 2.658 1.00 0.00 23 CYS A N 16
ATOM 9551 C CA . CYS A 1 23 ? -5.172 1.485 2.046 1.00 0.00 23 CYS A CA 16
ATOM 9552 C C . CYS A 1 23 ? -6.162 1.325 0.899 1.00 0.00 23 CYS A C 16
ATOM 9553 O O . CYS A 1 23 ? -7.221 1.949 0.887 1.00 0.00 23 CYS A O 16
ATOM 9560 N N . CYS A 1 24 ? -5.799 0.491 -0.066 1.00 0.00 24 CYS A N 16
ATOM 9561 C CA . CYS A 1 24 ? -6.637 0.241 -1.234 1.00 0.00 24 CYS A CA 16
ATOM 9562 C C . CYS A 1 24 ? -8.095 -0.001 -0.839 1.00 0.00 24 CYS A C 16
ATOM 9563 O O . CYS A 1 24 ? -8.989 0.750 -1.234 1.00 0.00 24 CYS A O 16
ATOM 9570 N N . LYS A 1 25 ? -8.330 -1.052 -0.061 1.00 0.00 25 LYS A N 16
ATOM 9571 C CA . LYS A 1 25 ? -9.682 -1.387 0.381 1.00 0.00 25 LYS A CA 16
ATOM 9572 C C . LYS A 1 25 ? -10.355 -0.192 1.052 1.00 0.00 25 LYS A C 16
ATOM 9573 O O . LYS A 1 25 ? -11.523 0.100 0.793 1.00 0.00 25 LYS A O 16
ATOM 9592 N N . ASN A 1 26 ? -9.613 0.497 1.915 1.00 0.00 26 ASN A N 16
ATOM 9593 C CA . ASN A 1 26 ? -10.144 1.659 2.619 1.00 0.00 26 ASN A CA 16
ATOM 9594 C C . ASN A 1 26 ? -10.587 2.738 1.637 1.00 0.00 26 ASN A C 16
ATOM 9595 O O . ASN A 1 26 ? -11.483 3.530 1.933 1.00 0.00 26 ASN A O 16
ATOM 9606 N N . ALA A 1 27 ? -9.957 2.764 0.468 1.00 0.00 27 ALA A N 16
ATOM 9607 C CA . ALA A 1 27 ? -10.290 3.748 -0.554 1.00 0.00 27 ALA A CA 16
ATOM 9608 C C . ALA A 1 27 ? -11.564 3.351 -1.286 1.00 0.00 27 ALA A C 16
ATOM 9609 O O . ALA A 1 27 ? -12.339 4.204 -1.718 1.00 0.00 27 ALA A O 16
ATOM 9616 N N . GLY A 1 28 ? -11.771 2.046 -1.423 1.00 0.00 28 GLY A N 16
ATOM 9617 C CA . GLY A 1 28 ? -12.946 1.546 -2.102 1.00 0.00 28 GLY A CA 16
ATOM 9618 C C . GLY A 1 28 ? -12.605 0.491 -3.132 1.00 0.00 28 GLY A C 16
ATOM 9619 O O . GLY A 1 28 ? -13.201 0.446 -4.209 1.00 0.00 28 GLY A O 16
ATOM 9623 N N . HIS A 1 29 ? -11.638 -0.357 -2.803 1.00 0.00 29 HIS A N 16
ATOM 9624 C CA . HIS A 1 29 ? -11.206 -1.412 -3.704 1.00 0.00 29 HIS A CA 16
ATOM 9625 C C . HIS A 1 29 ? -11.154 -2.754 -2.966 1.00 0.00 29 HIS A C 16
ATOM 9626 O O . HIS A 1 29 ? -11.876 -2.957 -1.990 1.00 0.00 29 HIS A O 16
ATOM 9641 N N . ASN A 1 30 ? -10.308 -3.668 -3.434 1.00 0.00 30 ASN A N 16
ATOM 9642 C CA . ASN A 1 30 ? -10.183 -4.981 -2.813 1.00 0.00 30 ASN A CA 16
ATOM 9643 C C . ASN A 1 30 ? -8.756 -5.226 -2.331 1.00 0.00 30 ASN A C 16
ATOM 9644 O O . ASN A 1 30 ? -8.543 -5.805 -1.266 1.00 0.00 30 ASN A O 16
ATOM 9655 N N . GLY A 1 31 ? -7.781 -4.785 -3.120 1.00 0.00 31 GLY A N 16
ATOM 9656 C CA . GLY A 1 31 ? -6.396 -4.968 -2.756 1.00 0.00 31 GLY A CA 16
ATOM 9657 C C . GLY A 1 31 ? -5.459 -4.324 -3.753 1.00 0.00 31 GLY A C 16
ATOM 9658 O O . GLY A 1 31 ? -5.900 -3.694 -4.712 1.00 0.00 31 GLY A O 16
ATOM 9662 N N . GLY A 1 32 ? -4.167 -4.483 -3.523 1.00 0.00 32 GLY A N 16
ATOM 9663 C CA . GLY A 1 32 ? -3.176 -3.909 -4.411 1.00 0.00 32 GLY A CA 16
ATOM 9664 C C . GLY A 1 32 ? -1.873 -4.685 -4.405 1.00 0.00 32 GLY A C 16
ATOM 9665 O O . GLY A 1 32 ? -1.834 -5.842 -3.990 1.00 0.00 32 GLY A O 16
ATOM 9669 N N . THR A 1 33 ? -0.805 -4.045 -4.869 1.00 0.00 33 THR A N 16
ATOM 9670 C CA . THR A 1 33 ? 0.506 -4.681 -4.915 1.00 0.00 33 THR A CA 16
ATOM 9671 C C . THR A 1 33 ? 1.613 -3.673 -4.623 1.00 0.00 33 THR A C 16
ATOM 9672 O O . THR A 1 33 ? 1.439 -2.468 -4.820 1.00 0.00 33 THR A O 16
ATOM 9683 N N . CYS A 1 34 ? 2.749 -4.176 -4.153 1.00 0.00 34 CYS A N 16
ATOM 9684 C CA . CYS A 1 34 ? 3.890 -3.326 -3.832 1.00 0.00 34 CYS A CA 16
ATOM 9685 C C . CYS A 1 34 ? 4.890 -3.309 -4.983 1.00 0.00 34 CYS A C 16
ATOM 9686 O O . CYS A 1 34 ? 5.297 -4.362 -5.479 1.00 0.00 34 CYS A O 16
ATOM 9693 N N . MET A 1 35 ? 5.278 -2.110 -5.410 1.00 0.00 35 MET A N 16
ATOM 9694 C CA . MET A 1 35 ? 6.221 -1.960 -6.510 1.00 0.00 35 MET A CA 16
ATOM 9695 C C . MET A 1 35 ? 7.263 -0.882 -6.217 1.00 0.00 35 MET A C 16
ATOM 9696 O O . MET A 1 35 ? 7.017 0.303 -6.422 1.00 0.00 35 MET A O 16
ATOM 9710 N N . PHE A 1 36 ? 8.436 -1.307 -5.757 1.00 0.00 36 PHE A N 16
ATOM 9711 C CA . PHE A 1 36 ? 9.529 -0.388 -5.457 1.00 0.00 36 PHE A CA 16
ATOM 9712 C C . PHE A 1 36 ? 9.072 0.778 -4.578 1.00 0.00 36 PHE A C 16
ATOM 9713 O O . PHE A 1 36 ? 9.113 1.937 -4.992 1.00 0.00 36 PHE A O 16
ATOM 9730 N N . PHE A 1 37 ? 8.659 0.462 -3.355 1.00 0.00 37 PHE A N 16
ATOM 9731 C CA . PHE A 1 37 ? 8.219 1.476 -2.401 1.00 0.00 37 PHE A CA 16
ATOM 9732 C C . PHE A 1 37 ? 6.985 2.236 -2.887 1.00 0.00 37 PHE A C 16
ATOM 9733 O O . PHE A 1 37 ? 6.625 3.267 -2.320 1.00 0.00 37 PHE A O 16
ATOM 9750 N N . LYS A 1 38 ? 6.328 1.723 -3.924 1.00 0.00 38 LYS A N 16
ATOM 9751 C CA . LYS A 1 38 ? 5.132 2.359 -4.452 1.00 0.00 38 LYS A CA 16
ATOM 9752 C C . LYS A 1 38 ? 3.906 1.501 -4.159 1.00 0.00 38 LYS A C 16
ATOM 9753 O O . LYS A 1 38 ? 3.948 0.278 -4.288 1.00 0.00 38 LYS A O 16
ATOM 9772 N N . CYS A 1 39 ? 2.822 2.146 -3.747 1.00 0.00 39 CYS A N 16
ATOM 9773 C CA . CYS A 1 39 ? 1.591 1.437 -3.418 1.00 0.00 39 CYS A CA 16
ATOM 9774 C C . CYS A 1 39 ? 0.557 1.576 -4.529 1.00 0.00 39 CYS A C 16
ATOM 9775 O O . CYS A 1 39 ? 0.034 2.665 -4.772 1.00 0.00 39 CYS A O 16
ATOM 9782 N N . LYS A 1 40 ? 0.258 0.464 -5.192 1.00 0.00 40 LYS A N 16
ATOM 9783 C CA . LYS A 1 40 ? -0.725 0.458 -6.270 1.00 0.00 40 LYS A CA 16
ATOM 9784 C C . LYS A 1 40 ? -1.883 -0.472 -5.925 1.00 0.00 40 LYS A C 16
ATOM 9785 O O . LYS A 1 40 ? -1.760 -1.327 -5.051 1.00 0.00 40 LYS A O 16
ATOM 9804 N N . CYS A 1 41 ? -3.009 -0.296 -6.609 1.00 0.00 41 CYS A N 16
ATOM 9805 C CA . CYS A 1 41 ? -4.181 -1.117 -6.365 1.00 0.00 41 CYS A CA 16
ATOM 9806 C C . CYS A 1 41 ? -4.334 -2.181 -7.443 1.00 0.00 41 CYS A C 16
ATOM 9807 O O . CYS A 1 41 ? -3.457 -2.356 -8.290 1.00 0.00 41 CYS A O 16
ATOM 9814 N N . ALA A 1 42 ? -5.456 -2.889 -7.404 1.00 0.00 42 ALA A N 16
ATOM 9815 C CA . ALA A 1 42 ? -5.733 -3.939 -8.376 1.00 0.00 42 ALA A CA 16
ATOM 9816 C C . ALA A 1 42 ? -6.456 -3.381 -9.597 1.00 0.00 42 ALA A C 16
ATOM 9817 O O . ALA A 1 42 ? -5.999 -3.650 -10.728 1.00 0.00 42 ALA A O 16
ATOM 9825 N N . ASP A 1 1 ? -8.823 16.613 -2.587 1.00 0.00 1 ASP A N 17
ATOM 9826 C CA . ASP A 1 1 ? -9.380 15.589 -3.509 1.00 0.00 1 ASP A CA 17
ATOM 9827 C C . ASP A 1 1 ? -8.311 14.587 -3.932 1.00 0.00 1 ASP A C 17
ATOM 9828 O O . ASP A 1 1 ? -7.119 14.810 -3.717 1.00 0.00 1 ASP A O 17
ATOM 9839 N N . ARG A 1 2 ? -8.744 13.485 -4.536 1.00 0.00 2 ARG A N 17
ATOM 9840 C CA . ARG A 1 2 ? -7.825 12.450 -4.991 1.00 0.00 2 ARG A CA 17
ATOM 9841 C C . ARG A 1 2 ? -6.970 11.934 -3.839 1.00 0.00 2 ARG A C 17
ATOM 9842 O O . ARG A 1 2 ? -6.025 12.595 -3.409 1.00 0.00 2 ARG A O 17
ATOM 9863 N N . ASP A 1 3 ? -7.308 10.748 -3.344 1.00 0.00 3 ASP A N 17
ATOM 9864 C CA . ASP A 1 3 ? -6.567 10.143 -2.240 1.00 0.00 3 ASP A CA 17
ATOM 9865 C C . ASP A 1 3 ? -5.209 9.639 -2.720 1.00 0.00 3 ASP A C 17
ATOM 9866 O O . ASP A 1 3 ? -4.170 10.195 -2.366 1.00 0.00 3 ASP A O 17
ATOM 9875 N N . SER A 1 4 ? -5.226 8.585 -3.529 1.00 0.00 4 SER A N 17
ATOM 9876 C CA . SER A 1 4 ? -3.996 8.008 -4.061 1.00 0.00 4 SER A CA 17
ATOM 9877 C C . SER A 1 4 ? -3.055 7.594 -2.933 1.00 0.00 4 SER A C 17
ATOM 9878 O O . SER A 1 4 ? -2.306 8.415 -2.403 1.00 0.00 4 SER A O 17
ATOM 9886 N N . CYS A 1 5 ? -3.099 6.315 -2.572 1.00 0.00 5 CYS A N 17
ATOM 9887 C CA . CYS A 1 5 ? -2.249 5.792 -1.508 1.00 0.00 5 CYS A CA 17
ATOM 9888 C C . CYS A 1 5 ? -0.798 5.665 -1.971 1.00 0.00 5 CYS A C 17
ATOM 9889 O O . CYS A 1 5 ? 0.113 5.540 -1.153 1.00 0.00 5 CYS A O 17
ATOM 9896 N N . VAL A 1 6 ? -0.587 5.696 -3.286 1.00 0.00 6 VAL A N 17
ATOM 9897 C CA . VAL A 1 6 ? 0.755 5.584 -3.849 1.00 0.00 6 VAL A CA 17
ATOM 9898 C C . VAL A 1 6 ? 1.701 6.608 -3.229 1.00 0.00 6 VAL A C 17
ATOM 9899 O O . VAL A 1 6 ? 2.822 6.282 -2.839 1.00 0.00 6 VAL A O 17
ATOM 9912 N N . ASP A 1 7 ? 1.235 7.847 -3.146 1.00 0.00 7 ASP A N 17
ATOM 9913 C CA . ASP A 1 7 ? 2.031 8.929 -2.575 1.00 0.00 7 ASP A CA 17
ATOM 9914 C C . ASP A 1 7 ? 1.707 9.124 -1.097 1.00 0.00 7 ASP A C 17
ATOM 9915 O O . ASP A 1 7 ? 2.558 9.549 -0.316 1.00 0.00 7 ASP A O 17
ATOM 9924 N N . LYS A 1 8 ? 0.472 8.810 -0.721 1.00 0.00 8 LYS A N 17
ATOM 9925 C CA . LYS A 1 8 ? 0.034 8.953 0.663 1.00 0.00 8 LYS A CA 17
ATOM 9926 C C . LYS A 1 8 ? 0.642 7.865 1.544 1.00 0.00 8 LYS A C 17
ATOM 9927 O O . LYS A 1 8 ? 1.305 8.156 2.539 1.00 0.00 8 LYS A O 17
ATOM 9946 N N . SER A 1 9 ? 0.409 6.611 1.170 1.00 0.00 9 SER A N 17
ATOM 9947 C CA . SER A 1 9 ? 0.931 5.478 1.927 1.00 0.00 9 SER A CA 17
ATOM 9948 C C . SER A 1 9 ? 2.246 4.983 1.332 1.00 0.00 9 SER A C 17
ATOM 9949 O O . SER A 1 9 ? 2.435 5.000 0.116 1.00 0.00 9 SER A O 17
ATOM 9957 N N . ARG A 1 10 ? 3.151 4.541 2.200 1.00 0.00 10 ARG A N 17
ATOM 9958 C CA . ARG A 1 10 ? 4.445 4.039 1.767 1.00 0.00 10 ARG A CA 17
ATOM 9959 C C . ARG A 1 10 ? 4.401 2.529 1.565 1.00 0.00 10 ARG A C 17
ATOM 9960 O O . ARG A 1 10 ? 3.460 1.864 1.995 1.00 0.00 10 ARG A O 17
ATOM 9981 N N . CYS A 1 11 ? 5.426 1.993 0.910 1.00 0.00 11 CYS A N 17
ATOM 9982 C CA . CYS A 1 11 ? 5.501 0.560 0.657 1.00 0.00 11 CYS A CA 17
ATOM 9983 C C . CYS A 1 11 ? 6.943 0.068 0.730 1.00 0.00 11 CYS A C 17
ATOM 9984 O O . CYS A 1 11 ? 7.880 0.863 0.777 1.00 0.00 11 CYS A O 17
ATOM 9991 N N . ALA A 1 12 ? 7.111 -1.251 0.736 1.00 0.00 12 ALA A N 17
ATOM 9992 C CA . ALA A 1 12 ? 8.436 -1.853 0.799 1.00 0.00 12 ALA A CA 17
ATOM 9993 C C . ALA A 1 12 ? 9.004 -2.062 -0.601 1.00 0.00 12 ALA A C 17
ATOM 9994 O O . ALA A 1 12 ? 8.433 -1.593 -1.587 1.00 0.00 12 ALA A O 17
ATOM 10001 N N . LYS A 1 13 ? 10.135 -2.757 -0.685 1.00 0.00 13 LYS A N 17
ATOM 10002 C CA . LYS A 1 13 ? 10.782 -3.018 -1.969 1.00 0.00 13 LYS A CA 17
ATOM 10003 C C . LYS A 1 13 ? 9.783 -3.538 -3.001 1.00 0.00 13 LYS A C 17
ATOM 10004 O O . LYS A 1 13 ? 9.720 -3.036 -4.121 1.00 0.00 13 LYS A O 17
ATOM 10023 N N . TYR A 1 14 ? 9.001 -4.542 -2.617 1.00 0.00 14 TYR A N 17
ATOM 10024 C CA . TYR A 1 14 ? 8.005 -5.118 -3.515 1.00 0.00 14 TYR A CA 17
ATOM 10025 C C . TYR A 1 14 ? 7.309 -6.311 -2.872 1.00 0.00 14 TYR A C 17
ATOM 10026 O O . TYR A 1 14 ? 7.784 -6.861 -1.877 1.00 0.00 14 TYR A O 17
ATOM 10044 N N . GLY A 1 15 ? 6.179 -6.710 -3.447 1.00 0.00 15 GLY A N 17
ATOM 10045 C CA . GLY A 1 15 ? 5.436 -7.839 -2.918 1.00 0.00 15 GLY A CA 17
ATOM 10046 C C . GLY A 1 15 ? 4.173 -7.421 -2.190 1.00 0.00 15 GLY A C 17
ATOM 10047 O O . GLY A 1 15 ? 3.630 -6.345 -2.439 1.00 0.00 15 GLY A O 17
ATOM 10051 N N . TYR A 1 16 ? 3.702 -8.282 -1.292 1.00 0.00 16 TYR A N 17
ATOM 10052 C CA . TYR A 1 16 ? 2.493 -8.008 -0.526 1.00 0.00 16 TYR A CA 17
ATOM 10053 C C . TYR A 1 16 ? 2.793 -7.144 0.696 1.00 0.00 16 TYR A C 17
ATOM 10054 O O . TYR A 1 16 ? 3.567 -7.531 1.572 1.00 0.00 16 TYR A O 17
ATOM 10072 N N . TYR A 1 17 ? 2.157 -5.979 0.752 1.00 0.00 17 TYR A N 17
ATOM 10073 C CA . TYR A 1 17 ? 2.329 -5.059 1.870 1.00 0.00 17 TYR A CA 17
ATOM 10074 C C . TYR A 1 17 ? 0.976 -4.740 2.495 1.00 0.00 17 TYR A C 17
ATOM 10075 O O . TYR A 1 17 ? 0.236 -3.893 1.995 1.00 0.00 17 TYR A O 17
ATOM 10093 N N . GLN A 1 18 ? 0.657 -5.439 3.582 1.00 0.00 18 GLN A N 17
ATOM 10094 C CA . GLN A 1 18 ? -0.616 -5.255 4.283 1.00 0.00 18 GLN A CA 17
ATOM 10095 C C . GLN A 1 18 ? -1.009 -3.782 4.375 1.00 0.00 18 GLN A C 17
ATOM 10096 O O . GLN A 1 18 ? -2.193 -3.449 4.373 1.00 0.00 18 GLN A O 17
ATOM 10110 N N . GLU A 1 19 ? -0.014 -2.906 4.452 1.00 0.00 19 GLU A N 17
ATOM 10111 C CA . GLU A 1 19 ? -0.269 -1.474 4.540 1.00 0.00 19 GLU A CA 17
ATOM 10112 C C . GLU A 1 19 ? -0.982 -0.974 3.286 1.00 0.00 19 GLU A C 17
ATOM 10113 O O . GLU A 1 19 ? -1.996 -0.280 3.369 1.00 0.00 19 GLU A O 17
ATOM 10125 N N . CYS A 1 20 ? -0.444 -1.335 2.125 1.00 0.00 20 CYS A N 17
ATOM 10126 C CA . CYS A 1 20 ? -1.025 -0.927 0.852 1.00 0.00 20 CYS A CA 17
ATOM 10127 C C . CYS A 1 20 ? -2.386 -1.582 0.635 1.00 0.00 20 CYS A C 17
ATOM 10128 O O . CYS A 1 20 ? -3.327 -0.941 0.167 1.00 0.00 20 CYS A O 17
ATOM 10135 N N . GLN A 1 21 ? -2.481 -2.862 0.977 1.00 0.00 21 GLN A N 17
ATOM 10136 C CA . GLN A 1 21 ? -3.726 -3.607 0.818 1.00 0.00 21 GLN A CA 17
ATOM 10137 C C . GLN A 1 21 ? -4.855 -2.955 1.610 1.00 0.00 21 GLN A C 17
ATOM 10138 O O . GLN A 1 21 ? -5.955 -2.754 1.094 1.00 0.00 21 GLN A O 17
ATOM 10152 N N . ASP A 1 22 ? -4.575 -2.624 2.866 1.00 0.00 22 ASP A N 17
ATOM 10153 C CA . ASP A 1 22 ? -5.566 -1.994 3.730 1.00 0.00 22 ASP A CA 17
ATOM 10154 C C . ASP A 1 22 ? -5.972 -0.631 3.181 1.00 0.00 22 ASP A C 17
ATOM 10155 O O . ASP A 1 22 ? -7.141 -0.252 3.236 1.00 0.00 22 ASP A O 17
ATOM 10164 N N . CYS A 1 23 ? -4.997 0.101 2.650 1.00 0.00 23 CYS A N 17
ATOM 10165 C CA . CYS A 1 23 ? -5.248 1.420 2.089 1.00 0.00 23 CYS A CA 17
ATOM 10166 C C . CYS A 1 23 ? -6.265 1.351 0.955 1.00 0.00 23 CYS A C 17
ATOM 10167 O O . CYS A 1 23 ? -7.327 1.969 1.019 1.00 0.00 23 CYS A O 17
ATOM 10174 N N . CYS A 1 24 ? -5.925 0.597 -0.084 1.00 0.00 24 CYS A N 17
ATOM 10175 C CA . CYS A 1 24 ? -6.795 0.442 -1.245 1.00 0.00 24 CYS A CA 17
ATOM 10176 C C . CYS A 1 24 ? -8.206 0.026 -0.831 1.00 0.00 24 CYS A C 17
ATOM 10177 O O . CYS A 1 24 ? -9.180 0.725 -1.117 1.00 0.00 24 CYS A O 17
ATOM 10184 N N . LYS A 1 25 ? -8.309 -1.115 -0.157 1.00 0.00 25 LYS A N 17
ATOM 10185 C CA . LYS A 1 25 ? -9.597 -1.630 0.299 1.00 0.00 25 LYS A CA 17
ATOM 10186 C C . LYS A 1 25 ? -10.414 -0.540 0.994 1.00 0.00 25 LYS A C 17
ATOM 10187 O O . LYS A 1 25 ? -11.629 -0.453 0.813 1.00 0.00 25 LYS A O 17
ATOM 10206 N N . ASN A 1 26 ? -9.739 0.289 1.784 1.00 0.00 26 ASN A N 17
ATOM 10207 C CA . ASN A 1 26 ? -10.405 1.371 2.500 1.00 0.00 26 ASN A CA 17
ATOM 10208 C C . ASN A 1 26 ? -10.818 2.487 1.545 1.00 0.00 26 ASN A C 17
ATOM 10209 O O . ASN A 1 26 ? -11.749 3.244 1.823 1.00 0.00 26 ASN A O 17
ATOM 10220 N N . ALA A 1 27 ? -10.121 2.584 0.418 1.00 0.00 27 ALA A N 17
ATOM 10221 C CA . ALA A 1 27 ? -10.418 3.607 -0.577 1.00 0.00 27 ALA A CA 17
ATOM 10222 C C . ALA A 1 27 ? -11.688 3.263 -1.343 1.00 0.00 27 ALA A C 17
ATOM 10223 O O . ALA A 1 27 ? -12.422 4.147 -1.783 1.00 0.00 27 ALA A O 17
ATOM 10230 N N . GLY A 1 28 ? -11.939 1.968 -1.499 1.00 0.00 28 GLY A N 17
ATOM 10231 C CA . GLY A 1 28 ? -13.117 1.519 -2.209 1.00 0.00 28 GLY A CA 17
ATOM 10232 C C . GLY A 1 28 ? -12.810 0.425 -3.212 1.00 0.00 28 GLY A C 17
ATOM 10233 O O . GLY A 1 28 ? -13.421 0.362 -4.278 1.00 0.00 28 GLY A O 17
ATOM 10237 N N . HIS A 1 29 ? -11.858 -0.439 -2.871 1.00 0.00 29 HIS A N 17
ATOM 10238 C CA . HIS A 1 29 ? -11.470 -1.533 -3.751 1.00 0.00 29 HIS A CA 17
ATOM 10239 C C . HIS A 1 29 ? -11.254 -2.821 -2.950 1.00 0.00 29 HIS A C 17
ATOM 10240 O O . HIS A 1 29 ? -11.882 -3.022 -1.911 1.00 0.00 29 HIS A O 17
ATOM 10255 N N . ASN A 1 30 ? -10.367 -3.689 -3.435 1.00 0.00 30 ASN A N 17
ATOM 10256 C CA . ASN A 1 30 ? -10.084 -4.949 -2.756 1.00 0.00 30 ASN A CA 17
ATOM 10257 C C . ASN A 1 30 ? -8.714 -4.915 -2.088 1.00 0.00 30 ASN A C 17
ATOM 10258 O O . ASN A 1 30 ? -8.590 -5.179 -0.892 1.00 0.00 30 ASN A O 17
ATOM 10269 N N . GLY A 1 31 ? -7.686 -4.591 -2.866 1.00 0.00 31 GLY A N 17
ATOM 10270 C CA . GLY A 1 31 ? -6.342 -4.530 -2.328 1.00 0.00 31 GLY A CA 17
ATOM 10271 C C . GLY A 1 31 ? -5.365 -3.886 -3.291 1.00 0.00 31 GLY A C 17
ATOM 10272 O O . GLY A 1 31 ? -5.766 -3.149 -4.190 1.00 0.00 31 GLY A O 17
ATOM 10276 N N . GLY A 1 32 ? -4.082 -4.167 -3.104 1.00 0.00 32 GLY A N 17
ATOM 10277 C CA . GLY A 1 32 ? -3.065 -3.602 -3.971 1.00 0.00 32 GLY A CA 17
ATOM 10278 C C . GLY A 1 32 ? -1.782 -4.408 -3.968 1.00 0.00 32 GLY A C 17
ATOM 10279 O O . GLY A 1 32 ? -1.712 -5.478 -3.362 1.00 0.00 32 GLY A O 17
ATOM 10283 N N . THR A 1 33 ? -0.763 -3.894 -4.649 1.00 0.00 33 THR A N 17
ATOM 10284 C CA . THR A 1 33 ? 0.526 -4.570 -4.725 1.00 0.00 33 THR A CA 17
ATOM 10285 C C . THR A 1 33 ? 1.670 -3.594 -4.468 1.00 0.00 33 THR A C 17
ATOM 10286 O O . THR A 1 33 ? 1.498 -2.378 -4.564 1.00 0.00 33 THR A O 17
ATOM 10297 N N . CYS A 1 34 ? 2.840 -4.137 -4.143 1.00 0.00 34 CYS A N 17
ATOM 10298 C CA . CYS A 1 34 ? 4.016 -3.320 -3.872 1.00 0.00 34 CYS A CA 17
ATOM 10299 C C . CYS A 1 34 ? 4.980 -3.352 -5.052 1.00 0.00 34 CYS A C 17
ATOM 10300 O O . CYS A 1 34 ? 5.414 -4.423 -5.480 1.00 0.00 34 CYS A O 17
ATOM 10307 N N . MET A 1 35 ? 5.305 -2.172 -5.577 1.00 0.00 35 MET A N 17
ATOM 10308 C CA . MET A 1 35 ? 6.209 -2.066 -6.715 1.00 0.00 35 MET A CA 17
ATOM 10309 C C . MET A 1 35 ? 7.314 -1.040 -6.463 1.00 0.00 35 MET A C 17
ATOM 10310 O O . MET A 1 35 ? 7.118 0.157 -6.662 1.00 0.00 35 MET A O 17
ATOM 10324 N N . PHE A 1 36 ? 8.481 -1.522 -6.041 1.00 0.00 36 PHE A N 17
ATOM 10325 C CA . PHE A 1 36 ? 9.629 -0.657 -5.778 1.00 0.00 36 PHE A CA 17
ATOM 10326 C C . PHE A 1 36 ? 9.236 0.585 -4.980 1.00 0.00 36 PHE A C 17
ATOM 10327 O O . PHE A 1 36 ? 9.197 1.694 -5.514 1.00 0.00 36 PHE A O 17
ATOM 10344 N N . PHE A 1 37 ? 8.957 0.392 -3.695 1.00 0.00 37 PHE A N 17
ATOM 10345 C CA . PHE A 1 37 ? 8.581 1.493 -2.815 1.00 0.00 37 PHE A CA 17
ATOM 10346 C C . PHE A 1 37 ? 7.404 2.293 -3.371 1.00 0.00 37 PHE A C 17
ATOM 10347 O O . PHE A 1 37 ? 7.186 3.441 -2.983 1.00 0.00 37 PHE A O 17
ATOM 10364 N N . LYS A 1 38 ? 6.639 1.679 -4.270 1.00 0.00 38 LYS A N 17
ATOM 10365 C CA . LYS A 1 38 ? 5.480 2.338 -4.858 1.00 0.00 38 LYS A CA 17
ATOM 10366 C C . LYS A 1 38 ? 4.202 1.603 -4.472 1.00 0.00 38 LYS A C 17
ATOM 10367 O O . LYS A 1 38 ? 4.095 0.389 -4.649 1.00 0.00 38 LYS A O 17
ATOM 10386 N N . CYS A 1 39 ? 3.240 2.342 -3.933 1.00 0.00 39 CYS A N 17
ATOM 10387 C CA . CYS A 1 39 ? 1.975 1.758 -3.510 1.00 0.00 39 CYS A CA 17
ATOM 10388 C C . CYS A 1 39 ? 0.956 1.771 -4.643 1.00 0.00 39 CYS A C 17
ATOM 10389 O O . CYS A 1 39 ? 0.509 2.833 -5.079 1.00 0.00 39 CYS A O 17
ATOM 10396 N N . LYS A 1 40 ? 0.588 0.584 -5.111 1.00 0.00 40 LYS A N 17
ATOM 10397 C CA . LYS A 1 40 ? -0.383 0.455 -6.191 1.00 0.00 40 LYS A CA 17
ATOM 10398 C C . LYS A 1 40 ? -1.568 -0.394 -5.745 1.00 0.00 40 LYS A C 17
ATOM 10399 O O . LYS A 1 40 ? -1.492 -1.100 -4.740 1.00 0.00 40 LYS A O 17
ATOM 10418 N N . CYS A 1 41 ? -2.661 -0.321 -6.495 1.00 0.00 41 CYS A N 17
ATOM 10419 C CA . CYS A 1 41 ? -3.855 -1.079 -6.173 1.00 0.00 41 CYS A CA 17
ATOM 10420 C C . CYS A 1 41 ? -3.971 -2.312 -7.061 1.00 0.00 41 CYS A C 17
ATOM 10421 O O . CYS A 1 41 ? -3.047 -2.646 -7.803 1.00 0.00 41 CYS A O 17
ATOM 10428 N N . ALA A 1 42 ? -5.111 -2.986 -6.976 1.00 0.00 42 ALA A N 17
ATOM 10429 C CA . ALA A 1 42 ? -5.351 -4.184 -7.770 1.00 0.00 42 ALA A CA 17
ATOM 10430 C C . ALA A 1 42 ? -6.346 -3.908 -8.893 1.00 0.00 42 ALA A C 17
ATOM 10431 O O . ALA A 1 42 ? -6.106 -4.381 -10.024 1.00 0.00 42 ALA A O 17
ATOM 10439 N N . ASP A 1 1 ? -7.906 17.170 -4.687 1.00 0.00 1 ASP A N 18
ATOM 10440 C CA . ASP A 1 1 ? -6.463 16.859 -4.512 1.00 0.00 1 ASP A CA 18
ATOM 10441 C C . ASP A 1 1 ? -6.172 15.398 -4.840 1.00 0.00 1 ASP A C 18
ATOM 10442 O O . ASP A 1 1 ? -5.087 15.062 -5.314 1.00 0.00 1 ASP A O 18
ATOM 10453 N N . ARG A 1 2 ? -7.149 14.532 -4.583 1.00 0.00 2 ARG A N 18
ATOM 10454 C CA . ARG A 1 2 ? -7.002 13.106 -4.847 1.00 0.00 2 ARG A CA 18
ATOM 10455 C C . ARG A 1 2 ? -6.028 12.474 -3.868 1.00 0.00 2 ARG A C 18
ATOM 10456 O O . ARG A 1 2 ? -4.834 12.772 -3.872 1.00 0.00 2 ARG A O 18
ATOM 10477 N N . ASP A 1 3 ? -6.558 11.599 -3.032 1.00 0.00 3 ASP A N 18
ATOM 10478 C CA . ASP A 1 3 ? -5.755 10.906 -2.028 1.00 0.00 3 ASP A CA 18
ATOM 10479 C C . ASP A 1 3 ? -4.597 10.154 -2.676 1.00 0.00 3 ASP A C 18
ATOM 10480 O O . ASP A 1 3 ? -3.435 10.530 -2.519 1.00 0.00 3 ASP A O 18
ATOM 10489 N N . SER A 1 4 ? -4.920 9.090 -3.403 1.00 0.00 4 SER A N 18
ATOM 10490 C CA . SER A 1 4 ? -3.905 8.286 -4.075 1.00 0.00 4 SER A CA 18
ATOM 10491 C C . SER A 1 4 ? -2.923 7.697 -3.068 1.00 0.00 4 SER A C 18
ATOM 10492 O O . SER A 1 4 ? -1.920 8.324 -2.724 1.00 0.00 4 SER A O 18
ATOM 10500 N N . CYS A 1 5 ? -3.216 6.488 -2.600 1.00 0.00 5 CYS A N 18
ATOM 10501 C CA . CYS A 1 5 ? -2.358 5.813 -1.633 1.00 0.00 5 CYS A CA 18
ATOM 10502 C C . CYS A 1 5 ? -0.952 5.616 -2.195 1.00 0.00 5 CYS A C 18
ATOM 10503 O O . CYS A 1 5 ? 0.017 5.509 -1.444 1.00 0.00 5 CYS A O 18
ATOM 10510 N N . VAL A 1 6 ? -0.849 5.570 -3.521 1.00 0.00 6 VAL A N 18
ATOM 10511 C CA . VAL A 1 6 ? 0.438 5.386 -4.187 1.00 0.00 6 VAL A CA 18
ATOM 10512 C C . VAL A 1 6 ? 1.498 6.331 -3.628 1.00 0.00 6 VAL A C 18
ATOM 10513 O O . VAL A 1 6 ? 2.689 6.016 -3.635 1.00 0.00 6 VAL A O 18
ATOM 10526 N N . ASP A 1 7 ? 1.060 7.489 -3.148 1.00 0.00 7 ASP A N 18
ATOM 10527 C CA . ASP A 1 7 ? 1.975 8.479 -2.587 1.00 0.00 7 ASP A CA 18
ATOM 10528 C C . ASP A 1 7 ? 1.734 8.668 -1.091 1.00 0.00 7 ASP A C 18
ATOM 10529 O O . ASP A 1 7 ? 2.644 9.037 -0.349 1.00 0.00 7 ASP A O 18
ATOM 10538 N N . LYS A 1 8 ? 0.504 8.417 -0.654 1.00 0.00 8 LYS A N 18
ATOM 10539 C CA . LYS A 1 8 ? 0.145 8.564 0.752 1.00 0.00 8 LYS A CA 18
ATOM 10540 C C . LYS A 1 8 ? 0.856 7.524 1.615 1.00 0.00 8 LYS A C 18
ATOM 10541 O O . LYS A 1 8 ? 1.727 7.861 2.418 1.00 0.00 8 LYS A O 18
ATOM 10560 N N . SER A 1 9 ? 0.475 6.262 1.449 1.00 0.00 9 SER A N 18
ATOM 10561 C CA . SER A 1 9 ? 1.072 5.174 2.217 1.00 0.00 9 SER A CA 18
ATOM 10562 C C . SER A 1 9 ? 2.451 4.808 1.675 1.00 0.00 9 SER A C 18
ATOM 10563 O O . SER A 1 9 ? 2.776 5.103 0.525 1.00 0.00 9 SER A O 18
ATOM 10571 N N . ARG A 1 10 ? 3.256 4.161 2.513 1.00 0.00 10 ARG A N 18
ATOM 10572 C CA . ARG A 1 10 ? 4.597 3.749 2.124 1.00 0.00 10 ARG A CA 18
ATOM 10573 C C . ARG A 1 10 ? 4.616 2.275 1.729 1.00 0.00 10 ARG A C 18
ATOM 10574 O O . ARG A 1 10 ? 3.863 1.468 2.272 1.00 0.00 10 ARG A O 18
ATOM 10595 N N . CYS A 1 11 ? 5.479 1.933 0.779 1.00 0.00 11 CYS A N 18
ATOM 10596 C CA . CYS A 1 11 ? 5.593 0.558 0.310 1.00 0.00 11 CYS A CA 18
ATOM 10597 C C . CYS A 1 11 ? 7.020 0.042 0.469 1.00 0.00 11 CYS A C 18
ATOM 10598 O O . CYS A 1 11 ? 7.963 0.822 0.596 1.00 0.00 11 CYS A O 18
ATOM 10605 N N . ALA A 1 12 ? 7.169 -1.279 0.452 1.00 0.00 12 ALA A N 18
ATOM 10606 C CA . ALA A 1 12 ? 8.479 -1.901 0.584 1.00 0.00 12 ALA A CA 18
ATOM 10607 C C . ALA A 1 12 ? 9.118 -2.091 -0.786 1.00 0.00 12 ALA A C 18
ATOM 10608 O O . ALA A 1 12 ? 8.570 -1.655 -1.797 1.00 0.00 12 ALA A O 18
ATOM 10615 N N . LYS A 1 13 ? 10.276 -2.745 -0.821 1.00 0.00 13 LYS A N 18
ATOM 10616 C CA . LYS A 1 13 ? 10.978 -2.989 -2.068 1.00 0.00 13 LYS A CA 18
ATOM 10617 C C . LYS A 1 13 ? 10.037 -3.546 -3.133 1.00 0.00 13 LYS A C 18
ATOM 10618 O O . LYS A 1 13 ? 9.961 -3.024 -4.245 1.00 0.00 13 LYS A O 18
ATOM 10637 N N . TYR A 1 14 ? 9.313 -4.603 -2.779 1.00 0.00 14 TYR A N 18
ATOM 10638 C CA . TYR A 1 14 ? 8.366 -5.227 -3.699 1.00 0.00 14 TYR A CA 18
ATOM 10639 C C . TYR A 1 14 ? 7.723 -6.455 -3.069 1.00 0.00 14 TYR A C 18
ATOM 10640 O O . TYR A 1 14 ? 8.340 -7.149 -2.262 1.00 0.00 14 TYR A O 18
ATOM 10658 N N . GLY A 1 15 ? 6.477 -6.719 -3.448 1.00 0.00 15 GLY A N 18
ATOM 10659 C CA . GLY A 1 15 ? 5.770 -7.869 -2.914 1.00 0.00 15 GLY A CA 18
ATOM 10660 C C . GLY A 1 15 ? 4.480 -7.494 -2.209 1.00 0.00 15 GLY A C 18
ATOM 10661 O O . GLY A 1 15 ? 3.780 -6.571 -2.626 1.00 0.00 15 GLY A O 18
ATOM 10665 N N . TYR A 1 16 ? 4.164 -8.218 -1.140 1.00 0.00 16 TYR A N 18
ATOM 10666 C CA . TYR A 1 16 ? 2.948 -7.968 -0.373 1.00 0.00 16 TYR A CA 18
ATOM 10667 C C . TYR A 1 16 ? 3.206 -6.985 0.766 1.00 0.00 16 TYR A C 18
ATOM 10668 O O . TYR A 1 16 ? 4.322 -6.888 1.276 1.00 0.00 16 TYR A O 18
ATOM 10686 N N . TYR A 1 17 ? 2.163 -6.261 1.160 1.00 0.00 17 TYR A N 18
ATOM 10687 C CA . TYR A 1 17 ? 2.266 -5.287 2.241 1.00 0.00 17 TYR A CA 18
ATOM 10688 C C . TYR A 1 17 ? 0.884 -4.948 2.792 1.00 0.00 17 TYR A C 18
ATOM 10689 O O . TYR A 1 17 ? 0.057 -4.356 2.099 1.00 0.00 17 TYR A O 18
ATOM 10707 N N . GLN A 1 18 ? 0.640 -5.334 4.041 1.00 0.00 18 GLN A N 18
ATOM 10708 C CA . GLN A 1 18 ? -0.644 -5.078 4.687 1.00 0.00 18 GLN A CA 18
ATOM 10709 C C . GLN A 1 18 ? -1.020 -3.600 4.619 1.00 0.00 18 GLN A C 18
ATOM 10710 O O . GLN A 1 18 ? -2.200 -3.251 4.625 1.00 0.00 18 GLN A O 18
ATOM 10724 N N . GLU A 1 19 ? -0.012 -2.735 4.556 1.00 0.00 19 GLU A N 18
ATOM 10725 C CA . GLU A 1 19 ? -0.247 -1.296 4.489 1.00 0.00 19 GLU A CA 18
ATOM 10726 C C . GLU A 1 19 ? -0.989 -0.924 3.210 1.00 0.00 19 GLU A C 18
ATOM 10727 O O . GLU A 1 19 ? -2.131 -0.467 3.255 1.00 0.00 19 GLU A O 18
ATOM 10739 N N . CYS A 1 20 ? -0.336 -1.127 2.069 1.00 0.00 20 CYS A N 18
ATOM 10740 C CA . CYS A 1 20 ? -0.935 -0.817 0.774 1.00 0.00 20 CYS A CA 18
ATOM 10741 C C . CYS A 1 20 ? -2.301 -1.481 0.641 1.00 0.00 20 CYS A C 18
ATOM 10742 O O . CYS A 1 20 ? -3.278 -0.851 0.236 1.00 0.00 20 CYS A O 18
ATOM 10749 N N . GLN A 1 21 ? -2.354 -2.761 0.987 1.00 0.00 21 GLN A N 18
ATOM 10750 C CA . GLN A 1 21 ? -3.592 -3.532 0.916 1.00 0.00 21 GLN A CA 18
ATOM 10751 C C . GLN A 1 21 ? -4.727 -2.825 1.654 1.00 0.00 21 GLN A C 18
ATOM 10752 O O . GLN A 1 21 ? -5.788 -2.566 1.083 1.00 0.00 21 GLN A O 18
ATOM 10766 N N . ASP A 1 22 ? -4.498 -2.524 2.928 1.00 0.00 22 ASP A N 18
ATOM 10767 C CA . ASP A 1 22 ? -5.502 -1.855 3.750 1.00 0.00 22 ASP A CA 18
ATOM 10768 C C . ASP A 1 22 ? -5.894 -0.507 3.154 1.00 0.00 22 ASP A C 18
ATOM 10769 O O . ASP A 1 22 ? -7.063 -0.126 3.181 1.00 0.00 22 ASP A O 18
ATOM 10778 N N . CYS A 1 23 ? -4.912 0.208 2.619 1.00 0.00 23 CYS A N 18
ATOM 10779 C CA . CYS A 1 23 ? -5.152 1.512 2.020 1.00 0.00 23 CYS A CA 18
ATOM 10780 C C . CYS A 1 23 ? -6.165 1.421 0.885 1.00 0.00 23 CYS A C 18
ATOM 10781 O O . CYS A 1 23 ? -7.196 2.091 0.900 1.00 0.00 23 CYS A O 18
ATOM 10788 N N . CYS A 1 24 ? -5.853 0.590 -0.101 1.00 0.00 24 CYS A N 18
ATOM 10789 C CA . CYS A 1 24 ? -6.720 0.403 -1.260 1.00 0.00 24 CYS A CA 18
ATOM 10790 C C . CYS A 1 24 ? -8.144 0.031 -0.846 1.00 0.00 24 CYS A C 18
ATOM 10791 O O . CYS A 1 24 ? -9.095 0.761 -1.130 1.00 0.00 24 CYS A O 18
ATOM 10798 N N . LYS A 1 25 ? -8.286 -1.116 -0.184 1.00 0.00 25 LYS A N 18
ATOM 10799 C CA . LYS A 1 25 ? -9.594 -1.594 0.258 1.00 0.00 25 LYS A CA 18
ATOM 10800 C C . LYS A 1 25 ? -10.392 -0.493 0.955 1.00 0.00 25 LYS A C 18
ATOM 10801 O O . LYS A 1 25 ? -11.610 -0.406 0.797 1.00 0.00 25 LYS A O 18
ATOM 10820 N N . ASN A 1 26 ? -9.703 0.345 1.721 1.00 0.00 26 ASN A N 18
ATOM 10821 C CA . ASN A 1 26 ? -10.357 1.437 2.435 1.00 0.00 26 ASN A CA 18
ATOM 10822 C C . ASN A 1 26 ? -10.709 2.579 1.486 1.00 0.00 26 ASN A C 18
ATOM 10823 O O . ASN A 1 26 ? -11.617 3.365 1.755 1.00 0.00 26 ASN A O 18
ATOM 10834 N N . ALA A 1 27 ? -9.984 2.663 0.375 1.00 0.00 27 ALA A N 18
ATOM 10835 C CA . ALA A 1 27 ? -10.221 3.707 -0.612 1.00 0.00 27 ALA A CA 18
ATOM 10836 C C . ALA A 1 27 ? -11.492 3.428 -1.402 1.00 0.00 27 ALA A C 18
ATOM 10837 O O . ALA A 1 27 ? -12.187 4.348 -1.832 1.00 0.00 27 ALA A O 18
ATOM 10844 N N . GLY A 1 28 ? -11.790 2.147 -1.586 1.00 0.00 28 GLY A N 18
ATOM 10845 C CA . GLY A 1 28 ? -12.975 1.759 -2.320 1.00 0.00 28 GLY A CA 18
ATOM 10846 C C . GLY A 1 28 ? -12.705 0.644 -3.312 1.00 0.00 28 GLY A C 18
ATOM 10847 O O . GLY A 1 28 ? -13.300 0.607 -4.388 1.00 0.00 28 GLY A O 18
ATOM 10851 N N . HIS A 1 29 ? -11.805 -0.264 -2.950 1.00 0.00 29 HIS A N 18
ATOM 10852 C CA . HIS A 1 29 ? -11.458 -1.381 -3.819 1.00 0.00 29 HIS A CA 18
ATOM 10853 C C . HIS A 1 29 ? -11.225 -2.651 -2.998 1.00 0.00 29 HIS A C 18
ATOM 10854 O O . HIS A 1 29 ? -11.815 -2.823 -1.932 1.00 0.00 29 HIS A O 18
ATOM 10869 N N . ASN A 1 30 ? -10.368 -3.539 -3.498 1.00 0.00 30 ASN A N 18
ATOM 10870 C CA . ASN A 1 30 ? -10.070 -4.787 -2.805 1.00 0.00 30 ASN A CA 18
ATOM 10871 C C . ASN A 1 30 ? -8.671 -4.753 -2.195 1.00 0.00 30 ASN A C 18
ATOM 10872 O O . ASN A 1 30 ? -8.495 -5.031 -1.009 1.00 0.00 30 ASN A O 18
ATOM 10883 N N . GLY A 1 31 ? -7.680 -4.413 -3.011 1.00 0.00 31 GLY A N 18
ATOM 10884 C CA . GLY A 1 31 ? -6.314 -4.352 -2.530 1.00 0.00 31 GLY A CA 18
ATOM 10885 C C . GLY A 1 31 ? -5.336 -3.949 -3.615 1.00 0.00 31 GLY A C 18
ATOM 10886 O O . GLY A 1 31 ? -5.700 -3.249 -4.558 1.00 0.00 31 GLY A O 18
ATOM 10890 N N . GLY A 1 32 ? -4.091 -4.394 -3.481 1.00 0.00 32 GLY A N 18
ATOM 10891 C CA . GLY A 1 32 ? -3.076 -4.067 -4.464 1.00 0.00 32 GLY A CA 18
ATOM 10892 C C . GLY A 1 32 ? -1.752 -4.751 -4.182 1.00 0.00 32 GLY A C 18
ATOM 10893 O O . GLY A 1 32 ? -1.719 -5.841 -3.610 1.00 0.00 32 GLY A O 18
ATOM 10897 N N . THR A 1 33 ? -0.658 -4.110 -4.582 1.00 0.00 33 THR A N 18
ATOM 10898 C CA . THR A 1 33 ? 0.673 -4.664 -4.369 1.00 0.00 33 THR A CA 18
ATOM 10899 C C . THR A 1 33 ? 1.714 -3.556 -4.251 1.00 0.00 33 THR A C 18
ATOM 10900 O O . THR A 1 33 ? 1.492 -2.428 -4.700 1.00 0.00 33 THR A O 18
ATOM 10911 N N . CYS A 1 34 ? 2.850 -3.883 -3.644 1.00 0.00 34 CYS A N 18
ATOM 10912 C CA . CYS A 1 34 ? 3.926 -2.928 -3.464 1.00 0.00 34 CYS A CA 18
ATOM 10913 C C . CYS A 1 34 ? 4.933 -3.032 -4.606 1.00 0.00 34 CYS A C 18
ATOM 10914 O O . CYS A 1 34 ? 5.594 -4.057 -4.773 1.00 0.00 34 CYS A O 18
ATOM 10921 N N . MET A 1 35 ? 5.036 -1.965 -5.393 1.00 0.00 35 MET A N 18
ATOM 10922 C CA . MET A 1 35 ? 5.952 -1.929 -6.527 1.00 0.00 35 MET A CA 18
ATOM 10923 C C . MET A 1 35 ? 7.024 -0.858 -6.341 1.00 0.00 35 MET A C 18
ATOM 10924 O O . MET A 1 35 ? 6.768 0.328 -6.537 1.00 0.00 35 MET A O 18
ATOM 10938 N N . PHE A 1 36 ? 8.229 -1.286 -5.979 1.00 0.00 36 PHE A N 18
ATOM 10939 C CA . PHE A 1 36 ? 9.348 -0.370 -5.785 1.00 0.00 36 PHE A CA 18
ATOM 10940 C C . PHE A 1 36 ? 8.962 0.825 -4.909 1.00 0.00 36 PHE A C 18
ATOM 10941 O O . PHE A 1 36 ? 8.966 1.969 -5.362 1.00 0.00 36 PHE A O 18
ATOM 10958 N N . PHE A 1 37 ? 8.650 0.547 -3.649 1.00 0.00 37 PHE A N 18
ATOM 10959 C CA . PHE A 1 37 ? 8.284 1.591 -2.695 1.00 0.00 37 PHE A CA 18
ATOM 10960 C C . PHE A 1 37 ? 7.041 2.364 -3.131 1.00 0.00 37 PHE A C 18
ATOM 10961 O O . PHE A 1 37 ? 6.774 3.454 -2.625 1.00 0.00 37 PHE A O 18
ATOM 10978 N N . LYS A 1 38 ? 6.274 1.797 -4.057 1.00 0.00 38 LYS A N 18
ATOM 10979 C CA . LYS A 1 38 ? 5.057 2.442 -4.533 1.00 0.00 38 LYS A CA 18
ATOM 10980 C C . LYS A 1 38 ? 3.836 1.607 -4.159 1.00 0.00 38 LYS A C 18
ATOM 10981 O O . LYS A 1 38 ? 3.882 0.381 -4.189 1.00 0.00 38 LYS A O 18
ATOM 11000 N N . CYS A 1 39 ? 2.748 2.274 -3.796 1.00 0.00 39 CYS A N 18
ATOM 11001 C CA . CYS A 1 39 ? 1.526 1.578 -3.407 1.00 0.00 39 CYS A CA 18
ATOM 11002 C C . CYS A 1 39 ? 0.509 1.576 -4.544 1.00 0.00 39 CYS A C 18
ATOM 11003 O O . CYS A 1 39 ? -0.218 2.548 -4.742 1.00 0.00 39 CYS A O 18
ATOM 11010 N N . LYS A 1 40 ? 0.462 0.475 -5.288 1.00 0.00 40 LYS A N 18
ATOM 11011 C CA . LYS A 1 40 ? -0.469 0.351 -6.401 1.00 0.00 40 LYS A CA 18
ATOM 11012 C C . LYS A 1 40 ? -1.646 -0.541 -6.024 1.00 0.00 40 LYS A C 18
ATOM 11013 O O . LYS A 1 40 ? -1.525 -1.411 -5.162 1.00 0.00 40 LYS A O 18
ATOM 11032 N N . CYS A 1 41 ? -2.786 -0.317 -6.669 1.00 0.00 41 CYS A N 18
ATOM 11033 C CA . CYS A 1 41 ? -3.981 -1.093 -6.397 1.00 0.00 41 CYS A CA 18
ATOM 11034 C C . CYS A 1 41 ? -4.151 -2.209 -7.422 1.00 0.00 41 CYS A C 18
ATOM 11035 O O . CYS A 1 41 ? -3.268 -2.455 -8.242 1.00 0.00 41 CYS A O 18
ATOM 11042 N N . ALA A 1 42 ? -5.295 -2.882 -7.366 1.00 0.00 42 ALA A N 18
ATOM 11043 C CA . ALA A 1 42 ? -5.588 -3.974 -8.286 1.00 0.00 42 ALA A CA 18
ATOM 11044 C C . ALA A 1 42 ? -7.086 -4.094 -8.537 1.00 0.00 42 ALA A C 18
ATOM 11045 O O . ALA A 1 42 ? -7.558 -3.566 -9.566 1.00 0.00 42 ALA A O 18
ATOM 11053 N N . ASP A 1 1 ? -12.468 12.916 -1.329 1.00 0.00 1 ASP A N 19
ATOM 11054 C CA . ASP A 1 1 ? -11.841 13.976 -2.162 1.00 0.00 1 ASP A CA 19
ATOM 11055 C C . ASP A 1 1 ? -10.786 13.390 -3.097 1.00 0.00 1 ASP A C 19
ATOM 11056 O O . ASP A 1 1 ? -10.858 13.563 -4.313 1.00 0.00 1 ASP A O 19
ATOM 11067 N N . ARG A 1 2 ? -9.810 12.696 -2.518 1.00 0.00 2 ARG A N 19
ATOM 11068 C CA . ARG A 1 2 ? -8.740 12.082 -3.295 1.00 0.00 2 ARG A CA 19
ATOM 11069 C C . ARG A 1 2 ? -7.770 11.342 -2.382 1.00 0.00 2 ARG A C 19
ATOM 11070 O O . ARG A 1 2 ? -7.006 11.959 -1.638 1.00 0.00 2 ARG A O 19
ATOM 11091 N N . ASP A 1 3 ? -7.805 10.018 -2.447 1.00 0.00 3 ASP A N 19
ATOM 11092 C CA . ASP A 1 3 ? -6.928 9.189 -1.628 1.00 0.00 3 ASP A CA 19
ATOM 11093 C C . ASP A 1 3 ? -5.560 9.035 -2.286 1.00 0.00 3 ASP A C 19
ATOM 11094 O O . ASP A 1 3 ? -4.599 9.701 -1.902 1.00 0.00 3 ASP A O 19
ATOM 11103 N N . SER A 1 4 ? -5.480 8.155 -3.278 1.00 0.00 4 SER A N 19
ATOM 11104 C CA . SER A 1 4 ? -4.228 7.917 -3.988 1.00 0.00 4 SER A CA 19
ATOM 11105 C C . SER A 1 4 ? -3.121 7.506 -3.021 1.00 0.00 4 SER A C 19
ATOM 11106 O O . SER A 1 4 ? -2.204 8.280 -2.746 1.00 0.00 4 SER A O 19
ATOM 11114 N N . CYS A 1 5 ? -3.216 6.285 -2.505 1.00 0.00 5 CYS A N 19
ATOM 11115 C CA . CYS A 1 5 ? -2.227 5.771 -1.566 1.00 0.00 5 CYS A CA 19
ATOM 11116 C C . CYS A 1 5 ? -0.854 5.633 -2.225 1.00 0.00 5 CYS A C 19
ATOM 11117 O O . CYS A 1 5 ? 0.163 5.534 -1.540 1.00 0.00 5 CYS A O 19
ATOM 11124 N N . VAL A 1 6 ? -0.830 5.627 -3.557 1.00 0.00 6 VAL A N 19
ATOM 11125 C CA . VAL A 1 6 ? 0.421 5.500 -4.300 1.00 0.00 6 VAL A CA 19
ATOM 11126 C C . VAL A 1 6 ? 1.460 6.506 -3.816 1.00 0.00 6 VAL A C 19
ATOM 11127 O O . VAL A 1 6 ? 2.655 6.215 -3.792 1.00 0.00 6 VAL A O 19
ATOM 11140 N N . ASP A 1 7 ? 0.995 7.689 -3.431 1.00 0.00 7 ASP A N 19
ATOM 11141 C CA . ASP A 1 7 ? 1.883 8.740 -2.945 1.00 0.00 7 ASP A CA 19
ATOM 11142 C C . ASP A 1 7 ? 1.454 9.215 -1.561 1.00 0.00 7 ASP A C 19
ATOM 11143 O O . ASP A 1 7 ? 1.591 10.391 -1.228 1.00 0.00 7 ASP A O 19
ATOM 11152 N N . LYS A 1 8 ? 0.932 8.291 -0.760 1.00 0.00 8 LYS A N 19
ATOM 11153 C CA . LYS A 1 8 ? 0.480 8.616 0.587 1.00 0.00 8 LYS A CA 19
ATOM 11154 C C . LYS A 1 8 ? 0.966 7.576 1.593 1.00 0.00 8 LYS A C 19
ATOM 11155 O O . LYS A 1 8 ? 1.471 7.921 2.661 1.00 0.00 8 LYS A O 19
ATOM 11174 N N . SER A 1 9 ? 0.809 6.303 1.245 1.00 0.00 9 SER A N 19
ATOM 11175 C CA . SER A 1 9 ? 1.231 5.214 2.118 1.00 0.00 9 SER A CA 19
ATOM 11176 C C . SER A 1 9 ? 2.512 4.566 1.605 1.00 0.00 9 SER A C 19
ATOM 11177 O O . SER A 1 9 ? 2.551 4.040 0.492 1.00 0.00 9 SER A O 19
ATOM 11185 N N . ARG A 1 10 ? 3.559 4.609 2.422 1.00 0.00 10 ARG A N 19
ATOM 11186 C CA . ARG A 1 10 ? 4.840 4.030 2.060 1.00 0.00 10 ARG A CA 19
ATOM 11187 C C . ARG A 1 10 ? 4.728 2.524 1.854 1.00 0.00 10 ARG A C 19
ATOM 11188 O O . ARG A 1 10 ? 3.826 1.879 2.389 1.00 0.00 10 ARG A O 19
ATOM 11209 N N . CYS A 1 11 ? 5.654 1.970 1.080 1.00 0.00 11 CYS A N 19
ATOM 11210 C CA . CYS A 1 11 ? 5.666 0.539 0.806 1.00 0.00 11 CYS A CA 19
ATOM 11211 C C . CYS A 1 11 ? 7.082 -0.018 0.912 1.00 0.00 11 CYS A C 19
ATOM 11212 O O . CYS A 1 11 ? 8.044 0.732 1.076 1.00 0.00 11 CYS A O 19
ATOM 11219 N N . ALA A 1 12 ? 7.203 -1.337 0.814 1.00 0.00 12 ALA A N 19
ATOM 11220 C CA . ALA A 1 12 ? 8.500 -1.994 0.894 1.00 0.00 12 ALA A CA 19
ATOM 11221 C C . ALA A 1 12 ? 9.132 -2.104 -0.490 1.00 0.00 12 ALA A C 19
ATOM 11222 O O . ALA A 1 12 ? 8.598 -1.580 -1.467 1.00 0.00 12 ALA A O 19
ATOM 11229 N N . LYS A 1 13 ? 10.273 -2.782 -0.569 1.00 0.00 13 LYS A N 19
ATOM 11230 C CA . LYS A 1 13 ? 10.977 -2.953 -1.829 1.00 0.00 13 LYS A CA 19
ATOM 11231 C C . LYS A 1 13 ? 10.045 -3.472 -2.922 1.00 0.00 13 LYS A C 19
ATOM 11232 O O . LYS A 1 13 ? 10.036 -2.953 -4.037 1.00 0.00 13 LYS A O 19
ATOM 11251 N N . TYR A 1 14 ? 9.264 -4.496 -2.598 1.00 0.00 14 TYR A N 19
ATOM 11252 C CA . TYR A 1 14 ? 8.329 -5.079 -3.558 1.00 0.00 14 TYR A CA 19
ATOM 11253 C C . TYR A 1 14 ? 7.672 -6.331 -2.993 1.00 0.00 14 TYR A C 19
ATOM 11254 O O . TYR A 1 14 ? 8.240 -7.013 -2.140 1.00 0.00 14 TYR A O 19
ATOM 11272 N N . GLY A 1 15 ? 6.472 -6.634 -3.477 1.00 0.00 15 GLY A N 19
ATOM 11273 C CA . GLY A 1 15 ? 5.764 -7.811 -3.011 1.00 0.00 15 GLY A CA 19
ATOM 11274 C C . GLY A 1 15 ? 4.450 -7.479 -2.332 1.00 0.00 15 GLY A C 19
ATOM 11275 O O . GLY A 1 15 ? 3.659 -6.686 -2.843 1.00 0.00 15 GLY A O 19
ATOM 11279 N N . TYR A 1 16 ? 4.216 -8.097 -1.178 1.00 0.00 16 TYR A N 19
ATOM 11280 C CA . TYR A 1 16 ? 2.987 -7.878 -0.424 1.00 0.00 16 TYR A CA 19
ATOM 11281 C C . TYR A 1 16 ? 3.225 -6.943 0.758 1.00 0.00 16 TYR A C 19
ATOM 11282 O O . TYR A 1 16 ? 4.193 -7.100 1.503 1.00 0.00 16 TYR A O 19
ATOM 11300 N N . TYR A 1 17 ? 2.329 -5.976 0.928 1.00 0.00 17 TYR A N 19
ATOM 11301 C CA . TYR A 1 17 ? 2.430 -5.018 2.023 1.00 0.00 17 TYR A CA 19
ATOM 11302 C C . TYR A 1 17 ? 1.058 -4.769 2.645 1.00 0.00 17 TYR A C 19
ATOM 11303 O O . TYR A 1 17 ? 0.170 -4.205 2.007 1.00 0.00 17 TYR A O 19
ATOM 11321 N N . GLN A 1 18 ? 0.892 -5.206 3.890 1.00 0.00 18 GLN A N 19
ATOM 11322 C CA . GLN A 1 18 ? -0.373 -5.046 4.602 1.00 0.00 18 GLN A CA 19
ATOM 11323 C C . GLN A 1 18 ? -0.873 -3.604 4.547 1.00 0.00 18 GLN A C 19
ATOM 11324 O O . GLN A 1 18 ? -2.077 -3.360 4.470 1.00 0.00 18 GLN A O 19
ATOM 11338 N N . GLU A 1 19 ? 0.054 -2.653 4.594 1.00 0.00 19 GLU A N 19
ATOM 11339 C CA . GLU A 1 19 ? -0.303 -1.239 4.554 1.00 0.00 19 GLU A CA 19
ATOM 11340 C C . GLU A 1 19 ? -1.023 -0.889 3.256 1.00 0.00 19 GLU A C 19
ATOM 11341 O O . GLU A 1 19 ? -2.146 -0.385 3.275 1.00 0.00 19 GLU A O 19
ATOM 11353 N N . CYS A 1 20 ? -0.370 -1.158 2.130 1.00 0.00 20 CYS A N 19
ATOM 11354 C CA . CYS A 1 20 ? -0.948 -0.871 0.820 1.00 0.00 20 CYS A CA 19
ATOM 11355 C C . CYS A 1 20 ? -2.312 -1.535 0.671 1.00 0.00 20 CYS A C 19
ATOM 11356 O O . CYS A 1 20 ? -3.293 -0.892 0.295 1.00 0.00 20 CYS A O 19
ATOM 11363 N N . GLN A 1 21 ? -2.361 -2.828 0.966 1.00 0.00 21 GLN A N 19
ATOM 11364 C CA . GLN A 1 21 ? -3.598 -3.598 0.867 1.00 0.00 21 GLN A CA 19
ATOM 11365 C C . GLN A 1 21 ? -4.735 -2.925 1.635 1.00 0.00 21 GLN A C 19
ATOM 11366 O O . GLN A 1 21 ? -5.802 -2.660 1.080 1.00 0.00 21 GLN A O 19
ATOM 11380 N N . ASP A 1 22 ? -4.500 -2.657 2.916 1.00 0.00 22 ASP A N 19
ATOM 11381 C CA . ASP A 1 22 ? -5.505 -2.023 3.762 1.00 0.00 22 ASP A CA 19
ATOM 11382 C C . ASP A 1 22 ? -5.925 -0.669 3.199 1.00 0.00 22 ASP A C 19
ATOM 11383 O O . ASP A 1 22 ? -7.098 -0.303 3.244 1.00 0.00 22 ASP A O 19
ATOM 11392 N N . CYS A 1 23 ? -4.957 0.070 2.669 1.00 0.00 23 CYS A N 19
ATOM 11393 C CA . CYS A 1 23 ? -5.217 1.385 2.098 1.00 0.00 23 CYS A CA 19
ATOM 11394 C C . CYS A 1 23 ? -6.243 1.309 0.973 1.00 0.00 23 CYS A C 19
ATOM 11395 O O . CYS A 1 23 ? -7.290 1.954 1.027 1.00 0.00 23 CYS A O 19
ATOM 11402 N N . CYS A 1 24 ? -5.925 0.525 -0.049 1.00 0.00 24 CYS A N 19
ATOM 11403 C CA . CYS A 1 24 ? -6.803 0.364 -1.202 1.00 0.00 24 CYS A CA 19
ATOM 11404 C C . CYS A 1 24 ? -8.215 -0.043 -0.783 1.00 0.00 24 CYS A C 19
ATOM 11405 O O . CYS A 1 24 ? -9.185 0.671 -1.052 1.00 0.00 24 CYS A O 19
ATOM 11412 N N . LYS A 1 25 ? -8.329 -1.197 -0.130 1.00 0.00 25 LYS A N 19
ATOM 11413 C CA . LYS A 1 25 ? -9.626 -1.699 0.319 1.00 0.00 25 LYS A CA 19
ATOM 11414 C C . LYS A 1 25 ? -10.422 -0.612 1.040 1.00 0.00 25 LYS A C 19
ATOM 11415 O O . LYS A 1 25 ? -11.643 -0.539 0.914 1.00 0.00 25 LYS A O 19
ATOM 11434 N N . ASN A 1 26 ? -9.720 0.234 1.789 1.00 0.00 26 ASN A N 19
ATOM 11435 C CA . ASN A 1 26 ? -10.365 1.319 2.520 1.00 0.00 26 ASN A CA 19
ATOM 11436 C C . ASN A 1 26 ? -10.776 2.439 1.572 1.00 0.00 26 ASN A C 19
ATOM 11437 O O . ASN A 1 26 ? -11.715 3.186 1.846 1.00 0.00 26 ASN A O 19
ATOM 11448 N N . ALA A 1 27 ? -10.069 2.547 0.451 1.00 0.00 27 ALA A N 19
ATOM 11449 C CA . ALA A 1 27 ? -10.364 3.572 -0.540 1.00 0.00 27 ALA A CA 19
ATOM 11450 C C . ALA A 1 27 ? -11.674 3.268 -1.253 1.00 0.00 27 ALA A C 19
ATOM 11451 O O . ALA A 1 27 ? -12.412 4.176 -1.634 1.00 0.00 27 ALA A O 19
ATOM 11458 N N . GLY A 1 28 ? -11.958 1.981 -1.426 1.00 0.00 28 GLY A N 19
ATOM 11459 C CA . GLY A 1 28 ? -13.181 1.577 -2.088 1.00 0.00 28 GLY A CA 19
ATOM 11460 C C . GLY A 1 28 ? -13.006 0.347 -2.961 1.00 0.00 28 GLY A C 19
ATOM 11461 O O . GLY A 1 28 ? -13.987 -0.215 -3.449 1.00 0.00 28 GLY A O 19
ATOM 11465 N N . HIS A 1 29 ? -11.761 -0.074 -3.163 1.00 0.00 29 HIS A N 19
ATOM 11466 C CA . HIS A 1 29 ? -11.478 -1.242 -3.987 1.00 0.00 29 HIS A CA 19
ATOM 11467 C C . HIS A 1 29 ? -11.310 -2.492 -3.118 1.00 0.00 29 HIS A C 19
ATOM 11468 O O . HIS A 1 29 ? -11.962 -2.624 -2.082 1.00 0.00 29 HIS A O 19
ATOM 11483 N N . ASN A 1 30 ? -10.443 -3.412 -3.542 1.00 0.00 30 ASN A N 19
ATOM 11484 C CA . ASN A 1 30 ? -10.210 -4.644 -2.798 1.00 0.00 30 ASN A CA 19
ATOM 11485 C C . ASN A 1 30 ? -8.801 -4.681 -2.216 1.00 0.00 30 ASN A C 19
ATOM 11486 O O . ASN A 1 30 ? -8.614 -4.992 -1.040 1.00 0.00 30 ASN A O 19
ATOM 11497 N N . GLY A 1 31 ? -7.809 -4.366 -3.044 1.00 0.00 31 GLY A N 19
ATOM 11498 C CA . GLY A 1 31 ? -6.434 -4.375 -2.586 1.00 0.00 31 GLY A CA 19
ATOM 11499 C C . GLY A 1 31 ? -5.469 -3.901 -3.651 1.00 0.00 31 GLY A C 19
ATOM 11500 O O . GLY A 1 31 ? -5.852 -3.168 -4.561 1.00 0.00 31 GLY A O 19
ATOM 11504 N N . GLY A 1 32 ? -4.214 -4.320 -3.538 1.00 0.00 32 GLY A N 19
ATOM 11505 C CA . GLY A 1 32 ? -3.212 -3.921 -4.508 1.00 0.00 32 GLY A CA 19
ATOM 11506 C C . GLY A 1 32 ? -1.920 -4.703 -4.371 1.00 0.00 32 GLY A C 19
ATOM 11507 O O . GLY A 1 32 ? -1.918 -5.830 -3.877 1.00 0.00 32 GLY A O 19
ATOM 11511 N N . THR A 1 33 ? -0.819 -4.102 -4.810 1.00 0.00 33 THR A N 19
ATOM 11512 C CA . THR A 1 33 ? 0.487 -4.747 -4.736 1.00 0.00 33 THR A CA 19
ATOM 11513 C C . THR A 1 33 ? 1.590 -3.723 -4.486 1.00 0.00 33 THR A C 19
ATOM 11514 O O . THR A 1 33 ? 1.393 -2.521 -4.680 1.00 0.00 33 THR A O 19
ATOM 11525 N N . CYS A 1 34 ? 2.751 -4.206 -4.057 1.00 0.00 34 CYS A N 19
ATOM 11526 C CA . CYS A 1 34 ? 3.888 -3.337 -3.781 1.00 0.00 34 CYS A CA 19
ATOM 11527 C C . CYS A 1 34 ? 4.868 -3.339 -4.948 1.00 0.00 34 CYS A C 19
ATOM 11528 O O . CYS A 1 34 ? 5.278 -4.398 -5.426 1.00 0.00 34 CYS A O 19
ATOM 11535 N N . MET A 1 35 ? 5.235 -2.145 -5.408 1.00 0.00 35 MET A N 19
ATOM 11536 C CA . MET A 1 35 ? 6.158 -2.006 -6.526 1.00 0.00 35 MET A CA 19
ATOM 11537 C C . MET A 1 35 ? 7.215 -0.939 -6.252 1.00 0.00 35 MET A C 19
ATOM 11538 O O . MET A 1 35 ? 6.985 0.247 -6.477 1.00 0.00 35 MET A O 19
ATOM 11552 N N . PHE A 1 36 ? 8.382 -1.368 -5.782 1.00 0.00 36 PHE A N 19
ATOM 11553 C CA . PHE A 1 36 ? 9.481 -0.452 -5.497 1.00 0.00 36 PHE A CA 19
ATOM 11554 C C . PHE A 1 36 ? 9.011 0.763 -4.697 1.00 0.00 36 PHE A C 19
ATOM 11555 O O . PHE A 1 36 ? 9.021 1.890 -5.193 1.00 0.00 36 PHE A O 19
ATOM 11572 N N . PHE A 1 37 ? 8.615 0.525 -3.451 1.00 0.00 37 PHE A N 19
ATOM 11573 C CA . PHE A 1 37 ? 8.158 1.593 -2.570 1.00 0.00 37 PHE A CA 19
ATOM 11574 C C . PHE A 1 37 ? 6.948 2.331 -3.142 1.00 0.00 37 PHE A C 19
ATOM 11575 O O . PHE A 1 37 ? 6.636 3.443 -2.717 1.00 0.00 37 PHE A O 19
ATOM 11592 N N . LYS A 1 38 ? 6.259 1.705 -4.091 1.00 0.00 38 LYS A N 19
ATOM 11593 C CA . LYS A 1 38 ? 5.075 2.308 -4.693 1.00 0.00 38 LYS A CA 19
ATOM 11594 C C . LYS A 1 38 ? 3.836 1.480 -4.366 1.00 0.00 38 LYS A C 19
ATOM 11595 O O . LYS A 1 38 ? 3.781 0.287 -4.657 1.00 0.00 38 LYS A O 19
ATOM 11614 N N . CYS A 1 39 ? 2.850 2.120 -3.753 1.00 0.00 39 CYS A N 19
ATOM 11615 C CA . CYS A 1 39 ? 1.617 1.442 -3.375 1.00 0.00 39 CYS A CA 19
ATOM 11616 C C . CYS A 1 39 ? 0.586 1.513 -4.495 1.00 0.00 39 CYS A C 19
ATOM 11617 O O . CYS A 1 39 ? -0.080 2.531 -4.677 1.00 0.00 39 CYS A O 19
ATOM 11624 N N . LYS A 1 40 ? 0.457 0.422 -5.244 1.00 0.00 40 LYS A N 19
ATOM 11625 C CA . LYS A 1 40 ? -0.497 0.361 -6.343 1.00 0.00 40 LYS A CA 19
ATOM 11626 C C . LYS A 1 40 ? -1.698 -0.495 -5.961 1.00 0.00 40 LYS A C 19
ATOM 11627 O O . LYS A 1 40 ? -1.613 -1.331 -5.062 1.00 0.00 40 LYS A O 19
ATOM 11646 N N . CYS A 1 41 ? -2.817 -0.279 -6.642 1.00 0.00 41 CYS A N 19
ATOM 11647 C CA . CYS A 1 41 ? -4.033 -1.023 -6.370 1.00 0.00 41 CYS A CA 19
ATOM 11648 C C . CYS A 1 41 ? -4.241 -2.126 -7.403 1.00 0.00 41 CYS A C 19
ATOM 11649 O O . CYS A 1 41 ? -3.367 -2.395 -8.226 1.00 0.00 41 CYS A O 19
ATOM 11656 N N . ALA A 1 42 ? -5.407 -2.759 -7.351 1.00 0.00 42 ALA A N 19
ATOM 11657 C CA . ALA A 1 42 ? -5.737 -3.834 -8.279 1.00 0.00 42 ALA A CA 19
ATOM 11658 C C . ALA A 1 42 ? -7.125 -3.637 -8.877 1.00 0.00 42 ALA A C 19
ATOM 11659 O O . ALA A 1 42 ? -7.336 -4.054 -10.034 1.00 0.00 42 ALA A O 19
ATOM 11667 N N . ASP A 1 1 ? -8.429 13.964 -6.288 1.00 0.00 1 ASP A N 20
ATOM 11668 C CA . ASP A 1 1 ? -7.045 13.424 -6.267 1.00 0.00 1 ASP A CA 20
ATOM 11669 C C . ASP A 1 1 ? -7.022 11.948 -6.651 1.00 0.00 1 ASP A C 20
ATOM 11670 O O . ASP A 1 1 ? -7.913 11.185 -6.277 1.00 0.00 1 ASP A O 20
ATOM 11681 N N . ARG A 1 2 ? -5.997 11.552 -7.399 1.00 0.00 2 ARG A N 20
ATOM 11682 C CA . ARG A 1 2 ? -5.857 10.167 -7.834 1.00 0.00 2 ARG A CA 20
ATOM 11683 C C . ARG A 1 2 ? -4.612 9.531 -7.227 1.00 0.00 2 ARG A C 20
ATOM 11684 O O . ARG A 1 2 ? -3.972 8.679 -7.842 1.00 0.00 2 ARG A O 20
ATOM 11705 N N . ASP A 1 3 ? -4.275 9.956 -6.017 1.00 0.00 3 ASP A N 20
ATOM 11706 C CA . ASP A 1 3 ? -3.107 9.435 -5.317 1.00 0.00 3 ASP A CA 20
ATOM 11707 C C . ASP A 1 3 ? -3.199 7.920 -5.151 1.00 0.00 3 ASP A C 20
ATOM 11708 O O . ASP A 1 3 ? -2.224 7.201 -5.368 1.00 0.00 3 ASP A O 20
ATOM 11717 N N . SER A 1 4 ? -4.379 7.444 -4.765 1.00 0.00 4 SER A N 20
ATOM 11718 C CA . SER A 1 4 ? -4.601 6.015 -4.569 1.00 0.00 4 SER A CA 20
ATOM 11719 C C . SER A 1 4 ? -3.623 5.444 -3.544 1.00 0.00 4 SER A C 20
ATOM 11720 O O . SER A 1 4 ? -3.339 4.246 -3.544 1.00 0.00 4 SER A O 20
ATOM 11728 N N . CYS A 1 5 ? -3.112 6.310 -2.671 1.00 0.00 5 CYS A N 20
ATOM 11729 C CA . CYS A 1 5 ? -2.165 5.895 -1.639 1.00 0.00 5 CYS A CA 20
ATOM 11730 C C . CYS A 1 5 ? -0.792 5.573 -2.231 1.00 0.00 5 CYS A C 20
ATOM 11731 O O . CYS A 1 5 ? 0.104 5.115 -1.521 1.00 0.00 5 CYS A O 20
ATOM 11738 N N . VAL A 1 6 ? -0.626 5.814 -3.531 1.00 0.00 6 VAL A N 20
ATOM 11739 C CA . VAL A 1 6 ? 0.641 5.547 -4.201 1.00 0.00 6 VAL A CA 20
ATOM 11740 C C . VAL A 1 6 ? 1.705 6.556 -3.785 1.00 0.00 6 VAL A C 20
ATOM 11741 O O . VAL A 1 6 ? 2.894 6.239 -3.747 1.00 0.00 6 VAL A O 20
ATOM 11754 N N . ASP A 1 7 ? 1.270 7.773 -3.475 1.00 0.00 7 ASP A N 20
ATOM 11755 C CA . ASP A 1 7 ? 2.184 8.830 -3.061 1.00 0.00 7 ASP A CA 20
ATOM 11756 C C . ASP A 1 7 ? 1.797 9.378 -1.692 1.00 0.00 7 ASP A C 20
ATOM 11757 O O . ASP A 1 7 ? 2.009 10.554 -1.399 1.00 0.00 7 ASP A O 20
ATOM 11766 N N . LYS A 1 8 ? 1.227 8.515 -0.855 1.00 0.00 8 LYS A N 20
ATOM 11767 C CA . LYS A 1 8 ? 0.809 8.911 0.484 1.00 0.00 8 LYS A CA 20
ATOM 11768 C C . LYS A 1 8 ? 1.445 8.011 1.539 1.00 0.00 8 LYS A C 20
ATOM 11769 O O . LYS A 1 8 ? 2.130 8.486 2.444 1.00 0.00 8 LYS A O 20
ATOM 11788 N N . SER A 1 9 ? 1.213 6.708 1.415 1.00 0.00 9 SER A N 20
ATOM 11789 C CA . SER A 1 9 ? 1.763 5.740 2.357 1.00 0.00 9 SER A CA 20
ATOM 11790 C C . SER A 1 9 ? 3.037 5.107 1.806 1.00 0.00 9 SER A C 20
ATOM 11791 O O . SER A 1 9 ? 3.251 5.074 0.594 1.00 0.00 9 SER A O 20
ATOM 11799 N N . ARG A 1 10 ? 3.879 4.606 2.704 1.00 0.00 10 ARG A N 20
ATOM 11800 C CA . ARG A 1 10 ? 5.131 3.976 2.310 1.00 0.00 10 ARG A CA 20
ATOM 11801 C C . ARG A 1 10 ? 4.921 2.498 1.999 1.00 0.00 10 ARG A C 20
ATOM 11802 O O . ARG A 1 10 ? 3.905 1.912 2.373 1.00 0.00 10 ARG A O 20
ATOM 11823 N N . CYS A 1 11 ? 5.889 1.901 1.313 1.00 0.00 11 CYS A N 20
ATOM 11824 C CA . CYS A 1 11 ? 5.813 0.490 0.952 1.00 0.00 11 CYS A CA 20
ATOM 11825 C C . CYS A 1 11 ? 7.187 -0.169 1.040 1.00 0.00 11 CYS A C 20
ATOM 11826 O O . CYS A 1 11 ? 8.195 0.502 1.263 1.00 0.00 11 CYS A O 20
ATOM 11833 N N . ALA A 1 12 ? 7.220 -1.485 0.864 1.00 0.00 12 ALA A N 20
ATOM 11834 C CA . ALA A 1 12 ? 8.467 -2.236 0.922 1.00 0.00 12 ALA A CA 20
ATOM 11835 C C . ALA A 1 12 ? 9.116 -2.316 -0.456 1.00 0.00 12 ALA A C 20
ATOM 11836 O O . ALA A 1 12 ? 8.604 -1.758 -1.426 1.00 0.00 12 ALA A O 20
ATOM 11843 N N . LYS A 1 13 ? 10.249 -3.009 -0.537 1.00 0.00 13 LYS A N 20
ATOM 11844 C CA . LYS A 1 13 ? 10.971 -3.159 -1.791 1.00 0.00 13 LYS A CA 20
ATOM 11845 C C . LYS A 1 13 ? 10.053 -3.651 -2.907 1.00 0.00 13 LYS A C 20
ATOM 11846 O O . LYS A 1 13 ? 10.057 -3.107 -4.010 1.00 0.00 13 LYS A O 20
ATOM 11865 N N . TYR A 1 14 ? 9.267 -4.682 -2.616 1.00 0.00 14 TYR A N 20
ATOM 11866 C CA . TYR A 1 14 ? 8.345 -5.241 -3.600 1.00 0.00 14 TYR A CA 20
ATOM 11867 C C . TYR A 1 14 ? 7.604 -6.446 -3.031 1.00 0.00 14 TYR A C 20
ATOM 11868 O O . TYR A 1 14 ? 8.117 -7.150 -2.162 1.00 0.00 14 TYR A O 20
ATOM 11886 N N . GLY A 1 15 ? 6.394 -6.677 -3.529 1.00 0.00 15 GLY A N 20
ATOM 11887 C CA . GLY A 1 15 ? 5.605 -7.801 -3.060 1.00 0.00 15 GLY A CA 20
ATOM 11888 C C . GLY A 1 15 ? 4.268 -7.378 -2.484 1.00 0.00 15 GLY A C 20
ATOM 11889 O O . GLY A 1 15 ? 3.557 -6.567 -3.077 1.00 0.00 15 GLY A O 20
ATOM 11893 N N . TYR A 1 16 ? 3.925 -7.933 -1.327 1.00 0.00 16 TYR A N 20
ATOM 11894 C CA . TYR A 1 16 ? 2.663 -7.616 -0.669 1.00 0.00 16 TYR A CA 20
ATOM 11895 C C . TYR A 1 16 ? 2.893 -6.783 0.588 1.00 0.00 16 TYR A C 20
ATOM 11896 O O . TYR A 1 16 ? 3.763 -7.092 1.402 1.00 0.00 16 TYR A O 20
ATOM 11914 N N . TYR A 1 17 ? 2.102 -5.726 0.741 1.00 0.00 17 TYR A N 20
ATOM 11915 C CA . TYR A 1 17 ? 2.209 -4.847 1.899 1.00 0.00 17 TYR A CA 20
ATOM 11916 C C . TYR A 1 17 ? 0.829 -4.570 2.488 1.00 0.00 17 TYR A C 20
ATOM 11917 O O . TYR A 1 17 ? 0.018 -3.863 1.890 1.00 0.00 17 TYR A O 20
ATOM 11935 N N . GLN A 1 18 ? 0.567 -5.142 3.660 1.00 0.00 18 GLN A N 20
ATOM 11936 C CA . GLN A 1 18 ? -0.719 -4.972 4.333 1.00 0.00 18 GLN A CA 20
ATOM 11937 C C . GLN A 1 18 ? -1.144 -3.506 4.371 1.00 0.00 18 GLN A C 20
ATOM 11938 O O . GLN A 1 18 ? -2.336 -3.197 4.362 1.00 0.00 18 GLN A O 20
ATOM 11952 N N . GLU A 1 19 ? -0.167 -2.608 4.415 1.00 0.00 19 GLU A N 20
ATOM 11953 C CA . GLU A 1 19 ? -0.451 -1.178 4.453 1.00 0.00 19 GLU A CA 20
ATOM 11954 C C . GLU A 1 19 ? -1.105 -0.720 3.152 1.00 0.00 19 GLU A C 20
ATOM 11955 O O . GLU A 1 19 ? -2.092 0.016 3.167 1.00 0.00 19 GLU A O 20
ATOM 11967 N N . CYS A 1 20 ? -0.546 -1.161 2.030 1.00 0.00 20 CYS A N 20
ATOM 11968 C CA . CYS A 1 20 ? -1.071 -0.796 0.721 1.00 0.00 20 CYS A CA 20
ATOM 11969 C C . CYS A 1 20 ? -2.444 -1.417 0.485 1.00 0.00 20 CYS A C 20
ATOM 11970 O O . CYS A 1 20 ? -3.407 -0.716 0.172 1.00 0.00 20 CYS A O 20
ATOM 11977 N N . GLN A 1 21 ? -2.530 -2.737 0.632 1.00 0.00 21 GLN A N 20
ATOM 11978 C CA . GLN A 1 21 ? -3.788 -3.447 0.431 1.00 0.00 21 GLN A CA 20
ATOM 11979 C C . GLN A 1 21 ? -4.886 -2.888 1.331 1.00 0.00 21 GLN A C 20
ATOM 11980 O O . GLN A 1 21 ? -6.063 -2.895 0.970 1.00 0.00 21 GLN A O 20
ATOM 11994 N N . ASP A 1 22 ? -4.492 -2.404 2.504 1.00 0.00 22 ASP A N 20
ATOM 11995 C CA . ASP A 1 22 ? -5.442 -1.842 3.457 1.00 0.00 22 ASP A CA 20
ATOM 11996 C C . ASP A 1 22 ? -5.994 -0.513 2.953 1.00 0.00 22 ASP A C 20
ATOM 11997 O O . ASP A 1 22 ? -7.194 -0.257 3.034 1.00 0.00 22 ASP A O 20
ATOM 12006 N N . CYS A 1 23 ? -5.108 0.328 2.429 1.00 0.00 23 CYS A N 20
ATOM 12007 C CA . CYS A 1 23 ? -5.499 1.629 1.909 1.00 0.00 23 CYS A CA 20
ATOM 12008 C C . CYS A 1 23 ? -6.525 1.489 0.792 1.00 0.00 23 CYS A C 20
ATOM 12009 O O . CYS A 1 23 ? -7.615 2.057 0.857 1.00 0.00 23 CYS A O 20
ATOM 12016 N N . CYS A 1 24 ? -6.162 0.732 -0.236 1.00 0.00 24 CYS A N 20
ATOM 12017 C CA . CYS A 1 24 ? -7.038 0.512 -1.382 1.00 0.00 24 CYS A CA 20
ATOM 12018 C C . CYS A 1 24 ? -8.401 -0.030 -0.951 1.00 0.00 24 CYS A C 20
ATOM 12019 O O . CYS A 1 24 ? -9.439 0.566 -1.247 1.00 0.00 24 CYS A O 20
ATOM 12026 N N . LYS A 1 25 ? -8.393 -1.166 -0.258 1.00 0.00 25 LYS A N 20
ATOM 12027 C CA . LYS A 1 25 ? -9.624 -1.793 0.206 1.00 0.00 25 LYS A CA 20
ATOM 12028 C C . LYS A 1 25 ? -10.506 -0.790 0.957 1.00 0.00 25 LYS A C 20
ATOM 12029 O O . LYS A 1 25 ? -11.696 -0.659 0.668 1.00 0.00 25 LYS A O 20
ATOM 12048 N N . ASN A 1 26 ? -9.916 -0.090 1.918 1.00 0.00 26 ASN A N 20
ATOM 12049 C CA . ASN A 1 26 ? -10.648 0.894 2.709 1.00 0.00 26 ASN A CA 20
ATOM 12050 C C . ASN A 1 26 ? -11.165 2.031 1.833 1.00 0.00 26 ASN A C 20
ATOM 12051 O O . ASN A 1 26 ? -12.151 2.686 2.168 1.00 0.00 26 ASN A O 20
ATOM 12062 N N . ALA A 1 27 ? -10.493 2.260 0.711 1.00 0.00 27 ALA A N 20
ATOM 12063 C CA . ALA A 1 27 ? -10.886 3.319 -0.210 1.00 0.00 27 ALA A CA 20
ATOM 12064 C C . ALA A 1 27 ? -12.147 2.932 -0.972 1.00 0.00 27 ALA A C 20
ATOM 12065 O O . ALA A 1 27 ? -12.973 3.781 -1.302 1.00 0.00 27 ALA A O 20
ATOM 12072 N N . GLY A 1 28 ? -12.285 1.640 -1.245 1.00 0.00 28 GLY A N 20
ATOM 12073 C CA . GLY A 1 28 ? -13.442 1.154 -1.963 1.00 0.00 28 GLY A CA 20
ATOM 12074 C C . GLY A 1 28 ? -13.087 0.104 -2.997 1.00 0.00 28 GLY A C 20
ATOM 12075 O O . GLY A 1 28 ? -13.710 0.033 -4.057 1.00 0.00 28 GLY A O 20
ATOM 12079 N N . HIS A 1 29 ? -12.084 -0.712 -2.692 1.00 0.00 29 HIS A N 20
ATOM 12080 C CA . HIS A 1 29 ? -11.648 -1.758 -3.605 1.00 0.00 29 HIS A CA 20
ATOM 12081 C C . HIS A 1 29 ? -11.317 -3.039 -2.837 1.00 0.00 29 HIS A C 20
ATOM 12082 O O . HIS A 1 29 ? -11.870 -3.286 -1.764 1.00 0.00 29 HIS A O 20
ATOM 12097 N N . ASN A 1 30 ? -10.421 -3.855 -3.386 1.00 0.00 30 ASN A N 20
ATOM 12098 C CA . ASN A 1 30 ? -10.031 -5.104 -2.744 1.00 0.00 30 ASN A CA 20
ATOM 12099 C C . ASN A 1 30 ? -8.646 -4.987 -2.116 1.00 0.00 30 ASN A C 20
ATOM 12100 O O . ASN A 1 30 ? -8.452 -5.332 -0.950 1.00 0.00 30 ASN A O 20
ATOM 12111 N N . GLY A 1 31 ? -7.685 -4.500 -2.895 1.00 0.00 31 GLY A N 20
ATOM 12112 C CA . GLY A 1 31 ? -6.333 -4.350 -2.392 1.00 0.00 31 GLY A CA 20
ATOM 12113 C C . GLY A 1 31 ? -5.395 -3.765 -3.427 1.00 0.00 31 GLY A C 20
ATOM 12114 O O . GLY A 1 31 ? -5.821 -3.022 -4.311 1.00 0.00 31 GLY A O 20
ATOM 12118 N N . GLY A 1 32 ? -4.114 -4.098 -3.316 1.00 0.00 32 GLY A N 20
ATOM 12119 C CA . GLY A 1 32 ? -3.133 -3.589 -4.255 1.00 0.00 32 GLY A CA 20
ATOM 12120 C C . GLY A 1 32 ? -1.831 -4.366 -4.215 1.00 0.00 32 GLY A C 20
ATOM 12121 O O . GLY A 1 32 ? -1.753 -5.430 -3.602 1.00 0.00 32 GLY A O 20
ATOM 12125 N N . THR A 1 33 ? -0.807 -3.831 -4.872 1.00 0.00 33 THR A N 20
ATOM 12126 C CA . THR A 1 33 ? 0.498 -4.480 -4.910 1.00 0.00 33 THR A CA 20
ATOM 12127 C C . THR A 1 33 ? 1.615 -3.480 -4.624 1.00 0.00 33 THR A C 20
ATOM 12128 O O . THR A 1 33 ? 1.432 -2.269 -4.765 1.00 0.00 33 THR A O 20
ATOM 12139 N N . CYS A 1 34 ? 2.771 -3.997 -4.220 1.00 0.00 34 CYS A N 20
ATOM 12140 C CA . CYS A 1 34 ? 3.922 -3.157 -3.911 1.00 0.00 34 CYS A CA 20
ATOM 12141 C C . CYS A 1 34 ? 4.963 -3.234 -5.023 1.00 0.00 34 CYS A C 20
ATOM 12142 O O . CYS A 1 34 ? 5.383 -4.322 -5.419 1.00 0.00 34 CYS A O 20
ATOM 12149 N N . MET A 1 35 ? 5.371 -2.072 -5.526 1.00 0.00 35 MET A N 20
ATOM 12150 C CA . MET A 1 35 ? 6.357 -2.006 -6.598 1.00 0.00 35 MET A CA 20
ATOM 12151 C C . MET A 1 35 ? 7.446 -0.980 -6.293 1.00 0.00 35 MET A C 20
ATOM 12152 O O . MET A 1 35 ? 7.263 0.216 -6.514 1.00 0.00 35 MET A O 20
ATOM 12166 N N . PHE A 1 36 ? 8.585 -1.453 -5.799 1.00 0.00 36 PHE A N 20
ATOM 12167 C CA . PHE A 1 36 ? 9.705 -0.575 -5.481 1.00 0.00 36 PHE A CA 20
ATOM 12168 C C . PHE A 1 36 ? 9.255 0.612 -4.630 1.00 0.00 36 PHE A C 20
ATOM 12169 O O . PHE A 1 36 ? 9.380 1.768 -5.038 1.00 0.00 36 PHE A O 20
ATOM 12186 N N . PHE A 1 37 ? 8.740 0.318 -3.441 1.00 0.00 37 PHE A N 20
ATOM 12187 C CA . PHE A 1 37 ? 8.282 1.354 -2.523 1.00 0.00 37 PHE A CA 20
ATOM 12188 C C . PHE A 1 37 ? 7.065 2.099 -3.068 1.00 0.00 37 PHE A C 20
ATOM 12189 O O . PHE A 1 37 ? 6.716 3.172 -2.577 1.00 0.00 37 PHE A O 20
ATOM 12206 N N . LYS A 1 38 ? 6.410 1.521 -4.072 1.00 0.00 38 LYS A N 20
ATOM 12207 C CA . LYS A 1 38 ? 5.223 2.135 -4.657 1.00 0.00 38 LYS A CA 20
ATOM 12208 C C . LYS A 1 38 ? 3.969 1.399 -4.198 1.00 0.00 38 LYS A C 20
ATOM 12209 O O . LYS A 1 38 ? 3.955 0.170 -4.117 1.00 0.00 38 LYS A O 20
ATOM 12228 N N . CYS A 1 39 ? 2.922 2.154 -3.891 1.00 0.00 39 CYS A N 20
ATOM 12229 C CA . CYS A 1 39 ? 1.670 1.568 -3.430 1.00 0.00 39 CYS A CA 20
ATOM 12230 C C . CYS A 1 39 ? 0.574 1.710 -4.480 1.00 0.00 39 CYS A C 20
ATOM 12231 O O . CYS A 1 39 ? -0.091 2.742 -4.562 1.00 0.00 39 CYS A O 20
ATOM 12238 N N . LYS A 1 40 ? 0.383 0.662 -5.274 1.00 0.00 40 LYS A N 20
ATOM 12239 C CA . LYS A 1 40 ? -0.642 0.669 -6.310 1.00 0.00 40 LYS A CA 20
ATOM 12240 C C . LYS A 1 40 ? -1.792 -0.251 -5.919 1.00 0.00 40 LYS A C 20
ATOM 12241 O O . LYS A 1 40 ? -1.653 -1.076 -5.020 1.00 0.00 40 LYS A O 20
ATOM 12260 N N . CYS A 1 41 ? -2.927 -0.102 -6.592 1.00 0.00 41 CYS A N 20
ATOM 12261 C CA . CYS A 1 41 ? -4.093 -0.919 -6.304 1.00 0.00 41 CYS A CA 20
ATOM 12262 C C . CYS A 1 41 ? -4.124 -2.157 -7.192 1.00 0.00 41 CYS A C 20
ATOM 12263 O O . CYS A 1 41 ? -3.178 -2.432 -7.928 1.00 0.00 41 CYS A O 20
ATOM 12270 N N . ALA A 1 42 ? -5.222 -2.898 -7.112 1.00 0.00 42 ALA A N 20
ATOM 12271 C CA . ALA A 1 42 ? -5.385 -4.110 -7.907 1.00 0.00 42 ALA A CA 20
ATOM 12272 C C . ALA A 1 42 ? -6.779 -4.180 -8.520 1.00 0.00 42 ALA A C 20
ATOM 12273 O O . ALA A 1 42 ? -6.877 -4.431 -9.740 1.00 0.00 42 ALA A O 20
#